Protein AF-A0A395SG48-F1 (afdb_monomer)

Organism: NCBI:txid694270

Sequence (740 aa):
MTFTFSDSVVLVTAGTSGLGLSVATKLVQLGANVVINYASNKDRADNALSHLQDISSKQDPSLKCIAIQADVTKKSEIERLVSETVVAMGRLDAVVSNAGWTKFANFHDLDDNVDEDVWDKCYAANVKSHLFLCHASRKYLEDAKGAFVMTSSVAGVKPSGSSIAYSVTKAAQIHLAKSLAMVMAPSIRVNAVSPGFMETNWIADFPESKVNEARDKTLLKRITQVEDVADQIILLIKSHLPLLPQELYNAISKLLEINDIKNLRVTCSTLARALPLHFDRVFISANSLNIQVFNAIANHEVFRHQVTEIIWDDARLFTGPELKCERHENEQEEERQDDVEDGSDAEDLAGNGCPFWFRTGRYDYEDTGTYEYPGPHLGIKESWAYYKPLLDDQNRVLASNADTEAFKYGLTRFTSLKRVTITPSTHGRLWHPLYRTPMIRAFPPGLDYPTPQAWPFYDDKKTSMCSHGFPAYRAKWRGFRLVTRALVEHESHGITELIIGGDEVQSGLNCRIFDEWSPEYGDLVSILKRPGFRYLDLHLFTGFIEDDHWPSYRSGLSRDAISQSKDLESLSIRATMDVSEGVIQGLAPDMKGYAISLRNIFSPESWPRLQHFSISRVLVDFDEFVDLLANMPPSLRFVEMVHVAFESPEQGYDDLVRAMRDVLDWRLRPIEERPKVKMVVSTWDNHESGYGRYIEIDQAVDSYIYGTGMNPFEDDKYWVRSGRGAVQRDLFDLDFNVAL

Mean predicted aligned error: 15.77 Å

pLDDT: mean 84.03, std 16.77, range [28.98, 98.81]

Foldseek 3Di:
DLAAQALAEEEFEVLLFFLNLLLLQVNLLRPYAYEYEDEPDVVSQVVSQVVSCVSNVVRPNVHHYYYDYFDLLDLVRLLVSLVVSCVVSVAHAEYEAEWFDAAAFDAPDVVRAPDPVRLSRRLSTLPVSLVSNCVSCLVRNLVNLFEYEYEAACLLVDPDDRHPSNSVSSVNNQVVQVVSCVVSPDSYHGYYDHAYQEPTPVCPPPDPVVVQVSLVPDPVSDHDYSNNSSVVRVCSRVDDVLPDPLVVLAVVLVVDDLVVLVVQLVVDVSSVVSHDNQDQEAEFELFPQSLVVLVVQLPDPPRLQRHAEYEYADQAADPFDDDDDDDDPDDDDDDDPDDDDDDDQPDCPPDQNARPRWVCLWPPNDDPDDDDDDDDADDSNRLRVVVVVRNVSSVVCVVVVSRLVSVLSSQVRRQNYAEYEYENCQCLDPVQGPHCRSVNVPDDPNRITRGGDLFDADDPVDDPPPDDDDPVNVCSSVRLQSVLVSPLVDPPGNYQEYHFDYVSPLGFAALCCQLDDDVSLVSLLSNLLDPNNEYYAGEYEDDVCLVVLCSSLPNLSLVVSNLSNQNYAEDAYEYSFCFALLDTPPDDPQLPSNARQVVSNDDQVSHQNHAYYEYYRGEHALVSVLVRQQSHHLNHAEYEYARYHYNDPVAAPLNNLVSLQPPHCLLVDDPNSRHQYWYKAHAPPPPPDDPFKIKTQRVQSCCSNHHDHDRQQPPHRGHGDAPSFIWIDGPSDRVDIDRD

Structure (mmCIF, N/CA/C/O backbone):
data_AF-A0A395SG48-F1
#
_entry.id   AF-A0A395SG48-F1
#
loop_
_atom_site.group_PDB
_atom_site.id
_atom_site.type_symbol
_atom_site.label_atom_id
_atom_site.label_alt_id
_atom_site.label_comp_id
_atom_site.label_asym_id
_atom_site.label_entity_id
_atom_site.label_seq_id
_atom_site.pdbx_PDB_ins_code
_atom_site.Cartn_x
_atom_site.Cartn_y
_atom_site.Cartn_z
_atom_site.occupancy
_atom_site.B_iso_or_equiv
_atom_site.auth_seq_id
_atom_site.auth_comp_id
_atom_site.auth_asym_id
_atom_site.auth_atom_id
_atom_site.pdbx_PDB_model_num
ATOM 1 N N . MET A 1 1 ? -21.831 12.902 20.099 1.00 38.78 1 MET A N 1
ATOM 2 C CA . MET A 1 1 ? -23.024 12.037 20.226 1.00 38.78 1 MET A CA 1
ATOM 3 C C . MET A 1 1 ? -23.307 11.866 21.707 1.00 38.78 1 MET A C 1
ATOM 5 O O . MET A 1 1 ? -22.395 11.486 22.427 1.00 38.78 1 MET A O 1
ATOM 9 N N . THR A 1 2 ? -24.502 12.203 22.180 1.00 47.47 2 THR A N 1
ATOM 10 C CA . THR A 1 2 ? -24.923 11.931 23.561 1.00 47.47 2 THR A CA 1
ATOM 11 C C . THR A 1 2 ? -25.358 10.469 23.651 1.00 47.47 2 THR A C 1
ATOM 13 O O . THR A 1 2 ? -26.373 10.078 23.081 1.00 47.47 2 THR A O 1
ATOM 16 N N . PHE A 1 3 ? -24.539 9.636 24.293 1.00 65.38 3 PHE A N 1
ATOM 17 C CA . PHE A 1 3 ? -24.849 8.226 24.526 1.00 65.38 3 PHE A CA 1
ATOM 18 C C . PHE A 1 3 ? -25.844 8.100 25.688 1.00 65.38 3 PHE A C 1
ATOM 20 O O . PHE A 1 3 ? -25.657 8.751 26.710 1.00 65.38 3 PHE A O 1
ATOM 27 N N . THR A 1 4 ? -26.868 7.252 25.567 1.00 76.88 4 THR A N 1
ATOM 28 C CA . THR A 1 4 ? -27.773 6.922 26.683 1.00 76.88 4 THR A CA 1
ATOM 29 C C . THR A 1 4 ? -27.744 5.421 26.988 1.00 76.88 4 THR A C 1
ATOM 31 O O . THR A 1 4 ? -27.507 4.581 26.111 1.00 76.88 4 THR A O 1
ATOM 34 N N . PHE A 1 5 ? -27.935 5.073 28.258 1.00 82.38 5 PHE A N 1
ATOM 35 C CA . PHE A 1 5 ? -27.943 3.714 28.810 1.00 82.38 5 PHE A CA 1
ATOM 36 C C . PHE A 1 5 ? -29.329 3.295 29.311 1.00 82.38 5 PHE A C 1
ATOM 38 O O . PHE A 1 5 ? -29.417 2.484 30.225 1.00 82.38 5 PHE A O 1
ATOM 45 N N . SER A 1 6 ? -30.395 3.807 28.690 1.00 81.19 6 SER A N 1
ATOM 46 C CA . SER A 1 6 ? -31.780 3.512 29.072 1.00 81.19 6 SER A CA 1
ATOM 47 C C . SER A 1 6 ? -31.985 2.020 29.356 1.00 81.19 6 SER A C 1
ATOM 49 O O . SER A 1 6 ? -31.626 1.169 28.538 1.00 81.19 6 SER A O 1
ATOM 51 N N . ASP A 1 7 ? -32.484 1.728 30.558 1.00 85.31 7 ASP A N 1
ATOM 52 C CA . ASP A 1 7 ? -32.755 0.391 31.106 1.00 85.31 7 ASP A CA 1
ATOM 53 C C . ASP A 1 7 ? -31.558 -0.570 31.213 1.00 85.31 7 ASP A C 1
ATOM 55 O O . ASP A 1 7 ? -31.734 -1.726 31.597 1.00 85.31 7 ASP A O 1
ATOM 59 N N . SER A 1 8 ? -30.335 -0.128 30.912 1.00 94.31 8 SER A N 1
ATOM 60 C CA . SER A 1 8 ? -29.140 -0.971 30.993 1.00 94.31 8 SER A CA 1
ATOM 61 C C . SER A 1 8 ? -28.684 -1.118 32.443 1.00 94.31 8 SER A C 1
ATOM 63 O O . SER A 1 8 ? -28.616 -0.132 33.178 1.00 94.31 8 SER A O 1
ATOM 65 N N . VAL A 1 9 ? -28.319 -2.332 32.847 1.00 98.19 9 VAL A N 1
ATOM 66 C CA . VAL A 1 9 ? -27.744 -2.631 34.163 1.00 98.19 9 VAL A CA 1
ATOM 67 C C . VAL A 1 9 ? -26.254 -2.896 34.021 1.00 98.19 9 VAL A C 1
ATOM 69 O O . VAL A 1 9 ? -25.842 -3.784 33.270 1.00 98.19 9 VAL A O 1
ATOM 72 N N . VAL A 1 10 ? -25.442 -2.152 34.771 1.00 98.50 10 VAL A N 1
ATOM 73 C CA . VAL A 1 10 ? -23.983 -2.277 34.737 1.00 98.50 10 VAL A CA 1
ATOM 74 C C . VAL A 1 10 ? -23.423 -2.576 36.123 1.00 98.50 10 VAL A C 1
ATOM 76 O O . VAL A 1 10 ? -23.639 -1.824 37.073 1.00 98.50 10 VAL A O 1
ATOM 79 N N . LEU A 1 11 ? -22.669 -3.671 36.226 1.00 98.75 11 LEU A N 1
ATOM 80 C CA . LEU A 1 11 ? -21.931 -4.044 37.433 1.00 98.75 11 LEU A CA 1
ATOM 81 C C . LEU A 1 11 ? -20.503 -3.491 37.376 1.00 98.75 11 LEU A C 1
ATOM 83 O O . LEU A 1 11 ? -19.757 -3.808 36.453 1.00 98.75 11 LEU A O 1
ATOM 87 N N . VAL A 1 12 ? -20.095 -2.728 38.389 1.00 98.69 12 VAL A N 1
ATOM 88 C CA . VAL A 1 12 ? -18.746 -2.158 38.520 1.00 98.69 12 VAL A CA 1
ATOM 89 C C . VAL A 1 12 ? -18.065 -2.702 39.779 1.00 98.69 12 VAL A C 1
ATOM 91 O O . VAL A 1 12 ? -18.423 -2.355 40.907 1.00 98.69 12 VAL A O 1
ATOM 94 N N . THR A 1 13 ? -17.053 -3.557 39.610 1.00 98.38 13 THR A N 1
ATOM 95 C CA . THR A 1 13 ? -16.264 -4.072 40.748 1.00 98.38 13 THR A CA 1
ATOM 96 C C . THR A 1 13 ? -15.265 -3.045 41.256 1.00 98.38 13 THR A C 1
ATOM 98 O O . THR A 1 13 ? -14.721 -2.283 40.458 1.00 98.38 13 THR A O 1
ATOM 101 N N . ALA A 1 14 ? -14.971 -3.055 42.561 1.00 95.75 14 ALA A N 1
ATOM 102 C CA . ALA A 1 14 ? -14.173 -2.003 43.200 1.00 95.75 14 ALA A CA 1
ATOM 103 C C . ALA A 1 14 ? -14.724 -0.590 42.888 1.00 95.75 14 ALA A C 1
ATOM 105 O O . ALA A 1 14 ? -13.976 0.340 42.588 1.00 95.75 14 ALA A O 1
ATOM 106 N N . GLY A 1 15 ? -16.054 -0.450 42.931 1.00 95.81 15 GLY A N 1
ATOM 107 C CA . GLY A 1 15 ? -16.802 0.721 42.457 1.00 95.81 15 GLY A CA 1
ATOM 108 C C . GLY A 1 15 ? -16.918 1.878 43.455 1.00 95.81 15 GLY A C 1
ATOM 109 O O . GLY A 1 15 ? -17.643 2.829 43.203 1.00 95.81 15 GLY A O 1
ATOM 110 N N . THR A 1 16 ? -16.243 1.809 44.605 1.00 95.31 16 THR A N 1
ATOM 111 C CA . THR A 1 16 ? -16.440 2.766 45.714 1.00 95.31 16 THR A CA 1
ATOM 112 C C . THR A 1 16 ? -15.460 3.938 45.738 1.00 95.31 16 THR A C 1
ATOM 114 O O . THR A 1 16 ? -15.564 4.800 46.602 1.00 95.31 16 THR A O 1
ATOM 117 N N . SER A 1 17 ? -14.437 3.946 44.879 1.00 92.56 17 SER A N 1
ATOM 118 C CA . SER A 1 17 ? -13.427 5.017 44.828 1.00 92.56 17 SER A CA 1
ATOM 119 C C . SER A 1 17 ? -12.660 5.021 43.506 1.00 92.56 17 SER A C 1
ATOM 121 O O . SER A 1 17 ? -12.668 4.022 42.786 1.00 92.56 17 SER A O 1
ATOM 123 N N . GLY A 1 18 ? -11.940 6.114 43.227 1.00 92.31 18 GLY A N 1
ATOM 124 C CA . GLY A 1 18 ? -11.056 6.233 42.064 1.00 92.31 18 GLY A CA 1
ATOM 125 C C . GLY A 1 18 ? -11.787 5.937 40.754 1.00 92.31 18 GLY A C 1
ATOM 126 O O . GLY A 1 18 ? -12.922 6.371 40.560 1.00 92.31 18 GLY A O 1
ATOM 127 N N . LEU A 1 19 ? -11.156 5.143 39.883 1.00 94.56 19 LEU A N 1
ATOM 128 C CA . LEU A 1 19 ? -11.712 4.784 38.576 1.00 94.56 19 LEU A CA 1
ATOM 129 C C . LEU A 1 19 ? -13.066 4.083 38.646 1.00 94.56 19 LEU A C 1
ATOM 131 O O . LEU A 1 19 ? -13.953 4.422 37.870 1.00 94.56 19 LEU A O 1
ATOM 135 N N . GLY A 1 20 ? -13.257 3.163 39.591 1.00 96.31 20 GLY A N 1
ATOM 136 C CA . GLY A 1 20 ? -14.527 2.451 39.718 1.00 96.31 20 GLY A CA 1
ATOM 137 C C . GLY A 1 20 ? -15.692 3.394 40.028 1.00 96.31 20 GLY A C 1
ATOM 138 O O . GLY A 1 20 ? -16.743 3.289 39.401 1.00 96.31 20 GLY A O 1
ATOM 139 N N . LEU A 1 21 ? -15.488 4.354 40.937 1.00 96.75 21 LEU A N 1
ATOM 140 C CA . LEU A 1 21 ? -16.514 5.350 41.255 1.00 96.75 21 LEU A CA 1
ATOM 141 C C . LEU A 1 21 ? -16.739 6.324 40.093 1.00 96.75 21 LEU A C 1
ATOM 143 O O . LEU A 1 21 ? -17.885 6.590 39.764 1.00 96.75 21 LEU A O 1
ATOM 147 N N . SER A 1 22 ? -15.680 6.801 39.430 1.00 96.56 22 SER A N 1
ATOM 148 C CA . SER A 1 22 ? -15.814 7.706 38.275 1.00 96.56 22 SER A CA 1
ATOM 149 C C . SER A 1 22 ? -16.593 7.055 37.121 1.00 96.56 22 SER A C 1
ATOM 151 O O . SER A 1 22 ? -17.502 7.664 36.556 1.00 96.56 22 SER A O 1
ATOM 153 N N . VAL A 1 23 ? -16.329 5.773 36.834 1.00 97.62 23 VAL A N 1
ATOM 154 C CA . VAL A 1 23 ? -17.108 4.985 35.863 1.00 97.62 23 VAL A CA 1
ATOM 155 C C . VAL A 1 23 ? -18.568 4.853 36.301 1.00 97.62 23 VAL A C 1
ATOM 157 O O . VAL A 1 23 ? -19.462 5.095 35.492 1.00 97.62 23 VAL A O 1
ATOM 160 N N . ALA A 1 24 ? -18.827 4.505 37.566 1.00 98.00 24 ALA A N 1
ATOM 161 C CA . ALA A 1 24 ? -20.184 4.387 38.100 1.00 98.00 24 ALA A CA 1
ATOM 162 C C . ALA A 1 24 ? -20.958 5.714 38.002 1.00 98.00 24 ALA A C 1
ATOM 164 O O . ALA A 1 24 ? -22.083 5.733 37.509 1.00 98.00 24 ALA A O 1
ATOM 165 N N . THR A 1 25 ? -20.332 6.828 38.385 1.00 97.19 25 THR A N 1
ATOM 166 C CA . THR A 1 25 ? -20.886 8.182 38.281 1.00 97.19 25 THR A CA 1
ATOM 167 C C . THR A 1 25 ? -21.279 8.511 36.842 1.00 97.19 25 THR A C 1
ATOM 169 O O . THR A 1 25 ? -22.416 8.920 36.602 1.00 97.19 25 THR A O 1
ATOM 172 N N . LYS A 1 26 ? -20.389 8.272 35.867 1.00 95.38 26 LYS A N 1
ATOM 173 C CA . LYS A 1 26 ? -20.690 8.517 34.447 1.00 95.38 26 LYS A CA 1
ATOM 174 C C . LYS A 1 26 ? -21.807 7.617 33.925 1.00 95.38 26 LYS A C 1
ATOM 176 O O . LYS A 1 26 ? -22.677 8.090 33.204 1.00 95.38 26 LYS A O 1
ATOM 181 N N . LEU A 1 27 ? -21.830 6.340 34.304 1.00 95.88 27 LEU A N 1
ATOM 182 C CA . LEU A 1 27 ? -22.904 5.420 33.919 1.00 95.88 27 LEU A CA 1
ATOM 183 C C . LEU A 1 27 ? -24.276 5.912 34.397 1.00 95.88 27 LEU A C 1
ATOM 185 O O . LEU A 1 27 ? -25.213 5.936 33.601 1.00 95.88 27 LEU A O 1
ATOM 189 N N . VAL A 1 28 ? -24.383 6.364 35.652 1.00 96.06 28 VAL A N 1
ATOM 190 C CA . VAL A 1 28 ? -25.631 6.932 36.191 1.00 96.06 28 VAL A CA 1
ATOM 191 C C . VAL A 1 28 ? -26.021 8.211 35.447 1.00 96.06 28 VAL A C 1
ATOM 193 O O . VAL A 1 28 ? -27.171 8.347 35.039 1.00 96.06 28 VAL A O 1
ATOM 196 N N . GLN A 1 29 ? -25.073 9.122 35.199 1.00 93.81 29 GLN A N 1
ATOM 197 C CA . GLN A 1 29 ? -25.319 10.351 34.425 1.00 93.81 29 GLN A CA 1
ATOM 198 C C . GLN A 1 29 ? -25.817 10.064 33.001 1.00 93.81 29 GLN A C 1
ATOM 200 O O . GLN A 1 29 ? -26.601 10.830 32.448 1.00 93.81 29 GLN A O 1
ATOM 205 N N . LEU A 1 30 ? -25.388 8.947 32.410 1.00 93.06 30 LEU A N 1
ATOM 206 C CA . LEU A 1 30 ? -25.828 8.501 31.088 1.00 93.06 30 LEU A CA 1
ATOM 207 C C . LEU A 1 30 ? -27.107 7.643 31.135 1.00 93.06 30 LEU A C 1
ATOM 209 O O . LEU A 1 30 ? -27.536 7.137 30.097 1.00 93.06 30 LEU A O 1
ATOM 213 N N . GLY A 1 31 ? -27.731 7.487 32.305 1.00 93.75 31 GLY A N 1
ATOM 214 C CA . GLY A 1 31 ? -29.020 6.815 32.478 1.00 93.75 31 GLY A CA 1
ATOM 215 C C . GLY A 1 31 ? -28.950 5.300 32.679 1.00 93.75 31 GLY A C 1
ATOM 216 O O . GLY A 1 31 ? -29.901 4.612 32.326 1.00 93.75 31 GLY A O 1
ATOM 217 N N . ALA A 1 32 ? -27.837 4.763 33.188 1.00 95.75 32 ALA A N 1
ATOM 218 C CA . ALA A 1 32 ? -27.721 3.345 33.535 1.00 95.75 32 ALA A CA 1
ATOM 219 C C . ALA A 1 32 ? -28.185 3.064 34.973 1.00 95.75 32 ALA A C 1
ATOM 221 O O . ALA A 1 32 ? -27.943 3.855 35.885 1.00 95.75 32 ALA A O 1
ATOM 222 N N . ASN A 1 33 ? -28.736 1.871 35.194 1.00 97.88 33 ASN A N 1
ATOM 223 C CA . ASN A 1 33 ? -28.831 1.272 36.523 1.00 97.88 33 ASN A CA 1
ATOM 224 C C . ASN A 1 33 ? -27.457 0.711 36.905 1.00 97.88 33 ASN A C 1
ATOM 226 O O . ASN A 1 33 ? -26.849 -0.030 36.126 1.00 97.88 33 ASN A O 1
ATOM 230 N N . VAL A 1 34 ? -26.953 1.042 38.092 1.00 98.25 34 VAL A N 1
ATOM 231 C CA . VAL A 1 34 ? -25.572 0.719 38.474 1.00 98.25 34 VAL A CA 1
ATOM 232 C C . VAL A 1 34 ? -25.521 -0.104 39.754 1.00 98.25 34 VAL A C 1
ATOM 234 O O . VAL A 1 34 ? -26.103 0.242 40.780 1.00 98.25 34 VAL A O 1
ATOM 237 N N . VAL A 1 35 ? -24.759 -1.193 39.703 1.00 98.81 35 VAL A N 1
ATOM 238 C CA . VAL A 1 35 ? -24.371 -1.968 40.882 1.00 98.81 35 VAL A CA 1
ATOM 239 C C . VAL A 1 35 ? -22.891 -1.743 41.136 1.00 98.81 35 VAL A C 1
ATOM 241 O O . VAL A 1 35 ? -22.066 -2.055 40.279 1.00 98.81 35 VAL A O 1
ATOM 244 N N . ILE A 1 36 ? -22.535 -1.229 42.311 1.00 98.69 36 ILE A N 1
ATOM 245 C CA . ILE A 1 36 ? -21.134 -1.130 42.733 1.00 98.69 36 ILE A CA 1
ATOM 246 C C . ILE A 1 36 ? -20.786 -2.255 43.703 1.00 98.69 36 ILE A C 1
ATOM 248 O O . ILE A 1 36 ? -21.564 -2.602 44.590 1.00 98.69 36 ILE A O 1
ATOM 252 N N . ASN A 1 37 ? -19.589 -2.818 43.564 1.00 98.44 37 ASN A N 1
ATOM 253 C CA . ASN A 1 37 ? -19.059 -3.788 44.517 1.00 98.44 37 ASN A CA 1
ATOM 254 C C . ASN A 1 37 ? -17.950 -3.195 45.397 1.00 98.44 37 ASN A C 1
ATOM 256 O O . ASN A 1 37 ? -17.130 -2.391 44.939 1.00 98.44 37 ASN A O 1
ATOM 260 N N . TYR A 1 38 ? -17.912 -3.654 46.650 1.00 97.81 38 TYR A N 1
ATOM 261 C CA . TYR A 1 38 ? -16.865 -3.370 47.628 1.00 97.81 38 TYR A CA 1
ATOM 262 C C . TYR A 1 38 ? -16.458 -4.633 48.397 1.00 97.81 38 TYR A C 1
ATOM 264 O O . TYR A 1 38 ? -17.263 -5.543 48.572 1.00 97.81 38 TYR A O 1
ATOM 272 N N . ALA A 1 39 ? -15.214 -4.687 48.883 1.00 94.38 39 ALA A N 1
ATOM 273 C CA . ALA A 1 39 ? -14.709 -5.848 49.622 1.00 94.38 39 ALA A CA 1
ATOM 274 C C . ALA A 1 39 ? -14.983 -5.754 51.136 1.00 94.38 39 ALA A C 1
ATOM 276 O O . ALA A 1 39 ? -15.621 -6.633 51.713 1.00 94.38 39 ALA A O 1
ATOM 277 N N . SER A 1 40 ? -14.507 -4.685 51.791 1.00 92.94 40 SER A N 1
ATOM 278 C CA . SER A 1 40 ? -14.485 -4.608 53.264 1.00 92.94 40 SER A CA 1
ATOM 279 C C . SER A 1 40 ? -14.869 -3.256 53.878 1.00 92.94 40 SER A C 1
ATOM 281 O O . SER A 1 40 ? -15.333 -3.232 55.013 1.00 92.94 40 SER A O 1
ATOM 283 N N . ASN A 1 41 ? -14.712 -2.130 53.171 1.00 94.75 41 ASN A N 1
ATOM 284 C CA . ASN A 1 41 ? -14.987 -0.801 53.732 1.00 94.75 41 ASN A CA 1
ATOM 285 C C . ASN A 1 41 ? -16.436 -0.364 53.454 1.00 94.75 41 ASN A C 1
ATOM 287 O O . ASN A 1 41 ? -16.721 0.215 52.404 1.00 94.75 41 ASN A O 1
ATOM 291 N N . LYS A 1 42 ? -17.333 -0.666 54.400 1.00 96.00 42 LYS A N 1
ATOM 292 C CA . LYS A 1 42 ? -18.764 -0.359 54.296 1.00 96.00 42 LYS A CA 1
ATOM 293 C C . LYS A 1 42 ? -19.042 1.146 54.272 1.00 96.00 42 LYS A C 1
ATOM 295 O O . LYS A 1 42 ? -19.756 1.588 53.385 1.00 96.00 42 LYS A O 1
ATOM 300 N N . ASP A 1 43 ? -18.412 1.937 55.138 1.00 97.19 43 ASP A N 1
ATOM 301 C CA . ASP A 1 43 ? -18.649 3.389 55.195 1.00 97.19 43 ASP A CA 1
ATOM 302 C C . ASP A 1 43 ? -18.315 4.080 53.865 1.00 97.19 43 ASP A C 1
ATOM 304 O O . ASP A 1 43 ? -19.043 4.951 53.390 1.00 97.19 43 ASP A O 1
ATOM 308 N N . ARG A 1 44 ? -17.223 3.669 53.204 1.00 96.19 44 ARG A N 1
ATOM 309 C CA . ARG A 1 44 ? -16.882 4.164 51.862 1.00 96.19 44 ARG A CA 1
ATOM 310 C C . ARG A 1 44 ? -17.927 3.752 50.827 1.00 96.19 44 ARG A C 1
ATOM 312 O O . ARG A 1 44 ? -18.245 4.548 49.947 1.00 96.19 44 ARG A O 1
ATOM 319 N N . ALA A 1 45 ? -18.434 2.525 50.913 1.00 97.06 45 ALA A N 1
ATOM 320 C CA . ALA A 1 45 ? -19.473 2.037 50.016 1.00 97.06 45 ALA A CA 1
ATOM 321 C C . ALA A 1 45 ? -20.793 2.793 50.205 1.00 97.06 45 ALA A C 1
ATOM 323 O O . ALA A 1 45 ? -21.390 3.199 49.214 1.00 97.06 45 ALA A O 1
ATOM 324 N N . ASP A 1 46 ? -21.196 3.047 51.449 1.00 97.88 46 ASP A N 1
ATOM 325 C CA . ASP A 1 46 ? -22.423 3.771 51.787 1.00 97.88 46 ASP A CA 1
ATOM 326 C C . ASP A 1 46 ? -22.339 5.244 51.325 1.00 97.88 46 ASP A C 1
ATOM 328 O O . ASP A 1 46 ? -23.293 5.775 50.751 1.00 97.88 46 ASP A O 1
ATOM 332 N N . ASN A 1 47 ? -21.169 5.884 51.461 1.00 97.81 47 ASN A N 1
ATOM 333 C CA . ASN A 1 47 ? -20.917 7.227 50.921 1.00 97.81 47 ASN A CA 1
ATOM 334 C C . ASN A 1 47 ? -20.959 7.264 49.383 1.00 97.81 47 ASN A C 1
ATOM 336 O O . ASN A 1 47 ? -21.613 8.130 48.799 1.00 97.81 47 ASN A O 1
ATOM 340 N N . ALA A 1 48 ? -20.286 6.318 48.718 1.00 97.81 48 ALA A N 1
ATOM 341 C CA . ALA A 1 48 ? -20.312 6.192 47.260 1.00 97.81 48 ALA A CA 1
ATOM 342 C C . ALA A 1 48 ? -21.737 5.950 46.743 1.00 97.81 48 ALA A C 1
ATOM 344 O O . ALA A 1 48 ? -22.167 6.586 45.784 1.00 97.81 48 ALA A O 1
ATOM 345 N N . LEU A 1 49 ? -22.491 5.073 47.407 1.00 98.38 49 LEU A N 1
ATOM 346 C CA . LEU A 1 49 ? -23.876 4.782 47.067 1.00 98.38 49 LEU A CA 1
ATOM 347 C C . LEU A 1 49 ? -24.768 6.016 47.223 1.00 98.38 49 LEU A C 1
ATOM 349 O O . LEU A 1 49 ? -25.525 6.323 46.307 1.00 98.38 49 LEU A O 1
ATOM 353 N N . SER A 1 50 ? -24.637 6.749 48.332 1.00 98.06 50 SER A N 1
ATOM 354 C CA . SER A 1 50 ? -25.394 7.985 48.571 1.00 98.06 50 SER A CA 1
ATOM 355 C C . SER A 1 50 ? -25.124 9.029 47.483 1.00 98.06 50 SER A C 1
ATOM 357 O O . SER A 1 50 ? -26.051 9.660 46.982 1.00 98.06 50 SER A O 1
ATOM 359 N N . HIS A 1 51 ? -23.863 9.165 47.056 1.00 97.75 51 HIS A N 1
ATOM 360 C CA . HIS A 1 51 ? -23.484 10.038 45.944 1.00 97.75 51 HIS A CA 1
ATOM 361 C C . HIS A 1 51 ? -24.137 9.617 44.618 1.00 97.75 51 HIS A C 1
ATOM 363 O O . HIS A 1 51 ? -24.726 10.447 43.927 1.00 97.75 51 HIS A O 1
ATOM 369 N N . LEU A 1 52 ? -24.080 8.327 44.268 1.00 98.06 52 LEU A N 1
ATOM 370 C CA . LEU A 1 52 ? -24.710 7.814 43.047 1.00 98.06 52 LEU A CA 1
ATOM 371 C C . LEU A 1 52 ? -26.238 7.948 43.087 1.00 98.06 52 LEU A C 1
ATOM 373 O O . LEU A 1 52 ? -26.853 8.224 42.058 1.00 98.06 52 LEU A O 1
ATOM 377 N N . GLN A 1 53 ? -26.852 7.783 44.261 1.00 97.38 53 GLN A N 1
ATOM 378 C CA . GLN A 1 53 ? -28.290 7.956 44.457 1.00 97.38 53 GLN A CA 1
ATOM 379 C C . GLN A 1 53 ? -28.718 9.418 44.286 1.00 97.38 53 GLN A C 1
ATOM 381 O O . GLN A 1 53 ? -29.695 9.673 43.580 1.00 97.38 53 GLN A O 1
ATOM 386 N N . ASP A 1 54 ? -27.958 10.378 44.824 1.00 97.25 54 ASP A N 1
ATOM 387 C CA . ASP A 1 54 ? -28.198 11.812 44.605 1.00 97.25 54 ASP A CA 1
ATOM 388 C C . ASP A 1 54 ? -28.181 12.163 43.107 1.00 97.25 54 ASP A C 1
ATOM 390 O O . ASP A 1 54 ? -29.113 12.796 42.609 1.00 97.25 54 ASP A O 1
ATOM 394 N N . ILE A 1 55 ? -27.191 11.669 42.355 1.00 95.75 55 ILE A N 1
ATOM 395 C CA . ILE A 1 55 ? -27.122 11.869 40.898 1.00 95.75 55 ILE A CA 1
ATOM 396 C C . ILE A 1 55 ? -28.307 11.205 40.198 1.00 95.75 55 ILE A C 1
ATOM 398 O O . ILE A 1 55 ? -28.968 11.846 39.382 1.00 95.75 55 ILE A O 1
ATOM 402 N N . SER A 1 56 ? -28.595 9.942 40.524 1.00 94.38 56 SER A N 1
ATOM 403 C CA . SER A 1 56 ? -29.688 9.196 39.894 1.00 94.38 56 SER A CA 1
ATOM 404 C C . SER A 1 56 ? -31.032 9.898 40.092 1.00 94.38 56 SER A C 1
ATOM 406 O O . SER A 1 56 ? -31.764 10.077 39.129 1.00 94.38 56 SER A O 1
ATOM 408 N N . SER A 1 57 ? -31.299 10.432 41.292 1.00 92.88 57 SER A N 1
ATOM 409 C CA . SER A 1 57 ? -32.545 11.137 41.610 1.00 92.88 57 SER A CA 1
ATOM 410 C C . SER A 1 57 ? -32.748 12.418 40.794 1.00 92.88 57 SER A C 1
ATOM 412 O O . SER A 1 57 ? -33.882 12.779 40.485 1.00 92.88 57 SER A O 1
ATOM 414 N N . LYS A 1 58 ? -31.650 13.088 40.422 1.00 92.25 58 LYS A N 1
ATOM 415 C CA . LYS A 1 58 ? -31.652 14.293 39.582 1.00 92.25 58 LYS A CA 1
ATOM 416 C C . LYS A 1 58 ? -31.753 13.961 38.096 1.00 92.25 58 LYS A C 1
ATOM 418 O O . LYS A 1 58 ? -32.305 14.758 37.343 1.00 92.25 58 LYS A O 1
ATOM 423 N N . GLN A 1 59 ? -31.199 12.823 37.685 1.00 88.25 59 GLN A N 1
ATOM 424 C CA . GLN A 1 59 ? -31.162 12.389 36.293 1.00 88.25 59 GLN A CA 1
ATOM 425 C C . GLN A 1 59 ? -32.483 11.733 35.869 1.00 88.25 59 GLN A C 1
ATOM 427 O O . GLN A 1 59 ? -33.087 12.150 34.886 1.00 88.25 59 GLN A O 1
ATOM 432 N N . ASP A 1 60 ? -32.918 10.711 36.606 1.00 88.81 60 ASP A N 1
ATOM 433 C CA . ASP A 1 60 ? -34.171 9.982 36.415 1.00 88.81 60 ASP A CA 1
ATOM 434 C C . ASP A 1 60 ? -34.478 9.176 37.699 1.00 88.81 60 ASP A C 1
ATOM 436 O O . ASP A 1 60 ? -33.750 8.229 38.017 1.00 88.81 60 ASP A O 1
ATOM 440 N N . PRO A 1 61 ? -35.557 9.506 38.440 1.00 89.44 61 PRO A N 1
ATOM 441 C CA . PRO A 1 61 ? -35.926 8.825 39.685 1.00 89.44 61 PRO A CA 1
ATOM 442 C C . PRO A 1 61 ? -36.171 7.313 39.568 1.00 89.44 61 PRO A C 1
ATOM 444 O O . PRO A 1 61 ? -36.266 6.639 40.593 1.00 89.44 61 PRO A O 1
ATOM 447 N N . SER A 1 62 ? -36.325 6.776 38.354 1.00 91.50 62 SER A N 1
ATOM 448 C CA . SER A 1 62 ? -36.484 5.338 38.117 1.00 91.50 62 SER A CA 1
ATOM 449 C C . SER A 1 62 ? -35.161 4.562 38.131 1.00 91.50 62 SER A C 1
ATOM 451 O O . SER A 1 62 ? -35.179 3.337 38.294 1.00 91.50 62 SER A O 1
ATOM 453 N N . LEU A 1 63 ? -34.022 5.256 38.010 1.00 94.75 63 LEU A N 1
ATOM 454 C CA . LEU A 1 63 ? -32.698 4.644 38.037 1.00 94.75 63 LEU A CA 1
ATOM 455 C C . LEU A 1 63 ? -32.386 4.067 39.415 1.00 94.75 63 LEU A C 1
ATOM 457 O O . LEU A 1 63 ? -32.577 4.699 40.455 1.00 94.75 63 LEU A O 1
ATOM 461 N N . LYS A 1 64 ? -31.844 2.853 39.416 1.00 96.00 64 LYS A N 1
ATOM 462 C CA . LYS A 1 64 ? -31.454 2.132 40.622 1.00 96.00 64 LYS A CA 1
ATOM 463 C C . LYS A 1 64 ? -29.941 2.086 40.752 1.00 96.00 64 LYS A C 1
ATOM 465 O O . LYS A 1 64 ? -29.235 1.608 39.863 1.00 96.00 64 LYS A O 1
ATOM 470 N N . CYS A 1 65 ? -29.471 2.494 41.924 1.00 98.00 65 CYS A N 1
ATOM 471 C CA . CYS A 1 65 ? -28.094 2.335 42.370 1.00 98.00 65 CYS A CA 1
ATOM 472 C C . CYS A 1 65 ? -28.087 1.478 43.638 1.00 98.00 65 CYS A C 1
ATOM 474 O O . CYS A 1 65 ? -28.800 1.806 44.590 1.00 98.00 65 CYS A O 1
ATOM 476 N N . ILE A 1 66 ? -27.293 0.402 43.667 1.00 98.25 66 ILE A N 1
ATOM 477 C CA . ILE A 1 66 ? -27.098 -0.438 44.865 1.00 98.25 66 ILE A CA 1
ATOM 478 C C . ILE A 1 66 ? -25.615 -0.764 45.069 1.00 98.25 66 ILE A C 1
ATOM 480 O O . ILE A 1 66 ? -24.829 -0.760 44.118 1.00 98.25 66 ILE A O 1
ATOM 484 N N . ALA A 1 67 ? -25.244 -1.093 46.306 1.00 98.50 67 ALA A N 1
ATOM 485 C CA . ALA A 1 67 ? -23.911 -1.567 46.657 1.00 98.50 67 ALA A CA 1
ATOM 486 C C . ALA A 1 67 ? -23.969 -3.000 47.201 1.00 98.50 67 ALA A C 1
ATOM 488 O O . ALA A 1 67 ? -24.791 -3.295 48.068 1.00 98.50 67 ALA A O 1
ATOM 489 N N . ILE A 1 68 ? -23.084 -3.877 46.720 1.00 98.56 68 ILE A N 1
ATOM 490 C CA . ILE A 1 68 ? -23.003 -5.279 47.152 1.00 98.56 68 ILE A CA 1
ATOM 491 C C . ILE A 1 68 ? -21.599 -5.588 47.675 1.00 98.56 68 ILE A C 1
ATOM 493 O O . ILE A 1 68 ? -20.593 -5.400 46.980 1.00 98.56 68 ILE A O 1
ATOM 497 N N . GLN A 1 69 ? -21.528 -6.106 48.901 1.00 98.44 69 GLN A N 1
ATOM 498 C CA . GLN A 1 69 ? -20.272 -6.575 49.476 1.00 98.44 69 GLN A CA 1
ATOM 499 C C . GLN A 1 69 ? -19.882 -7.922 48.872 1.00 98.44 69 GLN A C 1
ATOM 501 O O . GLN A 1 69 ? -20.672 -8.860 48.943 1.00 98.44 69 GLN A O 1
ATOM 506 N N . ALA A 1 70 ? -18.668 -8.041 48.338 1.00 98.00 70 ALA A N 1
ATOM 507 C CA . ALA A 1 70 ? -18.062 -9.314 47.950 1.00 98.00 70 ALA A CA 1
ATOM 508 C C . ALA A 1 70 ? -16.542 -9.164 47.789 1.00 98.00 70 ALA A C 1
ATOM 510 O O . ALA A 1 70 ? -16.074 -8.225 47.135 1.00 98.00 70 ALA A O 1
ATOM 511 N N . ASP A 1 71 ? -15.771 -10.107 48.333 1.00 97.56 71 ASP A N 1
ATOM 512 C CA . ASP A 1 71 ? -14.351 -10.251 48.027 1.00 97.56 71 ASP A CA 1
ATOM 513 C C . ASP A 1 71 ? -14.176 -10.975 46.687 1.00 97.56 71 ASP A C 1
ATOM 515 O O . ASP A 1 71 ? -14.292 -12.195 46.577 1.00 97.56 71 ASP A O 1
ATOM 519 N N . VAL A 1 72 ? -13.853 -10.209 45.648 1.00 96.31 72 VAL A N 1
ATOM 520 C CA . VAL A 1 72 ? -13.668 -10.717 44.281 1.00 96.31 72 VAL A CA 1
ATOM 521 C C . VAL A 1 72 ? -12.418 -11.587 44.100 1.00 96.31 72 VAL A C 1
ATOM 523 O O . VAL A 1 72 ? -12.162 -12.058 42.997 1.00 96.31 72 VAL A O 1
ATOM 526 N N . THR A 1 73 ? -11.630 -11.830 45.150 1.00 95.81 73 THR A N 1
ATOM 527 C CA . THR A 1 73 ? -10.592 -12.874 45.128 1.00 95.81 73 THR A CA 1
ATOM 528 C C . THR A 1 73 ? -11.156 -14.267 45.436 1.00 95.81 73 THR A C 1
ATOM 530 O O . THR A 1 73 ? -10.493 -15.273 45.176 1.00 95.81 73 THR A O 1
ATOM 533 N N . LYS A 1 74 ? -12.403 -14.353 45.926 1.00 97.25 74 LYS A N 1
ATOM 534 C CA . LYS A 1 74 ? -13.096 -15.600 46.272 1.00 97.25 74 LYS A CA 1
ATOM 535 C C . LYS A 1 74 ? -14.191 -15.907 45.256 1.00 97.25 74 LYS A C 1
ATOM 537 O O . LYS A 1 74 ? -15.167 -15.174 45.125 1.00 97.25 74 LYS A O 1
ATOM 542 N N . LYS A 1 75 ? -14.072 -17.048 44.574 1.00 97.06 75 LYS A N 1
ATOM 543 C CA . LYS A 1 75 ? -15.013 -17.465 43.520 1.00 97.06 75 LYS A CA 1
ATOM 544 C C . LYS A 1 75 ? -16.477 -17.514 43.989 1.00 97.06 75 LYS A C 1
ATOM 546 O O . LYS A 1 75 ? -17.345 -17.013 43.284 1.00 97.06 75 LYS A O 1
ATOM 551 N N . SER A 1 76 ? -16.746 -18.052 45.178 1.00 97.94 76 SER A N 1
ATOM 552 C CA . SER A 1 76 ? -18.109 -18.138 45.727 1.00 97.94 76 SER A CA 1
ATOM 553 C C . SER A 1 76 ? -18.741 -16.765 45.981 1.00 97.94 76 SER A C 1
ATOM 555 O O . SER A 1 76 ? -19.941 -16.584 45.790 1.00 97.94 76 SER A O 1
ATOM 557 N N . GLU A 1 77 ? -17.944 -15.770 46.373 1.00 98.44 77 GLU A N 1
ATOM 558 C CA . GLU A 1 77 ? -18.435 -14.405 46.573 1.00 98.44 77 GLU A CA 1
ATOM 559 C C . GLU A 1 77 ? -18.688 -13.679 45.248 1.00 98.44 77 GLU A C 1
ATOM 561 O O . GLU A 1 77 ? -19.622 -12.888 45.163 1.00 98.44 77 GLU A O 1
ATOM 566 N N . ILE A 1 78 ? -17.919 -13.983 44.196 1.00 98.69 78 ILE A N 1
ATOM 567 C CA . ILE A 1 78 ? -18.186 -13.500 42.831 1.00 98.69 78 ILE A CA 1
ATOM 568 C C . ILE A 1 78 ? -19.523 -14.042 42.313 1.00 98.69 78 ILE A C 1
ATOM 570 O O . ILE A 1 78 ? -20.325 -13.291 41.759 1.00 98.69 78 ILE A O 1
ATOM 574 N N . GLU A 1 79 ? -19.772 -15.340 42.494 1.00 98.44 79 GLU A N 1
ATOM 575 C CA . GLU A 1 79 ? -21.032 -15.977 42.094 1.00 98.44 79 GLU A CA 1
ATOM 576 C C . GLU A 1 79 ? -22.220 -15.340 42.829 1.00 98.44 79 GLU A C 1
ATOM 578 O O . GLU A 1 79 ? -23.220 -14.982 42.201 1.00 98.44 79 GLU A O 1
ATOM 583 N N . ARG A 1 80 ? -22.070 -15.101 44.140 1.00 98.56 80 ARG A N 1
ATOM 584 C CA . ARG A 1 80 ? -23.061 -14.382 44.948 1.00 98.56 80 ARG A CA 1
ATOM 585 C C . ARG A 1 80 ? -23.271 -12.944 44.464 1.00 98.56 80 ARG A C 1
ATOM 587 O O . ARG A 1 80 ? -24.416 -12.539 44.294 1.00 98.56 80 ARG A O 1
ATOM 594 N N . LEU A 1 81 ? -22.198 -12.200 44.181 1.00 98.75 81 LEU A N 1
ATOM 595 C CA . LEU A 1 81 ? -22.260 -10.824 43.674 1.00 98.75 81 LEU A CA 1
ATOM 596 C C . LEU A 1 81 ? -23.097 -10.722 42.392 1.00 98.75 81 LEU A C 1
ATOM 598 O O . LEU A 1 81 ? -23.966 -9.855 42.285 1.00 98.75 81 LEU A O 1
ATOM 602 N N . VAL A 1 82 ? -22.849 -11.603 41.419 1.00 98.75 82 VAL A N 1
ATOM 603 C CA . VAL A 1 82 ? -23.606 -11.608 40.159 1.00 98.75 82 VAL A CA 1
ATOM 604 C C . VAL A 1 82 ? -25.056 -12.029 40.397 1.00 98.75 82 VAL A C 1
ATOM 606 O O . VAL A 1 82 ? -25.967 -11.394 39.868 1.00 98.75 82 VAL A O 1
ATOM 609 N N . SER A 1 83 ? -25.292 -13.051 41.225 1.00 98.31 83 SER A N 1
ATOM 610 C CA . SER A 1 83 ? -26.648 -13.498 41.557 1.00 98.31 83 SER A CA 1
ATOM 611 C C . SER A 1 83 ? -27.472 -12.390 42.219 1.00 98.31 83 SER A C 1
ATOM 613 O O . SER A 1 83 ? -28.592 -12.124 41.794 1.00 98.31 83 SER A O 1
ATOM 615 N N . GLU A 1 84 ? -26.929 -11.717 43.233 1.00 98.62 84 GLU A N 1
ATOM 616 C CA . GLU A 1 84 ? -27.602 -10.612 43.927 1.00 98.62 84 GLU A CA 1
ATOM 617 C C . GLU A 1 84 ? -27.827 -9.407 42.999 1.00 98.62 84 GLU A C 1
ATOM 619 O O . GLU A 1 84 ? -28.889 -8.787 43.051 1.00 98.62 84 GLU A O 1
ATOM 624 N N . THR A 1 85 ? -26.882 -9.126 42.091 1.00 98.62 85 THR A N 1
ATOM 625 C CA . THR A 1 85 ? -27.040 -8.097 41.046 1.00 98.62 85 THR A CA 1
ATOM 626 C C . THR A 1 85 ? -28.275 -8.372 40.191 1.00 98.62 85 THR A C 1
ATOM 628 O O . THR A 1 85 ? -29.129 -7.500 40.034 1.00 98.62 85 THR A O 1
ATOM 631 N N . VAL A 1 86 ? -28.402 -9.592 39.667 1.00 97.88 86 VAL A N 1
ATOM 632 C CA . VAL A 1 86 ? -29.520 -9.960 38.790 1.00 97.88 86 VAL A CA 1
ATOM 633 C C . VAL A 1 86 ? -30.836 -10.030 39.559 1.00 97.88 86 VAL A C 1
ATOM 635 O O . VAL A 1 86 ? -31.853 -9.586 39.041 1.00 97.88 86 VAL A O 1
ATOM 638 N N . VAL A 1 87 ? -30.839 -10.521 40.801 1.00 98.19 87 VAL A N 1
ATOM 639 C CA . VAL A 1 87 ? -32.049 -10.531 41.642 1.00 98.19 87 VAL A CA 1
ATOM 640 C C . VAL A 1 87 ? -32.561 -9.112 41.898 1.00 98.19 87 VAL A C 1
ATOM 642 O O . VAL A 1 87 ? -33.763 -8.872 41.821 1.00 98.19 87 VAL A O 1
ATOM 645 N N . ALA A 1 88 ? -31.667 -8.160 42.171 1.00 97.19 88 ALA A N 1
ATOM 646 C CA . ALA A 1 88 ? -32.054 -6.785 42.472 1.00 97.19 88 ALA A CA 1
ATOM 647 C C . ALA A 1 88 ? -32.457 -5.973 41.225 1.00 97.19 88 ALA A C 1
ATOM 649 O O . ALA A 1 88 ? -33.327 -5.101 41.309 1.00 97.19 88 ALA A O 1
ATOM 650 N N . MET A 1 89 ? -31.824 -6.245 40.079 1.00 96.88 89 MET A N 1
ATOM 651 C CA . MET A 1 89 ? -31.943 -5.419 38.871 1.00 96.88 89 MET A CA 1
ATOM 652 C C . MET A 1 89 ? -32.714 -6.079 37.717 1.00 96.88 89 MET A C 1
ATOM 654 O O . MET A 1 89 ? -33.111 -5.397 36.777 1.00 96.88 89 MET A O 1
ATOM 658 N N . GLY A 1 90 ? -32.930 -7.394 37.763 1.00 95.25 90 GLY A N 1
ATOM 659 C CA . GLY A 1 90 ? -33.651 -8.184 36.757 1.00 95.25 90 GLY A CA 1
ATOM 660 C C . GLY A 1 90 ? -32.859 -8.537 35.490 1.00 95.25 90 GLY A C 1
ATOM 661 O O . GLY A 1 90 ? -33.292 -9.400 34.732 1.00 95.25 90 GLY A O 1
ATOM 662 N N . ARG A 1 91 ? -31.706 -7.901 35.248 1.00 95.75 91 ARG A N 1
ATOM 663 C CA . ARG A 1 91 ? -30.845 -8.106 34.067 1.00 95.75 91 ARG A CA 1
ATOM 664 C C . ARG A 1 91 ? -29.395 -7.702 34.356 1.00 95.75 91 ARG A C 1
ATOM 666 O O . ARG A 1 91 ? -29.116 -7.133 35.410 1.00 95.75 91 ARG A O 1
ATOM 673 N N . LEU A 1 92 ? -28.485 -7.982 33.422 1.00 98.19 92 LEU A N 1
ATOM 674 C CA . LEU A 1 92 ? -27.092 -7.523 33.454 1.00 98.19 92 LEU A CA 1
ATOM 675 C C . LEU A 1 92 ? -26.570 -7.326 32.024 1.00 98.19 92 LEU A C 1
ATOM 677 O O . LEU A 1 92 ? -26.377 -8.295 31.299 1.00 98.19 92 LEU A O 1
ATOM 681 N N . ASP A 1 93 ? -26.330 -6.076 31.634 1.00 97.25 93 ASP A N 1
ATOM 682 C CA . ASP A 1 93 ? -25.966 -5.692 30.263 1.00 97.25 93 ASP A CA 1
ATOM 683 C C . ASP A 1 93 ? -24.468 -5.477 30.080 1.00 97.25 93 ASP A C 1
ATOM 685 O O . ASP A 1 93 ? -23.918 -5.704 29.000 1.00 97.25 93 ASP A O 1
ATOM 689 N N . ALA A 1 94 ? -23.787 -5.023 31.130 1.00 97.88 94 ALA A N 1
ATOM 690 C CA . ALA A 1 94 ? -22.346 -4.883 31.095 1.00 97.88 94 ALA A CA 1
ATOM 691 C C . ALA A 1 94 ? -21.695 -5.126 32.453 1.00 97.88 94 ALA A C 1
ATOM 693 O O . ALA A 1 94 ? -22.279 -4.891 33.511 1.00 97.88 94 ALA A O 1
ATOM 694 N N . VAL A 1 95 ? -20.438 -5.556 32.411 1.00 98.75 95 VAL A N 1
ATOM 695 C CA . VAL A 1 95 ? -19.583 -5.678 33.589 1.00 98.75 95 VAL A CA 1
ATOM 696 C C . VAL A 1 95 ? -18.306 -4.883 33.361 1.00 98.75 95 VAL A C 1
ATOM 698 O O . VAL A 1 95 ? -17.589 -5.107 32.387 1.00 98.75 95 VAL A O 1
ATOM 701 N N . VAL A 1 96 ? -18.002 -3.986 34.295 1.00 98.62 96 VAL A N 1
ATOM 702 C CA . VAL A 1 96 ? -16.714 -3.305 34.411 1.00 98.62 96 VAL A CA 1
ATOM 703 C C . VAL A 1 96 ? -15.910 -4.006 35.500 1.00 98.62 96 VAL A C 1
ATOM 705 O O . VAL A 1 96 ? -16.076 -3.778 36.703 1.00 98.62 96 VAL A O 1
ATOM 708 N N . SER A 1 97 ? -15.033 -4.900 35.060 1.00 98.25 97 SER A N 1
ATOM 709 C CA . SER A 1 97 ? -14.163 -5.701 35.908 1.00 98.25 97 SER A CA 1
ATOM 710 C C . SER A 1 97 ? -12.884 -4.921 36.232 1.00 98.25 97 SER A C 1
ATOM 712 O O . SER A 1 97 ? -11.848 -5.051 35.578 1.00 98.25 97 SER A O 1
ATOM 714 N N . ASN A 1 98 ? -13.003 -4.049 37.231 1.00 97.06 98 ASN A N 1
ATOM 715 C CA . ASN A 1 98 ? -12.008 -3.048 37.619 1.00 97.06 98 ASN A CA 1
ATOM 716 C C . ASN A 1 98 ? -11.187 -3.403 38.877 1.00 97.06 98 ASN A C 1
ATOM 718 O O . ASN A 1 98 ? -10.243 -2.693 39.217 1.00 97.06 98 ASN A O 1
ATOM 722 N N . ALA A 1 99 ? -11.516 -4.485 39.583 1.00 93.00 99 ALA A N 1
ATOM 723 C CA . ALA A 1 99 ? -10.750 -4.879 40.761 1.00 93.00 99 ALA A CA 1
ATOM 724 C C . ALA A 1 99 ? -9.277 -5.179 40.429 1.00 93.00 99 ALA A C 1
ATOM 726 O O . ALA A 1 99 ? -8.957 -5.686 39.358 1.00 93.00 99 ALA A O 1
ATOM 727 N N . GLY A 1 100 ? -8.383 -4.861 41.363 1.00 92.56 100 GLY A N 1
ATOM 728 C CA . GLY A 1 100 ? -6.964 -5.164 41.246 1.00 92.56 100 GLY A CA 1
ATOM 729 C C . GLY A 1 100 ? -6.211 -4.876 42.540 1.00 92.56 100 GLY A C 1
ATOM 730 O O . GLY A 1 100 ? -6.701 -4.155 43.412 1.00 92.56 100 GLY A O 1
ATOM 731 N N . TRP A 1 101 ? -5.024 -5.457 42.672 1.00 94.75 101 TRP A N 1
ATOM 732 C CA . TRP A 1 101 ? -4.166 -5.316 43.844 1.00 94.75 101 TRP A CA 1
ATOM 733 C C . TRP A 1 101 ? -2.688 -5.243 43.444 1.00 94.75 101 TRP A C 1
ATOM 735 O O . TRP A 1 101 ? -2.285 -5.788 42.415 1.00 94.75 101 TRP A O 1
ATOM 745 N N . THR A 1 102 ? -1.887 -4.559 44.263 1.00 93.25 102 THR A N 1
ATOM 746 C CA . THR A 1 102 ? -0.424 -4.558 44.159 1.00 93.25 102 THR A CA 1
ATOM 747 C C . THR A 1 102 ? 0.237 -4.367 45.524 1.00 93.25 102 THR A C 1
ATOM 749 O O . THR A 1 102 ? -0.402 -3.902 46.471 1.00 93.25 102 THR A O 1
ATOM 752 N N . LYS A 1 103 ? 1.542 -4.638 45.571 1.00 92.25 103 LYS A N 1
ATOM 753 C CA . LYS A 1 103 ? 2.493 -4.187 46.593 1.00 92.25 103 LYS A CA 1
ATOM 754 C C . LYS A 1 103 ? 3.673 -3.534 45.872 1.00 92.25 103 LYS A C 1
ATOM 756 O O . LYS A 1 103 ? 4.114 -4.048 44.843 1.00 92.25 103 LYS A O 1
ATOM 761 N N . PHE A 1 104 ? 4.139 -2.398 46.386 1.00 90.94 104 PHE A N 1
ATOM 762 C CA . PHE A 1 104 ? 5.324 -1.731 45.852 1.00 90.94 104 PHE A CA 1
ATOM 763 C C . PHE A 1 104 ? 6.586 -2.515 46.218 1.00 90.94 104 PHE A C 1
ATOM 765 O O . PHE A 1 104 ? 6.756 -2.895 47.374 1.00 90.94 104 PHE A O 1
ATOM 772 N N . ALA A 1 105 ? 7.443 -2.716 45.226 1.00 91.12 105 ALA A N 1
ATOM 773 C CA . ALA A 1 105 ? 8.766 -3.316 45.316 1.00 91.12 105 ALA A CA 1
ATOM 774 C C . ALA A 1 105 ? 9.721 -2.520 44.414 1.00 91.12 105 ALA A C 1
ATOM 776 O O . ALA A 1 105 ? 9.272 -1.844 43.478 1.00 91.12 105 ALA A O 1
ATOM 777 N N . ASN A 1 106 ? 11.031 -2.578 44.658 1.00 91.75 106 ASN A N 1
ATOM 778 C CA . ASN A 1 106 ? 11.979 -2.014 43.707 1.00 91.75 106 ASN A CA 1
ATOM 779 C C . ASN A 1 106 ? 11.970 -2.850 42.420 1.00 91.75 106 ASN A C 1
ATOM 781 O O . ASN A 1 106 ? 12.479 -3.961 42.386 1.00 91.75 106 ASN A O 1
ATOM 785 N N . PHE A 1 107 ? 11.388 -2.323 41.340 1.00 91.12 107 PHE A N 1
ATOM 786 C CA . PHE A 1 107 ? 11.235 -3.052 40.074 1.00 91.12 107 PHE A CA 1
ATOM 787 C C . PHE A 1 107 ? 12.569 -3.539 39.472 1.00 91.12 107 PHE A C 1
ATOM 789 O O . PHE A 1 107 ? 12.577 -4.502 38.710 1.00 91.12 107 PHE A O 1
ATOM 796 N N . HIS A 1 108 ? 13.685 -2.876 39.796 1.00 92.88 108 HIS A N 1
ATOM 797 C CA . HIS A 1 108 ? 15.019 -3.202 39.281 1.00 92.88 108 HIS A CA 1
ATOM 798 C C . HIS A 1 108 ? 15.848 -4.099 40.210 1.00 92.88 108 HIS A C 1
ATOM 800 O O . HIS A 1 108 ? 16.995 -4.395 39.886 1.00 92.88 108 HIS A O 1
ATOM 806 N N . ASP A 1 109 ? 15.284 -4.529 41.336 1.00 95.31 109 ASP A N 1
ATOM 807 C CA . ASP A 1 109 ? 15.930 -5.430 42.285 1.00 95.31 109 ASP A CA 1
ATOM 808 C C . ASP A 1 109 ? 15.163 -6.754 42.330 1.00 95.31 109 ASP A C 1
ATOM 810 O O . ASP A 1 109 ? 13.966 -6.787 42.620 1.00 95.31 109 ASP A O 1
ATOM 814 N N . LEU A 1 110 ? 15.832 -7.853 41.983 1.00 95.44 110 LEU A N 1
ATOM 815 C CA . LEU A 1 110 ? 15.185 -9.160 41.932 1.00 95.44 110 LEU A CA 1
ATOM 816 C C . LEU A 1 110 ? 14.784 -9.644 43.331 1.00 95.44 110 LEU A C 1
ATOM 818 O O . LEU A 1 110 ? 13.707 -10.226 43.466 1.00 95.44 110 LEU A O 1
ATOM 822 N N . ASP A 1 111 ? 15.588 -9.363 44.357 1.00 97.00 111 ASP A N 1
ATOM 823 C CA . ASP A 1 111 ? 15.355 -9.855 45.720 1.00 97.00 111 ASP A CA 1
ATOM 824 C C . ASP A 1 111 ? 14.075 -9.247 46.324 1.00 97.00 111 ASP A C 1
ATOM 826 O O . ASP A 1 111 ? 13.324 -9.916 47.035 1.00 97.00 111 ASP A O 1
ATOM 830 N N . ASP A 1 112 ? 13.743 -8.017 45.930 1.00 94.62 112 ASP A N 1
ATOM 831 C CA . ASP A 1 112 ? 12.501 -7.325 46.293 1.00 94.62 112 ASP A CA 1
ATOM 832 C C . ASP A 1 112 ? 11.241 -7.908 45.612 1.00 94.62 112 ASP A C 1
ATOM 834 O O . ASP A 1 112 ? 10.114 -7.556 45.976 1.00 94.62 112 ASP A O 1
ATOM 838 N N . ASN A 1 113 ? 11.390 -8.776 44.602 1.00 96.75 113 ASN A N 1
ATOM 839 C CA . ASN A 1 113 ? 10.292 -9.238 43.739 1.00 96.75 113 ASN A CA 1
ATOM 840 C C . ASN A 1 113 ? 10.000 -10.748 43.810 1.00 96.75 113 ASN A C 1
ATOM 842 O O . ASN A 1 113 ? 9.150 -11.234 43.057 1.00 96.75 113 ASN A O 1
ATOM 846 N N . VAL A 1 114 ? 10.649 -11.485 44.712 1.00 96.50 114 VAL A N 1
ATOM 847 C CA . VAL A 1 114 ? 10.512 -12.951 44.857 1.00 96.50 114 VAL A CA 1
ATOM 848 C C . VAL A 1 114 ? 9.639 -13.383 46.054 1.00 96.50 114 VAL A C 1
ATOM 850 O O . VAL A 1 114 ? 9.805 -14.471 46.594 1.00 96.50 114 VAL A O 1
ATOM 853 N N . ASP A 1 115 ? 8.681 -12.544 46.464 1.00 96.44 115 ASP A N 1
ATOM 854 C CA . ASP A 1 115 ? 7.716 -12.809 47.552 1.00 96.44 115 ASP A CA 1
ATOM 855 C C . ASP A 1 115 ? 6.485 -13.597 47.038 1.00 96.44 115 ASP A C 1
ATOM 857 O O . ASP A 1 115 ? 5.648 -13.054 46.309 1.00 96.44 115 ASP A O 1
ATOM 861 N N . GLU A 1 116 ? 6.374 -14.879 47.407 1.00 97.62 116 GLU A N 1
ATOM 862 C CA . GLU A 1 116 ? 5.323 -15.806 46.942 1.00 97.62 116 GLU A CA 1
ATOM 863 C C . GLU A 1 116 ? 3.899 -15.310 47.250 1.00 97.62 116 GLU A C 1
ATOM 865 O O . GLU A 1 116 ? 3.044 -15.293 46.361 1.00 97.62 116 GLU A O 1
ATOM 870 N N . ASP A 1 117 ? 3.652 -14.800 48.460 1.00 97.44 117 ASP A N 1
ATOM 871 C CA . ASP A 1 117 ? 2.330 -14.312 48.872 1.00 97.44 117 ASP A CA 1
ATOM 872 C C . ASP A 1 117 ? 1.878 -13.114 48.020 1.00 97.44 117 ASP A C 1
ATOM 874 O O . ASP A 1 117 ? 0.690 -12.941 47.711 1.00 97.44 117 ASP A O 1
ATOM 878 N N . VAL A 1 118 ? 2.827 -12.264 47.618 1.00 96.56 118 VAL A N 1
ATOM 879 C CA . VAL A 1 118 ? 2.568 -11.123 46.729 1.00 96.56 118 VAL A CA 1
ATOM 880 C C . VAL A 1 118 ? 2.193 -11.598 45.334 1.00 96.56 118 VAL A C 1
ATOM 882 O O . VAL A 1 118 ? 1.246 -11.061 44.749 1.00 96.56 118 VAL A O 1
ATOM 885 N N . TRP A 1 119 ? 2.900 -12.598 44.806 1.00 98.00 119 TRP A N 1
ATOM 886 C CA . TRP A 1 119 ? 2.589 -13.205 43.513 1.00 98.00 119 TRP A CA 1
ATOM 887 C C . TRP A 1 119 ? 1.204 -13.847 43.513 1.00 98.00 119 TRP A C 1
ATOM 889 O O . TRP A 1 119 ? 0.380 -13.521 42.652 1.00 98.00 119 TRP A O 1
ATOM 899 N N . ASP A 1 120 ? 0.905 -14.669 44.515 1.00 98.00 120 ASP A N 1
ATOM 900 C CA . ASP A 1 120 ? -0.372 -15.368 44.639 1.00 98.00 120 ASP A CA 1
ATOM 901 C C . ASP A 1 120 ? -1.549 -14.407 44.771 1.00 98.00 120 ASP A C 1
ATOM 903 O O . ASP A 1 120 ? -2.583 -14.563 44.103 1.00 98.00 120 ASP A O 1
ATOM 907 N N . LYS A 1 121 ? -1.386 -13.359 45.581 1.00 97.38 121 LYS A N 1
ATOM 908 C CA . LYS A 1 121 ? -2.415 -12.337 45.764 1.00 97.38 121 LYS A CA 1
ATOM 909 C C . LYS A 1 121 ? -2.607 -11.480 44.516 1.00 97.38 121 LYS A C 1
ATOM 911 O O . LYS A 1 121 ? -3.754 -11.228 44.138 1.00 97.38 121 LYS A O 1
ATOM 916 N N . CYS A 1 122 ? -1.527 -11.073 43.842 1.00 97.38 122 CYS A N 1
ATOM 917 C CA . CYS A 1 122 ? -1.604 -10.389 42.549 1.00 97.38 122 CYS A CA 1
ATOM 918 C C . CYS A 1 122 ? -2.323 -11.260 41.515 1.00 97.38 122 CYS A C 1
ATOM 920 O O . CYS A 1 122 ? -3.226 -10.779 40.835 1.00 97.38 122 CYS A O 1
ATOM 922 N N . TYR A 1 123 ? -1.992 -12.548 41.417 1.00 98.25 123 TYR A N 1
ATOM 923 C CA . TYR A 1 123 ? -2.607 -13.446 40.442 1.00 98.25 123 TYR A CA 1
ATOM 924 C C . TYR A 1 123 ? -4.090 -13.699 40.751 1.00 98.25 123 TYR A C 1
ATOM 926 O O . TYR A 1 123 ? -4.939 -13.701 39.854 1.00 98.25 123 TYR A O 1
ATOM 934 N N . ALA A 1 124 ? -4.436 -13.856 42.033 1.00 97.94 124 ALA A N 1
ATOM 935 C CA . ALA A 1 124 ? -5.822 -13.967 42.474 1.00 97.94 124 ALA A CA 1
ATOM 936 C C . ALA A 1 124 ? -6.645 -12.718 42.137 1.00 97.94 124 ALA A C 1
ATOM 938 O O . ALA A 1 124 ? -7.732 -12.845 41.570 1.00 97.94 124 ALA A O 1
ATOM 939 N N . ALA A 1 125 ? -6.119 -11.530 42.437 1.00 96.88 125 ALA A N 1
ATOM 940 C CA . ALA A 1 125 ? -6.840 -10.271 42.290 1.00 96.88 125 ALA A CA 1
ATOM 941 C C . ALA A 1 125 ? -6.850 -9.709 40.861 1.00 96.88 125 ALA A C 1
ATOM 943 O O . ALA A 1 125 ? -7.861 -9.133 40.475 1.00 96.88 125 ALA A O 1
ATOM 944 N N . ASN A 1 126 ? -5.766 -9.861 40.093 1.00 97.88 126 ASN A N 1
ATOM 945 C CA . ASN A 1 126 ? -5.583 -9.225 38.779 1.00 97.88 126 ASN A CA 1
ATOM 946 C C . ASN A 1 126 ? -5.852 -10.168 37.595 1.00 97.88 126 ASN A C 1
ATOM 948 O O . ASN A 1 126 ? -5.925 -9.700 36.460 1.00 97.88 126 ASN A O 1
ATOM 952 N N . VAL A 1 127 ? -5.985 -11.484 37.826 1.00 98.19 127 VAL A N 1
ATOM 953 C CA . VAL A 1 127 ? -6.217 -12.479 36.758 1.00 98.19 127 VAL A CA 1
ATOM 954 C C . VAL A 1 127 ? -7.426 -13.363 37.064 1.00 98.19 127 VAL A C 1
ATOM 956 O O . VAL A 1 127 ? -8.428 -13.303 36.348 1.00 98.19 127 VAL A O 1
ATOM 959 N N . LYS A 1 128 ? -7.368 -14.171 38.136 1.00 98.50 128 LYS A N 1
ATOM 960 C CA . LYS A 1 128 ? -8.412 -15.172 38.444 1.00 98.50 128 LYS A CA 1
ATOM 961 C C . LYS A 1 128 ? -9.780 -14.531 38.695 1.00 98.50 128 LYS A C 1
ATOM 963 O O . LYS A 1 128 ? -10.785 -15.036 38.198 1.00 98.50 128 LYS A O 1
ATOM 968 N N . SER A 1 129 ? -9.815 -13.412 39.418 1.00 98.31 129 SER A N 1
ATOM 969 C CA . SER A 1 129 ? -11.033 -12.637 39.693 1.00 98.31 129 SER A CA 1
ATOM 970 C C . SER A 1 129 ? -11.811 -12.288 38.411 1.00 98.31 129 SER A C 1
ATOM 972 O O . SER A 1 129 ? -13.017 -12.514 38.340 1.00 98.31 129 SER A O 1
ATOM 974 N N . HIS A 1 130 ? -11.124 -11.808 37.369 1.00 98.56 130 HIS A N 1
ATOM 975 C CA . HIS A 1 130 ? -11.727 -11.385 36.103 1.00 98.56 130 HIS A CA 1
ATOM 976 C C . HIS A 1 130 ? -12.281 -12.573 35.316 1.00 98.56 130 HIS A C 1
ATOM 978 O O . HIS A 1 130 ? -13.394 -12.498 34.795 1.00 98.56 130 HIS A O 1
ATOM 984 N N . LEU A 1 131 ? -11.539 -13.686 35.278 1.00 98.62 131 LEU A N 1
ATOM 985 C CA . LEU A 1 131 ? -11.995 -14.934 34.667 1.00 98.62 131 LEU A CA 1
ATOM 986 C C . LEU A 1 131 ? -13.278 -15.436 35.339 1.00 98.62 131 LEU A C 1
ATOM 988 O O . LEU A 1 131 ? -14.268 -15.715 34.663 1.00 98.62 131 LEU A O 1
ATOM 992 N N . PHE A 1 132 ? -13.275 -15.538 36.670 1.00 98.69 132 PHE A N 1
ATOM 993 C CA . PHE A 1 132 ? -14.422 -16.049 37.417 1.00 98.69 132 PHE A CA 1
ATOM 994 C C . PHE A 1 132 ? -15.627 -15.113 37.344 1.00 98.69 132 PHE A C 1
ATOM 996 O O . PHE A 1 132 ? -16.753 -15.592 37.239 1.00 98.69 132 PHE A O 1
ATOM 1003 N N . LEU A 1 133 ? -15.408 -13.796 37.323 1.00 98.81 133 LEU A N 1
ATOM 1004 C CA . LEU A 1 133 ? -16.480 -12.821 37.137 1.00 98.81 133 LEU A CA 1
ATOM 1005 C C . LEU A 1 133 ? -17.094 -12.909 35.738 1.00 98.81 133 LEU A C 1
ATOM 1007 O O . LEU A 1 133 ? -18.318 -12.890 35.607 1.00 98.81 133 LEU A O 1
ATOM 1011 N N . CYS A 1 134 ? -16.270 -13.047 34.696 1.00 98.56 134 CYS A N 1
ATOM 1012 C CA . CYS A 1 134 ? -16.752 -13.243 33.330 1.00 98.56 134 CYS A CA 1
ATOM 1013 C C . CYS A 1 134 ? -17.569 -14.538 33.222 1.00 98.56 134 CYS A C 1
ATOM 1015 O O . CYS A 1 134 ? -18.681 -14.534 32.703 1.00 98.56 134 CYS A O 1
ATOM 1017 N N . HIS A 1 135 ? -17.072 -15.628 33.812 1.00 98.56 135 HIS A N 1
ATOM 1018 C CA . HIS A 1 135 ? -17.789 -16.899 33.860 1.00 98.56 135 HIS A CA 1
ATOM 1019 C C . HIS A 1 135 ? -19.139 -16.789 34.590 1.00 98.56 135 HIS A C 1
ATOM 1021 O O . HIS A 1 135 ? -20.155 -17.232 34.062 1.00 98.56 135 HIS A O 1
ATOM 1027 N N . ALA A 1 136 ? -19.176 -16.170 35.775 1.00 98.75 136 ALA A N 1
ATOM 1028 C CA . ALA A 1 136 ? -20.403 -16.020 36.561 1.00 98.75 136 ALA A CA 1
ATOM 1029 C C . ALA A 1 136 ? -21.453 -15.124 35.876 1.00 98.75 136 ALA A C 1
ATOM 1031 O O . ALA A 1 136 ? -22.651 -15.353 36.026 1.00 98.75 136 ALA A O 1
ATOM 1032 N N . SER A 1 137 ? -21.014 -14.121 35.107 1.00 98.56 137 SER A N 1
ATOM 1033 C CA . SER A 1 137 ? -21.893 -13.183 34.389 1.00 98.56 137 SER A CA 1
ATOM 1034 C C . SER A 1 137 ? -22.305 -13.643 32.988 1.00 98.56 137 SER A C 1
ATOM 1036 O O . SER A 1 137 ? -23.242 -13.075 32.428 1.00 98.56 137 SER A O 1
ATOM 1038 N N . ARG A 1 138 ? -21.659 -14.686 32.442 1.00 98.19 138 ARG A N 1
ATOM 1039 C CA . ARG A 1 138 ? -21.793 -15.143 31.050 1.00 98.19 138 ARG A CA 1
ATOM 1040 C C . ARG A 1 138 ? -23.239 -15.233 30.572 1.00 98.19 138 ARG A C 1
ATOM 1042 O O . ARG A 1 138 ? -23.584 -14.565 29.608 1.00 98.19 138 ARG A O 1
ATOM 1049 N N . LYS A 1 139 ? -24.076 -16.021 31.253 1.00 97.81 139 LYS A N 1
ATOM 1050 C CA . LYS A 1 139 ? -25.466 -16.263 30.834 1.00 97.81 139 LYS A CA 1
ATOM 1051 C C . LYS A 1 139 ? -26.238 -14.953 30.636 1.00 97.81 139 LYS A C 1
ATOM 1053 O O . LYS A 1 139 ? -26.895 -14.762 29.625 1.00 97.81 139 LYS A O 1
ATOM 1058 N N . TYR A 1 140 ? -26.119 -14.035 31.590 1.00 98.06 140 TYR A N 1
ATOM 1059 C CA . TYR A 1 140 ? -26.863 -12.777 31.570 1.00 98.06 140 TYR A CA 1
ATOM 1060 C C . TYR A 1 140 ? -26.333 -11.809 30.508 1.00 98.06 140 TYR A C 1
ATOM 1062 O O . TYR A 1 140 ? -27.111 -11.130 29.843 1.00 98.06 140 TYR A O 1
ATOM 1070 N N . LEU A 1 141 ? -25.011 -11.787 30.307 1.00 97.62 141 LEU A N 1
ATOM 1071 C CA . LEU A 1 141 ? -24.396 -11.008 29.235 1.00 97.62 141 LEU A CA 1
ATOM 1072 C C . LEU A 1 141 ? -24.734 -11.578 27.849 1.00 97.62 141 LEU A C 1
ATOM 1074 O O . LEU A 1 141 ? -24.897 -10.800 26.914 1.00 97.62 141 LEU A O 1
ATOM 1078 N N . GLU A 1 142 ? -24.862 -12.899 27.696 1.00 96.25 142 GLU A N 1
ATOM 1079 C CA . GLU A 1 142 ? -25.344 -13.528 26.458 1.00 96.25 142 GLU A CA 1
ATOM 1080 C C . GLU A 1 142 ? -26.788 -13.102 26.159 1.00 96.25 142 GLU A C 1
ATOM 1082 O O . GLU A 1 142 ? -27.058 -12.638 25.048 1.00 96.25 142 GLU A O 1
ATOM 1087 N N . ASP A 1 143 ? -27.678 -13.168 27.157 1.00 94.94 143 ASP A N 1
ATOM 1088 C CA . ASP A 1 143 ? -29.083 -12.747 27.037 1.00 94.94 143 ASP A CA 1
ATOM 1089 C C . ASP A 1 143 ? -29.203 -11.267 26.620 1.00 94.94 143 ASP A C 1
ATOM 1091 O O . ASP A 1 143 ? -30.039 -10.906 25.787 1.00 94.94 143 ASP A O 1
ATOM 1095 N N . ALA A 1 144 ? -28.329 -10.406 27.151 1.00 92.94 144 ALA A N 1
ATOM 1096 C CA . ALA A 1 144 ? -28.303 -8.974 26.859 1.00 92.94 144 ALA A CA 1
ATOM 1097 C C . ALA A 1 144 ? -27.519 -8.587 25.590 1.00 92.94 144 ALA A C 1
ATOM 1099 O O . ALA A 1 144 ? -27.549 -7.423 25.186 1.00 92.94 144 ALA A O 1
ATOM 1100 N N . LYS A 1 145 ? -26.785 -9.522 24.967 1.00 92.44 145 LYS A N 1
ATOM 1101 C CA . LYS A 1 145 ? -25.749 -9.224 23.951 1.00 92.44 145 LYS A CA 1
ATOM 1102 C C . LYS A 1 145 ? -24.747 -8.162 24.438 1.00 92.44 145 LYS A C 1
ATOM 1104 O O . LYS A 1 145 ? -24.438 -7.173 23.762 1.00 92.44 145 LYS A O 1
ATOM 1109 N N . GLY A 1 146 ? -24.317 -8.351 25.681 1.00 93.56 146 GLY A N 1
ATOM 1110 C CA . GLY A 1 146 ? -23.672 -7.360 26.525 1.00 93.56 146 GLY A CA 1
ATOM 1111 C C . GLY A 1 146 ? -22.181 -7.138 26.273 1.00 93.56 146 GLY A C 1
ATOM 1112 O O . GLY A 1 146 ? -21.609 -7.521 25.246 1.00 93.56 146 GLY A O 1
ATOM 1113 N N . ALA A 1 147 ? -21.535 -6.484 27.240 1.00 95.62 147 ALA A N 1
ATOM 1114 C CA . ALA A 1 147 ? -20.102 -6.194 27.212 1.00 95.62 147 ALA A CA 1
ATOM 1115 C C . ALA A 1 147 ? -19.399 -6.515 28.538 1.00 95.62 147 ALA A C 1
ATOM 1117 O O . ALA A 1 147 ? -19.904 -6.226 29.619 1.00 95.62 147 ALA A O 1
ATOM 1118 N N . PHE A 1 148 ? -18.181 -7.039 28.451 1.00 98.00 148 PHE A N 1
ATOM 1119 C CA . PHE A 1 148 ? -17.283 -7.253 29.580 1.00 98.00 148 PHE A CA 1
ATOM 1120 C C . PHE A 1 148 ? -16.009 -6.431 29.367 1.00 98.00 148 PHE A C 1
ATOM 1122 O O . PHE A 1 148 ? -15.233 -6.696 28.448 1.00 98.00 148 PHE A O 1
ATOM 1129 N N . VAL A 1 149 ? -15.791 -5.409 30.192 1.00 97.81 149 VAL A N 1
ATOM 1130 C CA . VAL A 1 149 ? -14.642 -4.501 30.072 1.00 97.81 149 VAL A CA 1
ATOM 1131 C C . VAL A 1 149 ? -13.745 -4.650 31.291 1.00 97.81 149 VAL A C 1
ATOM 1133 O O . VAL A 1 149 ? -14.195 -4.501 32.424 1.00 97.81 149 VAL A O 1
ATOM 1136 N N . MET A 1 150 ? -12.469 -4.948 31.063 1.00 97.56 150 MET A N 1
ATOM 1137 C CA . MET A 1 150 ? -11.469 -5.106 32.118 1.00 97.56 150 MET A CA 1
ATOM 1138 C C . MET A 1 150 ? -10.565 -3.885 32.244 1.00 97.56 150 MET A C 1
ATOM 1140 O O . MET A 1 150 ? -10.157 -3.298 31.241 1.00 97.56 150 MET A O 1
ATOM 1144 N N . THR A 1 151 ? -10.172 -3.564 33.475 1.00 96.44 151 THR A N 1
ATOM 1145 C CA . THR A 1 151 ? -9.134 -2.561 33.742 1.00 96.44 151 THR A CA 1
ATOM 1146 C C . THR A 1 151 ? -7.779 -3.245 33.939 1.00 96.44 151 THR A C 1
ATOM 1148 O O . THR A 1 151 ? -7.494 -3.798 35.006 1.00 96.44 151 THR A O 1
ATOM 1151 N N . SER A 1 152 ? -6.923 -3.188 32.918 1.00 95.06 152 SER A N 1
ATOM 1152 C CA . SER A 1 152 ? -5.517 -3.597 32.988 1.00 95.06 152 SER A CA 1
ATOM 1153 C C . SER A 1 152 ? -4.605 -2.416 33.368 1.00 95.06 152 SER A C 1
ATOM 1155 O O . SER A 1 152 ? -4.930 -1.668 34.289 1.00 95.06 152 SER A O 1
ATOM 1157 N N . SER A 1 153 ? -3.430 -2.285 32.750 1.00 94.00 153 SER A N 1
ATOM 1158 C CA . SER A 1 153 ? -2.432 -1.245 33.000 1.00 94.00 153 SER A CA 1
ATOM 1159 C C . SER A 1 153 ? -1.411 -1.202 31.862 1.00 94.00 153 SER A C 1
ATOM 1161 O O . SER A 1 153 ? -1.111 -2.235 31.261 1.00 94.00 153 SER A O 1
ATOM 1163 N N . VAL A 1 154 ? -0.800 -0.039 31.615 1.00 92.06 154 VAL A N 1
ATOM 1164 C CA . VAL A 1 154 ? 0.404 0.061 30.764 1.00 92.06 154 VAL A CA 1
ATOM 1165 C C . VAL A 1 154 ? 1.555 -0.829 31.251 1.00 92.06 154 VAL A C 1
ATOM 1167 O O . VAL A 1 154 ? 2.376 -1.240 30.435 1.00 92.06 154 VAL A O 1
ATOM 1170 N N . ALA A 1 155 ? 1.580 -1.192 32.540 1.00 92.38 155 ALA A N 1
ATOM 1171 C CA . ALA A 1 155 ? 2.516 -2.170 33.098 1.00 92.38 155 ALA A CA 1
ATOM 1172 C C . ALA A 1 155 ? 2.372 -3.565 32.463 1.00 92.38 155 ALA A C 1
ATOM 1174 O O . ALA A 1 155 ? 3.337 -4.310 32.390 1.00 92.38 155 ALA A O 1
ATOM 1175 N N . GLY A 1 156 ? 1.186 -3.910 31.949 1.00 92.38 156 GLY A N 1
ATOM 1176 C CA . GLY A 1 156 ? 0.980 -5.150 31.199 1.00 92.38 156 GLY A CA 1
ATOM 1177 C C . GLY A 1 156 ? 1.421 -5.079 29.733 1.00 92.38 156 GLY A C 1
ATOM 1178 O O . GLY A 1 156 ? 1.447 -6.103 29.059 1.00 92.38 156 GLY A O 1
ATOM 1179 N N . VAL A 1 157 ? 1.728 -3.881 29.225 1.00 91.88 157 VAL A N 1
ATOM 1180 C CA . VAL A 1 157 ? 2.160 -3.648 27.835 1.00 91.88 157 VAL A CA 1
ATOM 1181 C C . VAL A 1 157 ? 3.679 -3.540 27.748 1.00 91.88 157 VAL A C 1
ATOM 1183 O O . VAL A 1 157 ? 4.276 -4.008 26.783 1.00 91.88 157 VAL A O 1
ATOM 1186 N N . LYS A 1 158 ? 4.311 -2.927 28.753 1.00 87.25 158 LYS A N 1
ATOM 1187 C CA . LYS A 1 158 ? 5.765 -2.787 28.840 1.00 87.25 158 LYS A CA 1
ATOM 1188 C C . LYS A 1 158 ? 6.255 -3.025 30.272 1.00 87.25 158 LYS A C 1
ATOM 1190 O O . LYS A 1 158 ? 5.563 -2.590 31.198 1.00 87.25 158 LYS A O 1
ATOM 1195 N N . PRO A 1 159 ? 7.456 -3.610 30.466 1.00 89.31 159 PRO A N 1
ATOM 1196 C CA . PRO A 1 159 ? 8.023 -3.839 31.794 1.00 89.31 159 PRO A CA 1
ATOM 1197 C C . PRO A 1 159 ? 8.102 -2.537 32.595 1.00 89.31 159 PRO A C 1
ATOM 1199 O O . PRO A 1 159 ? 8.877 -1.638 32.276 1.00 89.31 159 PRO A O 1
ATOM 1202 N N . SER A 1 160 ? 7.218 -2.396 33.579 1.00 88.75 160 SER A N 1
ATOM 1203 C CA . SER A 1 160 ? 7.110 -1.229 34.456 1.00 88.75 160 SER A CA 1
ATOM 1204 C C . SER A 1 160 ? 6.081 -1.501 35.558 1.00 88.75 160 SER A C 1
ATOM 1206 O O . SER A 1 160 ? 5.428 -2.541 35.569 1.00 88.75 160 SER A O 1
ATOM 1208 N N . GLY A 1 161 ? 5.880 -0.546 36.465 1.00 87.50 161 GLY A N 1
ATOM 1209 C CA . GLY A 1 161 ? 4.802 -0.591 37.452 1.00 87.50 161 GLY A CA 1
ATOM 1210 C C . GLY A 1 161 ? 5.315 -0.700 38.881 1.00 87.50 161 GLY A C 1
ATOM 1211 O O . GLY A 1 161 ? 6.439 -0.314 39.180 1.00 87.50 161 GLY A O 1
ATOM 1212 N N . SER A 1 162 ? 4.449 -1.172 39.776 1.00 90.12 162 SER A N 1
ATOM 1213 C CA . SER A 1 162 ? 4.715 -1.225 41.220 1.00 90.12 162 SER A CA 1
ATOM 1214 C C . SER A 1 162 ? 5.559 -2.426 41.651 1.00 90.12 162 SER A C 1
ATOM 1216 O O . SER A 1 162 ? 6.215 -2.337 42.679 1.00 90.12 162 SER A O 1
ATOM 1218 N N . SER A 1 163 ? 5.547 -3.524 40.893 1.00 94.75 163 SER A N 1
ATOM 1219 C CA . SER A 1 163 ? 6.360 -4.731 41.109 1.00 94.75 163 SER A CA 1
ATOM 1220 C C . SER A 1 163 ? 6.339 -5.616 39.856 1.00 94.75 163 SER A C 1
ATOM 1222 O O . SER A 1 163 ? 5.474 -5.447 38.986 1.00 94.75 163 SER A O 1
ATOM 1224 N N . ILE A 1 164 ? 7.255 -6.584 39.764 1.00 97.19 164 ILE A N 1
ATOM 1225 C CA . ILE A 1 164 ? 7.280 -7.576 38.677 1.00 97.19 164 ILE A CA 1
ATOM 1226 C C . ILE A 1 164 ? 5.984 -8.402 38.682 1.00 97.19 164 ILE A C 1
ATOM 1228 O O . ILE A 1 164 ? 5.358 -8.554 37.632 1.00 97.19 164 ILE A O 1
ATOM 1232 N N . ALA A 1 165 ? 5.514 -8.844 39.856 1.00 97.50 165 ALA A N 1
ATOM 1233 C CA . ALA A 1 165 ? 4.255 -9.581 40.000 1.00 97.50 165 ALA A CA 1
ATOM 1234 C C . ALA A 1 165 ? 3.051 -8.799 39.438 1.00 97.50 165 ALA A C 1
ATOM 1236 O O . ALA A 1 165 ? 2.213 -9.346 38.714 1.00 97.50 165 ALA A O 1
ATOM 1237 N N . TYR A 1 166 ? 2.968 -7.494 39.715 1.00 96.88 166 TYR A N 1
ATOM 1238 C CA . TYR A 1 166 ? 1.917 -6.638 39.162 1.00 96.88 166 TYR A CA 1
ATOM 1239 C C . TYR A 1 166 ? 2.011 -6.518 37.636 1.00 96.88 166 TYR A C 1
ATOM 1241 O O . TYR A 1 166 ? 1.016 -6.713 36.940 1.00 96.88 166 TYR A O 1
ATOM 1249 N N . SER A 1 167 ? 3.209 -6.240 37.117 1.00 96.81 167 SER A N 1
ATOM 1250 C CA . SER A 1 167 ? 3.481 -6.127 35.678 1.00 96.81 167 SER A CA 1
ATOM 1251 C C . SER A 1 167 ? 3.055 -7.391 34.921 1.00 96.81 167 SER A C 1
ATOM 1253 O O . SER A 1 167 ? 2.225 -7.337 34.008 1.00 96.81 167 SER A O 1
ATOM 1255 N N . VAL A 1 168 ? 3.530 -8.557 35.373 1.00 97.94 168 VAL A N 1
ATOM 1256 C CA . VAL A 1 168 ? 3.232 -9.859 34.757 1.00 97.94 168 VAL A CA 1
ATOM 1257 C C . VAL A 1 168 ? 1.745 -10.188 34.840 1.00 97.94 168 VAL A C 1
ATOM 1259 O O . VAL A 1 168 ? 1.147 -10.602 33.846 1.00 97.94 168 VAL A O 1
ATOM 1262 N N . THR A 1 169 ? 1.101 -9.958 35.986 1.00 98.12 169 THR A N 1
ATOM 1263 C CA . THR A 1 169 ? -0.336 -10.239 36.120 1.00 98.12 169 THR A CA 1
ATOM 1264 C C . THR A 1 169 ? -1.203 -9.315 35.263 1.00 98.12 169 THR A C 1
ATOM 1266 O O . THR A 1 169 ? -2.218 -9.763 34.732 1.00 98.12 169 THR A O 1
ATOM 1269 N N . LYS A 1 170 ? -0.791 -8.064 35.024 1.00 97.44 170 LYS A N 1
ATOM 1270 C CA . LYS A 1 170 ? -1.471 -7.162 34.079 1.00 97.44 170 LYS A CA 1
ATOM 1271 C C . LYS A 1 170 ? -1.268 -7.560 32.615 1.00 97.44 170 LYS A C 1
ATOM 1273 O O . LYS A 1 170 ? -2.211 -7.433 31.829 1.00 97.44 170 LYS A O 1
ATOM 1278 N N . ALA A 1 171 ? -0.110 -8.112 32.253 1.00 97.81 171 ALA A N 1
ATOM 1279 C CA . ALA A 1 171 ? 0.099 -8.718 30.936 1.00 97.81 171 ALA A CA 1
ATOM 1280 C C . ALA A 1 171 ? -0.784 -9.967 30.747 1.00 97.81 171 ALA A C 1
ATOM 1282 O O . ALA A 1 171 ? -1.489 -10.092 29.742 1.00 97.81 171 ALA A O 1
ATOM 1283 N N . ALA A 1 172 ? -0.834 -10.845 31.756 1.00 98.31 172 ALA A N 1
ATOM 1284 C CA . ALA A 1 172 ? -1.712 -12.015 31.768 1.00 98.31 172 ALA A CA 1
ATOM 1285 C C . ALA A 1 172 ? -3.192 -11.620 31.636 1.00 98.31 172 ALA A C 1
ATOM 1287 O O . ALA A 1 172 ? -3.934 -12.254 30.890 1.00 98.31 172 ALA A O 1
ATOM 1288 N N . GLN A 1 173 ? -3.614 -10.531 32.283 1.00 97.38 173 GLN A N 1
ATOM 1289 C CA . GLN A 1 173 ? -4.969 -9.989 32.161 1.00 97.38 173 GLN A CA 1
ATOM 1290 C C . GLN A 1 173 ? -5.295 -9.514 30.730 1.00 97.38 173 GLN A C 1
ATOM 1292 O O . GLN A 1 173 ? -6.400 -9.750 30.241 1.00 97.38 173 GLN A O 1
ATOM 1297 N N . ILE A 1 174 ? -4.347 -8.876 30.028 1.00 96.62 174 ILE A N 1
ATOM 1298 C CA . ILE A 1 174 ? -4.527 -8.465 28.620 1.00 96.62 174 ILE A CA 1
ATOM 1299 C C . ILE A 1 174 ? -4.692 -9.694 27.726 1.00 96.62 174 ILE A C 1
ATOM 1301 O O . ILE A 1 174 ? -5.560 -9.714 26.853 1.00 96.62 174 ILE A O 1
ATOM 1305 N N . HIS A 1 175 ? -3.885 -10.732 27.944 1.00 96.38 175 HIS A N 1
ATOM 1306 C CA . HIS A 1 175 ? -4.009 -11.968 27.179 1.00 96.38 175 HIS A CA 1
ATOM 1307 C C . HIS A 1 175 ? -5.320 -12.705 27.496 1.00 96.38 175 HIS A C 1
ATOM 1309 O O . HIS A 1 175 ? -6.013 -13.145 26.580 1.00 96.38 175 HIS A O 1
ATOM 1315 N N . LEU A 1 176 ? -5.730 -12.737 28.768 1.00 97.94 176 LEU A N 1
ATOM 1316 C CA . LEU A 1 176 ? -7.029 -13.260 29.196 1.00 97.94 176 LEU A CA 1
ATOM 1317 C C . LEU A 1 176 ? -8.190 -12.558 28.473 1.00 97.94 176 LEU A C 1
ATOM 1319 O O . LEU A 1 176 ? -9.146 -13.223 28.087 1.00 97.94 176 LEU A O 1
ATOM 1323 N N . ALA A 1 177 ? -8.097 -11.246 28.224 1.00 94.56 177 ALA A N 1
ATOM 1324 C CA . ALA A 1 177 ? -9.099 -10.506 27.450 1.00 94.56 177 ALA A CA 1
ATOM 1325 C C . ALA A 1 177 ? -9.282 -11.063 26.042 1.00 94.56 177 ALA A C 1
ATOM 1327 O O . ALA A 1 177 ? -10.414 -11.257 25.607 1.00 94.56 177 ALA A O 1
ATOM 1328 N N . LYS A 1 178 ? -8.173 -11.360 25.359 1.00 89.38 178 LYS A N 1
ATOM 1329 C CA . LYS A 1 178 ? -8.184 -11.944 24.013 1.00 89.38 178 LYS A CA 1
ATOM 1330 C C . LYS A 1 178 ? -8.818 -13.335 24.033 1.00 89.38 178 LYS A C 1
ATOM 1332 O O . LYS A 1 178 ? -9.699 -13.613 23.225 1.00 89.38 178 LYS A O 1
ATOM 1337 N N . SER A 1 179 ? -8.438 -14.173 24.998 1.00 92.38 179 SER A N 1
ATOM 1338 C CA . SER A 1 179 ? -9.003 -15.519 25.153 1.00 92.38 179 SER A CA 1
ATOM 1339 C C . SER A 1 179 ? -10.506 -15.489 25.431 1.00 92.38 179 SER A C 1
ATOM 1341 O O . SER A 1 179 ? -11.269 -16.215 24.797 1.00 92.38 179 SER A O 1
ATOM 1343 N N . LEU A 1 180 ? -10.956 -14.614 26.335 1.00 94.81 180 LEU A N 1
ATOM 1344 C CA . LEU A 1 180 ? -12.377 -14.450 26.638 1.00 94.81 180 LEU A CA 1
ATOM 1345 C C . LEU A 1 180 ? -13.153 -13.868 25.449 1.00 94.81 180 LEU A C 1
ATOM 1347 O O . LEU A 1 180 ? -14.262 -14.321 25.191 1.00 94.81 180 LEU A O 1
ATOM 1351 N N . ALA A 1 181 ? -12.581 -12.928 24.691 1.00 91.00 181 ALA A N 1
ATOM 1352 C CA . ALA A 1 181 ? -13.219 -12.386 23.490 1.00 91.00 181 ALA A CA 1
ATOM 1353 C C . ALA A 1 181 ? -13.499 -13.474 22.444 1.00 91.00 181 ALA A C 1
ATOM 1355 O O . ALA A 1 181 ? -14.582 -13.492 21.865 1.00 91.00 181 ALA A O 1
ATOM 1356 N N . MET A 1 182 ? -12.562 -14.408 22.241 1.00 86.25 182 MET A N 1
ATOM 1357 C CA . MET A 1 182 ? -12.763 -15.539 21.329 1.00 86.25 182 MET A CA 1
ATOM 1358 C C . MET A 1 182 ? -13.854 -16.497 21.821 1.00 86.25 182 MET A C 1
ATOM 1360 O O . MET A 1 182 ? -14.696 -16.919 21.035 1.00 86.25 182 MET A O 1
ATOM 1364 N N . VAL A 1 183 ? -13.857 -16.833 23.116 1.00 92.12 183 VAL A N 1
ATOM 1365 C CA . VAL A 1 183 ? -14.782 -17.831 23.690 1.00 92.12 183 VAL A CA 1
ATOM 1366 C C . VAL A 1 183 ? -16.204 -17.292 23.868 1.00 92.12 183 VAL A C 1
ATOM 1368 O O . VAL A 1 183 ? -17.160 -18.062 23.807 1.00 92.12 183 VAL A O 1
ATOM 1371 N N . MET A 1 184 ? -16.354 -15.988 24.106 1.00 90.50 184 MET A N 1
ATOM 1372 C CA . MET A 1 184 ? -17.655 -15.363 24.371 1.00 90.50 184 MET A CA 1
ATOM 1373 C C . MET A 1 184 ? -18.326 -14.785 23.110 1.00 90.50 184 MET A C 1
ATOM 1375 O O . MET A 1 184 ? -19.464 -14.305 23.167 1.00 90.50 184 MET A O 1
ATOM 1379 N N . ALA A 1 185 ? -17.644 -14.837 21.963 1.00 84.94 185 ALA A N 1
ATOM 1380 C CA . ALA A 1 185 ? -18.218 -14.483 20.674 1.00 84.94 185 ALA A CA 1
ATOM 1381 C C . ALA A 1 185 ? -19.303 -15.493 20.235 1.00 84.94 185 ALA A C 1
ATOM 1383 O O . ALA A 1 185 ? -19.232 -16.673 20.580 1.00 84.94 185 ALA A O 1
ATOM 1384 N N . PRO A 1 186 ? -20.303 -15.061 19.443 1.00 87.56 186 PRO A N 1
ATOM 1385 C CA . PRO A 1 186 ? -20.527 -13.695 18.954 1.00 87.56 186 PRO A CA 1
ATOM 1386 C C . PRO A 1 186 ? -21.347 -12.815 19.916 1.00 87.56 186 PRO A C 1
ATOM 1388 O O . PRO A 1 186 ? -21.581 -11.645 19.620 1.00 87.56 186 PRO A O 1
ATOM 1391 N N . SER A 1 187 ? -21.827 -13.370 21.031 1.00 89.44 187 SER A N 1
ATOM 1392 C CA . SER A 1 187 ? -22.863 -12.737 21.853 1.00 89.44 187 SER A CA 1
ATOM 1393 C C . SER A 1 187 ? -22.333 -11.644 22.778 1.00 89.44 187 SER A C 1
ATOM 1395 O O . SER A 1 187 ? -23.017 -10.643 22.973 1.00 89.44 187 SER A O 1
ATOM 1397 N N . ILE A 1 188 ? -21.130 -11.804 23.339 1.00 93.56 188 ILE A N 1
ATOM 1398 C CA . ILE A 1 188 ? -20.561 -10.856 24.305 1.00 93.56 188 ILE A CA 1
ATOM 1399 C C . ILE A 1 188 ? -19.289 -10.232 23.739 1.00 93.56 188 ILE A C 1
ATOM 1401 O O . ILE A 1 188 ? -18.392 -10.921 23.255 1.00 93.56 188 ILE A O 1
ATOM 1405 N N . ARG A 1 189 ? -19.173 -8.910 23.874 1.00 93.00 189 ARG A N 1
ATOM 1406 C CA . ARG A 1 189 ? -17.944 -8.174 23.553 1.00 93.00 189 ARG A CA 1
ATOM 1407 C C . ARG A 1 189 ? -17.030 -8.138 24.770 1.00 93.00 189 ARG A C 1
ATOM 1409 O O . ARG A 1 189 ? -17.460 -7.695 25.832 1.00 93.00 189 ARG A O 1
ATOM 1416 N N . VAL A 1 190 ? -15.770 -8.536 24.615 1.00 94.94 190 VAL A N 1
ATOM 1417 C CA . VAL A 1 190 ? -14.775 -8.481 25.696 1.00 94.94 190 VAL A CA 1
ATOM 1418 C C . VAL A 1 190 ? -13.628 -7.563 25.296 1.00 94.94 190 VAL A C 1
ATOM 1420 O O . VAL A 1 190 ? -13.030 -7.749 24.243 1.00 94.94 190 VAL A O 1
ATOM 1423 N N . ASN A 1 191 ? -13.323 -6.571 26.133 1.00 94.19 191 ASN A N 1
ATOM 1424 C CA . ASN A 1 191 ? -12.242 -5.613 25.898 1.00 94.19 191 ASN A CA 1
ATOM 1425 C C . ASN A 1 191 ? -11.462 -5.332 27.187 1.00 94.19 191 ASN A C 1
ATOM 1427 O O . ASN A 1 191 ? -11.954 -5.567 28.292 1.00 94.19 191 ASN A O 1
ATOM 1431 N N . ALA A 1 192 ? -10.259 -4.779 27.050 1.00 93.56 192 ALA A N 1
ATOM 1432 C CA . ALA A 1 192 ? -9.470 -4.284 28.171 1.00 93.56 192 ALA A CA 1
ATOM 1433 C C . ALA A 1 192 ? -8.986 -2.855 27.903 1.00 93.56 192 ALA A C 1
ATOM 1435 O O . ALA A 1 192 ? -8.624 -2.518 26.777 1.00 93.56 192 ALA A O 1
ATOM 1436 N N . VAL A 1 193 ? -8.957 -2.031 28.949 1.00 93.38 193 VAL A N 1
ATOM 1437 C CA . VAL A 1 193 ? -8.317 -0.709 28.947 1.00 93.38 193 VAL A CA 1
ATOM 1438 C C . VAL A 1 193 ? -7.032 -0.805 29.755 1.00 93.38 193 VAL A C 1
ATOM 1440 O O . VAL A 1 193 ? -7.037 -1.408 30.825 1.00 93.38 193 VAL A O 1
ATOM 1443 N N . SER A 1 194 ? -5.945 -0.202 29.271 1.00 93.75 194 SER A N 1
ATOM 1444 C CA . SER A 1 194 ? -4.638 -0.191 29.944 1.00 93.75 194 SER A CA 1
ATOM 1445 C C . SER A 1 194 ? -4.250 1.235 30.339 1.00 93.75 194 SER A C 1
ATOM 1447 O O . SER A 1 194 ? -3.552 1.903 29.577 1.00 93.75 194 SER A O 1
ATOM 1449 N N . PRO A 1 195 ? -4.699 1.734 31.505 1.00 90.12 195 PRO A N 1
ATOM 1450 C CA . PRO A 1 195 ? -4.399 3.093 31.930 1.00 90.12 195 PRO A CA 1
ATOM 1451 C C . PRO A 1 195 ? -2.915 3.305 32.222 1.00 90.12 195 PRO A C 1
ATOM 1453 O O . PRO A 1 195 ? -2.216 2.384 32.663 1.00 90.12 195 PRO A O 1
ATOM 1456 N N . GLY A 1 196 ? -2.466 4.543 32.003 1.00 85.00 196 GLY A N 1
ATOM 1457 C CA . GLY A 1 196 ? -1.168 5.041 32.443 1.00 85.00 196 GLY A CA 1
ATOM 1458 C C . GLY A 1 196 ? -1.131 5.348 33.942 1.00 85.00 196 GLY A C 1
ATOM 1459 O O . GLY A 1 196 ? -1.947 4.862 34.724 1.00 85.00 196 GLY A O 1
ATOM 1460 N N . PHE A 1 197 ? -0.177 6.181 34.354 1.00 81.06 197 PHE A N 1
ATOM 1461 C CA . PHE A 1 197 ? -0.117 6.698 35.721 1.00 81.06 197 PHE A CA 1
ATOM 1462 C C . PHE A 1 197 ? -1.326 7.618 35.973 1.00 81.06 197 PHE A C 1
ATOM 1464 O O . PHE A 1 197 ? -1.436 8.669 35.333 1.00 81.06 197 PHE A O 1
ATOM 1471 N N . MET A 1 198 ? -2.248 7.182 36.841 1.00 80.94 198 MET A N 1
ATOM 1472 C CA . MET A 1 198 ? -3.554 7.818 37.065 1.00 80.94 198 MET A CA 1
ATOM 1473 C C . MET A 1 198 ? -3.641 8.543 38.399 1.00 80.94 198 MET A C 1
ATOM 1475 O O . MET A 1 198 ? -3.458 7.911 39.437 1.00 80.94 198 MET A O 1
ATOM 1479 N N . GLU A 1 199 ? -4.065 9.801 38.384 1.00 69.62 199 GLU A N 1
ATOM 1480 C CA . GLU A 1 199 ? -4.327 10.583 39.596 1.00 69.62 199 GLU A CA 1
ATOM 1481 C C . GLU A 1 199 ? -5.458 9.961 40.430 1.00 69.62 199 GLU A C 1
ATOM 1483 O O . GLU A 1 199 ? -6.642 10.109 40.153 1.00 69.62 199 GLU A O 1
ATOM 1488 N N . THR A 1 200 ? -5.098 9.184 41.446 1.00 66.69 200 THR A N 1
ATOM 1489 C CA . THR A 1 200 ? -6.041 8.497 42.335 1.00 66.69 200 THR A CA 1
ATOM 1490 C C . THR A 1 200 ? -5.584 8.679 43.776 1.00 66.69 200 THR A C 1
ATOM 1492 O O . THR A 1 200 ? -4.429 9.023 44.020 1.00 66.69 200 THR A O 1
ATOM 1495 N N . ASN A 1 201 ? -6.439 8.361 44.753 1.00 61.19 201 ASN A N 1
ATOM 1496 C CA . ASN A 1 201 ? -6.058 8.365 46.176 1.00 61.19 201 ASN A CA 1
ATOM 1497 C C . ASN A 1 201 ? -4.833 7.475 46.484 1.00 61.19 201 ASN A C 1
ATOM 1499 O O . ASN A 1 201 ? -4.238 7.610 47.541 1.00 61.19 201 ASN A O 1
ATOM 1503 N N . TRP A 1 202 ? -4.448 6.577 45.570 1.00 58.38 202 TRP A N 1
ATOM 1504 C CA . TRP A 1 202 ? -3.214 5.787 45.628 1.00 58.38 202 TRP A CA 1
ATOM 1505 C C . TRP A 1 202 ? -1.926 6.603 45.427 1.00 58.38 202 TRP A C 1
ATOM 1507 O O . TRP A 1 202 ? -0.854 6.124 45.780 1.00 58.38 202 TRP A O 1
ATOM 1517 N N . ILE A 1 203 ? -2.019 7.798 44.837 1.00 61.12 203 ILE A N 1
ATOM 1518 C CA . ILE A 1 203 ? -0.888 8.681 44.500 1.00 61.12 203 ILE A CA 1
ATOM 1519 C C . ILE A 1 203 ? -0.826 9.895 45.435 1.00 61.12 203 ILE A C 1
ATOM 1521 O O . ILE A 1 203 ? 0.188 10.580 45.471 1.00 61.12 203 ILE A O 1
ATOM 1525 N N . ALA A 1 204 ? -1.864 10.137 46.243 1.00 59.50 204 ALA A N 1
ATOM 1526 C CA . ALA A 1 204 ? -1.909 11.262 47.180 1.00 59.50 204 ALA A CA 1
ATOM 1527 C C . ALA A 1 204 ? -0.725 11.277 48.172 1.00 59.50 204 ALA A C 1
ATOM 1529 O O . ALA A 1 204 ? -0.317 12.346 48.614 1.00 59.50 204 ALA A O 1
ATOM 1530 N N . ASP A 1 205 ? -0.136 10.109 48.451 1.00 63.78 205 ASP A N 1
ATOM 1531 C CA . ASP A 1 205 ? 1.010 9.950 49.354 1.00 63.78 205 ASP A CA 1
ATOM 1532 C C . ASP A 1 205 ? 2.380 9.978 48.634 1.00 63.78 205 ASP A C 1
ATOM 1534 O O . ASP A 1 205 ? 3.421 9.764 49.257 1.00 63.78 205 ASP A O 1
ATOM 1538 N N . PHE A 1 206 ? 2.420 10.203 47.313 1.00 70.25 206 PHE A N 1
ATOM 1539 C CA . PHE A 1 206 ? 3.672 10.236 46.550 1.00 70.25 206 PHE A CA 1
ATOM 1540 C C . PHE A 1 206 ? 4.359 11.605 46.654 1.00 70.25 206 PHE A C 1
ATOM 1542 O O . PHE A 1 206 ? 3.689 12.636 46.603 1.00 70.25 206 PHE A O 1
ATOM 1549 N N . PRO A 1 207 ? 5.707 11.653 46.691 1.00 75.19 207 PRO A N 1
ATOM 1550 C CA . PRO A 1 207 ? 6.437 12.906 46.553 1.00 75.19 207 PRO A CA 1
ATOM 1551 C C . PRO A 1 207 ? 6.097 13.601 45.231 1.00 75.19 207 PRO A C 1
ATOM 1553 O O . PRO A 1 207 ? 6.101 12.968 44.172 1.00 75.19 207 PRO A O 1
ATOM 1556 N N . GLU A 1 208 ? 5.888 14.916 45.280 1.00 79.69 208 GLU A N 1
ATOM 1557 C CA . GLU A 1 208 ? 5.549 15.737 44.110 1.00 79.69 208 GLU A CA 1
ATOM 1558 C C . GLU A 1 208 ? 6.577 15.588 42.973 1.00 79.69 208 GLU A C 1
ATOM 1560 O O . GLU A 1 208 ? 6.220 15.554 41.796 1.00 79.69 208 GLU A O 1
ATOM 1565 N N . SER A 1 209 ? 7.852 15.376 43.318 1.00 80.19 209 SER A N 1
ATOM 1566 C CA . SER A 1 209 ? 8.925 15.093 42.360 1.00 80.19 209 SER A CA 1
ATOM 1567 C C . SER A 1 209 ? 8.661 13.850 41.503 1.00 80.19 209 SER A C 1
ATOM 1569 O O . SER A 1 209 ? 8.879 13.899 40.295 1.00 80.19 209 SER A O 1
ATOM 1571 N N . LYS A 1 210 ? 8.131 12.762 42.080 1.00 76.75 210 LYS A N 1
ATOM 1572 C CA . LYS A 1 210 ? 7.788 11.540 41.329 1.00 76.75 210 LYS A CA 1
ATOM 1573 C C . LYS A 1 210 ? 6.580 11.745 40.421 1.00 76.75 210 LYS A C 1
ATOM 1575 O O . LYS A 1 210 ? 6.533 11.187 39.326 1.00 76.75 210 LYS A O 1
ATOM 1580 N N . VAL A 1 211 ? 5.608 12.546 40.860 1.00 79.25 211 VAL A N 1
ATOM 1581 C CA . VAL A 1 211 ? 4.434 12.893 40.045 1.00 79.25 211 VAL A CA 1
ATOM 1582 C C . VAL A 1 211 ? 4.850 13.761 38.852 1.00 79.25 211 VAL A C 1
ATOM 1584 O O . VAL A 1 211 ? 4.415 13.505 37.729 1.00 79.25 211 VAL A O 1
ATOM 1587 N N . ASN A 1 212 ? 5.741 14.733 39.069 1.00 82.75 212 ASN A N 1
ATOM 1588 C CA . ASN A 1 212 ? 6.301 15.576 38.011 1.00 82.75 212 ASN A CA 1
ATOM 1589 C C . ASN A 1 212 ? 7.153 14.762 37.026 1.00 82.75 212 ASN A C 1
ATOM 1591 O O . ASN A 1 212 ? 6.949 14.871 35.822 1.00 82.75 212 ASN A O 1
ATOM 1595 N N . GLU A 1 213 ? 8.008 13.860 37.513 1.00 81.81 213 GLU A N 1
ATOM 1596 C CA . GLU A 1 213 ? 8.793 12.966 36.653 1.00 81.81 213 GLU A CA 1
ATOM 1597 C C . GLU A 1 213 ? 7.892 12.082 35.773 1.00 81.81 213 GLU A C 1
ATOM 1599 O O . GLU A 1 213 ? 8.126 11.931 34.570 1.00 81.81 213 GLU A O 1
ATOM 1604 N N . ALA A 1 214 ? 6.826 11.515 36.350 1.00 79.00 214 ALA A N 1
ATOM 1605 C CA . ALA A 1 214 ? 5.847 10.744 35.593 1.00 79.00 214 ALA A CA 1
ATOM 1606 C C . ALA A 1 214 ? 5.153 11.606 34.526 1.00 79.00 214 ALA A C 1
ATOM 1608 O O . ALA A 1 214 ? 4.984 11.145 33.397 1.00 79.00 214 ALA A O 1
ATOM 1609 N N . ARG A 1 215 ? 4.797 12.857 34.855 1.00 83.00 215 ARG A N 1
ATOM 1610 C CA . ARG A 1 215 ? 4.199 13.824 33.921 1.00 83.00 215 ARG A CA 1
ATOM 1611 C C . ARG A 1 215 ? 5.144 14.150 32.764 1.00 83.00 215 ARG A C 1
ATOM 1613 O O . ARG A 1 215 ? 4.716 14.101 31.611 1.00 83.00 215 ARG A O 1
ATOM 1620 N N . ASP A 1 216 ? 6.414 14.415 33.048 1.00 85.75 216 ASP A N 1
ATOM 1621 C CA . ASP A 1 216 ? 7.407 14.824 32.050 1.00 85.75 216 ASP A CA 1
ATOM 1622 C C . ASP A 1 216 ? 7.751 13.709 31.061 1.00 85.75 216 ASP A C 1
ATOM 1624 O O . ASP A 1 216 ? 8.014 13.987 29.885 1.00 85.75 216 ASP A O 1
ATOM 1628 N N . LYS A 1 217 ? 7.668 12.449 31.506 1.00 81.00 217 LYS A N 1
ATOM 1629 C CA . LYS A 1 217 ? 7.801 11.259 30.652 1.00 81.00 217 LYS A CA 1
ATOM 1630 C C . LYS A 1 217 ? 6.604 11.038 29.721 1.00 81.00 217 LYS A C 1
ATOM 1632 O O . LYS A 1 217 ? 6.727 10.283 28.758 1.00 81.00 217 LYS A O 1
ATOM 1637 N N . THR A 1 218 ? 5.450 11.663 29.973 1.00 78.06 218 THR A N 1
ATOM 1638 C CA . THR A 1 218 ? 4.321 11.617 29.029 1.00 78.06 218 THR A CA 1
ATOM 1639 C C . THR A 1 218 ? 4.518 12.619 27.892 1.00 78.06 218 THR A C 1
ATOM 1641 O O . THR A 1 218 ? 4.938 13.756 28.108 1.00 78.06 218 THR A O 1
ATOM 1644 N N . LEU A 1 219 ? 4.157 12.232 26.666 1.00 80.06 219 LEU A N 1
ATOM 1645 C CA . LEU A 1 219 ? 4.215 13.135 25.508 1.00 80.06 219 LEU A CA 1
ATOM 1646 C C . LEU A 1 219 ? 3.215 14.296 25.621 1.00 80.06 219 LEU A C 1
ATOM 1648 O O . LEU A 1 219 ? 3.515 15.406 25.199 1.00 80.06 219 LEU A O 1
ATOM 1652 N N . LEU A 1 220 ? 2.054 14.057 26.242 1.00 78.50 220 LEU A N 1
ATOM 1653 C CA . LEU A 1 220 ? 1.012 15.069 26.457 1.00 78.50 220 LEU A CA 1
ATOM 1654 C C . LEU A 1 220 ? 1.298 16.007 27.638 1.00 78.50 220 LEU A C 1
ATOM 1656 O O . LEU A 1 220 ? 0.476 16.874 27.926 1.00 78.50 220 LEU A O 1
ATOM 1660 N N . LYS A 1 221 ? 2.421 15.814 28.346 1.00 82.75 221 LYS A N 1
ATOM 1661 C CA . LYS A 1 221 ? 2.826 16.613 29.514 1.00 82.75 221 LYS A CA 1
ATOM 1662 C C . LYS A 1 221 ? 1.732 16.725 30.582 1.00 82.75 221 LYS A C 1
ATOM 1664 O O . LYS A 1 221 ? 1.642 17.711 31.308 1.00 82.75 221 LYS A O 1
ATOM 1669 N N . ARG A 1 222 ? 0.914 15.678 30.707 1.00 82.00 222 ARG A N 1
ATOM 1670 C CA . ARG A 1 222 ? -0.157 15.547 31.699 1.00 82.00 222 ARG A CA 1
ATOM 1671 C C . ARG A 1 222 ? -0.287 14.093 32.132 1.00 82.00 222 ARG A C 1
ATOM 1673 O O . ARG A 1 222 ? -0.082 13.180 31.335 1.00 82.00 222 ARG A O 1
ATOM 1680 N N . ILE A 1 223 ? -0.649 13.882 33.392 1.00 82.88 223 ILE A N 1
ATOM 1681 C CA . ILE A 1 223 ? -0.949 12.542 33.906 1.00 82.88 223 ILE A CA 1
ATOM 1682 C C . ILE A 1 223 ? -2.332 12.085 33.438 1.00 82.88 223 ILE A C 1
ATOM 1684 O O . ILE A 1 223 ? -3.164 12.896 33.020 1.00 82.88 223 ILE A O 1
ATOM 1688 N N . THR A 1 224 ? -2.557 10.772 33.469 1.00 83.75 224 THR A N 1
ATOM 1689 C CA . THR A 1 224 ? -3.840 10.195 33.059 1.00 83.75 224 THR A CA 1
ATOM 1690 C C . THR A 1 224 ? -4.904 10.595 34.077 1.00 83.75 224 THR A C 1
ATOM 1692 O O . THR A 1 224 ? -4.734 10.344 35.270 1.00 83.75 224 THR A O 1
ATOM 1695 N N . GLN A 1 225 ? -5.987 11.215 33.616 1.00 84.12 225 GLN A N 1
ATOM 1696 C CA . GLN A 1 225 ? -7.116 11.559 34.475 1.00 84.12 225 GLN A CA 1
ATOM 1697 C C . GLN A 1 225 ? -8.079 10.379 34.558 1.00 84.12 225 GLN A C 1
ATOM 1699 O O . GLN A 1 225 ? -8.230 9.608 33.605 1.00 84.12 225 GLN A O 1
ATOM 1704 N N . VAL A 1 226 ? -8.720 10.213 35.710 1.00 88.75 226 VAL A N 1
ATOM 1705 C CA . VAL A 1 226 ? -9.634 9.090 35.945 1.00 88.75 226 VAL A CA 1
ATOM 1706 C C . VAL A 1 226 ? -10.834 9.173 34.999 1.00 88.75 226 VAL A C 1
ATOM 1708 O O . VAL A 1 226 ? -11.301 8.161 34.477 1.00 88.75 226 VAL A O 1
ATOM 1711 N N . GLU A 1 227 ? -11.280 10.391 34.723 1.00 87.00 227 GLU A N 1
ATOM 1712 C CA . GLU A 1 227 ? -12.400 10.719 33.854 1.00 87.00 227 GLU A CA 1
ATOM 1713 C C . GLU A 1 227 ? -12.127 10.318 32.401 1.00 87.00 227 GLU A C 1
ATOM 1715 O O . GLU A 1 227 ? -13.045 9.807 31.756 1.00 87.00 227 GLU A O 1
ATOM 1720 N N . ASP A 1 228 ? -10.887 10.487 31.918 1.00 85.12 228 ASP A N 1
ATOM 1721 C CA . ASP A 1 228 ? -10.466 10.092 30.563 1.00 85.12 228 ASP A CA 1
ATOM 1722 C C . ASP A 1 228 ? -10.601 8.574 30.381 1.00 85.12 228 ASP A C 1
ATOM 1724 O O . ASP A 1 228 ? -11.105 8.072 29.375 1.00 85.12 228 ASP A O 1
ATOM 1728 N N . VAL A 1 229 ? -10.158 7.819 31.388 1.00 89.75 229 VAL A N 1
ATOM 1729 C CA . VAL A 1 229 ? -10.227 6.355 31.375 1.00 89.75 229 VAL A CA 1
ATOM 1730 C C . VAL A 1 229 ? -11.672 5.891 31.508 1.00 89.75 229 VAL A C 1
ATOM 1732 O O . VAL A 1 229 ? -12.077 4.941 30.835 1.00 89.75 229 VAL A O 1
ATOM 1735 N N . ALA A 1 230 ? -12.463 6.569 32.342 1.00 92.50 230 ALA A N 1
ATOM 1736 C CA . ALA A 1 230 ? -13.880 6.286 32.474 1.00 92.50 230 ALA A CA 1
ATOM 1737 C C . ALA A 1 230 ? -14.605 6.473 31.133 1.00 92.50 230 ALA A C 1
ATOM 1739 O O . ALA A 1 230 ? -15.327 5.566 30.726 1.00 92.50 230 ALA A O 1
ATOM 1740 N N . ASP A 1 231 ? -14.346 7.560 30.396 1.00 87.31 231 ASP A N 1
ATOM 1741 C CA . ASP A 1 231 ? -14.921 7.775 29.057 1.00 87.31 231 ASP A CA 1
ATOM 1742 C C . ASP A 1 231 ? -14.562 6.652 28.084 1.00 87.31 231 ASP A C 1
ATOM 1744 O O . ASP A 1 231 ? -15.424 6.165 27.348 1.00 87.31 231 ASP A O 1
ATOM 1748 N N . GLN A 1 232 ? -13.317 6.175 28.123 1.00 87.81 232 GLN A N 1
ATOM 1749 C CA . GLN A 1 232 ? -12.898 5.057 27.284 1.00 87.81 232 GLN A CA 1
ATOM 1750 C C . GLN A 1 232 ? -13.624 3.753 27.647 1.00 87.81 232 GLN A C 1
ATOM 1752 O O . GLN A 1 232 ? -14.008 2.988 26.758 1.00 87.81 232 GLN A O 1
ATOM 1757 N N . ILE A 1 233 ? -13.849 3.490 28.938 1.00 93.50 233 ILE A N 1
ATOM 1758 C CA . ILE A 1 233 ? -14.631 2.333 29.394 1.00 93.50 233 ILE A CA 1
ATOM 1759 C C . ILE A 1 233 ? -16.080 2.446 28.904 1.00 93.50 233 ILE A C 1
ATOM 1761 O O . ILE A 1 233 ? -16.601 1.481 28.342 1.00 93.50 233 ILE A O 1
ATOM 1765 N N . ILE A 1 234 ? -16.715 3.617 29.044 1.00 91.56 234 ILE A N 1
ATOM 1766 C CA . ILE A 1 234 ? -18.070 3.873 28.528 1.00 91.56 234 ILE A CA 1
ATOM 1767 C C . ILE A 1 234 ? -18.141 3.606 27.022 1.00 91.56 234 ILE A C 1
ATOM 1769 O O . ILE A 1 234 ? -19.045 2.902 26.557 1.00 91.56 234 ILE A O 1
ATOM 1773 N N . LEU A 1 235 ? -17.171 4.128 26.267 1.00 86.38 235 LEU A N 1
ATOM 1774 C CA . LEU A 1 235 ? -17.082 3.921 24.827 1.00 86.38 235 LEU A CA 1
ATOM 1775 C C . LEU A 1 235 ? -17.005 2.429 24.497 1.00 86.38 235 LEU A C 1
ATOM 1777 O O . LEU A 1 235 ? -17.755 1.967 23.644 1.00 86.38 235 LEU A O 1
ATOM 1781 N N . LEU A 1 236 ? -16.165 1.654 25.188 1.00 88.12 236 LEU A N 1
ATOM 1782 C CA . LEU A 1 236 ? -16.037 0.217 24.937 1.00 88.12 236 LEU A CA 1
ATOM 1783 C C . LEU A 1 236 ? -17.322 -0.554 25.249 1.00 88.12 236 LEU A C 1
ATOM 1785 O O . LEU A 1 236 ? -17.704 -1.420 24.458 1.00 88.12 236 LEU A O 1
ATOM 1789 N N . ILE A 1 237 ? -18.035 -0.203 26.325 1.00 90.38 237 ILE A N 1
ATOM 1790 C CA . ILE A 1 237 ? -19.339 -0.807 26.641 1.00 90.38 237 ILE A CA 1
ATOM 1791 C C . ILE A 1 237 ? -20.334 -0.572 25.493 1.00 90.38 237 ILE A C 1
ATOM 1793 O O . ILE A 1 237 ? -21.080 -1.481 25.124 1.00 90.38 237 ILE A O 1
ATOM 1797 N N . LYS A 1 238 ? -20.321 0.607 24.860 1.00 79.44 238 LYS A N 1
ATOM 1798 C CA . LYS A 1 238 ? -21.233 0.959 23.753 1.00 79.44 238 LYS A CA 1
ATOM 1799 C C . LYS A 1 238 ? -20.703 0.626 22.358 1.00 79.44 238 LYS A C 1
ATOM 1801 O O . LYS A 1 238 ? -21.481 0.620 21.409 1.00 79.44 238 LYS A O 1
ATOM 1806 N N . SER A 1 239 ? -19.411 0.335 22.220 1.00 67.56 239 SER A N 1
ATOM 1807 C CA . SER A 1 239 ? -18.760 0.181 20.920 1.00 67.56 239 SER A CA 1
ATOM 1808 C C . SER A 1 239 ? -19.318 -1.010 20.137 1.00 67.56 239 SER A C 1
ATOM 1810 O O . SER A 1 239 ? -19.014 -2.177 20.385 1.00 67.56 239 SER A O 1
ATOM 1812 N N . HIS A 1 240 ? -20.144 -0.707 19.146 1.00 63.50 240 HIS A N 1
ATOM 1813 C CA . HIS A 1 240 ? -20.220 -1.500 17.934 1.00 63.50 240 HIS A CA 1
ATOM 1814 C C . HIS A 1 240 ? -19.182 -0.873 17.004 1.00 63.50 240 HIS A C 1
ATOM 1816 O O . HIS A 1 240 ? -19.291 0.325 16.762 1.00 63.50 240 HIS A O 1
ATOM 1822 N N . LEU A 1 241 ? -18.195 -1.631 16.494 1.00 53.62 241 LEU A N 1
ATOM 1823 C CA . LEU A 1 241 ? -17.236 -1.138 15.484 1.00 53.62 241 LEU A CA 1
ATOM 1824 C C . LEU A 1 241 ? -17.869 -0.150 14.475 1.00 53.62 241 LEU A C 1
ATOM 1826 O O . LEU A 1 241 ? -17.288 0.915 14.308 1.00 53.62 241 LEU A O 1
ATOM 1830 N N . PRO A 1 242 ? -19.089 -0.403 13.934 1.00 54.53 242 PRO A N 1
ATOM 1831 C CA . PRO A 1 242 ? -19.910 0.543 13.164 1.00 54.53 242 PRO A CA 1
ATOM 1832 C C . PRO A 1 242 ? -19.975 2.018 13.586 1.00 54.53 242 PRO A C 1
ATOM 1834 O O . PRO A 1 242 ? -20.319 2.842 12.748 1.00 54.53 242 PRO A O 1
ATOM 1837 N N . LEU A 1 243 ? -19.710 2.353 14.848 1.00 55.97 243 LEU A N 1
ATOM 1838 C CA . LEU A 1 243 ? -19.930 3.678 15.433 1.00 55.97 243 LEU A CA 1
ATOM 1839 C C . LEU A 1 243 ? -18.668 4.553 15.491 1.00 55.97 243 LEU A C 1
ATOM 1841 O O . LEU A 1 243 ? -18.742 5.666 16.013 1.00 55.97 243 LEU A O 1
ATOM 1845 N N . LEU A 1 244 ? -17.517 4.079 14.993 1.00 64.50 244 LEU A N 1
ATOM 1846 C CA . LEU A 1 244 ? -16.347 4.949 14.856 1.00 64.50 244 LEU A CA 1
ATOM 1847 C C . LEU A 1 244 ? -16.671 6.119 13.903 1.00 64.50 244 LEU A C 1
ATOM 1849 O O . LEU A 1 244 ? -17.309 5.904 12.870 1.00 64.50 244 LEU A O 1
ATOM 1853 N N . PRO A 1 245 ? -16.239 7.354 14.218 1.00 66.12 245 PRO A N 1
ATOM 1854 C CA . PRO A 1 245 ? -16.291 8.463 13.273 1.00 66.12 245 PRO A CA 1
ATOM 1855 C C . PRO A 1 245 ? -15.568 8.124 11.964 1.00 66.12 245 PRO A C 1
ATOM 1857 O O . PRO A 1 245 ? -14.577 7.385 11.962 1.00 66.12 245 PRO A O 1
ATOM 1860 N N . GLN A 1 246 ? -16.045 8.683 10.849 1.00 67.69 246 GLN A N 1
ATOM 1861 C CA . GLN A 1 246 ? -15.487 8.428 9.517 1.00 67.69 246 GLN A CA 1
ATOM 1862 C C . GLN A 1 246 ? -13.998 8.800 9.441 1.00 67.69 246 GLN A C 1
ATOM 1864 O O . GLN A 1 246 ? -13.226 8.151 8.744 1.00 67.69 246 GLN A O 1
ATOM 1869 N N . GLU A 1 247 ? -13.566 9.797 10.209 1.00 72.88 247 GLU A N 1
ATOM 1870 C CA . GLU A 1 247 ? -12.177 10.230 10.324 1.00 72.88 247 GLU A CA 1
ATOM 1871 C C . GLU A 1 247 ? -11.276 9.127 10.890 1.00 72.88 247 GLU A C 1
ATOM 1873 O O . GLU A 1 247 ? -10.161 8.941 10.403 1.00 72.88 247 GLU A O 1
ATOM 1878 N N . LEU A 1 248 ? -11.764 8.359 11.872 1.00 69.81 248 LEU A N 1
ATOM 1879 C CA . LEU A 1 248 ? -11.020 7.229 12.429 1.00 69.81 248 LEU A CA 1
ATOM 1880 C C . LEU A 1 248 ? -10.988 6.056 11.455 1.00 69.81 248 LEU A C 1
ATOM 1882 O O . LEU A 1 248 ? -9.938 5.440 11.305 1.00 69.81 248 LEU A O 1
ATOM 1886 N N . TYR A 1 249 ? -12.081 5.785 10.737 1.00 73.12 249 TYR A N 1
ATOM 1887 C CA . TYR A 1 249 ? -12.058 4.795 9.657 1.00 73.12 249 TYR A CA 1
ATOM 1888 C C . TYR A 1 249 ? -11.062 5.161 8.561 1.00 73.12 249 TYR A C 1
ATOM 1890 O O . TYR A 1 249 ? -10.305 4.299 8.128 1.00 73.12 249 TYR A O 1
ATOM 1898 N N . ASN A 1 250 ? -11.008 6.434 8.172 1.00 72.12 250 ASN A N 1
ATOM 1899 C CA . ASN A 1 250 ? -10.061 6.935 7.181 1.00 72.12 250 ASN A CA 1
ATOM 1900 C C . ASN A 1 250 ? -8.610 6.877 7.689 1.00 72.12 250 ASN A C 1
ATOM 1902 O O . ASN A 1 250 ? -7.691 6.639 6.910 1.00 72.12 250 ASN A O 1
ATOM 1906 N N . ALA A 1 251 ? -8.378 7.113 8.984 1.00 74.50 251 ALA A N 1
ATOM 1907 C CA . ALA A 1 251 ? -7.053 6.987 9.587 1.00 74.50 251 ALA A CA 1
ATOM 1908 C C . ALA A 1 251 ? -6.609 5.518 9.659 1.00 74.50 251 ALA A C 1
ATOM 1910 O O . ALA A 1 251 ? -5.486 5.204 9.279 1.00 74.50 251 ALA A O 1
ATOM 1911 N N . ILE A 1 252 ? -7.505 4.617 10.074 1.00 74.25 252 ILE A N 1
ATOM 1912 C CA . ILE A 1 252 ? -7.255 3.171 10.115 1.00 74.25 252 ILE A CA 1
ATOM 1913 C C . ILE A 1 252 ? -7.003 2.641 8.702 1.00 74.25 252 ILE A C 1
ATOM 1915 O O . ILE A 1 252 ? -6.025 1.937 8.487 1.00 74.25 252 ILE A O 1
ATOM 1919 N N . SER A 1 253 ? -7.823 3.019 7.715 1.00 74.19 253 SER A N 1
ATOM 1920 C CA . SER A 1 253 ? -7.660 2.549 6.336 1.00 74.19 253 SER A CA 1
ATOM 1921 C C . SER A 1 253 ? -6.336 2.980 5.707 1.00 74.19 253 SER A C 1
ATOM 1923 O O . SER A 1 253 ? -5.866 2.310 4.803 1.00 74.19 253 SER A O 1
ATOM 1925 N N . LYS A 1 254 ? -5.721 4.078 6.161 1.00 75.94 254 LYS A N 1
ATOM 1926 C CA . LYS A 1 254 ? -4.389 4.499 5.687 1.00 75.94 254 LYS A CA 1
ATOM 1927 C C . LYS A 1 254 ? -3.250 3.630 6.218 1.00 75.94 254 LYS A C 1
ATOM 1929 O O . LYS A 1 254 ? -2.175 3.648 5.636 1.00 75.94 254 LYS A O 1
ATOM 1934 N N . LEU A 1 255 ? -3.471 2.934 7.330 1.00 77.38 255 LEU A N 1
ATOM 1935 C CA . LEU A 1 255 ? -2.476 2.074 7.975 1.00 77.38 255 LEU A CA 1
ATOM 1936 C C . LEU A 1 255 ? -2.616 0.605 7.570 1.00 77.38 255 LEU A C 1
ATOM 1938 O O . LEU A 1 255 ? -1.766 -0.203 7.923 1.00 77.38 255 LEU A O 1
ATOM 1942 N N . LEU A 1 256 ? -3.705 0.254 6.887 1.00 74.88 256 LEU A N 1
ATOM 1943 C CA . LEU A 1 256 ? -3.995 -1.107 6.467 1.00 74.88 256 LEU A CA 1
ATOM 1944 C C . LEU A 1 256 ? -3.605 -1.309 5.011 1.00 74.88 256 LEU A C 1
ATOM 1946 O O . LEU A 1 256 ? -3.846 -0.445 4.164 1.00 74.88 256 LEU A O 1
ATOM 1950 N N . GLU A 1 257 ? -3.085 -2.491 4.702 1.00 71.25 257 GLU A N 1
ATOM 1951 C CA . GLU A 1 257 ? -2.886 -2.881 3.317 1.00 71.25 257 GLU A CA 1
ATOM 1952 C C . GLU A 1 257 ? -4.225 -3.012 2.586 1.00 71.25 257 GLU A C 1
ATOM 1954 O O . GLU A 1 257 ? -5.276 -3.312 3.163 1.00 71.25 257 GLU A O 1
ATOM 1959 N N . ILE A 1 258 ? -4.198 -2.856 1.262 1.00 68.31 258 ILE A N 1
ATOM 1960 C CA . ILE A 1 258 ? -5.410 -2.951 0.443 1.00 68.31 258 ILE A CA 1
ATOM 1961 C C . ILE A 1 258 ? -6.102 -4.319 0.563 1.00 68.31 258 ILE A C 1
ATOM 1963 O O . ILE A 1 258 ? -7.320 -4.414 0.390 1.00 68.31 258 ILE A O 1
ATOM 1967 N N . ASN A 1 259 ? -5.344 -5.377 0.865 1.00 66.62 259 ASN A N 1
ATOM 1968 C CA . ASN A 1 259 ? -5.876 -6.717 1.103 1.00 66.62 259 ASN A CA 1
ATOM 1969 C C . ASN A 1 259 ? -6.650 -6.780 2.424 1.00 66.62 259 ASN A C 1
ATOM 1971 O O . ASN A 1 259 ? -7.769 -7.293 2.441 1.00 66.62 259 ASN A O 1
ATOM 1975 N N . ASP A 1 260 ? -6.132 -6.169 3.488 1.00 77.44 260 ASP A N 1
ATOM 1976 C CA . ASP A 1 260 ? -6.821 -6.080 4.776 1.00 77.44 260 ASP A CA 1
ATOM 1977 C C . ASP A 1 260 ? -8.088 -5.239 4.677 1.00 77.44 260 ASP A C 1
ATOM 1979 O O . ASP A 1 260 ? -9.138 -5.633 5.185 1.00 77.44 260 ASP A O 1
ATOM 1983 N N . ILE A 1 261 ? -8.039 -4.122 3.944 1.00 78.38 261 ILE A N 1
ATOM 1984 C CA . ILE A 1 261 ? -9.224 -3.300 3.675 1.00 78.38 261 ILE A CA 1
ATOM 1985 C C . ILE A 1 261 ? -10.292 -4.134 2.962 1.00 78.38 261 ILE A C 1
ATOM 1987 O O . ILE A 1 261 ? -11.458 -4.115 3.360 1.00 78.38 261 ILE A O 1
ATOM 1991 N N . LYS A 1 262 ? -9.918 -4.895 1.925 1.00 74.94 262 LYS A N 1
ATOM 1992 C CA . LYS A 1 262 ? -10.850 -5.788 1.218 1.00 74.94 262 LYS A CA 1
ATOM 1993 C C . LYS A 1 262 ? -11.433 -6.842 2.157 1.00 74.94 262 LYS A C 1
ATOM 1995 O O . LYS A 1 262 ? -12.653 -6.990 2.190 1.00 74.94 262 LYS A O 1
ATOM 2000 N N . ASN A 1 263 ? -10.598 -7.509 2.951 1.00 73.06 263 ASN A N 1
ATOM 2001 C CA . ASN A 1 263 ? -11.033 -8.522 3.911 1.00 73.06 263 ASN A CA 1
ATOM 2002 C C . ASN A 1 263 ? -12.019 -7.935 4.930 1.00 73.06 263 ASN A C 1
ATOM 2004 O O . ASN A 1 263 ? -13.122 -8.457 5.092 1.00 73.06 263 ASN A O 1
ATOM 2008 N N . LEU A 1 264 ? -11.692 -6.792 5.539 1.00 72.75 264 LEU A N 1
ATOM 2009 C CA . LEU A 1 264 ? -12.561 -6.098 6.494 1.00 72.75 264 LEU A CA 1
ATOM 2010 C C . LEU A 1 264 ? -13.897 -5.689 5.872 1.00 72.75 264 LEU A C 1
ATOM 2012 O O . LEU A 1 264 ? -14.944 -5.878 6.492 1.00 72.75 264 LEU A O 1
ATOM 2016 N N . ARG A 1 265 ? -13.892 -5.182 4.635 1.00 79.81 265 ARG A N 1
ATOM 2017 C CA . ARG A 1 265 ? -15.126 -4.850 3.909 1.00 79.81 265 ARG A CA 1
ATOM 2018 C C . ARG A 1 265 ? -16.026 -6.079 3.716 1.00 79.81 265 ARG A C 1
ATOM 2020 O O . ARG A 1 265 ? -17.243 -5.934 3.782 1.00 79.81 265 ARG A O 1
ATOM 2027 N N . VAL A 1 266 ? -15.467 -7.277 3.525 1.00 73.00 266 VAL A N 1
ATOM 2028 C CA . VAL A 1 266 ? -16.243 -8.525 3.362 1.00 73.00 266 VAL A CA 1
ATOM 2029 C C . VAL A 1 266 ? -16.822 -9.030 4.689 1.00 73.00 266 VAL A C 1
ATOM 2031 O O . VAL A 1 266 ? -17.873 -9.667 4.690 1.00 73.00 266 VAL A O 1
ATOM 2034 N N . THR A 1 267 ? -16.213 -8.701 5.833 1.00 64.12 267 THR A N 1
ATOM 2035 C CA . THR A 1 267 ? -16.720 -9.160 7.143 1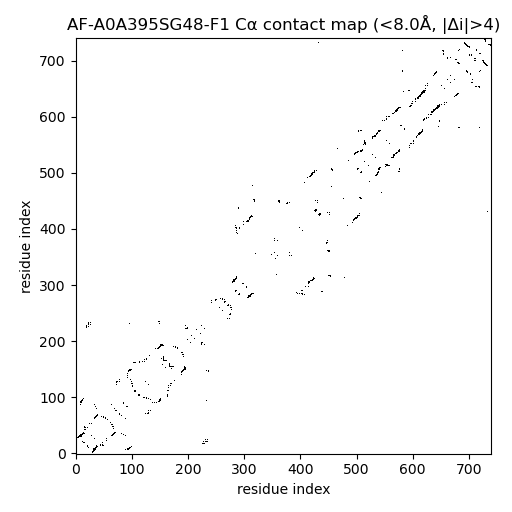.00 64.12 267 THR A CA 1
ATOM 2036 C C . THR A 1 267 ? -18.085 -8.575 7.527 1.00 64.12 267 THR A C 1
ATOM 2038 O O . THR A 1 267 ? -18.825 -9.197 8.288 1.00 64.12 267 THR A O 1
ATOM 2041 N N . CYS A 1 268 ? -18.431 -7.368 7.056 1.00 61.47 268 CYS A N 1
ATOM 2042 C CA . CYS A 1 268 ? -19.632 -6.658 7.499 1.00 61.47 268 CYS A CA 1
ATOM 2043 C C . CYS A 1 268 ? -20.023 -5.509 6.552 1.00 61.47 268 CYS A C 1
ATOM 2045 O O . CYS A 1 268 ? -19.203 -4.654 6.219 1.00 61.47 268 CYS A O 1
ATOM 2047 N N . SER A 1 269 ? -21.317 -5.408 6.209 1.00 63.00 269 SER A N 1
ATOM 2048 C CA . SER A 1 269 ? -21.857 -4.357 5.322 1.00 63.00 269 SER A CA 1
ATOM 2049 C C . SER A 1 269 ? -21.621 -2.922 5.811 1.00 63.00 269 SER A C 1
ATOM 2051 O O . SER A 1 269 ? -21.567 -1.995 5.004 1.00 63.00 269 SER A O 1
ATOM 2053 N N . THR A 1 270 ? -21.462 -2.713 7.120 1.00 61.75 270 THR A N 1
ATOM 2054 C CA . THR A 1 270 ? -21.127 -1.394 7.665 1.00 61.75 270 THR A CA 1
ATOM 2055 C C . THR A 1 270 ? -19.664 -1.037 7.434 1.00 61.75 270 THR A C 1
ATOM 2057 O O . THR A 1 270 ? -19.394 0.078 7.003 1.00 61.75 270 THR A O 1
ATOM 2060 N N . LEU A 1 271 ? -18.732 -1.977 7.619 1.00 70.12 271 LEU A N 1
ATOM 2061 C CA . LEU A 1 271 ? -17.321 -1.763 7.274 1.00 70.12 271 LEU A CA 1
ATOM 2062 C C . LEU A 1 271 ? -17.138 -1.611 5.761 1.00 70.12 271 LEU A C 1
ATOM 2064 O O . LEU A 1 271 ? -16.358 -0.773 5.322 1.00 70.12 271 LEU A O 1
ATOM 2068 N N . ALA A 1 272 ? -17.929 -2.331 4.959 1.00 69.94 272 ALA A N 1
ATOM 2069 C CA . ALA A 1 272 ? -17.991 -2.146 3.510 1.00 69.94 272 ALA A CA 1
ATOM 2070 C C . ALA A 1 272 ? -18.374 -0.714 3.096 1.00 69.94 272 ALA A C 1
ATOM 2072 O O . ALA A 1 272 ? -17.907 -0.221 2.070 1.00 69.94 272 ALA A O 1
ATOM 2073 N N . ARG A 1 273 ? -19.233 -0.044 3.874 1.00 72.62 273 ARG A N 1
ATOM 2074 C CA . ARG A 1 273 ? -19.616 1.357 3.641 1.00 72.62 273 ARG A CA 1
ATOM 2075 C C . ARG A 1 273 ? -18.603 2.344 4.220 1.00 72.62 273 ARG A C 1
ATOM 2077 O O . ARG A 1 273 ? -18.366 3.373 3.603 1.00 72.62 273 ARG A O 1
ATOM 2084 N N . ALA A 1 274 ? -18.024 2.031 5.378 1.00 70.25 274 ALA A N 1
ATOM 2085 C CA . ALA A 1 274 ? -17.158 2.941 6.123 1.00 70.25 274 ALA A CA 1
ATOM 2086 C C . ALA A 1 274 ? -15.700 2.959 5.637 1.00 70.25 274 ALA A C 1
ATOM 2088 O O . ALA A 1 274 ? -15.054 3.997 5.707 1.00 70.25 274 ALA A O 1
ATOM 2089 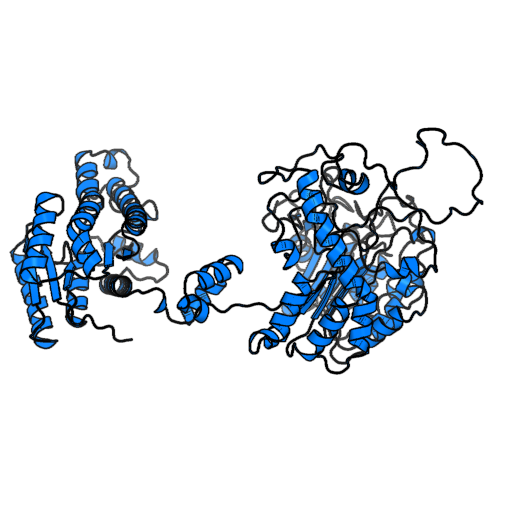N N . LEU A 1 275 ? -15.162 1.840 5.147 1.00 77.25 275 LEU A N 1
ATOM 2090 C CA . LEU A 1 275 ? -13.782 1.769 4.660 1.00 77.25 275 LEU A CA 1
ATOM 2091 C C . LEU A 1 275 ? -13.758 2.030 3.153 1.00 77.25 275 LEU A C 1
ATOM 2093 O O . LEU A 1 275 ? -14.236 1.169 2.415 1.00 77.25 275 LEU A O 1
ATOM 2097 N N . PRO A 1 276 ? -13.226 3.157 2.655 1.00 70.94 276 PRO A N 1
ATOM 2098 C CA . PRO A 1 276 ? -13.185 3.417 1.221 1.00 70.94 276 PRO A CA 1
ATOM 2099 C C . PRO A 1 276 ? -12.341 2.358 0.499 1.00 70.94 276 PRO A C 1
ATOM 2101 O O . PRO A 1 276 ? -11.254 1.994 0.943 1.00 70.94 276 PRO A O 1
ATOM 2104 N N . LEU A 1 277 ? -12.848 1.848 -0.627 1.00 72.69 277 LEU A N 1
ATOM 2105 C CA . LEU A 1 277 ? -12.048 1.032 -1.537 1.00 72.69 277 LEU A CA 1
ATOM 2106 C C . LEU A 1 277 ? -11.328 1.984 -2.490 1.00 72.69 277 LEU A C 1
ATOM 2108 O O . LEU A 1 277 ? -11.931 2.455 -3.451 1.00 72.69 277 LEU A O 1
ATOM 2112 N N . HIS A 1 278 ? -10.065 2.281 -2.206 1.00 68.44 278 HIS A N 1
ATOM 2113 C CA . HIS A 1 278 ? -9.224 3.014 -3.141 1.00 68.44 278 HIS A CA 1
ATOM 2114 C C . HIS A 1 278 ? -8.669 2.043 -4.171 1.00 68.44 278 HIS A C 1
ATOM 2116 O O . HIS A 1 278 ? -7.969 1.093 -3.829 1.00 68.44 278 HIS A O 1
ATOM 2122 N N . PHE A 1 279 ? -9.019 2.265 -5.430 1.00 75.00 279 PHE A N 1
ATOM 2123 C CA . PHE A 1 279 ? -8.424 1.562 -6.550 1.00 75.00 279 PHE A CA 1
ATOM 2124 C C . PHE A 1 279 ? -8.284 2.581 -7.695 1.00 75.00 279 PHE A C 1
ATOM 2126 O O . PHE A 1 279 ? -9.251 3.207 -8.122 1.00 75.00 279 PHE A O 1
ATOM 2133 N N . ASP A 1 280 ? -7.049 2.823 -8.109 1.00 87.31 280 ASP A N 1
ATOM 2134 C CA . ASP A 1 280 ? -6.649 3.843 -9.087 1.00 87.31 280 ASP A CA 1
ATOM 2135 C C . ASP A 1 280 ? -6.161 3.218 -10.403 1.00 87.31 280 ASP A C 1
ATOM 2137 O O . ASP A 1 280 ? -6.158 3.861 -11.453 1.00 87.31 280 ASP A O 1
ATOM 2141 N N . ARG A 1 281 ? -5.810 1.931 -10.345 1.00 92.38 281 ARG A N 1
ATOM 2142 C CA . ARG A 1 281 ? -5.285 1.125 -11.442 1.00 92.38 281 ARG A CA 1
ATOM 2143 C C . ARG A 1 281 ? -6.227 0.000 -11.837 1.00 92.38 281 ARG A C 1
ATOM 2145 O O . ARG A 1 281 ? -6.792 -0.695 -10.986 1.00 92.38 281 ARG A O 1
ATOM 2152 N N . VAL A 1 282 ? -6.331 -0.224 -13.141 1.00 95.44 282 VAL A N 1
ATOM 2153 C CA . VAL A 1 282 ? -7.001 -1.387 -13.733 1.00 95.44 282 VAL A CA 1
ATOM 2154 C C . VAL A 1 282 ? -6.056 -2.123 -14.672 1.00 95.44 282 VAL A C 1
ATOM 2156 O O . VAL A 1 282 ? -5.168 -1.520 -15.265 1.00 95.44 282 VAL A O 1
ATOM 2159 N N . PHE A 1 283 ? -6.266 -3.429 -14.807 1.00 95.75 283 PHE A N 1
ATOM 2160 C CA . PHE A 1 283 ? -5.426 -4.310 -15.612 1.00 95.75 283 PHE A CA 1
ATOM 2161 C C . PHE A 1 283 ? -6.222 -4.857 -16.783 1.00 95.75 283 PHE A C 1
ATOM 2163 O O . PHE A 1 283 ? -7.380 -5.246 -16.609 1.00 95.75 283 PHE A O 1
ATOM 2170 N N . ILE A 1 284 ? -5.587 -4.930 -17.944 1.00 97.00 284 ILE A N 1
ATOM 2171 C CA . ILE A 1 284 ? -6.130 -5.588 -19.124 1.00 97.00 284 ILE A CA 1
ATOM 2172 C C . ILE A 1 284 ? -5.038 -6.421 -19.785 1.00 97.00 284 ILE A C 1
ATOM 2174 O O . ILE A 1 284 ? -3.897 -5.983 -19.867 1.00 97.00 284 ILE A O 1
ATOM 2178 N N . SER A 1 285 ? -5.386 -7.629 -20.215 1.00 95.25 285 SER A N 1
ATOM 2179 C CA . SER A 1 285 ? -4.492 -8.532 -20.940 1.00 95.25 285 SER A CA 1
ATOM 2180 C C . SER A 1 285 ? -5.311 -9.444 -21.846 1.00 95.25 285 SER A C 1
ATOM 2182 O O . SER A 1 285 ? -6.549 -9.401 -21.824 1.00 95.25 285 SER A O 1
ATOM 2184 N N . ALA A 1 286 ? -4.634 -10.305 -22.603 1.00 95.25 286 ALA A N 1
ATOM 2185 C CA . ALA A 1 286 ? -5.257 -11.344 -23.412 1.00 95.25 286 ALA A CA 1
ATOM 2186 C C . ALA A 1 286 ? -5.835 -12.492 -22.549 1.00 95.25 286 ALA A C 1
ATOM 2188 O O . ALA A 1 286 ? -5.454 -13.649 -22.687 1.00 95.25 286 ALA A O 1
ATOM 2189 N N . ASN A 1 287 ? -6.745 -12.173 -21.627 1.00 96.75 287 ASN A N 1
ATOM 2190 C CA . ASN A 1 287 ? -7.411 -13.117 -20.736 1.00 96.75 287 ASN A CA 1
ATOM 2191 C C . ASN A 1 287 ? -8.841 -12.648 -20.421 1.00 96.75 287 ASN A C 1
ATOM 2193 O O . ASN A 1 287 ? -9.069 -11.496 -20.036 1.00 96.75 287 ASN A O 1
ATOM 2197 N N . SER A 1 288 ? -9.814 -13.551 -20.534 1.00 97.62 288 SER A N 1
ATOM 2198 C CA . SER A 1 288 ? -11.237 -13.234 -20.386 1.00 97.62 288 SER A CA 1
ATOM 2199 C C . SER A 1 288 ? -11.603 -12.746 -18.983 1.00 97.62 288 SER A C 1
ATOM 2201 O O . SER A 1 288 ? -12.464 -11.875 -18.855 1.00 97.62 288 SER A O 1
ATOM 2203 N N . LEU A 1 289 ? -10.955 -13.252 -17.925 1.00 97.31 289 LEU A N 1
ATOM 2204 C CA . LEU A 1 289 ? -11.216 -12.803 -16.551 1.00 97.31 289 LEU A CA 1
ATOM 2205 C C . LEU A 1 289 ? -10.726 -11.366 -16.339 1.00 97.31 289 LEU A C 1
ATOM 2207 O O . LEU A 1 289 ? -11.445 -10.553 -15.754 1.00 97.31 289 LEU A O 1
ATOM 2211 N N . ASN A 1 290 ? -9.542 -11.026 -16.857 1.00 97.19 290 ASN A N 1
ATOM 2212 C CA . ASN A 1 290 ? -9.034 -9.653 -16.812 1.00 97.19 290 ASN A CA 1
ATOM 2213 C C . ASN A 1 290 ? -9.978 -8.694 -17.553 1.00 97.19 290 ASN A C 1
ATOM 2215 O O . ASN A 1 290 ? -10.369 -7.672 -16.989 1.00 97.19 290 ASN A O 1
ATOM 2219 N N . ILE A 1 291 ? -10.435 -9.062 -18.756 1.00 98.38 291 ILE A N 1
ATOM 2220 C CA . ILE A 1 291 ? -11.407 -8.276 -19.538 1.00 98.38 291 ILE A CA 1
ATOM 2221 C C . ILE A 1 291 ? -12.742 -8.123 -18.797 1.00 98.38 291 ILE A C 1
ATOM 2223 O O . ILE A 1 291 ? -13.311 -7.030 -18.751 1.00 98.38 291 ILE A O 1
ATOM 2227 N N . GLN A 1 292 ? -13.259 -9.199 -18.199 1.00 98.12 292 GLN A N 1
ATOM 2228 C CA . GLN A 1 292 ? -14.519 -9.170 -17.457 1.00 98.12 292 GLN A CA 1
ATOM 2229 C C . GLN A 1 292 ? -14.445 -8.196 -16.277 1.00 98.12 292 GLN A C 1
ATOM 2231 O O . GLN A 1 292 ? -15.347 -7.374 -16.100 1.00 98.12 292 GLN A O 1
ATOM 2236 N N . VAL A 1 293 ? -13.370 -8.266 -15.485 1.00 96.31 293 VAL A N 1
ATOM 2237 C CA . VAL A 1 293 ? -13.161 -7.372 -14.340 1.00 96.31 293 VAL A CA 1
ATOM 2238 C C . VAL A 1 293 ? -12.969 -5.931 -14.807 1.00 96.31 293 VAL A C 1
ATOM 2240 O O . VAL A 1 293 ? -13.600 -5.030 -14.255 1.00 96.31 293 VAL A O 1
ATOM 2243 N N . PHE A 1 294 ? -12.170 -5.706 -15.851 1.00 97.81 294 PHE A N 1
ATOM 2244 C CA . PHE A 1 294 ? -11.970 -4.386 -16.448 1.00 97.81 294 PHE A CA 1
ATOM 2245 C C . PHE A 1 294 ? -13.304 -3.747 -16.870 1.00 97.81 294 PHE A C 1
ATOM 2247 O O . PHE A 1 294 ? -13.622 -2.627 -16.464 1.00 97.81 294 PHE A O 1
ATOM 2254 N N . ASN A 1 295 ? -14.136 -4.485 -17.610 1.00 98.25 295 ASN A N 1
ATOM 2255 C CA . ASN A 1 295 ? -15.444 -4.008 -18.059 1.00 98.25 295 ASN A CA 1
ATOM 2256 C C . ASN A 1 295 ? -16.428 -3.803 -16.903 1.00 98.25 295 ASN A C 1
ATOM 2258 O O . ASN A 1 295 ? -17.192 -2.837 -16.912 1.00 98.25 295 ASN A O 1
ATOM 2262 N N . ALA A 1 296 ? -16.410 -4.670 -15.887 1.00 96.88 296 ALA A N 1
ATOM 2263 C CA . ALA A 1 296 ? -17.233 -4.493 -14.694 1.00 96.88 296 ALA A CA 1
ATOM 2264 C C . ALA A 1 296 ? -16.914 -3.165 -13.991 1.00 96.88 296 ALA A C 1
ATOM 2266 O O . ALA A 1 296 ? -17.828 -2.440 -13.601 1.00 96.88 296 ALA A O 1
ATOM 2267 N N . ILE A 1 297 ? -15.630 -2.806 -13.900 1.00 95.38 297 ILE A N 1
ATOM 2268 C CA . ILE A 1 297 ? -15.188 -1.526 -13.339 1.00 95.38 297 ILE A CA 1
ATOM 2269 C C . ILE A 1 297 ? -15.602 -0.356 -14.244 1.00 95.38 297 ILE A C 1
ATOM 2271 O O . ILE A 1 297 ? -16.161 0.621 -13.748 1.00 95.38 297 ILE A O 1
ATOM 2275 N N . ALA A 1 298 ? -15.399 -0.456 -15.562 1.00 96.31 298 ALA A N 1
ATOM 2276 C CA . ALA A 1 298 ? -15.793 0.578 -16.532 1.00 96.31 298 ALA A CA 1
ATOM 2277 C C . ALA A 1 298 ? -17.313 0.851 -16.559 1.00 96.31 298 ALA A C 1
ATOM 2279 O O . ALA A 1 298 ? -17.767 1.962 -16.866 1.00 96.31 298 ALA A O 1
ATOM 2280 N N . ASN A 1 299 ? -18.114 -0.159 -16.215 1.00 97.06 299 ASN A N 1
ATOM 2281 C CA . ASN A 1 299 ? -19.568 -0.065 -16.118 1.00 97.06 299 ASN A CA 1
ATOM 2282 C C . ASN A 1 299 ? -20.063 0.398 -14.745 1.00 97.06 299 ASN A C 1
ATOM 2284 O O . ASN A 1 299 ? -21.219 0.798 -14.624 1.00 97.06 299 ASN A O 1
ATOM 2288 N N . HIS A 1 300 ? -19.211 0.384 -13.724 1.00 94.44 300 HIS A N 1
ATOM 2289 C CA . HIS A 1 300 ? -19.606 0.738 -12.371 1.00 94.44 300 HIS A CA 1
ATOM 2290 C C . HIS A 1 300 ? -19.737 2.259 -12.201 1.00 94.44 300 HIS A C 1
ATOM 2292 O O . HIS A 1 300 ? -18.802 3.008 -12.477 1.00 94.44 300 HIS A O 1
ATOM 2298 N N . GLU A 1 301 ? -20.869 2.722 -11.660 1.00 91.25 301 GLU A N 1
ATOM 2299 C CA . GLU A 1 301 ? -21.217 4.152 -11.593 1.00 91.25 301 GLU A CA 1
ATOM 2300 C C . GLU A 1 301 ? -20.220 4.997 -10.791 1.00 91.25 301 GLU A C 1
ATOM 2302 O O . GLU A 1 301 ? -19.873 6.092 -11.213 1.00 91.25 301 GLU A O 1
ATOM 2307 N N . VAL A 1 302 ? -19.737 4.482 -9.657 1.00 88.06 302 VAL A N 1
ATOM 2308 C CA . VAL A 1 302 ? -18.791 5.194 -8.776 1.00 88.06 302 VAL A CA 1
ATOM 2309 C C . VAL A 1 302 ? -17.332 4.974 -9.183 1.00 88.06 302 VAL A C 1
ATOM 2311 O O . VAL A 1 302 ? -16.556 5.914 -9.329 1.00 88.06 302 VAL A O 1
ATOM 2314 N N . PHE A 1 303 ? -16.946 3.712 -9.343 1.00 88.50 303 PHE A N 1
ATOM 2315 C CA . PHE A 1 303 ? -15.561 3.283 -9.459 1.00 88.50 303 PHE A CA 1
ATOM 2316 C C . PHE A 1 303 ? -14.877 3.744 -10.751 1.00 88.50 303 PHE A C 1
ATOM 2318 O O . PHE A 1 303 ? -13.733 4.188 -10.694 1.00 88.50 303 PHE A O 1
ATOM 2325 N N . ARG A 1 304 ? -15.577 3.789 -11.890 1.00 93.06 304 ARG A N 1
ATOM 2326 C CA . ARG A 1 304 ? -14.999 4.282 -13.156 1.00 93.06 304 ARG A CA 1
ATOM 2327 C C . ARG A 1 304 ? -14.392 5.695 -13.069 1.00 93.06 304 ARG A C 1
ATOM 2329 O O . ARG A 1 304 ? -13.510 6.030 -13.849 1.00 93.06 304 ARG A O 1
ATOM 2336 N N . HIS A 1 305 ? -14.847 6.520 -12.124 1.00 92.50 305 HIS A N 1
ATOM 2337 C CA . HIS A 1 305 ? -14.362 7.889 -11.934 1.00 92.50 305 HIS A CA 1
ATOM 2338 C C . HIS A 1 305 ? -13.087 7.976 -11.080 1.00 92.50 305 HIS A C 1
ATOM 2340 O O . HIS A 1 305 ? -12.514 9.055 -10.958 1.00 92.50 305 HIS A O 1
ATOM 2346 N N . GLN A 1 306 ? -12.643 6.870 -10.477 1.00 91.94 306 GLN A N 1
ATOM 2347 C CA . GLN A 1 306 ? -11.443 6.815 -9.633 1.00 91.94 306 GLN A CA 1
ATOM 2348 C C . GLN A 1 306 ? -10.212 6.290 -10.378 1.00 91.94 306 GLN A C 1
ATOM 2350 O O . GLN A 1 306 ? -9.095 6.525 -9.934 1.00 91.94 306 GLN A O 1
ATOM 2355 N N . VAL A 1 307 ? -10.411 5.611 -11.511 1.00 95.38 307 VAL A N 1
ATOM 2356 C CA . VAL A 1 307 ? -9.326 5.034 -12.311 1.00 95.38 307 VAL A CA 1
ATOM 2357 C C . VAL A 1 307 ? -8.500 6.145 -12.951 1.00 95.38 307 VAL A C 1
ATOM 2359 O O . VAL A 1 307 ? -9.019 6.927 -13.750 1.00 95.38 307 VAL A O 1
ATOM 2362 N N . THR A 1 308 ? -7.214 6.193 -12.612 1.00 96.38 308 THR A N 1
ATOM 2363 C CA . THR A 1 308 ? -6.226 7.127 -13.165 1.00 96.38 308 THR A CA 1
ATOM 2364 C C . THR A 1 308 ? -5.227 6.451 -14.093 1.00 96.38 308 THR A C 1
ATOM 2366 O O . THR A 1 308 ? -4.573 7.149 -14.868 1.00 96.38 308 THR A O 1
ATOM 2369 N N . GLU A 1 309 ? -5.120 5.122 -14.049 1.00 97.62 309 GLU A N 1
ATOM 2370 C CA . GLU A 1 309 ? -4.160 4.363 -14.847 1.00 97.62 309 GLU A CA 1
ATOM 2371 C C . GLU A 1 309 ? -4.740 3.043 -15.378 1.00 97.62 309 GLU A C 1
ATOM 2373 O O . GLU A 1 309 ? -5.378 2.277 -14.648 1.00 97.62 309 GLU A O 1
ATOM 2378 N N . ILE A 1 310 ? -4.470 2.766 -16.656 1.00 98.00 310 ILE A N 1
ATOM 2379 C CA . ILE A 1 310 ? -4.641 1.440 -17.258 1.00 98.00 310 ILE A CA 1
ATOM 2380 C C . ILE A 1 310 ? -3.263 0.805 -17.428 1.00 98.00 310 ILE A C 1
ATOM 2382 O O . ILE A 1 310 ? -2.388 1.388 -18.065 1.00 98.00 310 ILE A O 1
ATOM 2386 N N . ILE A 1 311 ? -3.108 -0.414 -16.918 1.00 97.50 311 ILE A N 1
ATOM 2387 C CA . ILE A 1 311 ? -1.949 -1.266 -17.174 1.00 97.50 311 ILE A CA 1
ATOM 2388 C C . ILE A 1 311 ? -2.355 -2.305 -18.219 1.00 97.50 311 ILE A C 1
ATOM 2390 O O . ILE A 1 311 ? -3.167 -3.195 -17.948 1.00 97.50 311 ILE A O 1
ATOM 2394 N N . TRP A 1 312 ? -1.801 -2.156 -19.418 1.00 97.50 312 TRP A N 1
ATOM 2395 C CA . TRP A 1 312 ? -1.818 -3.163 -20.462 1.00 97.50 312 TRP A CA 1
ATOM 2396 C C . TRP A 1 312 ? -0.704 -4.170 -20.192 1.00 97.50 312 TRP A C 1
ATOM 2398 O O . TRP A 1 312 ? 0.482 -3.896 -20.386 1.00 97.50 312 TRP A O 1
ATOM 2408 N N . ASP A 1 313 ? -1.120 -5.339 -19.737 1.00 94.88 313 ASP A N 1
ATOM 2409 C CA . ASP A 1 313 ? -0.279 -6.506 -19.556 1.00 94.88 313 ASP A CA 1
ATOM 2410 C C . ASP A 1 313 ? -0.145 -7.218 -20.906 1.00 94.88 313 ASP A C 1
ATOM 2412 O O . ASP A 1 313 ? -1.067 -7.890 -21.377 1.00 94.88 313 ASP A O 1
ATOM 2416 N N . ASP A 1 314 ? 1.005 -7.010 -21.545 1.00 93.00 314 ASP A N 1
ATOM 2417 C CA . ASP A 1 314 ? 1.350 -7.654 -22.809 1.00 93.00 314 ASP A CA 1
ATOM 2418 C C . ASP A 1 314 ? 2.036 -9.007 -22.593 1.00 93.00 314 ASP A C 1
ATOM 2420 O O . ASP A 1 314 ? 2.402 -9.655 -23.571 1.00 93.00 314 ASP A O 1
ATOM 2424 N N . ALA A 1 315 ? 2.204 -9.453 -21.340 1.00 86.75 315 ALA A N 1
ATOM 2425 C CA . ALA A 1 315 ? 2.758 -10.758 -21.026 1.00 86.75 315 ALA A CA 1
ATOM 2426 C C . ALA A 1 315 ? 1.801 -11.837 -21.556 1.00 86.75 315 ALA A C 1
ATOM 2428 O O . ALA A 1 315 ? 0.648 -11.960 -21.142 1.00 86.75 315 ALA A O 1
ATOM 2429 N N . ARG A 1 316 ? 2.269 -12.614 -22.531 1.00 88.19 316 ARG A N 1
ATOM 2430 C CA . ARG A 1 316 ? 1.501 -13.683 -23.170 1.00 88.19 316 ARG A CA 1
ATOM 2431 C C . ARG A 1 316 ? 2.018 -15.009 -22.662 1.00 88.19 316 ARG A C 1
ATOM 2433 O O . ARG A 1 316 ? 3.223 -15.260 -22.694 1.00 88.19 316 ARG A O 1
ATOM 2440 N N . LEU A 1 317 ? 1.098 -15.856 -22.213 1.00 89.62 317 LEU A N 1
ATOM 2441 C CA . LEU A 1 317 ? 1.404 -17.226 -21.843 1.00 89.62 317 LEU A CA 1
ATOM 2442 C C . LEU A 1 317 ? 2.123 -17.919 -23.005 1.00 89.62 317 LEU A C 1
ATOM 2444 O O . LEU A 1 317 ? 1.697 -17.802 -24.159 1.00 89.62 317 LEU A O 1
ATOM 2448 N N . PHE A 1 318 ? 3.211 -18.611 -22.680 1.00 84.88 318 PHE A N 1
ATOM 2449 C CA . PHE A 1 318 ? 4.072 -19.290 -23.633 1.00 84.88 318 PHE A CA 1
ATOM 2450 C C . PHE A 1 318 ? 3.321 -20.432 -24.329 1.00 84.88 318 PHE A C 1
ATOM 2452 O O . PHE A 1 318 ? 2.737 -21.305 -23.689 1.00 84.88 318 PHE A O 1
ATOM 2459 N N . THR A 1 319 ? 3.339 -20.425 -25.660 1.00 79.88 319 THR A N 1
ATOM 2460 C CA . THR A 1 319 ? 2.634 -21.404 -26.502 1.00 79.88 319 THR A CA 1
ATOM 2461 C C . THR A 1 319 ? 3.548 -22.510 -27.035 1.00 79.88 319 THR A C 1
ATOM 2463 O O . THR A 1 319 ? 3.128 -23.282 -27.893 1.00 79.88 319 THR A O 1
ATOM 2466 N N . GLY A 1 320 ? 4.786 -22.590 -26.539 1.00 71.94 320 GLY A N 1
ATOM 2467 C CA . GLY A 1 320 ? 5.843 -23.436 -27.089 1.00 71.94 320 GLY A CA 1
ATOM 2468 C C . GLY A 1 320 ? 6.781 -22.675 -28.037 1.00 71.94 320 GLY A C 1
ATOM 2469 O O . GLY A 1 320 ? 6.500 -21.529 -28.396 1.00 71.94 320 GLY A O 1
ATOM 2470 N N . PRO A 1 321 ? 7.917 -23.286 -28.417 1.00 66.69 321 PRO A N 1
ATOM 2471 C CA . PRO A 1 321 ? 8.885 -22.677 -29.324 1.00 66.69 321 PRO A CA 1
ATOM 2472 C C . PRO A 1 321 ? 8.267 -22.380 -30.699 1.00 66.69 321 PRO A C 1
ATOM 2474 O O . PRO A 1 321 ? 7.520 -23.192 -31.245 1.00 66.69 321 PRO A O 1
ATOM 2477 N N . GLU A 1 322 ? 8.605 -21.221 -31.272 1.00 55.56 322 GLU A N 1
ATOM 2478 C CA . GLU A 1 322 ? 8.306 -20.906 -32.673 1.00 55.56 322 GLU A CA 1
ATOM 2479 C C . GLU A 1 322 ? 9.032 -21.944 -33.556 1.00 55.56 322 GLU A C 1
ATOM 2481 O O . GLU A 1 322 ? 10.249 -22.111 -33.443 1.00 55.56 322 GLU A O 1
ATOM 2486 N N . LEU A 1 323 ? 8.304 -22.684 -34.406 1.00 41.34 323 LEU A N 1
ATOM 2487 C CA . LEU A 1 323 ? 8.914 -23.574 -35.404 1.00 41.34 323 LEU A CA 1
ATOM 2488 C C . LEU A 1 323 ? 9.916 -22.748 -36.226 1.00 41.34 323 LEU A C 1
ATOM 2490 O O . LEU A 1 323 ? 9.536 -21.717 -36.782 1.00 41.34 323 LEU A O 1
ATOM 2494 N N . LYS A 1 324 ? 11.189 -23.167 -36.268 1.00 37.22 324 LYS A N 1
ATOM 2495 C CA . LYS A 1 324 ? 12.254 -22.458 -36.995 1.00 37.22 324 LYS A CA 1
ATOM 2496 C C . LYS A 1 324 ? 11.809 -22.229 -38.445 1.00 37.22 324 LYS A C 1
ATOM 2498 O O . LYS A 1 324 ? 11.708 -23.187 -39.206 1.00 37.22 324 LYS A O 1
ATOM 2503 N N . CYS A 1 325 ? 11.567 -20.974 -38.829 1.00 28.98 325 CYS A N 1
ATOM 2504 C CA . CYS A 1 325 ? 11.580 -20.608 -40.242 1.00 28.98 325 CYS A CA 1
ATOM 2505 C C . CYS A 1 325 ? 12.988 -20.873 -40.781 1.00 28.98 325 CYS A C 1
ATOM 2507 O O . CYS A 1 325 ? 13.978 -20.575 -40.112 1.00 28.98 325 CYS A O 1
ATOM 2509 N N . GLU A 1 326 ? 13.026 -21.483 -41.960 1.00 31.42 326 GLU A N 1
ATOM 2510 C CA . GLU A 1 326 ? 14.190 -21.963 -42.700 1.00 31.42 326 GLU A CA 1
ATOM 2511 C C . GLU A 1 326 ? 15.430 -21.075 -42.504 1.00 31.42 326 GLU A C 1
ATOM 2513 O O . GLU A 1 326 ? 15.446 -19.897 -42.865 1.00 31.42 326 GLU A O 1
ATOM 2518 N N . ARG A 1 327 ? 16.490 -21.656 -41.921 1.00 31.05 327 ARG A N 1
ATOM 2519 C CA . ARG A 1 327 ? 17.841 -21.091 -42.008 1.00 31.05 327 ARG A CA 1
ATOM 2520 C C . ARG A 1 327 ? 18.166 -20.926 -43.492 1.00 31.05 327 ARG A C 1
ATOM 2522 O O . ARG A 1 327 ? 18.102 -21.898 -44.238 1.00 31.05 327 ARG A O 1
ATOM 2529 N N . HIS A 1 328 ? 18.527 -19.713 -43.900 1.00 31.31 328 HIS A N 1
ATOM 2530 C CA . HIS A 1 328 ? 19.105 -19.470 -45.215 1.00 31.31 328 HIS A CA 1
ATOM 2531 C C . HIS A 1 328 ? 20.352 -20.350 -45.406 1.00 31.31 328 HIS A C 1
ATOM 2533 O O . HIS A 1 328 ? 21.243 -20.357 -44.561 1.00 31.31 328 HIS A O 1
ATOM 2539 N N . GLU A 1 329 ? 20.400 -21.068 -46.529 1.00 31.66 329 GLU A N 1
ATOM 2540 C CA . GLU A 1 329 ? 21.435 -22.028 -46.954 1.00 31.66 329 GLU A CA 1
ATOM 2541 C C . GLU A 1 329 ? 22.833 -21.425 -47.223 1.00 31.66 329 GLU A C 1
ATOM 2543 O O . GLU A 1 329 ? 23.605 -21.990 -47.986 1.00 31.66 329 GLU A O 1
ATOM 2548 N N . ASN A 1 330 ? 23.203 -20.287 -46.634 1.00 30.92 330 ASN A N 1
ATOM 2549 C CA . ASN A 1 330 ? 24.479 -19.630 -46.929 1.00 30.92 330 ASN A CA 1
ATOM 2550 C C . ASN A 1 330 ? 25.205 -19.190 -45.660 1.00 30.92 330 ASN A C 1
ATOM 2552 O O . ASN A 1 330 ? 25.388 -18.000 -45.450 1.00 30.92 330 ASN A O 1
ATOM 2556 N N . GLU A 1 331 ? 25.664 -20.138 -44.852 1.00 33.59 331 GLU A N 1
ATOM 2557 C CA . GLU A 1 331 ? 26.850 -19.949 -44.016 1.00 33.59 331 GLU A CA 1
ATOM 2558 C C . GLU A 1 331 ? 27.608 -21.275 -43.991 1.00 33.59 331 GLU A C 1
ATOM 2560 O O . GLU A 1 331 ? 27.027 -22.345 -43.818 1.00 33.59 331 GLU A O 1
ATOM 2565 N N . GLN A 1 332 ? 28.890 -21.176 -44.322 1.00 32.03 332 GLN A N 1
ATOM 2566 C CA . GLN A 1 332 ? 29.769 -22.276 -44.684 1.00 32.03 332 GLN A CA 1
ATOM 2567 C C . GLN A 1 332 ? 29.831 -23.342 -43.588 1.00 32.03 332 GLN A C 1
ATOM 2569 O O . GLN A 1 332 ? 29.941 -23.044 -42.400 1.00 32.03 332 GLN A O 1
ATOM 2574 N N . GLU A 1 333 ? 29.768 -24.593 -44.039 1.00 36.09 333 GLU A N 1
ATOM 2575 C CA . GLU A 1 333 ? 30.167 -25.779 -43.296 1.00 36.09 333 GLU A CA 1
ATOM 2576 C C . GLU A 1 333 ? 31.566 -25.567 -42.707 1.00 36.09 333 GLU A C 1
ATOM 2578 O O . GLU A 1 333 ? 32.536 -25.569 -43.454 1.00 36.09 333 GLU A O 1
ATOM 2583 N N . GLU A 1 334 ? 31.681 -25.412 -41.388 1.00 32.34 334 GLU A N 1
ATOM 2584 C CA . GLU A 1 334 ? 32.856 -25.866 -40.642 1.00 32.34 334 GLU A CA 1
ATOM 2585 C C . GLU A 1 334 ? 32.518 -26.034 -39.146 1.00 32.34 334 GLU A C 1
ATOM 2587 O O . GLU A 1 334 ? 32.268 -25.090 -38.401 1.00 32.34 334 GLU A O 1
ATOM 2592 N N . GLU A 1 335 ? 32.461 -27.312 -38.763 1.00 34.69 335 GLU A N 1
ATOM 2593 C CA . GLU A 1 335 ? 32.756 -27.883 -37.444 1.00 34.69 335 GLU A CA 1
ATOM 2594 C C . GLU A 1 335 ? 32.007 -27.353 -36.207 1.00 34.69 335 GLU A C 1
ATOM 2596 O O . GLU A 1 335 ? 32.481 -26.514 -35.445 1.00 34.69 335 GLU A O 1
ATOM 2601 N N . ARG A 1 336 ? 30.883 -28.017 -35.908 1.00 29.03 336 ARG A N 1
ATOM 2602 C CA . ARG A 1 336 ? 30.583 -28.548 -34.565 1.00 29.03 336 ARG A CA 1
ATOM 2603 C C . ARG A 1 336 ? 29.646 -29.756 -34.702 1.00 29.03 336 ARG A C 1
ATOM 2605 O O . ARG A 1 336 ? 28.427 -29.642 -34.625 1.00 29.03 336 ARG A O 1
ATOM 2612 N N . GLN A 1 337 ? 30.242 -30.916 -34.986 1.00 32.03 337 GLN A N 1
ATOM 2613 C CA . GLN A 1 337 ? 29.672 -32.203 -34.591 1.00 32.03 337 GLN A CA 1
ATOM 2614 C C . GLN A 1 337 ? 29.803 -32.271 -33.073 1.00 32.03 337 GLN A C 1
ATOM 2616 O O . GLN A 1 337 ? 30.923 -32.305 -32.585 1.00 32.03 337 GLN A O 1
ATOM 2621 N N . ASP A 1 338 ? 28.688 -32.133 -32.366 1.00 30.64 338 ASP A N 1
ATOM 2622 C CA . ASP A 1 338 ? 28.302 -32.966 -31.224 1.00 30.64 338 ASP A CA 1
ATOM 2623 C C . ASP A 1 338 ? 26.914 -32.486 -30.747 1.00 30.64 338 ASP A C 1
ATOM 2625 O O . ASP A 1 338 ? 26.664 -31.291 -30.586 1.00 30.64 338 ASP A O 1
ATOM 2629 N N . ASP A 1 339 ? 26.003 -33.452 -30.612 1.00 30.89 339 ASP A N 1
ATOM 2630 C CA . ASP A 1 339 ? 24.659 -33.374 -30.018 1.00 30.89 339 ASP A CA 1
ATOM 2631 C C . ASP A 1 339 ? 23.546 -32.629 -30.785 1.00 30.89 339 ASP A C 1
ATOM 2633 O O . ASP A 1 339 ? 22.828 -31.787 -30.244 1.00 30.89 339 ASP A O 1
ATOM 2637 N N . VAL A 1 340 ? 23.306 -33.021 -32.043 1.00 31.28 340 VAL A N 1
ATOM 2638 C CA . VAL A 1 340 ? 21.981 -32.848 -32.669 1.00 31.28 340 VAL A CA 1
ATOM 2639 C C . VAL A 1 340 ? 21.251 -34.190 -32.638 1.00 31.28 340 VAL A C 1
ATOM 2641 O O . VAL A 1 340 ? 21.384 -34.999 -33.556 1.00 31.28 340 VAL A O 1
ATOM 2644 N N . GLU A 1 341 ? 20.469 -34.426 -31.580 1.00 31.92 341 GLU A N 1
ATOM 2645 C CA . GLU A 1 341 ? 19.356 -35.372 -31.665 1.00 31.92 341 GLU A CA 1
ATOM 2646 C C . GLU A 1 341 ? 18.247 -34.752 -32.527 1.00 31.92 341 GLU A C 1
ATOM 2648 O O . GLU A 1 341 ? 17.600 -33.763 -32.189 1.00 31.92 341 GLU A O 1
ATOM 2653 N N . ASP A 1 342 ? 18.181 -35.330 -33.719 1.00 30.97 342 ASP A N 1
ATOM 2654 C CA . ASP A 1 342 ? 17.097 -35.487 -34.679 1.00 30.97 342 ASP A CA 1
ATOM 2655 C C . ASP A 1 342 ? 15.704 -34.941 -34.300 1.00 30.97 342 ASP A C 1
ATOM 2657 O O . ASP A 1 342 ? 15.146 -35.184 -33.230 1.00 30.97 342 ASP A O 1
ATOM 2661 N N . GLY A 1 343 ? 15.101 -34.221 -35.247 1.00 36.78 343 GLY A N 1
ATOM 2662 C CA . GLY A 1 343 ? 13.844 -33.511 -35.058 1.00 36.78 343 GLY A CA 1
ATOM 2663 C C . GLY A 1 343 ? 12.640 -34.414 -34.784 1.00 36.78 343 GLY A C 1
ATOM 2664 O O . GLY A 1 343 ? 12.272 -35.229 -35.623 1.00 36.78 343 GLY A O 1
ATOM 2665 N N . SER A 1 344 ? 11.946 -34.176 -33.663 1.00 35.47 344 SER A N 1
ATOM 2666 C CA . SER A 1 344 ? 10.512 -34.494 -33.496 1.00 35.47 344 SER A CA 1
ATOM 2667 C C . SER A 1 344 ? 9.836 -33.847 -32.264 1.00 35.47 344 SER A C 1
ATOM 2669 O O . SER A 1 344 ? 8.916 -34.417 -31.691 1.00 35.47 344 SER A O 1
ATOM 2671 N N . ASP A 1 345 ? 10.180 -32.622 -31.855 1.00 41.81 345 ASP A N 1
ATOM 2672 C CA . ASP A 1 345 ? 9.637 -32.054 -30.595 1.00 41.81 345 ASP A CA 1
ATOM 2673 C C . ASP A 1 345 ? 8.171 -31.570 -30.645 1.00 41.81 345 ASP A C 1
ATOM 2675 O O . ASP A 1 345 ? 7.621 -31.117 -29.636 1.00 41.81 345 ASP A O 1
ATOM 2679 N N . ALA A 1 346 ? 7.507 -31.645 -31.803 1.00 43.88 346 ALA A N 1
ATOM 2680 C CA . ALA A 1 346 ? 6.132 -31.166 -31.953 1.00 43.88 346 ALA A CA 1
ATOM 2681 C C . ALA A 1 346 ? 5.071 -32.126 -31.383 1.00 43.88 346 ALA A C 1
ATOM 2683 O O . ALA A 1 346 ? 3.971 -31.675 -31.070 1.00 43.88 346 ALA A O 1
ATOM 2684 N N . GLU A 1 347 ? 5.372 -33.414 -31.188 1.00 46.03 347 GLU A N 1
ATOM 2685 C CA . GLU A 1 347 ? 4.386 -34.382 -30.677 1.00 46.03 347 GLU A CA 1
ATOM 2686 C C . GLU A 1 347 ? 4.974 -35.453 -29.752 1.00 46.03 347 GLU A C 1
ATOM 2688 O O . GLU A 1 347 ? 4.394 -36.531 -29.614 1.00 46.03 347 GLU A O 1
ATOM 2693 N N . ASP A 1 348 ? 6.059 -35.166 -29.027 1.00 45.12 348 ASP A N 1
ATOM 2694 C CA . ASP A 1 348 ? 6.528 -36.104 -28.008 1.00 45.12 348 ASP A CA 1
ATOM 2695 C C . ASP A 1 348 ? 5.698 -35.973 -26.714 1.00 45.12 348 ASP A C 1
ATOM 2697 O O . ASP A 1 348 ? 6.122 -35.492 -25.657 1.00 45.12 348 ASP A O 1
ATOM 2701 N N . LEU A 1 349 ? 4.444 -36.437 -26.797 1.00 50.81 349 LEU A N 1
ATOM 2702 C CA . LEU A 1 349 ? 3.598 -36.827 -25.665 1.00 50.81 349 LEU A CA 1
ATOM 2703 C C . LEU A 1 349 ? 4.173 -38.088 -24.982 1.00 50.81 349 LEU A C 1
ATOM 2705 O O . LEU A 1 349 ? 3.428 -38.979 -24.573 1.00 50.81 349 LEU A O 1
ATOM 2709 N N . ALA A 1 350 ? 5.496 -38.198 -24.837 1.00 44.59 350 ALA A N 1
ATOM 2710 C CA . ALA A 1 350 ? 6.134 -39.329 -24.191 1.00 44.59 350 ALA A CA 1
ATOM 2711 C C . ALA A 1 350 ? 5.807 -39.329 -22.685 1.00 44.59 350 ALA A C 1
ATOM 2713 O O . ALA A 1 350 ? 6.311 -38.543 -21.871 1.00 44.59 350 ALA A O 1
ATOM 2714 N N . GLY A 1 351 ? 4.877 -40.218 -22.331 1.00 49.00 351 GLY A N 1
ATOM 2715 C CA . GLY A 1 351 ? 4.665 -40.790 -21.001 1.00 49.00 351 GLY A CA 1
ATOM 2716 C C . GLY A 1 351 ? 3.685 -40.075 -20.065 1.00 49.00 351 GLY A C 1
ATOM 2717 O O . GLY A 1 351 ? 3.044 -40.746 -19.260 1.00 49.00 351 GLY A O 1
ATOM 2718 N N . ASN A 1 352 ? 3.530 -38.743 -20.140 1.00 52.69 352 ASN A N 1
ATOM 2719 C CA . ASN A 1 352 ? 2.900 -37.982 -19.041 1.00 52.69 352 ASN A CA 1
ATOM 2720 C C . ASN A 1 352 ? 1.780 -36.984 -19.406 1.00 52.69 352 ASN A C 1
ATOM 2722 O O . ASN A 1 352 ? 1.225 -36.377 -18.490 1.00 52.69 352 ASN A O 1
ATOM 2726 N N . GLY A 1 353 ? 1.400 -36.831 -20.682 1.00 69.19 353 GLY A N 1
ATOM 2727 C CA . GLY A 1 353 ? 0.268 -35.976 -21.095 1.00 69.19 353 GLY A CA 1
ATOM 2728 C C . GLY A 1 353 ? 0.516 -34.458 -21.033 1.00 69.19 353 GLY A C 1
ATOM 2729 O O . GLY A 1 353 ? -0.439 -33.684 -21.058 1.00 69.19 353 GLY A O 1
ATOM 2730 N N . CYS A 1 354 ? 1.782 -34.037 -20.947 1.00 75.75 354 CYS A N 1
ATOM 2731 C CA . CYS A 1 354 ? 2.235 -32.646 -20.864 1.00 75.75 354 CYS A CA 1
ATOM 2732 C C . CYS A 1 354 ? 3.336 -32.394 -21.917 1.00 75.75 354 CYS A C 1
ATOM 2734 O O . CYS A 1 354 ? 4.243 -33.228 -21.995 1.00 75.75 354 CYS A O 1
ATOM 2736 N N . PRO A 1 355 ? 3.309 -31.282 -22.682 1.00 82.38 355 PRO A N 1
ATOM 2737 C CA . PRO A 1 355 ? 4.333 -30.974 -23.682 1.00 82.38 355 PRO A CA 1
ATOM 2738 C C . PRO A 1 355 ? 5.733 -30.823 -23.082 1.00 82.38 355 PRO A C 1
ATOM 2740 O O . PRO A 1 355 ? 5.884 -30.314 -21.969 1.00 82.38 355 PRO A O 1
ATOM 2743 N N . PHE A 1 356 ? 6.762 -31.211 -23.841 1.00 78.94 356 PHE A N 1
ATOM 2744 C CA . PHE A 1 356 ? 8.160 -31.093 -23.418 1.00 78.94 356 PHE A CA 1
ATOM 2745 C C . PHE A 1 356 ? 8.549 -29.650 -23.081 1.00 78.94 356 PHE A C 1
ATOM 2747 O O . PHE A 1 356 ? 9.025 -29.406 -21.978 1.00 78.94 356 PHE A O 1
ATOM 2754 N N . TRP A 1 357 ? 8.221 -28.690 -23.949 1.00 81.94 357 TRP A N 1
ATOM 2755 C CA . TRP A 1 357 ? 8.500 -27.268 -23.722 1.00 81.94 357 TRP A CA 1
ATOM 2756 C C . TRP A 1 357 ? 7.874 -26.714 -22.434 1.00 81.94 357 TRP A C 1
ATOM 2758 O O . TRP A 1 357 ? 8.429 -25.813 -21.813 1.00 81.94 357 TRP A O 1
ATOM 2768 N N . PHE A 1 358 ? 6.725 -27.248 -22.006 1.00 85.06 358 PHE A N 1
ATOM 2769 C CA . PHE A 1 358 ? 6.100 -26.838 -20.748 1.00 85.06 358 PHE A CA 1
ATOM 2770 C C . PHE A 1 358 ? 6.853 -27.431 -19.558 1.00 85.06 358 PHE A C 1
ATOM 2772 O O . PHE A 1 358 ? 6.992 -26.788 -18.523 1.00 85.06 358 PHE A O 1
ATOM 2779 N N . ARG A 1 359 ? 7.360 -28.664 -19.696 1.00 79.44 359 ARG A N 1
ATOM 2780 C CA . ARG A 1 359 ? 8.160 -29.310 -18.651 1.00 79.44 359 ARG A CA 1
ATOM 2781 C C . ARG A 1 359 ? 9.475 -28.573 -18.420 1.00 79.44 359 ARG A C 1
ATOM 2783 O O . ARG A 1 359 ? 9.795 -28.374 -17.252 1.00 79.44 359 ARG A O 1
ATOM 2790 N N . THR A 1 360 ? 10.161 -28.190 -19.498 1.00 70.62 360 THR A N 1
ATOM 2791 C CA . THR A 1 360 ? 11.507 -27.593 -19.487 1.00 70.62 360 THR A CA 1
ATOM 2792 C C . THR A 1 360 ? 11.519 -26.079 -19.317 1.00 70.62 360 THR A C 1
ATOM 2794 O O . THR A 1 360 ? 12.483 -25.538 -18.800 1.00 70.62 360 THR A O 1
ATOM 2797 N N . GLY A 1 361 ? 10.445 -25.379 -19.692 1.00 64.62 361 GLY A N 1
ATOM 2798 C CA . GLY A 1 361 ? 10.329 -23.928 -19.515 1.00 64.62 361 GLY A CA 1
ATOM 2799 C C . GLY A 1 361 ? 10.041 -23.472 -18.079 1.00 64.62 361 GLY A C 1
ATOM 2800 O O . GLY A 1 361 ? 9.714 -22.307 -17.881 1.00 64.62 361 GLY A O 1
ATOM 2801 N N . ARG A 1 362 ? 10.091 -24.375 -17.094 1.00 69.62 362 ARG A N 1
ATOM 2802 C CA . ARG A 1 362 ? 9.805 -24.103 -15.676 1.00 69.62 362 ARG A CA 1
ATOM 2803 C C . ARG A 1 362 ? 11.106 -23.954 -14.895 1.00 69.62 362 ARG A C 1
ATOM 2805 O O . ARG A 1 362 ? 12.136 -24.478 -15.302 1.00 69.62 362 ARG A O 1
ATOM 2812 N N . TYR A 1 363 ? 11.031 -23.258 -13.764 1.00 59.44 363 TYR A N 1
ATOM 2813 C CA . TYR A 1 363 ? 12.196 -22.892 -12.949 1.00 59.44 363 TYR A CA 1
ATOM 2814 C C . TYR A 1 363 ? 13.008 -24.116 -12.471 1.00 59.44 363 TYR A C 1
ATOM 2816 O O . TYR A 1 363 ? 14.226 -24.060 -12.375 1.00 59.44 363 TYR A O 1
ATOM 2824 N N . ASP A 1 364 ? 12.340 -25.251 -12.252 1.00 49.81 364 ASP A N 1
ATOM 2825 C CA . ASP A 1 364 ? 12.901 -26.478 -11.663 1.00 49.81 364 ASP A CA 1
ATOM 2826 C C . ASP A 1 364 ? 13.680 -27.377 -12.654 1.00 49.81 364 ASP A C 1
ATOM 2828 O O . ASP A 1 364 ? 13.913 -28.550 -12.370 1.00 49.81 364 ASP A O 1
ATOM 2832 N N . TYR A 1 365 ? 14.021 -26.894 -13.859 1.00 43.28 365 TYR A N 1
ATOM 2833 C CA . TYR A 1 365 ? 14.694 -27.743 -14.854 1.00 43.28 365 TYR A CA 1
ATOM 2834 C C . TYR A 1 365 ? 16.229 -27.765 -14.710 1.00 43.28 365 TYR A C 1
ATOM 2836 O O . TYR A 1 365 ? 16.812 -28.804 -15.008 1.00 43.28 365 TYR A O 1
ATOM 2844 N N . GLU A 1 366 ? 16.889 -26.698 -14.216 1.00 35.38 366 GLU A N 1
ATOM 2845 C CA . GLU A 1 366 ? 18.373 -26.644 -14.140 1.00 35.38 366 GLU A CA 1
ATOM 2846 C C . GLU A 1 366 ? 19.007 -25.849 -12.961 1.00 35.38 366 GLU A C 1
ATOM 2848 O O . GLU A 1 366 ? 20.232 -25.860 -12.849 1.00 35.38 366 GLU A O 1
ATOM 2853 N N . ASP A 1 367 ? 18.262 -25.195 -12.055 1.00 39.31 367 ASP A N 1
ATOM 2854 C CA . ASP A 1 367 ? 18.859 -24.345 -10.997 1.00 39.31 367 ASP A CA 1
ATOM 2855 C C . ASP A 1 367 ? 18.881 -25.016 -9.603 1.00 39.31 367 ASP A C 1
ATOM 2857 O O . ASP A 1 367 ? 17.842 -25.276 -8.996 1.00 39.31 367 ASP A O 1
ATOM 2861 N N . THR A 1 368 ? 20.081 -25.295 -9.077 1.00 39.19 368 THR A N 1
ATOM 2862 C CA . THR A 1 368 ? 20.313 -25.898 -7.746 1.00 39.19 368 THR A CA 1
ATOM 2863 C C . THR A 1 368 ? 20.664 -24.883 -6.639 1.00 39.19 368 THR A C 1
ATOM 2865 O O . THR A 1 368 ? 21.148 -25.291 -5.582 1.00 39.19 368 THR A O 1
ATOM 2868 N N . GLY A 1 369 ? 20.475 -23.572 -6.834 1.00 44.78 369 GLY A N 1
ATOM 2869 C CA . GLY A 1 369 ? 21.039 -22.548 -5.942 1.00 44.78 369 GLY A CA 1
ATOM 2870 C C . GLY A 1 369 ? 20.055 -21.634 -5.194 1.00 44.78 369 GLY A C 1
ATOM 2871 O O . GLY A 1 369 ? 19.513 -20.692 -5.751 1.00 44.78 369 GLY A O 1
ATOM 2872 N N . THR A 1 370 ? 20.002 -21.778 -3.864 1.00 40.97 370 THR A N 1
ATOM 2873 C CA . THR A 1 370 ? 19.836 -20.698 -2.850 1.00 40.97 370 THR A CA 1
ATOM 2874 C C . THR A 1 370 ? 18.471 -20.081 -2.490 1.00 40.97 370 THR A C 1
ATOM 2876 O O . THR A 1 370 ? 18.444 -19.330 -1.515 1.00 40.97 370 THR A O 1
ATOM 2879 N N . TYR A 1 371 ? 17.337 -20.400 -3.128 1.00 45.00 371 TYR A N 1
ATOM 2880 C CA . TYR A 1 371 ? 16.040 -19.806 -2.728 1.00 45.00 371 TYR A CA 1
ATOM 2881 C C . TYR A 1 371 ? 15.129 -20.778 -1.947 1.00 45.00 371 TYR A C 1
ATOM 2883 O O . TYR A 1 371 ? 14.784 -21.851 -2.438 1.00 45.00 371 TYR A O 1
ATOM 2891 N N . GLU A 1 372 ? 14.717 -20.406 -0.726 1.00 45.78 372 GLU A N 1
ATOM 2892 C CA . GLU A 1 372 ? 13.761 -21.180 0.087 1.00 45.78 372 GLU A CA 1
ATOM 2893 C C . GLU A 1 372 ? 12.315 -20.991 -0.409 1.00 45.78 372 GLU A C 1
ATOM 2895 O O . GLU A 1 372 ? 11.805 -19.878 -0.535 1.00 45.78 372 GLU A O 1
ATOM 2900 N N . TYR A 1 373 ? 11.640 -22.110 -0.680 1.00 55.66 373 TYR A N 1
ATOM 2901 C CA . TYR A 1 373 ? 10.293 -22.163 -1.246 1.00 55.66 373 TYR A CA 1
ATOM 2902 C C . TYR A 1 373 ? 9.191 -21.994 -0.178 1.00 55.66 373 TYR A C 1
ATOM 2904 O O . TYR A 1 373 ? 9.166 -22.752 0.798 1.00 55.66 373 TYR A O 1
ATOM 2912 N N . PRO A 1 374 ? 8.206 -21.093 -0.355 1.00 50.97 374 PRO A N 1
ATOM 2913 C CA . PRO A 1 374 ? 7.111 -20.943 0.597 1.00 50.97 374 PRO A CA 1
ATOM 2914 C C . PRO A 1 374 ? 5.881 -21.791 0.200 1.00 50.97 374 PRO A C 1
ATOM 2916 O O . PRO A 1 374 ? 4.900 -21.262 -0.319 1.00 50.97 374 PRO A O 1
ATOM 2919 N N . GLY A 1 375 ? 5.878 -23.106 0.478 1.00 61.25 375 GLY A N 1
ATOM 2920 C CA . GLY A 1 375 ? 4.636 -23.912 0.522 1.00 61.25 375 GLY A CA 1
ATOM 2921 C C . GLY A 1 375 ? 4.598 -25.237 -0.270 1.00 61.25 375 GLY A C 1
ATOM 2922 O O . GLY A 1 375 ? 5.635 -25.766 -0.646 1.00 61.25 375 GLY A O 1
ATOM 2923 N N . PRO A 1 376 ? 3.405 -25.842 -0.466 1.00 64.06 376 PRO A N 1
ATOM 2924 C CA . PRO A 1 376 ? 3.230 -27.087 -1.228 1.00 64.06 376 PRO A CA 1
ATOM 2925 C C . PRO A 1 376 ? 3.164 -26.852 -2.752 1.00 64.06 376 PRO A C 1
ATOM 2927 O O . PRO A 1 376 ? 2.501 -25.921 -3.205 1.00 64.06 376 PRO A O 1
ATOM 2930 N N . HIS A 1 377 ? 3.806 -27.726 -3.537 1.00 72.31 377 HIS A N 1
ATOM 2931 C CA . HIS A 1 377 ? 3.866 -27.659 -5.008 1.00 72.31 377 HIS A CA 1
ATOM 2932 C C . HIS A 1 377 ? 2.661 -28.333 -5.689 1.00 72.31 377 HIS A C 1
ATOM 2934 O O . HIS A 1 377 ? 2.259 -29.424 -5.275 1.00 72.31 377 HIS A O 1
ATOM 2940 N N . LEU A 1 378 ? 2.150 -27.749 -6.786 1.00 80.69 378 LEU A N 1
ATOM 2941 C CA . LEU A 1 378 ? 1.324 -28.497 -7.745 1.00 80.69 378 LEU A CA 1
ATOM 2942 C C . LEU A 1 378 ? 2.216 -29.402 -8.597 1.00 80.69 378 LEU A C 1
ATOM 2944 O O . LEU A 1 378 ? 3.257 -28.979 -9.103 1.00 80.69 378 LEU A O 1
ATOM 2948 N N . GLY A 1 379 ? 1.784 -30.644 -8.812 1.00 81.00 379 GLY A N 1
ATOM 2949 C CA . GLY A 1 379 ? 2.500 -31.552 -9.702 1.00 81.00 379 GLY A CA 1
ATOM 2950 C C . GLY A 1 379 ? 2.453 -31.075 -11.158 1.00 81.00 379 GLY A C 1
ATOM 2951 O O . GLY A 1 379 ? 1.478 -30.470 -11.595 1.00 81.00 379 GLY A O 1
ATOM 2952 N N . ILE A 1 380 ? 3.463 -31.433 -11.960 1.00 81.81 380 ILE A N 1
ATOM 2953 C CA . ILE A 1 380 ? 3.589 -31.057 -13.389 1.00 81.81 380 ILE A CA 1
ATOM 2954 C C . ILE A 1 380 ? 2.279 -31.263 -14.173 1.00 81.81 380 ILE A C 1
ATOM 2956 O O . ILE A 1 380 ? 1.868 -30.415 -14.964 1.00 81.81 380 ILE A O 1
ATOM 2960 N N . LYS A 1 381 ? 1.606 -32.400 -13.946 1.00 82.75 381 LYS A N 1
ATOM 2961 C CA . LYS A 1 381 ? 0.344 -32.748 -14.619 1.00 82.75 381 LYS A CA 1
ATOM 2962 C C . LYS A 1 381 ? -0.808 -31.831 -14.207 1.00 82.75 381 LYS A C 1
ATOM 2964 O O . LYS A 1 381 ? -1.619 -31.469 -15.052 1.00 82.75 381 LYS A O 1
ATOM 2969 N N . GLU A 1 382 ? -0.876 -31.466 -12.931 1.00 87.44 382 GLU A N 1
ATOM 2970 C CA . GLU A 1 382 ? -1.904 -30.578 -12.382 1.00 87.44 382 GLU A CA 1
ATOM 2971 C C . GLU A 1 382 ? -1.684 -29.146 -12.870 1.00 87.44 382 GLU A C 1
ATOM 2973 O O . GLU A 1 382 ? -2.626 -28.504 -13.336 1.00 87.44 382 GLU A O 1
ATOM 2978 N N . SER A 1 383 ? -0.429 -28.687 -12.871 1.00 88.50 383 SER A N 1
ATOM 2979 C CA . SER A 1 383 ? -0.043 -27.394 -13.434 1.00 88.50 383 SER A CA 1
ATOM 2980 C C . SER A 1 383 ? -0.391 -27.294 -14.919 1.00 88.50 383 SER A C 1
ATOM 2982 O O . SER A 1 383 ? -1.020 -26.322 -15.331 1.00 88.50 383 SER A O 1
ATOM 2984 N N . TRP A 1 384 ? -0.077 -28.316 -15.724 1.00 90.06 384 TRP A N 1
ATOM 2985 C CA . TRP A 1 384 ? -0.456 -28.345 -17.142 1.00 90.06 384 TRP A CA 1
ATOM 2986 C C . TRP A 1 384 ? -1.977 -28.375 -17.346 1.00 90.06 384 TRP A C 1
ATOM 2988 O O . TRP A 1 384 ? -2.505 -27.652 -18.194 1.00 90.06 384 TRP A O 1
ATOM 2998 N N . ALA A 1 385 ? -2.699 -29.171 -16.550 1.00 91.12 385 ALA A N 1
ATOM 2999 C CA . ALA A 1 385 ? -4.157 -29.244 -16.613 1.00 91.12 385 ALA A CA 1
ATOM 3000 C C . ALA A 1 385 ? -4.828 -27.896 -16.296 1.00 91.12 385 ALA A C 1
ATOM 3002 O O . ALA A 1 385 ? -5.870 -27.591 -16.875 1.00 91.12 385 ALA A O 1
ATOM 3003 N N . TYR A 1 386 ? -4.223 -27.083 -15.424 1.00 92.81 386 TYR A N 1
ATOM 3004 C CA . TYR A 1 386 ? -4.667 -25.719 -15.136 1.00 92.81 386 TYR A CA 1
ATOM 3005 C C . TYR A 1 386 ? -4.235 -24.711 -16.216 1.00 92.81 386 TYR A C 1
ATOM 3007 O O . TYR A 1 386 ? -5.008 -23.832 -16.595 1.00 92.81 386 TYR A O 1
ATOM 3015 N N . TYR A 1 387 ? -3.017 -24.847 -16.743 1.00 92.38 387 TYR A N 1
ATOM 3016 C CA . TYR A 1 387 ? -2.431 -23.925 -17.719 1.00 92.38 387 TYR A CA 1
ATOM 3017 C C . TYR A 1 387 ? -3.079 -24.014 -19.104 1.00 92.38 387 TYR A C 1
ATOM 3019 O O . TYR A 1 387 ? -3.327 -22.991 -19.741 1.00 92.38 387 TYR A O 1
ATOM 3027 N N . LYS A 1 388 ? -3.399 -25.225 -19.574 1.00 92.44 388 LYS A N 1
ATOM 3028 C CA . LYS A 1 388 ? -3.961 -25.444 -20.915 1.00 92.44 388 LYS A CA 1
ATOM 3029 C C . LYS A 1 388 ? -5.259 -24.647 -21.168 1.00 92.44 388 LYS A C 1
ATOM 3031 O O . LYS A 1 388 ? -5.310 -23.941 -22.174 1.00 92.44 388 LYS A O 1
ATOM 3036 N N . PRO A 1 389 ? -6.271 -24.655 -20.275 1.00 95.31 389 PRO A N 1
ATOM 3037 C CA . PRO A 1 389 ? -7.451 -23.800 -20.426 1.00 95.31 389 PRO A CA 1
ATOM 3038 C C . PRO A 1 389 ? -7.145 -22.297 -20.480 1.00 95.31 389 PRO A C 1
ATOM 3040 O O . PRO A 1 389 ? -7.860 -21.561 -21.157 1.00 95.31 389 PRO A O 1
ATOM 3043 N N . LEU A 1 390 ? -6.101 -21.827 -19.785 1.00 95.19 390 LEU A N 1
ATOM 3044 C CA . LEU A 1 390 ? -5.685 -20.422 -19.847 1.00 95.19 390 LEU A CA 1
ATOM 3045 C C . LEU A 1 390 ? -5.087 -20.073 -21.216 1.00 95.19 390 LEU A C 1
ATOM 3047 O O . LEU A 1 390 ? -5.354 -18.990 -21.733 1.00 95.19 390 LEU A O 1
ATOM 3051 N N . LEU A 1 391 ? -4.332 -20.995 -21.823 1.00 92.69 391 LEU A N 1
ATOM 3052 C CA . LEU A 1 391 ? -3.841 -20.870 -23.200 1.00 92.69 391 LEU A CA 1
ATOM 3053 C C . LEU A 1 391 ? -4.986 -20.800 -24.207 1.00 92.69 391 LEU A C 1
ATOM 3055 O O . LEU A 1 391 ? -5.006 -19.916 -25.062 1.00 92.69 391 LEU A O 1
ATOM 3059 N N . ASP A 1 392 ? -5.952 -21.710 -24.088 1.00 94.62 392 ASP A N 1
ATOM 3060 C CA . ASP A 1 392 ? -7.125 -21.736 -24.962 1.00 94.62 392 ASP A CA 1
ATOM 3061 C C . ASP A 1 392 ? -7.936 -20.434 -24.833 1.00 94.62 392 ASP A C 1
ATOM 3063 O O . ASP A 1 392 ? -8.428 -19.888 -25.823 1.00 94.62 392 ASP A O 1
ATOM 3067 N N . ASP A 1 393 ? -8.052 -19.895 -23.617 1.00 97.19 393 ASP A N 1
ATOM 3068 C CA . ASP A 1 393 ? -8.686 -18.603 -23.369 1.00 97.19 393 ASP A CA 1
ATOM 3069 C C . ASP A 1 393 ? -7.928 -17.440 -24.019 1.00 97.19 393 ASP A C 1
ATOM 3071 O O . ASP A 1 393 ? -8.532 -16.658 -24.757 1.00 97.19 393 ASP A O 1
ATOM 3075 N N . GLN A 1 394 ? -6.609 -17.375 -23.822 1.00 95.56 394 GLN A N 1
ATOM 3076 C CA . GLN A 1 394 ? -5.747 -16.370 -24.441 1.00 95.56 394 GLN A CA 1
ATOM 3077 C C . GLN A 1 394 ? -5.875 -16.387 -25.964 1.00 95.56 394 GLN A C 1
ATOM 3079 O O . GLN A 1 394 ? -6.099 -15.347 -26.583 1.00 95.56 394 GLN A O 1
ATOM 3084 N N . ASN A 1 395 ? -5.801 -17.568 -26.577 1.00 94.62 395 ASN A N 1
ATOM 3085 C CA . ASN A 1 395 ? -5.897 -17.720 -28.026 1.00 94.62 395 ASN A CA 1
ATOM 3086 C C . ASN A 1 395 ? -7.242 -17.218 -28.570 1.00 94.62 395 ASN A C 1
ATOM 3088 O O . ASN A 1 395 ? -7.273 -16.543 -29.600 1.00 94.62 395 ASN A O 1
ATOM 3092 N N . ARG A 1 396 ? -8.353 -17.479 -27.866 1.00 97.00 396 ARG A N 1
ATOM 3093 C CA . ARG A 1 396 ? -9.672 -16.946 -28.248 1.00 97.00 396 ARG A CA 1
ATOM 3094 C C . ARG A 1 396 ? -9.724 -15.425 -28.158 1.00 97.00 396 ARG A C 1
ATOM 3096 O O . ARG A 1 396 ? -10.212 -14.791 -29.091 1.00 97.00 396 ARG A O 1
ATOM 3103 N N . VAL A 1 397 ? -9.215 -14.847 -27.069 1.00 97.06 397 VAL A N 1
ATOM 3104 C CA . VAL A 1 397 ? -9.188 -13.389 -26.865 1.00 97.06 397 VAL A CA 1
ATOM 3105 C C . VAL A 1 397 ? -8.352 -12.697 -27.941 1.00 97.06 397 VAL A C 1
ATOM 3107 O O . VAL A 1 397 ? -8.795 -11.691 -28.498 1.00 97.06 397 VAL A O 1
ATOM 3110 N N . LEU A 1 398 ? -7.180 -13.251 -28.265 1.00 93.62 398 LEU A N 1
ATOM 3111 C CA . LEU A 1 398 ? -6.304 -12.744 -29.322 1.00 93.62 398 LEU A CA 1
ATOM 3112 C C . LEU A 1 398 ? -6.972 -12.833 -30.699 1.00 93.62 398 LEU A C 1
ATOM 3114 O O . LEU A 1 398 ? -6.926 -11.868 -31.457 1.00 93.62 398 LEU A O 1
ATOM 3118 N N . ALA A 1 399 ? -7.635 -13.952 -31.008 1.00 94.81 399 ALA A N 1
ATOM 3119 C CA . ALA A 1 399 ? -8.333 -14.137 -32.280 1.00 94.81 399 ALA A CA 1
ATOM 3120 C C . ALA A 1 399 ? -9.495 -13.146 -32.472 1.00 94.81 399 ALA A C 1
ATOM 3122 O O . ALA A 1 399 ? -9.764 -12.722 -33.595 1.00 94.81 399 ALA A O 1
ATOM 3123 N N . SER A 1 400 ? -10.176 -12.758 -31.390 1.00 96.12 400 SER A N 1
ATOM 3124 C CA . SER A 1 400 ? -11.287 -11.803 -31.442 1.00 96.12 400 SER A CA 1
ATOM 3125 C C . SER A 1 400 ? -10.885 -10.348 -31.178 1.00 96.12 400 SER A C 1
ATOM 3127 O O . SER A 1 400 ? -11.739 -9.473 -31.289 1.00 96.12 400 SER A O 1
ATOM 3129 N N . ASN A 1 401 ? -9.636 -10.079 -30.776 1.00 95.44 401 ASN A N 1
ATOM 3130 C CA . ASN A 1 401 ? -9.170 -8.783 -30.255 1.00 95.44 401 ASN A CA 1
ATOM 3131 C C . ASN A 1 401 ? -10.054 -8.210 -29.128 1.00 95.44 401 ASN A C 1
ATOM 3133 O O . ASN A 1 401 ? -10.255 -6.998 -29.027 1.00 95.44 401 ASN A O 1
ATOM 3137 N N . ALA A 1 402 ? -10.607 -9.079 -28.273 1.00 97.50 402 ALA A N 1
ATOM 3138 C CA . ALA A 1 402 ? -11.550 -8.647 -27.234 1.00 97.50 402 ALA A CA 1
ATOM 3139 C C . ALA A 1 402 ? -10.897 -7.739 -26.176 1.00 97.50 402 ALA A C 1
ATOM 3141 O O . ALA A 1 402 ? -11.554 -6.859 -25.622 1.00 97.50 402 ALA A O 1
ATOM 3142 N N . ASP A 1 403 ? -9.602 -7.928 -25.924 1.00 97.31 403 ASP A N 1
ATOM 3143 C CA . ASP A 1 403 ? -8.781 -7.071 -25.066 1.00 97.31 403 ASP A CA 1
ATOM 3144 C C . ASP A 1 403 ? -8.692 -5.633 -25.599 1.00 97.31 403 ASP A C 1
ATOM 3146 O O . ASP A 1 403 ? -8.849 -4.664 -24.862 1.00 97.31 403 ASP A O 1
ATOM 3150 N N . THR A 1 404 ? -8.520 -5.491 -26.907 1.00 96.50 404 THR A N 1
ATOM 3151 C CA . THR A 1 404 ? -8.359 -4.208 -27.591 1.00 96.50 404 THR A CA 1
ATOM 3152 C C . THR A 1 404 ? -9.663 -3.420 -27.588 1.00 96.50 404 THR A C 1
ATOM 3154 O O . THR A 1 404 ? -9.672 -2.224 -27.298 1.00 96.50 404 THR A O 1
ATOM 3157 N N . GLU A 1 405 ? -10.783 -4.088 -27.859 1.00 97.31 405 GLU A N 1
ATOM 3158 C CA . GLU A 1 405 ? -12.104 -3.457 -27.815 1.00 97.31 405 GLU A CA 1
ATOM 3159 C C . GLU A 1 405 ? -12.490 -3.055 -26.386 1.00 97.31 405 GLU A C 1
ATOM 3161 O O . GLU A 1 405 ? -13.024 -1.965 -26.169 1.00 97.31 405 GLU A O 1
ATOM 3166 N N . ALA A 1 406 ? -12.144 -3.873 -25.388 1.00 98.12 406 ALA A N 1
ATOM 3167 C CA . ALA A 1 406 ? -12.320 -3.504 -23.988 1.00 98.12 406 ALA A CA 1
ATOM 3168 C C . ALA A 1 406 ? -11.435 -2.309 -23.592 1.00 98.12 406 ALA A C 1
ATOM 3170 O O . ALA A 1 406 ? -11.921 -1.398 -22.924 1.00 98.12 406 ALA A O 1
ATOM 3171 N N . PHE A 1 407 ? -10.183 -2.239 -24.054 1.00 98.12 407 PHE A N 1
ATOM 3172 C CA . PHE A 1 407 ? -9.316 -1.080 -23.823 1.00 98.12 407 PHE A CA 1
ATOM 3173 C C . PHE A 1 407 ? -9.904 0.210 -24.402 1.00 98.12 407 PHE A C 1
ATOM 3175 O O . PHE A 1 407 ? -10.058 1.189 -23.668 1.00 98.12 407 PHE A O 1
ATOM 3182 N N . LYS A 1 408 ? -10.312 0.197 -25.681 1.00 97.19 408 LYS A N 1
ATOM 3183 C CA . LYS A 1 408 ? -10.990 1.333 -26.332 1.00 97.19 408 LYS A CA 1
ATOM 3184 C C . LYS A 1 408 ? -12.240 1.750 -25.565 1.00 97.19 408 LYS A C 1
ATOM 3186 O O . LYS A 1 408 ? -12.446 2.935 -25.311 1.00 97.19 408 LYS A O 1
ATOM 3191 N N . TYR A 1 409 ? -13.044 0.782 -25.122 1.00 96.94 409 TYR A N 1
ATOM 3192 C CA . TYR A 1 409 ? -14.193 1.063 -24.271 1.00 96.94 409 TYR A CA 1
ATOM 3193 C C . TYR A 1 409 ? -13.765 1.777 -22.982 1.00 96.94 409 TYR A C 1
ATOM 3195 O O . TYR A 1 409 ? -14.305 2.836 -22.667 1.00 96.94 409 TYR A O 1
ATOM 3203 N N . GLY A 1 410 ? -12.739 1.280 -22.287 1.00 96.50 410 GLY A N 1
ATOM 3204 C CA . GLY A 1 410 ? -12.168 1.905 -21.092 1.00 96.50 410 GLY A CA 1
ATOM 3205 C C . GLY A 1 410 ? -11.757 3.366 -21.289 1.00 96.50 410 GLY A C 1
ATOM 3206 O O . GLY A 1 410 ? -12.105 4.200 -20.449 1.00 96.50 410 GLY A O 1
ATOM 3207 N N . LEU A 1 411 ? -11.119 3.703 -22.420 1.00 96.75 411 LEU A N 1
ATOM 3208 C CA . LEU A 1 411 ? -10.738 5.085 -22.760 1.00 96.75 411 LEU A CA 1
ATOM 3209 C C . LEU A 1 411 ? -11.933 6.051 -22.749 1.00 96.75 411 LEU A C 1
ATOM 3211 O O . LEU A 1 411 ? -11.785 7.212 -22.381 1.00 96.75 411 LEU A O 1
ATOM 3215 N N . THR A 1 412 ? -13.129 5.575 -23.110 1.00 94.81 412 THR A N 1
ATOM 3216 C CA . THR A 1 412 ? -14.357 6.394 -23.116 1.00 94.81 412 THR A CA 1
ATOM 3217 C C . THR A 1 412 ? -15.064 6.461 -21.760 1.00 94.81 412 THR A C 1
ATOM 3219 O O . THR A 1 412 ? -15.943 7.300 -21.551 1.00 94.81 412 THR A O 1
ATOM 3222 N N . ARG A 1 413 ? -14.734 5.555 -20.832 1.00 95.62 413 ARG A N 1
ATOM 3223 C CA . ARG A 1 413 ? -15.474 5.358 -19.574 1.00 95.62 413 ARG A CA 1
ATOM 3224 C C . ARG A 1 413 ? -14.744 5.889 -18.353 1.00 95.62 413 ARG A C 1
ATOM 3226 O O . ARG A 1 413 ? -15.403 6.338 -17.412 1.00 95.62 413 ARG A O 1
ATOM 3233 N N . PHE A 1 414 ? -13.416 5.835 -18.351 1.00 95.56 414 PHE A N 1
ATOM 3234 C CA . PHE A 1 414 ? -12.599 6.291 -17.233 1.00 95.56 414 PHE A CA 1
ATOM 3235 C C . PHE A 1 414 ? -12.314 7.786 -17.342 1.00 95.56 414 PHE A C 1
ATOM 3237 O O . PHE A 1 414 ? -11.401 8.229 -18.030 1.00 95.56 414 PHE A O 1
ATOM 3244 N N . THR A 1 415 ? -13.108 8.586 -16.633 1.00 93.56 415 THR A N 1
ATOM 3245 C CA . THR A 1 415 ? -13.076 10.055 -16.747 1.00 93.56 415 THR A CA 1
ATOM 3246 C C . THR A 1 415 ? -11.861 10.709 -16.092 1.00 93.56 415 THR A C 1
ATOM 3248 O O . THR A 1 415 ? -11.586 11.873 -16.359 1.00 93.56 415 THR A O 1
ATOM 3251 N N . SER A 1 416 ? -11.172 9.990 -15.207 1.00 94.94 416 SER A N 1
ATOM 3252 C CA . SER A 1 416 ? -10.000 10.482 -14.469 1.00 94.94 416 SER A CA 1
ATOM 3253 C C . SER A 1 416 ? -8.690 9.885 -14.986 1.00 94.94 416 SER A C 1
ATOM 3255 O O . SER A 1 416 ? -7.647 10.083 -14.364 1.00 94.94 416 SER A O 1
ATOM 3257 N N . LEU A 1 417 ? -8.745 9.152 -16.104 1.00 96.50 417 LEU A N 1
ATOM 3258 C CA . LEU A 1 417 ? -7.611 8.455 -16.693 1.00 96.50 417 LEU A CA 1
ATOM 3259 C C . LEU A 1 417 ? -6.546 9.449 -17.167 1.00 96.50 417 LEU A C 1
ATOM 3261 O O . LEU A 1 417 ? -6.832 10.335 -17.970 1.00 96.50 417 LEU A O 1
ATOM 3265 N N . LYS A 1 418 ? -5.318 9.269 -16.676 1.00 96.69 418 LYS A N 1
ATOM 3266 C CA . LYS A 1 418 ? -4.153 10.114 -16.985 1.00 96.69 418 LYS A CA 1
ATOM 3267 C C . LYS A 1 418 ? -2.973 9.324 -17.529 1.00 96.69 418 LYS A C 1
ATOM 3269 O O . LYS A 1 418 ? -2.184 9.887 -18.282 1.00 96.69 418 LYS A O 1
ATOM 3274 N N . ARG A 1 419 ? -2.849 8.052 -17.146 1.00 98.19 419 ARG A N 1
ATOM 3275 C CA . ARG A 1 419 ? -1.691 7.215 -17.453 1.00 98.19 419 ARG A CA 1
ATOM 3276 C C . ARG A 1 419 ? -2.082 5.934 -18.167 1.00 98.19 419 ARG A C 1
ATOM 3278 O O . ARG A 1 419 ? -3.078 5.297 -17.821 1.00 98.19 419 ARG A O 1
ATOM 3285 N N . VAL A 1 420 ? -1.255 5.543 -19.125 1.00 98.31 420 VAL A N 1
ATOM 3286 C CA . VAL A 1 420 ? -1.265 4.194 -19.685 1.00 98.31 420 VAL A CA 1
ATOM 3287 C C . VAL A 1 420 ? 0.124 3.595 -19.552 1.00 98.31 420 VAL A C 1
ATOM 3289 O O . VAL A 1 420 ? 1.113 4.232 -19.906 1.00 98.31 420 VAL A O 1
ATOM 3292 N N . THR A 1 421 ? 0.173 2.369 -19.049 1.00 98.12 421 THR A N 1
ATOM 3293 C CA . THR A 1 421 ? 1.396 1.585 -18.894 1.00 98.12 421 THR A CA 1
ATOM 3294 C C . THR A 1 421 ? 1.281 0.341 -19.759 1.00 98.12 421 THR A C 1
ATOM 3296 O O . THR A 1 421 ? 0.297 -0.385 -19.652 1.00 98.12 421 THR A O 1
ATOM 3299 N N . ILE A 1 422 ? 2.265 0.092 -20.615 1.00 97.38 422 ILE A N 1
ATOM 3300 C CA . ILE A 1 422 ? 2.365 -1.100 -21.461 1.00 97.38 422 ILE A CA 1
ATOM 3301 C C . ILE A 1 422 ? 3.569 -1.884 -20.969 1.00 97.38 422 ILE A C 1
ATOM 3303 O O . ILE A 1 422 ? 4.672 -1.344 -20.947 1.00 97.38 422 ILE A O 1
ATOM 3307 N N . THR A 1 423 ? 3.379 -3.129 -20.544 1.00 93.88 423 THR A N 1
ATOM 3308 C CA . THR A 1 423 ? 4.462 -3.890 -19.910 1.00 93.88 423 THR A CA 1
ATOM 3309 C C . THR A 1 423 ? 4.350 -5.392 -20.176 1.00 93.88 423 THR A C 1
ATOM 3311 O O . THR A 1 423 ? 3.247 -5.939 -20.099 1.00 93.88 423 THR A O 1
ATOM 3314 N N . PRO A 1 424 ? 5.469 -6.080 -20.472 1.00 91.00 424 PRO A N 1
ATOM 3315 C CA . PRO A 1 424 ? 5.539 -7.538 -20.476 1.00 91.00 424 PRO A CA 1
ATOM 3316 C C . PRO A 1 424 ? 5.850 -8.112 -19.078 1.00 91.00 424 PRO A C 1
ATOM 3318 O O . PRO A 1 424 ? 5.836 -9.326 -18.895 1.00 91.00 424 PRO A O 1
ATOM 3321 N N . SER A 1 425 ? 6.144 -7.264 -18.086 1.00 88.69 425 SER A N 1
ATOM 3322 C CA . SER A 1 425 ? 6.732 -7.654 -16.797 1.00 88.69 425 SER A CA 1
ATOM 3323 C C . SER A 1 425 ? 5.705 -8.066 -15.740 1.00 88.69 425 SER A C 1
ATOM 3325 O O . SER A 1 425 ? 6.043 -8.239 -14.574 1.00 88.69 425 SER A O 1
ATOM 3327 N N . THR A 1 426 ? 4.431 -8.204 -16.094 1.00 89.69 426 THR A N 1
ATOM 3328 C CA . THR A 1 426 ? 3.306 -8.369 -15.158 1.00 89.69 426 THR A CA 1
ATOM 3329 C C . THR A 1 426 ? 3.449 -9.583 -14.251 1.00 89.69 426 THR A C 1
ATOM 3331 O O . THR A 1 426 ? 3.166 -9.520 -13.051 1.00 89.69 426 THR A O 1
ATOM 3334 N N . HIS A 1 427 ? 3.943 -10.676 -14.830 1.00 87.00 427 HIS A N 1
ATOM 3335 C CA . HIS A 1 427 ? 4.249 -11.912 -14.125 1.00 87.00 427 HIS A CA 1
ATOM 3336 C C . HIS A 1 427 ? 5.553 -11.840 -13.327 1.00 87.00 427 HIS A C 1
ATOM 3338 O O . HIS A 1 427 ? 5.757 -12.702 -12.482 1.00 87.00 427 HIS A O 1
ATOM 3344 N N . GLY A 1 428 ? 6.381 -10.810 -13.543 1.00 81.44 428 GLY A N 1
ATOM 3345 C CA . GLY A 1 428 ? 7.646 -10.577 -12.854 1.00 81.44 428 GLY A CA 1
ATOM 3346 C C . GLY A 1 428 ? 8.494 -11.839 -12.822 1.00 81.44 428 GLY A C 1
ATOM 3347 O O . GLY A 1 428 ? 8.857 -12.387 -13.862 1.00 81.44 428 GLY A O 1
ATOM 3348 N N . ARG A 1 429 ? 8.738 -12.326 -11.606 1.00 74.06 429 ARG A N 1
ATOM 3349 C CA . ARG A 1 429 ? 9.318 -13.647 -11.376 1.00 74.06 429 ARG A CA 1
ATOM 3350 C C . ARG A 1 429 ? 8.251 -14.639 -10.986 1.00 74.06 429 ARG A C 1
ATOM 3352 O O . ARG A 1 429 ? 7.217 -14.289 -10.415 1.00 74.06 429 ARG A O 1
ATOM 3359 N N . LEU A 1 430 ? 8.551 -15.910 -11.221 1.00 71.81 430 LEU A N 1
ATOM 3360 C CA . LEU A 1 430 ? 7.691 -16.987 -10.773 1.00 71.81 430 LEU A CA 1
ATOM 3361 C C . LEU A 1 430 ? 7.405 -16.835 -9.263 1.00 71.81 430 LEU A C 1
ATOM 3363 O O . LEU A 1 430 ? 8.296 -16.558 -8.458 1.00 71.81 430 LEU A O 1
ATOM 3367 N N . TRP A 1 431 ? 6.118 -16.911 -8.914 1.00 71.81 431 TRP A N 1
ATOM 3368 C CA . TRP A 1 431 ? 5.552 -16.681 -7.570 1.00 71.81 431 TRP A CA 1
ATOM 3369 C C . TRP A 1 431 ? 5.652 -15.252 -7.000 1.00 71.81 431 TRP A C 1
ATOM 3371 O O . TRP A 1 431 ? 4.944 -14.941 -6.040 1.00 71.81 431 TRP A O 1
ATOM 3381 N N . HIS A 1 432 ? 6.400 -14.355 -7.643 1.00 75.19 432 HIS A N 1
ATOM 3382 C CA . HIS A 1 432 ? 6.565 -12.949 -7.263 1.00 75.19 432 HIS A CA 1
ATOM 3383 C C . HIS A 1 432 ? 6.139 -12.027 -8.420 1.00 75.19 432 HIS A C 1
ATOM 3385 O O . HIS A 1 432 ? 6.977 -11.385 -9.063 1.00 75.19 432 HIS A O 1
ATOM 3391 N N . PRO A 1 433 ? 4.827 -11.964 -8.726 1.00 82.75 433 PRO A N 1
ATOM 3392 C CA . PRO A 1 433 ? 4.333 -11.143 -9.821 1.00 82.75 433 PRO A CA 1
ATOM 3393 C C . PRO A 1 433 ? 4.487 -9.655 -9.510 1.00 82.75 433 PRO A C 1
ATOM 3395 O O . PRO A 1 433 ? 4.069 -9.203 -8.440 1.00 82.75 433 PRO A O 1
ATOM 3398 N N . LEU A 1 434 ? 4.982 -8.889 -10.487 1.00 82.88 434 LEU A N 1
ATOM 3399 C CA . LEU A 1 434 ? 5.054 -7.427 -10.403 1.00 82.88 434 LEU A CA 1
ATOM 3400 C C . LEU A 1 434 ? 3.656 -6.823 -10.226 1.00 82.88 434 LEU A C 1
ATOM 3402 O O . LEU A 1 434 ? 3.434 -5.948 -9.389 1.00 82.88 434 LEU A O 1
ATOM 3406 N N . TYR A 1 435 ? 2.680 -7.347 -10.974 1.00 86.62 435 TYR A N 1
ATOM 3407 C CA . TYR A 1 435 ? 1.282 -6.982 -10.815 1.00 86.62 435 TYR A CA 1
ATOM 3408 C C . TYR A 1 435 ? 0.414 -8.212 -10.583 1.00 86.62 435 TYR A C 1
ATOM 3410 O O . TYR A 1 435 ? 0.293 -9.104 -11.416 1.00 86.62 435 TYR A O 1
ATOM 3418 N N . ARG A 1 436 ? -0.310 -8.223 -9.462 1.00 85.81 436 ARG A N 1
ATOM 3419 C CA . ARG A 1 436 ? -1.335 -9.237 -9.185 1.00 85.81 436 ARG A CA 1
ATOM 3420 C C . ARG A 1 436 ? -2.617 -8.923 -9.964 1.00 85.81 436 ARG A C 1
ATOM 3422 O O . ARG A 1 436 ? -3.577 -8.412 -9.376 1.00 85.81 436 ARG A O 1
ATOM 3429 N N . THR A 1 437 ? -2.630 -9.195 -11.270 1.00 90.62 437 THR A N 1
ATOM 3430 C CA . THR A 1 437 ? -3.827 -9.072 -12.128 1.00 90.62 437 THR A CA 1
ATOM 3431 C C . THR A 1 437 ? -4.948 -10.009 -11.650 1.00 90.62 437 THR A C 1
ATOM 3433 O O . THR A 1 437 ? -4.676 -10.955 -10.904 1.00 90.62 437 THR A O 1
ATOM 3436 N N . PRO A 1 438 ? -6.225 -9.777 -12.019 1.00 92.12 438 PRO A N 1
ATOM 3437 C CA . PRO A 1 438 ? -7.313 -10.698 -11.679 1.00 92.12 438 PRO A CA 1
ATOM 3438 C C . PRO A 1 438 ? -7.030 -12.164 -12.044 1.00 92.12 438 PRO A C 1
ATOM 3440 O O . PRO A 1 438 ? -7.280 -13.043 -11.225 1.00 92.12 438 PRO A O 1
ATOM 3443 N N . MET A 1 439 ? -6.445 -12.408 -13.218 1.00 93.19 439 MET A N 1
ATOM 3444 C CA . MET A 1 439 ? -5.970 -13.718 -13.662 1.00 93.19 439 MET A CA 1
ATOM 3445 C C . MET A 1 439 ? -4.909 -14.295 -12.718 1.00 93.19 439 MET A C 1
ATOM 3447 O O . MET A 1 439 ? -5.094 -15.395 -12.205 1.00 93.19 439 MET A O 1
ATOM 3451 N N . ILE A 1 440 ? -3.835 -13.548 -12.434 1.00 90.81 440 ILE A N 1
ATOM 3452 C CA . ILE A 1 440 ? -2.738 -14.011 -11.566 1.00 90.81 440 ILE A CA 1
ATOM 3453 C C . ILE A 1 440 ? -3.238 -14.291 -10.140 1.00 90.81 440 ILE A C 1
ATOM 3455 O O . ILE A 1 440 ? -2.828 -15.261 -9.511 1.00 90.81 440 ILE A O 1
ATOM 3459 N N . ARG A 1 441 ? -4.174 -13.483 -9.623 1.00 88.81 441 ARG A N 1
ATOM 3460 C CA . ARG A 1 441 ? -4.802 -13.708 -8.306 1.00 88.81 441 ARG A CA 1
ATOM 3461 C C . ARG A 1 441 ? -5.632 -14.987 -8.236 1.00 88.81 441 ARG A C 1
ATOM 3463 O O . ARG A 1 441 ? -5.861 -15.474 -7.135 1.00 88.81 441 ARG A O 1
ATOM 3470 N N . ALA A 1 442 ? -6.121 -15.483 -9.371 1.00 91.25 442 ALA A N 1
ATOM 3471 C CA . ALA A 1 442 ? -6.915 -16.702 -9.435 1.00 91.25 442 ALA A CA 1
ATOM 3472 C C . ALA A 1 442 ? -6.052 -17.974 -9.485 1.00 91.25 442 ALA A C 1
ATOM 3474 O O . ALA A 1 442 ? -6.602 -19.069 -9.397 1.00 91.25 442 ALA A O 1
ATOM 3475 N N . PHE A 1 443 ? -4.727 -17.854 -9.634 1.00 91.06 443 PHE A N 1
ATOM 3476 C CA . PHE A 1 443 ? -3.840 -19.015 -9.685 1.00 91.06 443 PHE A CA 1
ATOM 3477 C C . PHE A 1 443 ? -3.870 -19.806 -8.369 1.00 91.06 443 PHE A C 1
ATOM 3479 O O . PHE A 1 443 ? -3.868 -19.204 -7.290 1.00 91.06 443 PHE A O 1
ATOM 3486 N N . PRO A 1 444 ? -3.883 -21.152 -8.434 1.00 89.00 444 PRO A N 1
ATOM 3487 C CA . PRO A 1 444 ? -3.783 -21.971 -7.239 1.00 89.00 444 PRO A CA 1
ATOM 3488 C C . PRO A 1 444 ? -2.400 -21.800 -6.580 1.00 89.00 444 PRO A C 1
ATOM 3490 O O . PRO A 1 444 ? -1.406 -21.589 -7.285 1.00 89.00 444 PRO A O 1
ATOM 3493 N N . PRO A 1 445 ? -2.307 -21.898 -5.239 1.00 82.50 445 PRO A N 1
ATOM 3494 C CA . PRO A 1 445 ? -1.024 -21.875 -4.537 1.00 82.50 445 PRO A CA 1
ATOM 3495 C C . PRO A 1 445 ? -0.093 -22.964 -5.070 1.00 82.50 445 PRO A C 1
ATOM 3497 O O . PRO A 1 445 ? -0.529 -24.100 -5.197 1.00 82.50 445 PRO A O 1
ATOM 3500 N N . GLY A 1 446 ? 1.162 -22.627 -5.367 1.00 78.81 446 GLY A N 1
ATOM 3501 C CA . GLY A 1 446 ? 2.146 -23.593 -5.867 1.00 78.81 446 GLY A CA 1
ATOM 3502 C C . GLY A 1 446 ? 2.050 -23.913 -7.363 1.00 78.81 446 GLY A C 1
ATOM 3503 O O . GLY A 1 446 ? 2.705 -24.853 -7.809 1.00 78.81 446 GLY A O 1
ATOM 3504 N N . LEU A 1 447 ? 1.260 -23.158 -8.147 1.00 86.44 447 LEU A N 1
ATOM 3505 C CA . LEU A 1 447 ? 1.257 -23.276 -9.609 1.00 86.44 447 LEU A CA 1
ATOM 3506 C C . LEU A 1 447 ? 2.658 -22.985 -10.165 1.00 86.44 447 LEU A C 1
ATOM 3508 O O . LEU A 1 447 ? 3.202 -21.898 -9.966 1.00 86.44 447 LEU A O 1
ATOM 3512 N N . ASP A 1 448 ? 3.199 -23.948 -10.901 1.00 82.44 448 ASP A N 1
ATOM 3513 C CA . ASP A 1 448 ? 4.481 -23.855 -11.596 1.00 82.44 448 ASP A CA 1
ATOM 3514 C C . ASP A 1 448 ? 4.245 -23.903 -13.111 1.00 82.44 448 ASP A C 1
ATOM 3516 O O . ASP A 1 448 ? 3.598 -24.820 -13.624 1.00 82.44 448 ASP A O 1
ATOM 3520 N N . TYR A 1 449 ? 4.706 -22.882 -13.826 1.00 86.25 449 TYR A N 1
ATOM 3521 C CA . TYR A 1 449 ? 4.407 -22.672 -15.239 1.00 86.25 449 TYR A CA 1
ATOM 3522 C C . TYR A 1 449 ? 5.524 -21.872 -15.914 1.00 86.25 449 TYR A C 1
ATOM 3524 O O . TYR A 1 449 ? 6.190 -21.085 -15.240 1.00 86.25 449 TYR A O 1
ATOM 3532 N N . PRO A 1 450 ? 5.717 -22.023 -17.238 1.00 84.38 450 PRO A N 1
ATOM 3533 C CA . PRO A 1 450 ? 6.668 -21.200 -17.965 1.00 84.38 450 PRO A CA 1
ATOM 3534 C C . PRO A 1 450 ? 6.320 -19.722 -17.846 1.00 84.38 450 PRO A C 1
ATOM 3536 O O . PRO A 1 450 ? 5.203 -19.315 -18.197 1.00 84.38 450 PRO A O 1
ATOM 3539 N N . THR A 1 451 ? 7.273 -18.932 -17.349 1.00 79.00 451 THR A N 1
ATOM 3540 C CA . THR A 1 451 ? 7.114 -17.484 -17.216 1.00 79.00 451 THR A CA 1
ATOM 3541 C C . THR A 1 451 ? 6.767 -16.895 -18.587 1.00 79.00 451 THR A C 1
ATOM 3543 O O . THR A 1 451 ? 7.465 -17.178 -19.562 1.00 79.00 451 THR A O 1
ATOM 3546 N N . PRO A 1 452 ? 5.680 -16.116 -18.703 1.00 83.06 452 PRO A N 1
ATOM 3547 C CA . PRO A 1 452 ? 5.280 -15.484 -19.954 1.00 83.06 452 PRO A CA 1
ATOM 3548 C C . PRO A 1 452 ? 6.405 -14.661 -20.585 1.00 83.06 452 PRO A C 1
ATOM 3550 O O . PRO A 1 452 ? 6.992 -13.805 -19.931 1.00 83.06 452 PRO A O 1
ATOM 3553 N N . GLN A 1 453 ? 6.669 -14.902 -21.869 1.00 70.81 453 GLN A N 1
ATOM 3554 C CA . GLN A 1 453 ? 7.712 -14.230 -22.650 1.00 70.81 453 GLN A CA 1
ATOM 3555 C C . GLN A 1 453 ? 7.090 -13.676 -23.932 1.00 70.81 453 GLN A C 1
ATOM 3557 O O . GLN A 1 453 ? 7.067 -14.329 -24.974 1.00 70.81 453 GLN A O 1
ATOM 3562 N N . ALA A 1 454 ? 6.506 -12.480 -23.849 1.00 71.12 454 ALA A N 1
ATOM 3563 C CA . ALA A 1 454 ? 5.888 -11.849 -25.015 1.00 71.12 454 ALA A CA 1
ATOM 3564 C C . ALA A 1 454 ? 6.868 -11.032 -25.851 1.00 71.12 454 ALA A C 1
ATOM 3566 O O . ALA A 1 454 ? 6.707 -10.969 -27.073 1.00 71.12 454 ALA A O 1
ATOM 3567 N N . TRP A 1 455 ? 7.818 -10.377 -25.187 1.00 84.50 455 TRP A N 1
ATOM 3568 C CA . TRP A 1 455 ? 8.839 -9.540 -25.803 1.00 84.50 455 TRP A CA 1
ATOM 3569 C C . TRP A 1 455 ? 10.194 -10.255 -25.718 1.00 84.50 455 TRP A C 1
ATOM 3571 O O . TRP A 1 455 ? 10.406 -11.035 -24.786 1.00 84.50 455 TRP A O 1
ATOM 3581 N N . PRO A 1 456 ? 11.105 -10.032 -26.680 1.00 76.38 456 PRO A N 1
ATOM 3582 C CA . PRO A 1 456 ? 12.466 -10.555 -26.606 1.00 76.38 456 PRO A CA 1
ATOM 3583 C C . PRO A 1 456 ? 13.206 -10.071 -25.355 1.00 76.38 456 PRO A C 1
ATOM 3585 O O . PRO A 1 456 ? 13.015 -8.938 -24.917 1.00 76.38 456 PRO A O 1
ATOM 3588 N N . PHE A 1 457 ? 14.062 -10.929 -24.818 1.00 67.62 457 PHE A N 1
ATOM 3589 C CA . PHE A 1 457 ? 14.972 -10.667 -23.704 1.00 67.62 457 PHE A CA 1
ATOM 3590 C C . PHE A 1 457 ? 16.335 -11.295 -24.044 1.00 67.62 457 PHE A C 1
ATOM 3592 O O . PHE A 1 457 ? 16.462 -11.975 -25.066 1.00 67.62 457 PHE A O 1
ATOM 3599 N N . TYR A 1 458 ? 17.351 -11.037 -23.227 1.00 58.75 458 TYR A N 1
ATOM 3600 C CA . TYR A 1 458 ? 18.707 -11.544 -23.440 1.00 58.75 458 TYR A CA 1
ATOM 3601 C C . TYR A 1 458 ? 18.819 -13.026 -23.003 1.00 58.75 458 TYR A C 1
ATOM 3603 O O . TYR A 1 458 ? 18.536 -13.341 -21.850 1.00 58.75 458 TYR A O 1
ATOM 3611 N N . ASP A 1 459 ? 19.197 -13.938 -23.912 1.00 55.78 459 ASP A N 1
ATOM 3612 C CA . ASP A 1 459 ? 19.494 -15.360 -23.629 1.00 55.78 459 ASP A CA 1
ATOM 3613 C C . ASP A 1 459 ? 20.834 -15.741 -24.285 1.00 55.78 459 ASP A C 1
ATOM 3615 O O . ASP A 1 459 ? 20.935 -15.796 -25.514 1.00 55.78 459 ASP A O 1
ATOM 3619 N N . ASP A 1 460 ? 21.842 -16.050 -23.459 1.00 39.84 460 ASP A N 1
ATOM 3620 C CA . ASP A 1 460 ? 23.213 -16.417 -23.859 1.00 39.84 460 ASP A CA 1
ATOM 3621 C C . ASP A 1 460 ? 23.290 -17.620 -24.814 1.00 39.84 460 ASP A C 1
ATOM 3623 O O . ASP A 1 460 ? 24.300 -17.825 -25.491 1.00 39.84 460 ASP A O 1
ATOM 3627 N N . LYS A 1 461 ? 22.238 -18.446 -24.892 1.00 41.69 461 LYS A N 1
ATOM 3628 C CA . LYS A 1 461 ? 22.223 -19.663 -25.720 1.00 41.69 461 LYS A CA 1
ATOM 3629 C C . LYS A 1 461 ? 21.319 -19.559 -26.947 1.00 41.69 461 LYS A C 1
ATOM 3631 O O . LYS A 1 461 ? 21.340 -20.469 -27.783 1.00 41.69 461 LYS A O 1
ATOM 3636 N N . LYS A 1 462 ? 20.523 -18.492 -27.095 1.00 45.88 462 LYS A N 1
ATOM 3637 C CA . LYS A 1 462 ? 19.531 -18.381 -28.175 1.00 45.88 462 LYS A CA 1
ATOM 3638 C C . LYS A 1 462 ? 19.554 -17.017 -28.865 1.00 45.88 462 LYS A C 1
ATOM 3640 O O . LYS A 1 462 ? 18.882 -16.065 -28.486 1.00 45.88 462 LYS A O 1
ATOM 3645 N N . THR A 1 463 ? 20.130 -17.075 -30.065 1.00 46.72 463 THR A N 1
ATOM 3646 C CA . THR A 1 463 ? 19.789 -16.313 -31.279 1.00 46.72 463 THR A CA 1
ATOM 3647 C C . THR A 1 463 ? 20.393 -14.919 -31.492 1.00 46.72 463 THR A C 1
ATOM 3649 O O . THR A 1 463 ? 19.844 -13.894 -31.103 1.00 46.72 463 THR A O 1
ATOM 3652 N N . SER A 1 464 ? 21.396 -14.911 -32.377 1.00 43.47 464 SER A N 1
ATOM 3653 C CA . SER A 1 464 ? 21.489 -13.992 -33.520 1.00 43.47 464 SER A CA 1
ATOM 3654 C C . SER A 1 464 ? 20.140 -13.920 -34.261 1.00 43.47 464 SER A C 1
ATOM 3656 O O . SER A 1 464 ? 19.823 -14.769 -35.091 1.00 43.47 464 SER A O 1
ATOM 3658 N N . MET A 1 465 ? 19.278 -12.963 -33.901 1.00 48.62 465 MET A N 1
ATOM 3659 C CA . MET A 1 465 ? 18.035 -12.649 -34.636 1.00 48.62 465 MET A CA 1
ATOM 3660 C C . MET A 1 465 ? 17.737 -11.149 -34.660 1.00 48.62 465 MET A C 1
ATOM 3662 O O . MET A 1 465 ? 16.593 -10.699 -34.595 1.00 48.62 465 MET A O 1
ATOM 3666 N N . CYS A 1 466 ? 18.792 -10.359 -34.800 1.00 45.00 466 CYS A N 1
ATOM 3667 C CA . CYS A 1 466 ? 18.698 -8.948 -35.119 1.00 45.00 466 CYS A CA 1
ATOM 3668 C C . CYS A 1 466 ? 18.754 -8.740 -36.643 1.00 45.00 466 CYS A C 1
ATOM 3670 O O . CYS A 1 466 ? 19.609 -8.022 -37.138 1.00 45.00 466 CYS A O 1
ATOM 3672 N N . SER A 1 467 ? 17.861 -9.368 -37.416 1.00 42.00 467 SER A N 1
ATOM 3673 C CA . SER A 1 467 ? 17.724 -9.054 -38.846 1.00 42.00 467 SER A CA 1
ATOM 3674 C C . SER A 1 467 ? 16.345 -8.471 -39.153 1.00 42.00 467 SER A C 1
ATOM 3676 O O . SER A 1 467 ? 15.305 -8.892 -38.644 1.00 42.00 467 SER A O 1
ATOM 3678 N N . HIS A 1 468 ? 16.374 -7.390 -39.925 1.00 41.94 468 HIS A N 1
ATOM 3679 C CA . HIS A 1 468 ? 15.281 -6.462 -40.174 1.00 41.94 468 HIS A CA 1
ATOM 3680 C C . HIS A 1 468 ? 14.048 -7.104 -40.847 1.00 41.94 468 HIS A C 1
ATOM 3682 O O . HIS A 1 468 ? 14.124 -8.121 -41.528 1.00 41.94 468 HIS A O 1
ATOM 3688 N N . GLY A 1 469 ? 12.902 -6.419 -40.747 1.00 46.09 469 GLY A N 1
ATOM 3689 C CA . GLY A 1 469 ? 11.906 -6.407 -41.830 1.00 46.09 469 GLY A CA 1
ATOM 3690 C C . GLY A 1 469 ? 10.801 -7.465 -41.828 1.00 46.09 469 GLY A C 1
ATOM 3691 O O . GLY A 1 469 ? 9.859 -7.323 -42.605 1.00 46.09 469 GLY A O 1
ATOM 3692 N N . PHE A 1 470 ? 10.819 -8.475 -40.958 1.00 50.41 470 PHE A N 1
ATOM 3693 C CA . PHE A 1 470 ? 9.738 -9.466 -40.946 1.00 50.41 470 PHE A CA 1
ATOM 3694 C C . PHE A 1 470 ? 8.513 -8.966 -40.154 1.00 50.41 470 PHE A C 1
ATOM 3696 O O . PHE A 1 470 ? 8.627 -8.694 -38.954 1.00 50.41 470 PHE A O 1
ATOM 3703 N N . PRO A 1 471 ? 7.305 -8.896 -40.757 1.00 58.31 471 PRO A N 1
ATOM 3704 C CA . PRO A 1 471 ? 6.067 -8.561 -40.044 1.00 58.31 471 PRO A CA 1
ATOM 3705 C C . PRO A 1 471 ? 5.822 -9.425 -38.795 1.00 58.31 471 PRO A C 1
ATOM 3707 O O . PRO A 1 471 ? 5.262 -8.944 -37.811 1.00 58.31 471 PRO A O 1
ATOM 3710 N N . ALA A 1 472 ? 6.299 -10.676 -38.815 1.00 60.19 472 ALA A N 1
ATOM 3711 C CA . ALA A 1 472 ? 6.254 -11.605 -37.688 1.00 60.19 472 ALA A CA 1
ATOM 3712 C C . ALA A 1 472 ? 7.056 -11.113 -36.468 1.00 60.19 472 ALA A C 1
ATOM 3714 O O . ALA A 1 472 ? 6.619 -11.283 -35.334 1.00 60.19 472 ALA A O 1
ATOM 3715 N N . TYR A 1 473 ? 8.185 -10.435 -36.684 1.00 65.81 473 TYR A N 1
ATOM 3716 C CA . TYR A 1 473 ? 9.006 -9.891 -35.603 1.00 65.81 473 TYR A CA 1
ATOM 3717 C C . TYR A 1 473 ? 8.358 -8.653 -34.968 1.00 65.81 473 TYR A C 1
ATOM 3719 O O . TYR A 1 473 ? 8.239 -8.566 -33.747 1.00 65.81 473 TYR A O 1
ATOM 3727 N N . ARG A 1 474 ? 7.815 -7.737 -35.785 1.00 72.69 474 ARG A N 1
ATOM 3728 C CA . ARG A 1 474 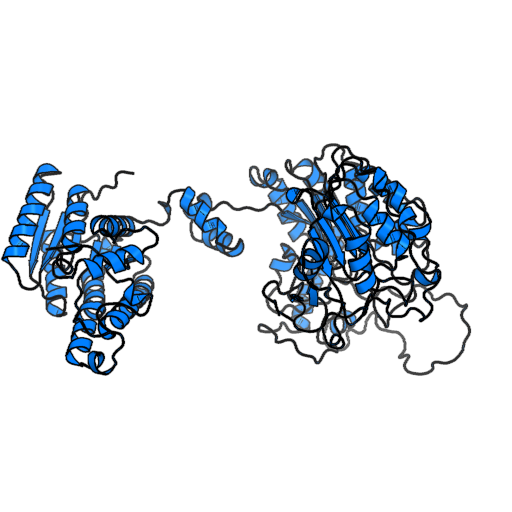? 7.052 -6.569 -35.292 1.00 72.69 474 ARG A CA 1
ATOM 3729 C C . ARG A 1 474 ? 5.805 -6.976 -34.494 1.00 72.69 474 ARG A C 1
ATOM 3731 O O . ARG A 1 474 ? 5.370 -6.242 -33.611 1.00 72.69 474 ARG A O 1
ATOM 3738 N N . ALA A 1 475 ? 5.237 -8.152 -34.769 1.00 77.69 475 ALA A N 1
ATOM 3739 C CA . ALA A 1 475 ? 4.098 -8.690 -34.028 1.00 77.69 475 ALA A CA 1
ATOM 3740 C C . ALA A 1 475 ? 4.421 -9.079 -32.570 1.00 77.69 475 ALA A C 1
ATOM 3742 O O . ALA A 1 475 ? 3.484 -9.283 -31.794 1.00 77.69 475 ALA A O 1
ATOM 3743 N N . LYS A 1 476 ? 5.704 -9.149 -32.172 1.00 82.06 476 LYS A N 1
ATOM 3744 C CA . LYS A 1 476 ? 6.100 -9.440 -30.783 1.00 82.06 476 LYS A CA 1
ATOM 3745 C C . LYS A 1 476 ? 5.690 -8.323 -29.810 1.00 82.06 476 LYS A C 1
ATOM 3747 O O . LYS A 1 476 ? 5.205 -8.633 -28.728 1.00 82.06 476 LYS A O 1
ATOM 3752 N N . TRP A 1 477 ? 5.722 -7.057 -30.239 1.00 88.94 477 TRP A N 1
ATOM 3753 C CA . TRP A 1 477 ? 5.259 -5.887 -29.467 1.00 88.94 477 TRP A CA 1
ATOM 3754 C C . TRP A 1 477 ? 3.792 -5.535 -29.759 1.00 88.94 477 TRP A C 1
ATOM 3756 O O . TRP A 1 477 ? 3.456 -4.400 -30.107 1.00 88.94 477 TRP A O 1
ATOM 3766 N N . ARG A 1 478 ? 2.894 -6.526 -29.675 1.00 91.19 478 ARG A N 1
ATOM 3767 C CA . ARG A 1 478 ? 1.466 -6.360 -30.001 1.00 91.19 478 ARG A CA 1
ATOM 3768 C C . ARG A 1 478 ? 0.812 -5.255 -29.169 1.00 91.19 478 ARG A C 1
ATOM 3770 O O . ARG A 1 478 ? 0.129 -4.409 -29.745 1.00 91.19 478 ARG A O 1
ATOM 3777 N N . GLY A 1 479 ? 1.009 -5.260 -27.852 1.00 93.25 479 GLY A N 1
ATOM 3778 C CA . GLY A 1 479 ? 0.391 -4.303 -26.938 1.00 93.25 479 GLY A CA 1
ATOM 3779 C C . GLY A 1 479 ? 0.778 -2.872 -27.264 1.00 93.25 479 GLY A C 1
ATOM 3780 O O . GLY A 1 479 ? -0.102 -2.029 -27.395 1.00 93.25 479 GLY A O 1
ATOM 3781 N N . PHE A 1 480 ? 2.066 -2.621 -27.517 1.00 94.75 480 PHE A N 1
ATOM 3782 C CA . PHE A 1 480 ? 2.545 -1.311 -27.958 1.00 94.75 480 PHE A CA 1
ATOM 3783 C C . PHE A 1 480 ? 1.783 -0.823 -29.194 1.00 94.75 480 PHE A C 1
ATOM 3785 O O . PHE A 1 480 ? 1.176 0.241 -29.144 1.00 94.75 480 PHE A O 1
ATOM 3792 N N . ARG A 1 481 ? 1.724 -1.637 -30.255 1.00 94.50 481 ARG A N 1
ATOM 3793 C CA . ARG A 1 481 ? 1.059 -1.285 -31.522 1.00 94.50 481 ARG A CA 1
ATOM 3794 C C . ARG A 1 481 ? -0.427 -0.982 -31.350 1.00 94.50 481 ARG A C 1
ATOM 3796 O O . ARG A 1 481 ? -0.938 -0.027 -31.922 1.00 94.50 481 ARG A O 1
ATOM 3803 N N . LEU A 1 482 ? -1.140 -1.818 -30.599 1.00 95.25 482 LEU A N 1
ATOM 3804 C CA . LEU A 1 482 ? -2.592 -1.695 -30.459 1.00 95.25 482 LEU A CA 1
ATOM 3805 C C . LEU A 1 482 ? -2.982 -0.554 -29.526 1.00 95.25 482 LEU A C 1
ATOM 3807 O O . LEU A 1 482 ? -3.929 0.178 -29.816 1.00 95.25 482 LEU A O 1
ATOM 3811 N N . VAL A 1 483 ? -2.247 -0.385 -28.427 1.00 97.00 483 VAL A N 1
ATOM 3812 C CA . VAL A 1 483 ? -2.498 0.679 -27.459 1.00 97.00 483 VAL A CA 1
ATOM 3813 C C . VAL A 1 483 ? -2.189 2.034 -28.073 1.00 97.00 483 VAL A C 1
ATOM 3815 O O . VAL A 1 483 ? -3.061 2.898 -28.043 1.00 97.00 483 VAL A O 1
ATOM 3818 N N . THR A 1 484 ? -1.006 2.237 -28.665 1.00 96.81 484 THR A N 1
ATOM 3819 C CA . THR A 1 484 ? -0.664 3.544 -29.248 1.00 96.81 484 THR A CA 1
ATOM 3820 C C . THR A 1 484 ? -1.629 3.915 -30.366 1.00 96.81 484 THR A C 1
ATOM 3822 O O . THR A 1 484 ? -2.149 5.031 -30.373 1.00 96.81 484 THR A O 1
ATOM 3825 N N . ARG A 1 485 ? -1.990 2.955 -31.224 1.00 96.56 485 ARG A N 1
ATOM 3826 C CA . ARG A 1 485 ? -2.996 3.164 -32.263 1.00 96.56 485 ARG A CA 1
ATOM 3827 C C . ARG A 1 485 ? -4.357 3.563 -31.694 1.00 96.56 485 ARG A C 1
ATOM 3829 O O . ARG A 1 485 ? -4.956 4.530 -32.160 1.00 96.56 485 ARG A O 1
ATOM 3836 N N . ALA A 1 486 ? -4.843 2.857 -30.673 1.00 96.94 486 ALA A N 1
ATOM 3837 C CA . ALA A 1 486 ? -6.116 3.172 -30.028 1.00 96.94 486 ALA A CA 1
ATOM 3838 C C . ALA A 1 486 ? -6.101 4.560 -29.366 1.00 96.94 486 ALA A C 1
ATOM 3840 O O . ALA A 1 486 ? -7.089 5.290 -29.464 1.00 96.94 486 ALA A O 1
ATOM 3841 N N . LEU A 1 487 ? -4.980 4.943 -28.745 1.00 96.62 487 LEU A N 1
ATOM 3842 C CA . LEU A 1 487 ? -4.790 6.279 -28.184 1.00 96.62 487 LEU A CA 1
ATOM 3843 C C . LEU A 1 487 ? -4.841 7.351 -29.269 1.00 96.62 487 LEU A C 1
ATOM 3845 O O . LEU A 1 487 ? -5.483 8.375 -29.060 1.00 96.62 487 LEU A O 1
ATOM 3849 N N . VAL A 1 488 ? -4.218 7.132 -30.428 1.00 96.19 488 VAL A N 1
ATOM 3850 C CA . VAL A 1 488 ? -4.264 8.073 -31.559 1.00 96.19 488 VAL A CA 1
ATOM 3851 C C . VAL A 1 488 ? -5.678 8.202 -32.126 1.00 96.19 488 VAL A C 1
ATOM 3853 O O . VAL A 1 488 ? -6.139 9.319 -32.344 1.00 96.19 488 VAL A O 1
ATOM 3856 N N . GLU A 1 489 ? -6.390 7.088 -32.308 1.00 94.69 489 GLU A N 1
ATOM 3857 C CA . GLU A 1 489 ? -7.749 7.071 -32.869 1.00 94.69 489 GLU A CA 1
ATOM 3858 C C . GLU A 1 489 ? -8.806 7.714 -31.953 1.00 94.69 489 GLU A C 1
ATOM 3860 O O . GLU A 1 489 ? -9.842 8.165 -32.437 1.00 94.69 489 GLU A O 1
ATOM 3865 N N . HIS A 1 490 ? -8.569 7.758 -30.637 1.00 90.44 490 HIS A N 1
ATOM 3866 C CA . HIS A 1 490 ? -9.510 8.306 -29.656 1.00 90.44 490 HIS A CA 1
ATOM 3867 C C . HIS A 1 490 ? -9.016 9.657 -29.127 1.00 90.44 490 HIS A C 1
ATOM 3869 O O . HIS A 1 490 ? -8.244 9.724 -28.178 1.00 90.44 490 HIS A O 1
ATOM 3875 N N . GLU A 1 491 ? -9.497 10.761 -29.698 1.00 78.56 491 GLU A N 1
ATOM 3876 C CA . GLU A 1 491 ? -9.053 12.110 -29.303 1.00 78.56 491 GLU A CA 1
ATOM 3877 C C . GLU A 1 491 ? -9.612 12.585 -27.946 1.00 78.56 491 GLU A C 1
ATOM 3879 O O . GLU A 1 491 ? -9.065 13.496 -27.330 1.00 78.56 491 GLU A O 1
ATOM 3884 N N . SER A 1 492 ? -10.694 11.978 -27.448 1.00 81.00 492 SER A N 1
ATOM 3885 C CA . SER A 1 492 ? -11.461 12.476 -26.296 1.00 81.00 492 SER A CA 1
ATOM 3886 C C . SER A 1 492 ? -10.977 11.982 -24.923 1.00 81.00 492 SER A C 1
ATOM 3888 O O . SER A 1 492 ? -11.790 11.858 -24.006 1.00 81.00 492 SER A O 1
ATOM 3890 N N . HIS A 1 493 ? -9.692 11.657 -24.763 1.00 89.19 493 HIS A N 1
ATOM 3891 C CA . HIS A 1 493 ? -9.146 11.134 -23.505 1.00 89.19 493 HIS A CA 1
ATOM 3892 C C . HIS A 1 493 ? -8.198 12.128 -22.806 1.00 89.19 493 HIS A C 1
ATOM 3894 O O . HIS A 1 493 ? -7.531 12.932 -23.452 1.00 89.19 493 HIS A O 1
ATOM 3900 N N . GLY A 1 494 ? -8.070 12.027 -21.479 1.00 90.06 494 GLY A N 1
ATOM 3901 C CA . GLY A 1 494 ? -7.220 12.902 -20.653 1.00 90.06 494 GLY A CA 1
ATOM 3902 C C . GLY A 1 494 ? -5.794 12.398 -20.397 1.00 90.06 494 GLY A C 1
ATOM 3903 O O . GLY A 1 494 ? -5.170 12.836 -19.435 1.00 90.06 494 GLY A O 1
ATOM 3904 N N . ILE A 1 495 ? -5.296 11.447 -21.194 1.00 96.12 495 ILE A N 1
ATOM 3905 C CA . ILE A 1 495 ? -3.993 10.810 -20.963 1.00 96.12 495 ILE A CA 1
ATOM 3906 C C . ILE A 1 495 ? -2.855 11.794 -21.233 1.00 96.12 495 ILE A C 1
ATOM 3908 O O . ILE A 1 495 ? -2.734 12.341 -22.326 1.00 96.12 495 ILE A O 1
ATOM 3912 N N . THR A 1 496 ? -2.006 11.962 -20.227 1.00 97.12 496 THR A N 1
ATOM 3913 C CA . THR A 1 496 ? -0.836 12.849 -20.226 1.00 97.12 496 THR A CA 1
ATOM 3914 C C . THR A 1 496 ? 0.458 12.102 -19.902 1.00 97.12 496 THR A C 1
ATOM 3916 O O . THR A 1 496 ? 1.518 12.719 -19.834 1.00 97.12 496 THR A O 1
ATOM 3919 N N . GLU A 1 497 ? 0.372 10.799 -19.629 1.00 98.38 497 GLU A N 1
ATOM 3920 C CA . GLU A 1 497 ? 1.473 9.983 -19.118 1.00 98.38 497 GLU A CA 1
ATOM 3921 C C . GLU A 1 497 ? 1.506 8.629 -19.839 1.00 98.38 497 GLU A C 1
ATOM 3923 O O . GLU A 1 497 ? 0.479 7.946 -19.924 1.00 98.38 497 GLU A O 1
ATOM 3928 N N . LEU A 1 498 ? 2.678 8.239 -20.342 1.00 98.38 498 LEU A N 1
ATOM 3929 C CA . LEU A 1 498 ? 2.897 6.958 -21.014 1.00 98.38 498 LEU A CA 1
ATOM 3930 C C . LEU A 1 498 ? 4.129 6.262 -20.436 1.00 98.38 498 LEU A C 1
ATOM 3932 O O . LEU A 1 498 ? 5.204 6.856 -20.369 1.00 98.38 498 LEU A O 1
ATOM 3936 N N . ILE A 1 499 ? 3.953 4.998 -20.059 1.00 98.12 499 ILE A N 1
ATOM 3937 C CA . ILE A 1 499 ? 5.029 4.110 -19.618 1.00 98.12 499 ILE A CA 1
ATOM 3938 C C . ILE A 1 499 ? 5.081 2.918 -20.563 1.00 98.12 499 ILE A C 1
ATOM 3940 O O . ILE A 1 499 ? 4.066 2.262 -20.805 1.00 98.12 499 ILE A O 1
ATOM 3944 N N . ILE A 1 500 ? 6.265 2.629 -21.085 1.00 96.75 500 ILE A N 1
ATOM 3945 C CA . ILE A 1 500 ? 6.550 1.433 -21.871 1.00 96.75 500 ILE A CA 1
ATOM 3946 C C . ILE A 1 500 ? 7.646 0.677 -21.118 1.00 96.75 500 ILE A C 1
ATOM 3948 O O . ILE A 1 500 ? 8.816 1.032 -21.209 1.00 96.75 500 ILE A O 1
ATOM 3952 N N . GLY A 1 501 ? 7.222 -0.298 -20.311 1.00 92.25 501 GLY A N 1
ATOM 3953 C CA . GLY A 1 501 ? 8.046 -1.018 -19.335 1.00 92.25 501 GLY A CA 1
ATOM 3954 C C . GLY A 1 501 ? 8.767 -2.246 -19.906 1.00 92.25 501 GLY A C 1
ATOM 3955 O O . GLY A 1 501 ? 8.671 -2.517 -21.099 1.00 92.25 501 GLY A O 1
ATOM 3956 N N . GLY A 1 502 ? 9.467 -3.020 -19.064 1.00 86.69 502 GLY A N 1
ATOM 3957 C CA . GLY A 1 502 ? 10.166 -4.243 -19.501 1.00 86.69 502 GLY A CA 1
ATOM 3958 C C . GLY A 1 502 ? 11.495 -4.537 -18.797 1.00 86.69 502 GLY A C 1
ATOM 3959 O O . GLY A 1 502 ? 11.878 -5.700 -18.697 1.00 86.69 502 GLY A O 1
ATOM 3960 N N . ASP A 1 503 ? 12.189 -3.511 -18.298 1.00 82.75 503 ASP A N 1
ATOM 3961 C CA . ASP A 1 503 ? 13.480 -3.629 -17.600 1.00 82.75 503 ASP A CA 1
ATOM 3962 C C . ASP A 1 503 ? 13.486 -4.659 -16.453 1.00 82.75 503 ASP A C 1
ATOM 3964 O O . ASP A 1 503 ? 14.483 -5.351 -16.250 1.00 82.75 503 ASP A O 1
ATOM 3968 N N . GLU A 1 504 ? 12.356 -4.853 -15.764 1.00 80.44 504 GLU A N 1
ATOM 3969 C CA . GLU A 1 504 ? 12.229 -5.817 -14.659 1.00 80.44 504 GLU A CA 1
ATOM 3970 C C . GLU A 1 504 ? 12.467 -7.272 -15.097 1.00 80.44 504 GLU A C 1
ATOM 3972 O O . GLU A 1 504 ? 12.786 -8.128 -14.270 1.00 80.44 504 GLU A O 1
ATOM 3977 N N . VAL A 1 505 ? 12.309 -7.547 -16.395 1.00 78.38 505 VAL A N 1
ATOM 3978 C CA . VAL A 1 505 ? 12.559 -8.843 -17.041 1.00 78.38 505 VAL A CA 1
ATOM 3979 C C . VAL A 1 505 ? 13.608 -8.727 -18.158 1.00 78.38 505 VAL A C 1
ATOM 3981 O O . VAL A 1 505 ? 13.609 -9.535 -19.082 1.00 78.38 505 VAL A O 1
ATOM 3984 N N . GLN A 1 506 ? 14.483 -7.711 -18.093 1.00 78.19 506 GLN A N 1
ATOM 3985 C CA . GLN A 1 506 ? 15.539 -7.436 -19.084 1.00 78.19 506 GLN A CA 1
ATOM 3986 C C . GLN A 1 506 ? 15.009 -7.352 -20.526 1.00 78.19 506 GLN A C 1
ATOM 3988 O O . GLN A 1 506 ? 15.616 -7.838 -21.481 1.00 78.19 506 GLN A O 1
ATOM 3993 N N . SER A 1 507 ? 13.846 -6.723 -20.681 1.00 85.69 507 SER A N 1
ATOM 3994 C CA . SER A 1 507 ? 13.188 -6.506 -21.965 1.00 85.69 507 SER A CA 1
ATOM 3995 C C . SER A 1 507 ? 12.798 -5.034 -22.132 1.00 85.69 507 SER A C 1
ATOM 3997 O O . SER A 1 507 ? 13.070 -4.180 -21.289 1.00 85.69 507 SER A O 1
ATOM 3999 N N . GLY A 1 508 ? 12.154 -4.715 -23.245 1.00 89.69 508 GLY A N 1
ATOM 4000 C CA . GLY A 1 508 ? 11.689 -3.373 -23.557 1.00 89.69 508 GLY A CA 1
ATOM 4001 C C . GLY A 1 508 ? 11.135 -3.276 -24.970 1.00 89.69 508 GLY A C 1
ATOM 4002 O O . GLY A 1 508 ? 11.104 -4.251 -25.728 1.00 89.69 508 GLY A O 1
ATOM 4003 N N . LEU A 1 509 ? 10.698 -2.077 -25.342 1.00 91.00 509 LEU A N 1
ATOM 4004 C CA . LEU A 1 509 ? 10.356 -1.762 -26.723 1.00 91.00 509 LEU A CA 1
ATOM 4005 C C . LEU A 1 509 ? 11.606 -1.869 -27.587 1.00 91.00 509 LEU A C 1
ATOM 4007 O O . LEU A 1 509 ? 12.652 -1.347 -27.220 1.00 91.00 509 LEU A O 1
ATOM 4011 N N . ASN A 1 510 ? 11.507 -2.500 -28.753 1.00 87.69 510 ASN A N 1
ATOM 4012 C CA . ASN A 1 510 ? 12.648 -2.552 -29.657 1.00 87.69 510 ASN A CA 1
ATOM 4013 C C . ASN A 1 510 ? 13.117 -1.141 -30.034 1.00 87.69 510 ASN A C 1
ATOM 4015 O O . ASN A 1 510 ? 12.357 -0.385 -30.646 1.00 87.69 510 ASN A O 1
ATOM 4019 N N . CYS A 1 511 ? 14.370 -0.809 -29.722 1.00 87.69 511 CYS A N 1
ATOM 4020 C CA . CYS A 1 511 ? 14.955 0.484 -30.072 1.00 87.69 511 CYS A CA 1
ATOM 4021 C C . CYS A 1 511 ? 14.947 0.756 -31.587 1.00 87.69 511 CYS A C 1
ATOM 4023 O O . CYS A 1 511 ? 14.817 1.914 -31.984 1.00 87.69 511 CYS A O 1
ATOM 4025 N N . ARG A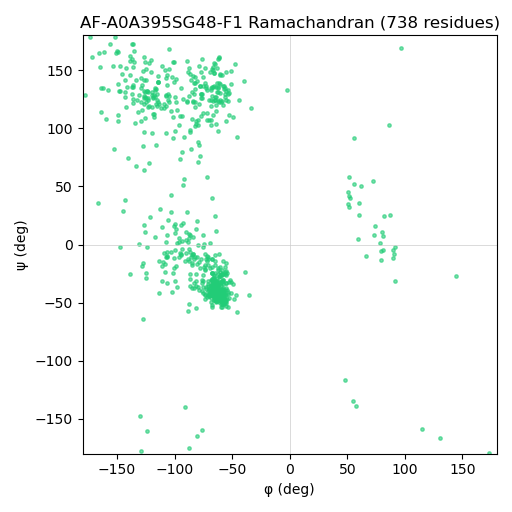 1 512 ? 14.933 -0.290 -32.430 1.00 85.31 512 ARG A N 1
ATOM 4026 C CA . ARG A 1 512 ? 14.852 -0.179 -33.896 1.00 85.31 512 ARG A CA 1
ATOM 4027 C C . ARG A 1 512 ? 13.584 0.494 -34.425 1.00 85.31 512 ARG A C 1
ATOM 4029 O O . ARG A 1 512 ? 13.514 0.822 -35.605 1.00 85.31 512 ARG A O 1
ATOM 4036 N N . ILE A 1 513 ? 12.588 0.776 -33.577 1.00 88.62 513 ILE A N 1
ATOM 4037 C CA . ILE A 1 513 ? 11.492 1.697 -33.934 1.00 88.62 513 ILE A CA 1
ATOM 4038 C C . ILE A 1 513 ? 12.006 3.082 -34.368 1.00 88.62 513 ILE A C 1
ATOM 4040 O O . ILE A 1 513 ? 11.311 3.795 -35.089 1.00 88.62 513 ILE A O 1
ATOM 4044 N N . PHE A 1 514 ? 13.217 3.448 -33.941 1.00 91.06 514 PHE A N 1
ATOM 4045 C CA . PHE A 1 514 ? 13.881 4.696 -34.291 1.00 91.06 514 PHE A CA 1
ATOM 4046 C C . PHE A 1 514 ? 14.860 4.567 -35.463 1.00 91.06 514 PHE A C 1
ATOM 4048 O O . PHE A 1 514 ? 15.532 5.545 -35.754 1.00 91.06 514 PHE A O 1
ATOM 4055 N N . ASP A 1 515 ? 14.969 3.431 -36.154 1.00 87.00 515 ASP A N 1
ATOM 4056 C CA . ASP A 1 515 ? 15.872 3.316 -37.314 1.00 87.00 515 ASP A CA 1
ATOM 4057 C C . ASP A 1 515 ? 15.336 4.104 -38.516 1.00 87.00 515 ASP A C 1
ATOM 4059 O O . ASP A 1 515 ? 16.059 4.855 -39.171 1.00 87.00 515 ASP A O 1
ATOM 4063 N N . GLU A 1 516 ? 14.039 3.954 -38.782 1.00 86.62 516 GLU A N 1
ATOM 4064 C CA . GLU A 1 516 ? 13.334 4.557 -39.908 1.00 86.62 516 GLU A CA 1
ATOM 4065 C C . GLU A 1 516 ? 11.867 4.838 -39.560 1.00 86.62 516 GLU A C 1
ATOM 4067 O O . GLU A 1 516 ? 11.316 4.334 -38.577 1.00 86.62 516 GLU A O 1
ATOM 4072 N N . TRP A 1 517 ? 11.198 5.641 -40.390 1.00 89.12 517 TRP A N 1
ATOM 4073 C CA . TRP A 1 517 ? 9.785 5.935 -40.183 1.00 89.12 517 TRP A CA 1
ATOM 4074 C C . TRP A 1 517 ? 8.924 4.668 -40.307 1.00 89.12 517 TRP A C 1
ATOM 4076 O O . TRP A 1 517 ? 8.993 3.931 -41.291 1.00 89.12 517 TRP A O 1
ATOM 4086 N N . SER A 1 518 ? 8.041 4.463 -39.333 1.00 88.31 518 SER A N 1
ATOM 4087 C CA . SER A 1 518 ? 7.031 3.404 -39.325 1.00 88.31 518 SER A CA 1
ATOM 4088 C C . SER A 1 518 ? 5.682 3.947 -38.834 1.00 88.31 518 SER A C 1
ATOM 4090 O O . SER A 1 518 ? 5.654 4.978 -38.153 1.00 88.31 518 SER A O 1
ATOM 4092 N N . PRO A 1 519 ? 4.550 3.280 -39.135 1.00 91.12 519 PRO A N 1
ATOM 4093 C CA . PRO A 1 519 ? 3.255 3.641 -38.554 1.00 91.12 519 PRO A CA 1
ATOM 4094 C C . PRO A 1 519 ? 3.299 3.693 -37.024 1.00 91.12 519 PRO A C 1
ATOM 4096 O O . PRO A 1 519 ? 2.790 4.629 -36.420 1.00 91.12 519 PRO A O 1
ATOM 4099 N N . GLU A 1 520 ? 3.987 2.732 -36.410 1.00 92.06 520 GLU A N 1
ATOM 4100 C CA . GLU A 1 520 ? 4.194 2.647 -34.969 1.00 92.06 520 GLU A CA 1
ATOM 4101 C C . GLU A 1 520 ? 4.968 3.847 -34.397 1.00 92.06 520 GLU A C 1
ATOM 4103 O O . GLU A 1 520 ? 4.579 4.410 -33.370 1.00 92.06 520 GLU A O 1
ATOM 4108 N N . TYR A 1 521 ? 6.037 4.272 -35.079 1.00 94.69 521 TYR A N 1
ATOM 4109 C CA . TYR A 1 521 ? 6.755 5.506 -34.753 1.00 94.69 521 TYR A CA 1
ATOM 4110 C C . TYR A 1 521 ? 5.835 6.728 -34.886 1.00 94.69 521 TYR A C 1
ATOM 4112 O O . TYR A 1 521 ? 5.787 7.577 -33.997 1.00 94.69 521 TYR A O 1
ATOM 4120 N N . GLY A 1 522 ? 5.054 6.802 -35.969 1.00 96.38 522 GLY A N 1
ATOM 4121 C CA . GLY A 1 522 ? 4.088 7.877 -36.196 1.00 96.38 522 GLY A CA 1
ATOM 4122 C C . GLY A 1 522 ? 3.024 7.975 -35.100 1.00 96.38 522 GLY A C 1
ATOM 4123 O O . GLY A 1 522 ? 2.681 9.085 -34.678 1.00 96.38 522 GLY A O 1
ATOM 4124 N N . ASP A 1 523 ? 2.540 6.838 -34.598 1.00 96.62 523 ASP A N 1
ATOM 4125 C CA . ASP A 1 523 ? 1.576 6.794 -33.500 1.00 96.62 523 ASP A CA 1
ATOM 4126 C C . ASP A 1 523 ? 2.206 7.299 -32.188 1.00 96.62 523 ASP A C 1
ATOM 4128 O O . ASP A 1 523 ? 1.613 8.141 -31.507 1.00 96.62 523 ASP A O 1
ATOM 4132 N N . LEU A 1 524 ? 3.439 6.878 -31.869 1.00 96.62 524 LEU A N 1
ATOM 4133 C CA . LEU A 1 524 ? 4.188 7.387 -30.712 1.00 96.62 524 LEU A CA 1
ATOM 4134 C C . LEU A 1 524 ? 4.373 8.910 -30.790 1.00 96.62 524 LEU A C 1
ATOM 4136 O O . LEU A 1 524 ? 4.012 9.625 -29.856 1.00 96.62 524 LEU A O 1
ATOM 4140 N N . VAL A 1 525 ? 4.864 9.425 -31.921 1.00 97.38 525 VAL A N 1
ATOM 4141 C CA . VAL A 1 525 ? 5.044 10.869 -32.153 1.00 97.38 525 VAL A CA 1
ATOM 4142 C C . VAL A 1 525 ? 3.727 11.630 -31.981 1.00 97.38 525 VAL A C 1
ATOM 4144 O O . VAL A 1 525 ? 3.699 12.704 -31.378 1.00 97.38 525 VAL A O 1
ATOM 4147 N N . SER A 1 526 ? 2.624 11.073 -32.484 1.00 97.00 526 SER A N 1
ATOM 4148 C CA . SER A 1 526 ? 1.297 11.687 -32.383 1.00 97.00 526 SER A CA 1
ATOM 4149 C C . SER A 1 526 ? 0.821 11.805 -30.936 1.00 97.00 526 SER A C 1
ATOM 4151 O O . SER A 1 526 ? 0.204 12.810 -30.589 1.00 97.00 526 SER A O 1
ATOM 4153 N N . ILE A 1 527 ? 1.134 10.823 -30.084 1.00 96.50 527 ILE A N 1
ATOM 4154 C CA . ILE A 1 527 ? 0.838 10.867 -28.646 1.00 96.50 527 ILE A CA 1
ATOM 4155 C C . ILE A 1 527 ? 1.696 11.929 -27.953 1.00 96.50 527 ILE A C 1
ATOM 4157 O O . ILE A 1 527 ? 1.154 12.774 -27.244 1.00 96.50 527 ILE A O 1
ATOM 4161 N N . LEU A 1 528 ? 3.008 11.918 -28.197 1.00 96.50 528 LEU A N 1
ATOM 4162 C CA . LEU A 1 528 ? 3.973 12.842 -27.585 1.00 96.50 528 LEU A CA 1
ATOM 4163 C C . LEU A 1 528 ? 3.682 14.311 -27.923 1.00 96.50 528 LEU A C 1
ATOM 4165 O O . LEU A 1 528 ? 3.854 15.201 -27.097 1.00 96.50 528 LEU A O 1
ATOM 4169 N N . LYS A 1 529 ? 3.179 14.577 -29.130 1.00 95.81 529 LYS A N 1
ATOM 4170 C CA . LYS A 1 529 ? 2.821 15.925 -29.589 1.00 95.81 529 LYS A CA 1
ATOM 4171 C C . LYS A 1 529 ? 1.578 16.509 -28.898 1.00 95.81 529 LYS A C 1
ATOM 4173 O O . LYS A 1 529 ? 1.268 17.687 -29.093 1.00 95.81 529 LYS A O 1
ATOM 4178 N N . ARG A 1 530 ? 0.820 15.715 -28.134 1.00 93.94 530 ARG A N 1
ATOM 4179 C CA . ARG A 1 530 ? -0.440 16.172 -27.535 1.00 93.94 530 ARG A CA 1
ATOM 4180 C C . ARG A 1 530 ? -0.201 17.245 -26.465 1.00 93.94 530 ARG A C 1
ATOM 4182 O O . ARG A 1 530 ? 0.673 17.073 -25.616 1.00 93.94 530 ARG A O 1
ATOM 4189 N N . PRO A 1 531 ? -0.999 18.329 -26.455 1.00 92.88 531 PRO A N 1
ATOM 4190 C CA . PRO A 1 531 ? -0.907 19.348 -25.414 1.00 92.88 531 PRO A CA 1
ATOM 4191 C C . PRO A 1 531 ? -1.087 18.751 -24.015 1.00 92.88 531 PRO A C 1
ATOM 4193 O O . PRO A 1 531 ? -2.004 17.960 -23.791 1.00 92.88 531 PRO A O 1
ATOM 4196 N N . GLY A 1 532 ? -0.236 19.149 -23.069 1.00 93.50 532 GLY A N 1
ATOM 4197 C CA . GLY A 1 532 ? -0.275 18.662 -21.690 1.00 93.50 532 GLY A CA 1
ATOM 4198 C C . GLY A 1 532 ? 0.339 17.278 -21.463 1.00 93.50 532 GLY A C 1
ATOM 4199 O O . GLY A 1 532 ? 0.330 16.813 -20.323 1.00 93.50 532 GLY A O 1
ATOM 4200 N N . PHE A 1 533 ? 0.883 16.616 -22.493 1.00 97.31 533 PHE A N 1
ATOM 4201 C CA . PHE A 1 533 ? 1.661 15.393 -22.301 1.00 97.31 533 PHE A CA 1
ATOM 4202 C C . PHE A 1 533 ? 2.930 15.704 -21.492 1.00 97.31 533 PHE A C 1
ATOM 4204 O O . PHE A 1 533 ? 3.740 16.540 -21.894 1.00 97.31 533 PHE A O 1
ATOM 4211 N N . ARG A 1 534 ? 3.078 15.055 -20.332 1.00 97.56 534 ARG A N 1
ATOM 4212 C CA . ARG A 1 534 ? 4.008 15.486 -19.276 1.00 97.56 534 ARG A CA 1
ATOM 4213 C C . ARG A 1 534 ? 4.955 14.408 -18.761 1.00 97.56 534 ARG A C 1
ATOM 4215 O O . ARG A 1 534 ? 5.952 14.752 -18.135 1.00 97.56 534 ARG A O 1
ATOM 4222 N N . TYR A 1 535 ? 4.664 13.128 -18.984 1.00 98.50 535 TYR A N 1
ATOM 4223 C CA . TYR A 1 535 ? 5.454 12.029 -18.424 1.00 98.50 535 TYR A CA 1
ATOM 4224 C C . TYR A 1 535 ? 5.695 10.946 -19.472 1.00 98.50 535 TYR A C 1
ATOM 4226 O O . TYR A 1 535 ? 4.736 10.359 -19.980 1.00 98.50 535 TYR A O 1
ATOM 4234 N N . LEU A 1 536 ? 6.967 10.662 -19.745 1.00 98.25 536 LEU A N 1
ATOM 4235 C CA . LEU A 1 536 ? 7.399 9.556 -20.591 1.00 98.25 536 LEU A CA 1
ATOM 4236 C C . LEU A 1 536 ? 8.417 8.692 -19.850 1.00 98.25 536 LEU A C 1
ATOM 4238 O O . LEU A 1 536 ? 9.437 9.203 -19.389 1.00 98.25 536 LEU A O 1
ATOM 4242 N N . ASP A 1 537 ? 8.154 7.392 -19.803 1.00 97.88 537 ASP A N 1
ATOM 4243 C CA . ASP A 1 537 ? 9.121 6.378 -19.385 1.00 97.88 537 ASP A CA 1
ATOM 4244 C C . ASP A 1 537 ? 9.216 5.302 -20.471 1.00 97.88 537 ASP A C 1
ATOM 4246 O O . ASP A 1 537 ? 8.200 4.722 -20.873 1.00 97.88 537 ASP A O 1
ATOM 4250 N N . LEU A 1 538 ? 10.419 5.112 -21.013 1.00 96.00 538 LEU A N 1
ATOM 4251 C CA . LEU A 1 538 ? 10.676 4.278 -22.178 1.00 96.00 538 LEU A CA 1
ATOM 4252 C C . LEU A 1 538 ? 11.811 3.296 -21.896 1.00 96.00 538 LEU A C 1
ATOM 4254 O O . LEU A 1 538 ? 12.988 3.664 -21.889 1.00 96.00 538 LEU A O 1
ATOM 4258 N N . HIS A 1 539 ? 11.448 2.030 -21.719 1.00 93.88 539 HIS A N 1
ATOM 4259 C CA . HIS A 1 539 ? 12.391 0.925 -21.628 1.00 93.88 539 HIS A CA 1
ATOM 4260 C C . HIS A 1 539 ? 12.648 0.389 -23.042 1.00 93.88 539 HIS A C 1
ATOM 4262 O O . HIS A 1 539 ? 11.718 0.004 -23.755 1.00 93.88 539 HIS A O 1
ATOM 4268 N N . LEU A 1 540 ? 13.908 0.391 -23.460 1.00 91.06 540 LEU A N 1
ATOM 4269 C CA . LEU A 1 540 ? 14.380 0.071 -24.796 1.00 91.06 540 LEU A CA 1
ATOM 4270 C C . LEU A 1 540 ? 15.178 -1.225 -24.782 1.00 91.06 540 LEU A C 1
ATOM 4272 O O . LEU A 1 540 ? 16.255 -1.307 -24.199 1.00 91.06 540 LEU A O 1
ATOM 4276 N N . PHE A 1 541 ? 14.669 -2.219 -25.497 1.00 87.31 541 PHE A N 1
ATOM 4277 C CA . PHE A 1 541 ? 15.424 -3.415 -25.811 1.00 87.31 541 PHE A CA 1
ATOM 4278 C C . PHE A 1 541 ? 16.438 -3.095 -26.912 1.00 87.31 541 PHE A C 1
ATOM 4280 O O . PHE A 1 541 ? 16.054 -2.785 -28.047 1.00 87.31 541 PHE A O 1
ATOM 4287 N N . THR A 1 542 ? 17.720 -3.151 -26.560 1.00 79.12 542 THR A N 1
ATOM 4288 C CA . THR A 1 542 ? 18.847 -2.926 -27.476 1.00 79.12 542 THR A CA 1
ATOM 4289 C C . THR A 1 542 ? 19.218 -4.194 -28.234 1.00 79.12 542 THR A C 1
ATOM 4291 O O . THR A 1 542 ? 19.502 -4.128 -29.424 1.00 79.12 542 THR A O 1
ATOM 4294 N N . GLY A 1 543 ? 19.145 -5.367 -27.595 1.00 71.50 543 GLY A N 1
ATOM 4295 C CA . GLY A 1 543 ? 19.723 -6.587 -28.167 1.00 71.50 543 GLY A CA 1
ATOM 4296 C C . GLY A 1 543 ? 21.221 -6.399 -28.441 1.00 71.50 543 GLY A C 1
ATOM 4297 O O . GLY A 1 543 ? 21.879 -5.748 -27.638 1.00 71.50 543 GLY A O 1
ATOM 4298 N N . PHE A 1 544 ? 21.696 -6.912 -29.585 1.00 65.75 544 PHE A N 1
ATOM 4299 C CA . PHE A 1 544 ? 23.084 -6.817 -30.073 1.00 65.75 544 PHE A CA 1
ATOM 4300 C C . PHE A 1 544 ? 23.255 -5.758 -31.189 1.00 65.75 544 PHE A C 1
ATOM 4302 O O . PHE A 1 544 ? 23.825 -6.025 -32.245 1.00 65.75 544 PHE A O 1
ATOM 4309 N N . ILE A 1 545 ? 22.640 -4.576 -31.056 1.00 66.19 545 ILE A N 1
ATOM 4310 C CA . ILE A 1 545 ? 22.696 -3.532 -32.109 1.00 66.19 545 ILE A CA 1
ATOM 4311 C C . ILE A 1 545 ? 24.054 -2.815 -32.198 1.00 66.19 545 ILE A C 1
ATOM 4313 O O . ILE A 1 545 ? 24.274 -2.030 -33.124 1.00 66.19 545 ILE A O 1
ATOM 4317 N N . GLU A 1 546 ? 24.950 -3.067 -31.249 1.00 63.59 546 GLU A N 1
ATOM 4318 C CA . GLU A 1 546 ? 26.357 -2.681 -31.291 1.00 63.59 546 GLU A CA 1
ATOM 4319 C C . GLU A 1 546 ? 27.047 -3.185 -32.563 1.00 63.59 546 GLU A C 1
ATOM 4321 O O . GLU A 1 546 ? 27.784 -2.422 -33.189 1.00 63.59 546 GLU A O 1
ATOM 4326 N N . ASP A 1 547 ? 26.719 -4.402 -33.009 1.00 65.94 547 ASP A N 1
ATOM 4327 C CA . ASP A 1 547 ? 27.251 -5.007 -34.236 1.00 65.94 547 ASP A CA 1
ATOM 4328 C C . ASP A 1 547 ? 26.815 -4.221 -35.488 1.00 65.94 547 ASP A C 1
ATOM 4330 O O . ASP A 1 547 ? 27.566 -4.060 -36.455 1.00 65.94 547 ASP A O 1
ATOM 4334 N N . ASP A 1 548 ? 25.621 -3.625 -35.435 1.00 68.94 548 ASP A N 1
ATOM 4335 C CA . ASP A 1 548 ? 25.051 -2.784 -36.492 1.00 68.94 548 ASP A CA 1
ATOM 4336 C C . ASP A 1 548 ? 25.459 -1.303 -36.366 1.00 68.94 548 ASP A C 1
ATOM 4338 O O . ASP A 1 548 ? 24.941 -0.448 -37.087 1.00 68.94 548 ASP A O 1
ATOM 4342 N N . HIS A 1 549 ? 26.393 -0.970 -35.467 1.00 73.88 549 HIS A N 1
ATOM 4343 C CA . HIS A 1 549 ? 26.874 0.394 -35.225 1.00 73.88 549 HIS A CA 1
ATOM 4344 C C . HIS A 1 549 ? 25.776 1.380 -34.769 1.00 73.88 549 HIS A C 1
ATOM 4346 O O . HIS A 1 549 ? 25.834 2.575 -35.088 1.00 73.88 549 HIS A O 1
ATOM 4352 N N . TRP A 1 550 ? 24.808 0.918 -33.971 1.00 76.69 550 TRP A N 1
ATOM 4353 C CA . TRP A 1 550 ? 23.807 1.758 -33.287 1.00 76.69 550 TRP A CA 1
ATOM 4354 C C . TRP A 1 550 ? 22.871 2.578 -34.205 1.00 76.69 550 TRP A C 1
ATOM 4356 O O . TRP A 1 550 ? 22.696 3.782 -33.975 1.00 76.69 550 TRP A O 1
ATOM 4366 N N . PRO A 1 551 ? 22.222 1.986 -35.228 1.00 81.00 551 PRO A N 1
ATOM 4367 C CA . PRO A 1 551 ? 21.407 2.737 -36.191 1.00 81.00 551 PRO A CA 1
ATOM 4368 C C . PRO A 1 551 ? 20.294 3.551 -35.506 1.00 81.00 551 PRO A C 1
ATOM 4370 O O . PRO A 1 551 ? 20.111 4.734 -35.806 1.00 81.00 551 PRO A O 1
ATOM 4373 N N . SER A 1 552 ? 19.648 2.968 -34.492 1.00 84.69 552 SER A N 1
ATOM 4374 C CA . SER A 1 552 ? 18.534 3.570 -33.747 1.00 84.69 552 SER A CA 1
ATOM 4375 C C . SER A 1 552 ? 18.914 4.837 -32.986 1.00 84.69 552 SER A C 1
ATOM 4377 O O . SER A 1 552 ? 18.095 5.738 -32.813 1.00 84.69 552 SER A O 1
ATOM 4379 N N . TYR A 1 553 ? 20.162 4.919 -32.522 1.00 84.25 553 TYR A N 1
ATOM 4380 C CA . TYR A 1 553 ? 20.674 6.064 -31.769 1.00 84.25 553 TYR A CA 1
ATOM 4381 C C . TYR A 1 553 ? 21.383 7.090 -32.664 1.00 84.25 553 TYR A C 1
ATOM 4383 O O . TYR A 1 553 ? 21.702 8.189 -32.214 1.00 84.25 553 TYR A O 1
ATOM 4391 N N . ARG A 1 554 ? 21.616 6.766 -33.943 1.00 85.19 554 ARG A N 1
ATOM 4392 C CA . ARG A 1 554 ? 22.248 7.664 -34.926 1.00 85.19 554 ARG A CA 1
ATOM 4393 C C . ARG A 1 554 ? 21.257 8.344 -35.869 1.00 85.19 554 ARG A C 1
ATOM 4395 O O . ARG A 1 554 ? 21.601 9.372 -36.443 1.00 85.19 554 ARG A O 1
ATOM 4402 N N . SER A 1 555 ? 20.047 7.809 -36.020 1.00 88.19 555 SER A N 1
ATOM 4403 C CA . SER A 1 555 ? 19.038 8.328 -36.956 1.00 88.19 555 SER A CA 1
ATOM 4404 C C . SER A 1 555 ? 18.515 9.733 -36.617 1.00 88.19 555 SER A C 1
ATOM 4406 O O . SER A 1 555 ? 18.043 10.439 -37.505 1.00 88.19 555 SER A O 1
ATOM 4408 N N . GLY A 1 556 ? 18.554 10.128 -35.337 1.00 90.19 556 GLY A N 1
ATOM 4409 C CA . GLY A 1 556 ? 17.929 11.352 -34.820 1.00 90.19 556 GLY A CA 1
ATOM 4410 C C . GLY A 1 556 ? 16.414 11.251 -34.586 1.00 90.19 556 GLY A C 1
ATOM 4411 O O . GLY A 1 556 ? 15.824 12.167 -34.013 1.00 90.19 556 GLY A O 1
ATOM 4412 N N . LEU A 1 557 ? 15.770 10.135 -34.956 1.00 93.31 557 LEU A N 1
ATOM 4413 C CA . LEU A 1 557 ? 14.316 9.974 -34.830 1.00 93.31 557 LEU A CA 1
ATOM 4414 C C . LEU A 1 557 ? 13.840 9.946 -33.370 1.00 93.31 557 LEU A C 1
ATOM 4416 O O . LEU A 1 557 ? 12.751 10.428 -33.064 1.00 93.31 557 LEU A O 1
ATOM 4420 N N . SER A 1 558 ? 14.649 9.424 -32.447 1.00 92.81 558 SER A N 1
ATOM 4421 C CA . SER A 1 558 ? 14.330 9.448 -31.014 1.00 92.81 558 SER A CA 1
ATOM 4422 C C . SER A 1 558 ? 14.274 10.884 -30.478 1.00 92.81 558 SER A C 1
ATOM 4424 O O . SER A 1 558 ? 13.275 11.268 -29.862 1.00 92.81 558 SER A O 1
ATOM 4426 N N . ARG A 1 559 ? 15.269 11.720 -30.803 1.00 94.50 559 ARG A N 1
ATOM 4427 C CA . ARG A 1 559 ? 15.240 13.162 -30.510 1.00 94.50 559 ARG A CA 1
ATOM 4428 C C . ARG A 1 559 ? 14.042 13.856 -31.142 1.00 94.50 559 ARG A C 1
ATOM 4430 O O . ARG A 1 559 ? 13.353 14.621 -30.460 1.00 94.50 559 ARG A O 1
ATOM 4437 N N . ASP A 1 560 ? 13.774 13.607 -32.419 1.00 94.75 560 ASP A N 1
ATOM 4438 C CA . ASP A 1 560 ? 12.665 14.246 -33.131 1.00 94.75 560 ASP A CA 1
ATOM 4439 C C . ASP A 1 560 ? 11.312 13.910 -32.501 1.00 94.75 560 ASP A C 1
ATOM 4441 O O . ASP A 1 560 ? 10.470 14.800 -32.348 1.00 94.75 560 ASP A O 1
ATOM 4445 N N . ALA A 1 561 ? 11.118 12.659 -32.075 1.00 95.75 561 ALA A N 1
ATOM 4446 C CA . ALA A 1 561 ? 9.902 12.216 -31.409 1.00 95.75 561 ALA A CA 1
ATOM 4447 C C . ALA A 1 561 ? 9.730 12.842 -30.019 1.00 95.75 561 ALA A C 1
ATOM 4449 O O . ALA A 1 561 ? 8.700 13.461 -29.740 1.00 95.75 561 ALA A O 1
ATOM 4450 N N . ILE A 1 562 ? 10.735 12.723 -29.146 1.00 95.62 562 ILE A N 1
ATOM 4451 C CA . ILE A 1 562 ? 10.631 13.178 -27.749 1.00 95.62 562 ILE A CA 1
ATOM 4452 C C . ILE A 1 562 ? 10.551 14.712 -27.683 1.00 95.62 562 ILE A C 1
ATOM 4454 O O . ILE A 1 562 ? 9.797 15.267 -26.876 1.00 95.62 562 ILE A O 1
ATOM 4458 N N . SER A 1 563 ? 11.239 15.423 -28.583 1.00 95.69 563 SER A N 1
ATOM 4459 C CA . SER A 1 563 ? 11.192 16.891 -28.662 1.00 95.69 563 SER A CA 1
ATOM 4460 C C . SER A 1 563 ? 9.813 17.457 -29.038 1.00 95.69 563 SER A C 1
ATOM 4462 O O . SER A 1 563 ? 9.576 18.653 -28.830 1.00 95.69 563 SER A O 1
ATOM 4464 N N . GLN A 1 564 ? 8.876 16.635 -29.537 1.00 95.75 564 GLN A N 1
ATOM 4465 C CA . GLN A 1 564 ? 7.490 17.068 -29.755 1.00 95.75 564 GLN A CA 1
ATOM 4466 C C . GLN A 1 564 ? 6.742 17.356 -28.443 1.00 95.75 564 GLN A C 1
ATOM 4468 O O . GLN A 1 564 ? 5.811 18.162 -28.449 1.00 95.75 564 GLN A O 1
ATOM 4473 N N . SER A 1 565 ? 7.158 16.751 -27.325 1.00 95.19 565 SER A N 1
ATOM 4474 C CA . SER A 1 565 ? 6.510 16.906 -26.015 1.00 95.19 565 SER A CA 1
ATOM 4475 C C . SER A 1 565 ? 6.906 18.229 -25.354 1.00 95.19 565 SER A C 1
ATOM 4477 O O . SER A 1 565 ? 7.850 18.287 -24.572 1.00 95.19 565 SER A O 1
ATOM 4479 N N . LYS A 1 566 ? 6.206 19.326 -25.665 1.00 93.50 566 LYS A N 1
ATOM 4480 C CA . LYS A 1 566 ? 6.568 20.671 -25.161 1.00 93.50 566 LYS A CA 1
ATOM 4481 C C . LYS A 1 566 ? 6.253 20.905 -23.679 1.00 93.50 566 LYS A C 1
ATOM 4483 O O . LYS A 1 566 ? 6.853 21.784 -23.065 1.00 93.50 566 LYS A O 1
ATOM 4488 N N . ASP A 1 567 ? 5.339 20.122 -23.111 1.00 95.81 567 ASP A N 1
ATOM 4489 C CA . ASP A 1 567 ? 4.920 20.203 -21.706 1.00 95.81 567 ASP A CA 1
ATOM 4490 C C . ASP A 1 567 ? 5.581 19.124 -20.821 1.00 95.81 567 ASP A C 1
ATOM 4492 O O . ASP A 1 567 ? 5.121 18.883 -19.707 1.00 95.81 567 ASP A O 1
ATOM 4496 N N . LEU A 1 568 ? 6.651 18.475 -21.301 1.00 97.69 568 LEU A N 1
ATOM 4497 C CA . LEU A 1 568 ? 7.306 17.365 -20.608 1.00 97.69 568 LEU A CA 1
ATOM 4498 C C . LEU A 1 568 ? 7.879 17.800 -19.245 1.00 97.69 568 LEU A C 1
ATOM 4500 O O . LEU A 1 568 ? 8.697 18.716 -19.162 1.00 97.69 568 LEU A O 1
ATOM 4504 N N . GLU A 1 569 ? 7.456 17.116 -18.182 1.00 98.25 569 GLU A N 1
ATOM 4505 C CA . GLU A 1 569 ? 7.893 17.312 -16.792 1.00 98.25 569 GLU A CA 1
ATOM 4506 C C . GLU A 1 569 ? 8.785 16.157 -16.304 1.00 98.25 569 GLU A C 1
ATOM 4508 O O . GLU A 1 569 ? 9.590 16.342 -15.389 1.00 98.25 569 GLU A O 1
ATOM 4513 N N . SER A 1 570 ? 8.672 14.972 -16.909 1.00 98.44 570 SER A N 1
ATOM 4514 C CA . SER A 1 570 ? 9.463 13.788 -16.566 1.00 98.44 570 SER A CA 1
ATOM 4515 C C . SER A 1 570 ? 9.821 12.974 -17.804 1.00 98.44 570 SER A C 1
ATOM 4517 O O . SER A 1 570 ? 8.938 12.642 -18.599 1.00 98.44 570 SER A O 1
ATOM 4519 N N . LEU A 1 571 ? 11.098 12.613 -17.922 1.00 97.94 571 LEU A N 1
ATOM 4520 C CA . LEU A 1 571 ? 11.639 11.759 -18.976 1.00 97.94 571 LEU A CA 1
ATOM 4521 C C . LEU A 1 571 ? 12.536 10.680 -18.366 1.00 97.94 571 LEU A C 1
ATOM 4523 O O . LEU A 1 571 ? 13.507 11.009 -17.686 1.00 97.94 571 LEU A O 1
ATOM 4527 N N . SER A 1 572 ? 12.244 9.413 -18.647 1.00 97.06 572 SER A N 1
ATOM 4528 C CA . SER A 1 572 ? 13.136 8.289 -18.358 1.00 97.06 572 SER A CA 1
ATOM 4529 C C . SER A 1 572 ? 13.391 7.480 -19.625 1.00 97.06 572 SER A C 1
ATOM 4531 O O . SER A 1 572 ? 12.452 7.152 -20.352 1.00 97.06 572 SER A O 1
ATOM 4533 N N . ILE A 1 573 ? 14.666 7.198 -19.897 1.00 94.31 573 ILE A N 1
ATOM 4534 C CA . ILE A 1 573 ? 15.108 6.280 -20.947 1.00 94.31 573 ILE A CA 1
ATOM 4535 C C . ILE A 1 573 ? 15.954 5.196 -20.286 1.00 94.31 573 ILE A C 1
ATOM 4537 O O . ILE A 1 573 ? 17.005 5.484 -19.711 1.00 94.31 573 ILE A O 1
ATOM 4541 N N . ARG A 1 574 ? 15.523 3.943 -20.392 1.00 91.50 574 ARG A N 1
ATOM 4542 C CA . ARG A 1 574 ? 16.275 2.787 -19.890 1.00 91.50 574 ARG A CA 1
ATOM 4543 C C . ARG A 1 574 ? 16.587 1.871 -21.049 1.00 91.50 574 ARG A C 1
ATOM 4545 O O . ARG A 1 574 ? 15.687 1.573 -21.818 1.00 91.50 574 ARG A O 1
ATOM 4552 N N . ALA A 1 575 ? 17.827 1.440 -21.195 1.00 89.25 575 ALA A N 1
ATOM 4553 C CA . ALA A 1 575 ? 18.201 0.435 -22.180 1.00 89.25 575 ALA A CA 1
ATOM 4554 C C . ALA A 1 575 ? 18.455 -0.920 -21.501 1.00 89.25 575 ALA A C 1
ATOM 4556 O O . ALA A 1 575 ? 18.507 -1.019 -20.279 1.00 89.25 575 ALA A O 1
ATOM 4557 N N . THR A 1 576 ? 18.578 -1.988 -22.284 1.00 83.19 576 THR A N 1
ATOM 4558 C CA . THR A 1 576 ? 18.840 -3.341 -21.768 1.00 83.19 576 THR A CA 1
ATOM 4559 C C . THR A 1 576 ? 20.311 -3.747 -21.867 1.00 83.19 576 THR A C 1
ATOM 4561 O O . THR A 1 576 ? 20.594 -4.939 -21.826 1.00 83.19 576 THR A O 1
ATOM 4564 N N . MET A 1 577 ? 21.245 -2.800 -22.034 1.00 81.00 577 MET A N 1
ATOM 4565 C CA . MET A 1 577 ? 22.672 -3.130 -22.137 1.00 81.00 577 MET A CA 1
ATOM 4566 C C . MET A 1 577 ? 23.171 -3.719 -20.813 1.00 81.00 577 MET A C 1
ATOM 4568 O O . MET A 1 577 ? 22.841 -3.204 -19.739 1.00 81.00 577 MET A O 1
ATOM 4572 N N . ASP A 1 578 ? 23.967 -4.785 -20.891 1.00 76.12 578 ASP A N 1
ATOM 4573 C CA . ASP A 1 578 ? 24.558 -5.414 -19.712 1.00 76.12 578 ASP A CA 1
ATOM 4574 C C . ASP A 1 578 ? 25.775 -4.610 -19.244 1.00 76.12 578 ASP A C 1
ATOM 4576 O O . ASP A 1 578 ? 26.904 -4.804 -19.694 1.00 76.12 578 ASP A O 1
ATOM 4580 N N . VAL A 1 579 ? 25.512 -3.620 -18.392 1.00 77.38 579 VAL A N 1
ATOM 4581 C CA . VAL A 1 579 ? 26.539 -2.764 -17.801 1.00 77.38 579 VAL A CA 1
ATOM 4582 C C . VAL A 1 579 ? 26.916 -3.327 -16.437 1.00 77.38 579 VAL A C 1
ATOM 4584 O O . VAL A 1 579 ? 26.160 -3.198 -15.469 1.00 77.38 579 VAL A O 1
ATOM 4587 N N . SER A 1 580 ? 28.126 -3.864 -16.335 1.00 72.62 580 SER A N 1
ATOM 4588 C CA . SER A 1 580 ? 28.730 -4.245 -15.060 1.00 72.62 580 SER A CA 1
ATOM 4589 C C . SER A 1 580 ? 30.100 -3.598 -14.932 1.00 72.62 580 SER A C 1
ATOM 4591 O O . SER A 1 580 ? 30.823 -3.476 -15.911 1.00 72.62 580 SER A O 1
ATOM 4593 N N . GLU A 1 581 ? 30.450 -3.148 -13.727 1.00 71.56 581 GLU A N 1
ATOM 4594 C CA . GLU A 1 581 ? 31.748 -2.510 -13.439 1.00 71.56 581 GLU A CA 1
ATOM 4595 C C . GLU A 1 581 ? 32.008 -1.229 -14.259 1.00 71.56 581 GLU A C 1
ATOM 4597 O O . GLU A 1 581 ? 33.147 -0.859 -14.522 1.00 71.56 581 GLU A O 1
ATOM 4602 N N . GLY A 1 582 ? 30.943 -0.546 -14.695 1.00 71.12 582 GLY A N 1
ATOM 4603 C CA . GLY A 1 582 ? 31.046 0.628 -15.569 1.00 71.12 582 GLY A CA 1
ATOM 4604 C C . GLY A 1 582 ? 31.425 0.308 -17.020 1.00 71.12 582 GLY A C 1
ATOM 4605 O O . GLY A 1 582 ? 31.635 1.236 -17.800 1.00 71.12 582 GLY A O 1
ATOM 4606 N N . VAL A 1 583 ? 31.464 -0.975 -17.396 1.00 73.25 583 VAL A N 1
ATOM 4607 C CA . VAL A 1 583 ? 31.760 -1.458 -18.750 1.00 73.25 583 VAL A CA 1
ATOM 4608 C C . VAL A 1 583 ? 30.612 -2.305 -19.298 1.00 73.25 583 VAL A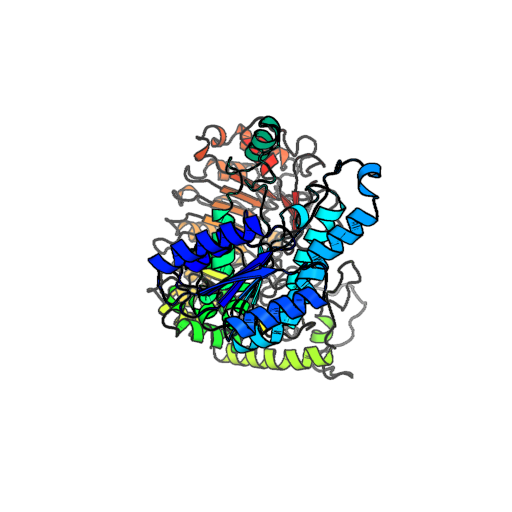 C 1
ATOM 4610 O O . VAL A 1 583 ? 29.819 -2.869 -18.542 1.00 73.25 583 VAL A O 1
ATOM 4613 N N . ILE A 1 584 ? 30.509 -2.395 -20.624 1.00 75.31 584 ILE A N 1
ATOM 4614 C CA . ILE A 1 584 ? 29.530 -3.276 -21.268 1.00 75.31 584 ILE A CA 1
ATOM 4615 C C . ILE A 1 584 ? 30.100 -4.688 -21.360 1.00 75.31 584 ILE A C 1
ATOM 4617 O O . ILE A 1 584 ? 31.162 -4.895 -21.948 1.00 75.31 584 ILE A O 1
ATOM 4621 N N . GLN A 1 585 ? 29.388 -5.660 -20.800 1.00 70.12 585 GLN A N 1
ATOM 4622 C CA . GLN A 1 585 ? 29.754 -7.067 -20.898 1.00 70.12 585 GLN A CA 1
ATOM 4623 C C . GLN A 1 585 ? 29.589 -7.550 -22.347 1.00 70.12 585 GLN A C 1
ATOM 4625 O O . GLN A 1 585 ? 28.591 -7.262 -22.999 1.00 70.12 585 GLN A O 1
ATOM 4630 N N . GLY A 1 586 ? 30.591 -8.261 -22.869 1.00 64.69 586 GLY A N 1
ATOM 4631 C CA . GLY A 1 586 ? 30.581 -8.803 -24.236 1.00 64.69 586 GLY A CA 1
ATOM 4632 C C . GLY A 1 586 ? 31.157 -7.892 -25.332 1.00 64.69 586 GLY A C 1
ATOM 4633 O O . GLY A 1 586 ? 31.439 -8.391 -26.419 1.00 64.69 586 GLY A O 1
ATOM 4634 N N . LEU A 1 587 ? 31.415 -6.606 -25.062 1.00 67.06 587 LEU A N 1
ATOM 4635 C CA . LEU A 1 587 ? 32.103 -5.701 -25.998 1.00 67.06 587 LEU A CA 1
ATOM 4636 C C . LEU A 1 587 ? 33.636 -5.763 -25.848 1.00 67.06 587 LEU A C 1
ATOM 4638 O O . LEU A 1 587 ? 34.168 -6.060 -24.777 1.00 67.06 587 LEU A O 1
ATOM 4642 N N . ALA A 1 588 ? 34.365 -5.489 -26.939 1.00 61.03 588 ALA A N 1
ATOM 4643 C CA . ALA A 1 588 ? 35.830 -5.487 -26.944 1.00 61.03 588 ALA A CA 1
ATOM 4644 C C . ALA A 1 588 ? 36.411 -4.400 -26.005 1.00 61.03 588 ALA A C 1
ATOM 4646 O O . ALA A 1 588 ? 35.786 -3.354 -25.821 1.00 61.03 588 ALA A O 1
ATOM 4647 N N . PRO A 1 589 ? 37.625 -4.593 -25.443 1.00 57.00 589 PRO A N 1
ATOM 4648 C CA . PRO A 1 589 ? 38.220 -3.650 -24.489 1.00 57.00 589 PRO A CA 1
ATOM 4649 C C . PRO A 1 589 ? 38.442 -2.235 -25.049 1.00 57.00 589 PRO A C 1
ATOM 4651 O O . PRO A 1 589 ? 38.529 -1.277 -24.283 1.00 57.00 589 PRO A O 1
ATOM 4654 N N . ASP A 1 590 ? 38.559 -2.086 -26.372 1.00 61.06 590 ASP A N 1
ATOM 4655 C CA . ASP A 1 590 ? 38.641 -0.799 -27.058 1.00 61.06 590 ASP A CA 1
ATOM 4656 C C . ASP A 1 590 ? 37.260 -0.349 -27.557 1.00 61.06 590 ASP A C 1
ATOM 4658 O O . ASP A 1 590 ? 36.972 -0.315 -28.747 1.00 61.06 590 ASP A O 1
ATOM 4662 N N . MET A 1 591 ? 36.408 0.093 -26.631 1.00 64.12 591 MET A N 1
ATOM 4663 C CA . MET A 1 591 ? 35.038 0.566 -26.903 1.00 64.12 591 MET A CA 1
ATOM 4664 C C . MET A 1 591 ? 34.943 1.837 -27.784 1.00 64.12 591 MET A C 1
ATOM 4666 O O . MET A 1 591 ? 33.870 2.417 -27.922 1.00 64.12 591 MET A O 1
ATOM 4670 N N . LYS A 1 592 ? 36.034 2.285 -28.421 1.00 66.69 592 LYS A N 1
ATOM 4671 C CA . LYS A 1 592 ? 36.078 3.517 -29.224 1.00 66.69 592 LYS A CA 1
ATOM 4672 C C . LYS A 1 592 ? 35.169 3.443 -30.452 1.00 66.69 592 LYS A C 1
ATOM 4674 O O . LYS A 1 592 ? 35.332 2.577 -31.306 1.00 66.69 592 LYS A O 1
ATOM 4679 N N . GLY A 1 593 ? 34.299 4.438 -30.598 1.00 69.62 593 GLY A N 1
ATOM 4680 C CA . GLY A 1 593 ? 33.336 4.568 -31.691 1.00 69.62 593 GLY A CA 1
ATOM 4681 C C . GLY A 1 593 ? 31.965 3.948 -31.401 1.00 69.62 593 GLY A C 1
ATOM 4682 O O . GLY A 1 593 ? 31.070 4.071 -32.246 1.00 69.62 593 GLY A O 1
ATOM 4683 N N . TYR A 1 594 ? 31.790 3.323 -30.230 1.00 72.75 594 TYR A N 1
ATOM 4684 C CA . TYR A 1 594 ? 30.552 2.663 -29.811 1.00 72.75 594 TYR A CA 1
ATOM 4685 C C . TYR A 1 594 ? 29.694 3.519 -28.867 1.00 72.75 594 TYR A C 1
ATOM 4687 O O . TYR A 1 594 ? 28.570 3.119 -28.573 1.00 72.75 594 TYR A O 1
ATOM 4695 N N . ALA A 1 595 ? 30.153 4.698 -28.431 1.00 79.75 595 ALA A N 1
ATOM 4696 C CA . ALA A 1 595 ? 29.304 5.635 -27.697 1.00 79.75 595 ALA A CA 1
ATOM 4697 C C . ALA A 1 595 ? 28.048 6.016 -28.496 1.00 79.75 595 ALA A C 1
ATOM 4699 O O . ALA A 1 595 ? 28.123 6.402 -29.672 1.00 79.75 595 ALA A O 1
ATOM 4700 N N . ILE A 1 596 ? 26.886 5.984 -27.838 1.00 84.12 596 ILE A N 1
ATOM 4701 C CA . ILE A 1 596 ? 25.682 6.599 -28.396 1.00 84.12 596 ILE A CA 1
ATOM 4702 C C . ILE A 1 596 ? 25.824 8.118 -28.311 1.00 84.12 596 ILE A C 1
ATOM 4704 O O . ILE A 1 596 ? 26.202 8.654 -27.270 1.00 84.12 596 ILE A O 1
ATOM 4708 N N . SER A 1 597 ? 25.480 8.826 -29.390 1.00 86.12 597 SER A N 1
ATOM 4709 C CA . SER A 1 597 ? 25.442 10.287 -29.332 1.00 86.12 597 SER A CA 1
ATOM 4710 C C . SER A 1 597 ? 24.176 10.742 -28.615 1.00 86.12 597 SER A C 1
ATOM 4712 O O . SER A 1 597 ? 23.065 10.639 -29.142 1.00 86.12 597 SER A O 1
ATOM 4714 N N . LEU A 1 598 ? 24.339 11.291 -27.417 1.00 90.38 598 LEU A N 1
ATOM 4715 C CA . LEU A 1 598 ? 23.244 11.819 -26.607 1.00 90.38 598 LEU A CA 1
ATOM 4716 C C . LEU A 1 598 ? 22.532 12.995 -27.284 1.00 90.38 598 LEU A C 1
ATOM 4718 O O . LEU A 1 598 ? 21.323 13.152 -27.121 1.00 90.38 598 LEU A O 1
ATOM 4722 N N . ARG A 1 599 ? 23.230 13.775 -28.117 1.00 87.69 599 ARG A N 1
ATOM 4723 C CA . ARG A 1 599 ? 22.657 14.849 -28.949 1.00 87.69 599 ARG A CA 1
ATOM 4724 C C . ARG A 1 599 ? 21.694 14.345 -30.024 1.00 87.69 599 ARG A C 1
ATOM 4726 O O . ARG A 1 599 ? 20.918 15.145 -30.547 1.00 87.69 599 ARG A O 1
ATOM 4733 N N . ASN A 1 600 ? 21.726 13.059 -30.367 1.00 88.44 600 ASN A N 1
ATOM 4734 C CA . ASN A 1 600 ? 20.764 12.443 -31.287 1.00 88.44 600 ASN A CA 1
ATOM 4735 C C . ASN A 1 600 ? 19.527 11.884 -30.574 1.00 88.44 600 ASN A C 1
ATOM 4737 O O . ASN A 1 600 ? 18.572 11.492 -31.241 1.00 88.44 600 ASN A O 1
ATOM 4741 N N . ILE A 1 601 ? 19.528 11.876 -29.239 1.00 89.31 601 ILE A N 1
ATOM 4742 C CA . ILE A 1 601 ? 18.444 11.336 -28.409 1.00 89.31 601 ILE A CA 1
ATOM 4743 C C . ILE A 1 601 ? 17.752 12.460 -27.633 1.00 89.31 601 ILE A C 1
ATOM 4745 O O . ILE A 1 601 ? 16.525 12.503 -27.547 1.00 89.31 601 ILE A O 1
ATOM 4749 N N . PHE A 1 602 ? 18.527 13.400 -27.094 1.00 93.19 602 PHE A N 1
ATOM 4750 C CA . PHE A 1 602 ? 18.047 14.425 -26.180 1.00 93.19 602 PHE A CA 1
ATOM 4751 C C . PHE A 1 602 ? 18.154 15.838 -26.763 1.00 93.19 602 PHE A C 1
ATOM 4753 O O . PHE A 1 602 ? 19.084 16.180 -27.491 1.00 93.19 602 PHE A O 1
ATOM 4760 N N . SER A 1 603 ? 17.172 16.671 -26.416 1.00 93.31 603 SER A N 1
ATOM 4761 C CA . SER A 1 603 ? 17.090 18.092 -26.771 1.00 93.31 603 SER A CA 1
ATOM 4762 C C . SER A 1 603 ? 16.555 18.859 -25.555 1.00 93.31 603 SER A C 1
ATOM 4764 O O . SER A 1 603 ? 15.371 19.206 -25.531 1.00 93.31 603 SER A O 1
ATOM 4766 N N . PRO A 1 604 ? 17.377 19.071 -24.504 1.00 93.00 604 PRO A N 1
ATOM 4767 C CA . PRO A 1 604 ? 16.951 19.737 -23.268 1.00 93.00 604 PRO A CA 1
ATOM 4768 C C . PRO A 1 604 ? 16.284 21.099 -23.494 1.00 93.00 604 PRO A C 1
ATOM 4770 O O . PRO A 1 604 ? 15.338 21.458 -22.794 1.00 93.00 604 PRO A O 1
ATOM 4773 N N . GLU A 1 605 ? 16.710 21.826 -24.530 1.00 93.19 605 GLU A N 1
ATOM 4774 C CA . GLU A 1 605 ? 16.135 23.100 -24.961 1.00 93.19 605 GLU A CA 1
ATOM 4775 C C . GLU A 1 605 ? 14.645 23.009 -25.333 1.00 93.19 605 GLU A C 1
ATOM 4777 O O . GLU A 1 605 ? 13.927 24.011 -25.300 1.00 93.19 605 GLU A O 1
ATOM 4782 N N . SER A 1 606 ? 14.157 21.810 -25.659 1.00 94.25 606 SER A N 1
ATOM 4783 C CA . SER A 1 606 ? 12.755 21.553 -25.984 1.00 94.25 606 SER A CA 1
ATOM 4784 C C . SER A 1 606 ? 11.856 21.374 -24.754 1.00 94.25 606 SER A C 1
ATOM 4786 O O . SER A 1 606 ? 10.634 21.375 -24.924 1.00 94.25 606 SER A O 1
ATOM 4788 N N . TRP A 1 607 ? 12.414 21.240 -23.542 1.00 95.38 607 TRP A N 1
ATOM 4789 C CA . TRP A 1 607 ? 11.675 20.844 -22.334 1.00 95.38 607 TRP A CA 1
ATOM 4790 C C . TRP A 1 607 ? 11.864 21.823 -21.163 1.00 95.38 607 TRP A C 1
ATOM 4792 O O . TRP A 1 607 ? 12.360 21.445 -20.103 1.00 95.38 607 TRP A O 1
ATOM 4802 N N . PRO A 1 608 ? 11.420 23.086 -21.275 1.00 95.75 608 PRO A N 1
ATOM 4803 C CA . PRO A 1 608 ? 11.637 24.107 -20.240 1.00 95.75 608 PRO A CA 1
ATOM 4804 C C . PRO A 1 608 ? 10.941 23.822 -18.895 1.00 95.75 608 PRO A C 1
ATOM 4806 O O . PRO A 1 608 ? 11.149 24.562 -17.937 1.00 95.75 608 PRO A O 1
ATOM 4809 N N . ARG A 1 609 ? 10.076 22.798 -18.830 1.00 97.12 609 ARG A N 1
ATOM 4810 C CA . ARG A 1 609 ? 9.359 22.360 -17.623 1.00 97.12 609 ARG A CA 1
ATOM 4811 C C . ARG A 1 609 ? 9.882 21.045 -17.047 1.00 97.12 609 ARG A C 1
ATOM 4813 O O . ARG A 1 609 ? 9.323 20.582 -16.055 1.00 97.12 609 ARG A O 1
ATOM 4820 N N . LEU A 1 610 ? 10.923 20.451 -17.639 1.00 98.00 610 LEU A N 1
ATOM 4821 C CA . LEU A 1 610 ? 11.446 19.163 -17.197 1.00 98.00 610 LEU A CA 1
ATOM 4822 C C . LEU A 1 610 ? 11.926 19.270 -15.748 1.00 98.00 610 LEU A C 1
ATOM 4824 O O . LEU A 1 610 ? 12.754 20.119 -15.418 1.00 98.00 610 LEU A O 1
ATOM 4828 N N . GLN A 1 611 ? 11.389 18.415 -14.888 1.00 97.94 611 GLN A N 1
ATOM 4829 C CA . GLN A 1 611 ? 11.724 18.333 -13.469 1.00 97.94 611 GLN A CA 1
ATOM 4830 C C . GLN A 1 611 ? 12.474 17.041 -13.146 1.00 97.94 611 GLN A C 1
ATOM 4832 O O . GLN A 1 611 ? 13.324 17.053 -12.260 1.00 97.94 611 GLN A O 1
ATOM 4837 N N . HIS A 1 612 ? 12.191 15.954 -13.867 1.00 98.38 612 HIS A N 1
ATOM 4838 C CA . HIS A 1 612 ? 12.786 14.642 -13.627 1.00 98.38 612 HIS A CA 1
ATOM 4839 C C . HIS A 1 612 ? 13.434 14.117 -14.906 1.00 98.38 612 HIS A C 1
ATOM 4841 O O . HIS A 1 612 ? 12.787 14.055 -15.954 1.00 98.38 612 HIS A O 1
ATOM 4847 N N . PHE A 1 613 ? 14.701 13.733 -14.807 1.00 97.81 613 PHE A N 1
ATOM 4848 C CA . PHE A 1 613 ? 15.448 13.096 -15.884 1.00 97.81 613 PHE A CA 1
ATOM 4849 C C . PHE A 1 613 ? 16.057 11.790 -15.378 1.00 97.81 613 PHE A C 1
ATOM 4851 O O . PHE A 1 613 ? 16.649 11.764 -14.303 1.00 97.81 613 PHE A O 1
ATOM 4858 N N . SER A 1 614 ? 15.904 10.708 -16.132 1.00 96.44 614 SER A N 1
ATOM 4859 C CA . SER A 1 614 ? 16.464 9.403 -15.792 1.00 96.44 614 SER A CA 1
ATOM 4860 C C . SER A 1 614 ? 17.076 8.752 -17.025 1.00 96.44 614 SER A C 1
ATOM 4862 O O . SER A 1 614 ? 16.477 8.760 -18.104 1.00 96.44 614 SER A O 1
ATOM 4864 N N . ILE A 1 615 ? 18.272 8.193 -16.854 1.00 93.81 615 ILE A N 1
ATOM 4865 C CA . ILE A 1 615 ? 18.969 7.431 -17.883 1.00 93.81 615 ILE A CA 1
ATOM 4866 C C . ILE A 1 615 ? 19.564 6.161 -17.276 1.00 93.81 615 ILE A C 1
ATOM 4868 O O . ILE A 1 615 ? 20.140 6.187 -16.183 1.00 93.81 615 ILE A O 1
ATOM 4872 N N . SER A 1 616 ? 19.410 5.033 -17.965 1.00 90.88 616 SER A N 1
ATOM 4873 C CA . SER A 1 616 ? 19.879 3.751 -17.447 1.00 90.88 616 SER A CA 1
ATOM 4874 C C . SER A 1 616 ? 20.444 2.831 -18.517 1.00 90.88 616 SER A C 1
ATOM 4876 O O . SER A 1 616 ? 19.868 2.742 -19.600 1.00 90.88 616 SER A O 1
ATOM 4878 N N . ARG A 1 617 ? 21.522 2.112 -18.163 1.00 86.50 617 ARG A N 1
ATOM 4879 C CA . ARG A 1 617 ? 22.103 1.002 -18.935 1.00 86.50 617 ARG A CA 1
ATOM 4880 C C . ARG A 1 617 ? 22.463 1.381 -20.367 1.00 86.50 617 ARG A C 1
ATOM 4882 O O . ARG A 1 617 ? 22.045 0.738 -21.323 1.00 86.50 617 ARG A O 1
ATOM 4889 N N . VAL A 1 618 ? 23.219 2.465 -20.503 1.00 86.94 618 VAL A N 1
ATOM 4890 C CA . VAL A 1 618 ? 23.661 3.024 -21.788 1.00 86.94 618 VAL A CA 1
ATOM 4891 C C . VAL A 1 618 ? 25.173 3.222 -21.802 1.00 86.94 618 VAL A C 1
ATOM 4893 O O . VAL A 1 618 ? 25.755 3.532 -20.762 1.00 86.94 618 VAL A O 1
ATOM 4896 N N . LEU A 1 619 ? 25.785 3.098 -22.982 1.00 87.19 619 LEU A N 1
ATOM 4897 C CA . LEU A 1 619 ? 27.181 3.460 -23.243 1.00 87.19 619 LEU A CA 1
ATOM 4898 C C . LEU A 1 619 ? 27.257 4.857 -23.870 1.00 87.19 619 LEU A C 1
ATOM 4900 O O . LEU A 1 619 ? 26.774 5.052 -24.985 1.00 87.19 619 LEU A O 1
ATOM 4904 N N . VAL A 1 620 ? 27.863 5.819 -23.173 1.00 89.81 620 VAL A N 1
ATOM 4905 C CA . VAL A 1 620 ? 27.893 7.234 -23.583 1.00 89.81 620 VAL A CA 1
ATOM 4906 C C . VAL A 1 620 ? 29.315 7.787 -23.664 1.00 89.81 620 VAL A C 1
ATOM 4908 O O . VAL A 1 620 ? 30.236 7.290 -23.011 1.00 89.81 620 VAL A O 1
ATOM 4911 N N . ASP A 1 621 ? 29.487 8.853 -24.443 1.00 91.00 621 ASP A N 1
ATOM 4912 C CA . ASP A 1 621 ? 30.674 9.701 -24.351 1.00 91.00 621 ASP A CA 1
ATOM 4913 C C . ASP A 1 621 ? 30.617 10.534 -23.060 1.00 91.00 621 ASP A C 1
ATOM 4915 O O . ASP A 1 621 ? 29.563 11.063 -22.688 1.00 91.00 621 ASP A O 1
ATOM 4919 N N . PHE A 1 622 ? 31.744 10.628 -22.353 1.00 91.62 622 PHE A N 1
ATOM 4920 C CA . PHE A 1 622 ? 31.803 11.285 -21.047 1.00 91.62 622 PHE A CA 1
ATOM 4921 C C . PHE A 1 622 ? 31.531 12.790 -21.149 1.00 91.62 622 PHE A C 1
ATOM 4923 O O . PHE A 1 622 ? 30.712 13.324 -20.395 1.00 91.62 622 PHE A O 1
ATOM 4930 N N . ASP A 1 623 ? 32.195 13.468 -22.086 1.00 92.31 623 ASP A N 1
ATOM 4931 C CA . ASP A 1 623 ? 32.087 14.918 -22.236 1.00 92.31 623 ASP A CA 1
ATOM 4932 C C . ASP A 1 623 ? 30.681 15.296 -22.719 1.00 92.31 623 ASP A C 1
ATOM 4934 O O . ASP A 1 623 ? 30.068 16.219 -22.182 1.00 92.31 623 ASP A O 1
ATOM 4938 N N . GLU A 1 624 ? 30.111 14.531 -23.657 1.00 93.31 624 GLU A N 1
ATOM 4939 C CA . GLU A 1 624 ? 28.733 14.727 -24.114 1.00 93.31 624 GLU A CA 1
ATOM 4940 C C . GLU A 1 624 ? 27.708 14.520 -22.987 1.00 93.31 624 GLU A C 1
ATOM 4942 O O . GLU A 1 624 ? 26.695 15.225 -22.934 1.00 93.31 624 GLU A O 1
ATOM 4947 N N . PHE A 1 625 ? 27.958 13.586 -22.064 1.00 94.31 625 PHE A N 1
ATOM 4948 C CA . PHE A 1 625 ? 27.077 13.353 -20.923 1.00 94.31 625 PHE A CA 1
ATOM 4949 C C . PHE A 1 625 ? 27.129 14.495 -19.903 1.00 94.31 625 PHE A C 1
ATOM 4951 O O . PHE A 1 625 ? 26.081 14.974 -19.459 1.00 94.31 625 PHE A O 1
ATOM 4958 N N . VAL A 1 626 ? 28.325 14.988 -19.570 1.00 95.00 626 VAL A N 1
ATOM 4959 C CA . VAL A 1 626 ? 28.483 16.167 -18.704 1.00 95.00 626 VAL A CA 1
ATOM 4960 C C . VAL A 1 626 ? 27.856 17.402 -19.359 1.00 95.00 626 VAL A C 1
ATOM 4962 O O . VAL A 1 626 ? 27.113 18.130 -18.695 1.00 95.00 626 VAL A O 1
ATOM 4965 N N . ASP A 1 627 ? 28.069 17.600 -20.663 1.00 95.19 627 ASP A N 1
ATOM 4966 C CA . ASP A 1 627 ? 27.435 18.661 -21.450 1.00 95.19 627 ASP A CA 1
ATOM 4967 C C . ASP A 1 627 ? 25.904 18.561 -21.404 1.00 95.19 627 ASP A C 1
ATOM 4969 O O . ASP A 1 627 ? 25.218 19.569 -21.214 1.00 95.19 627 ASP A O 1
ATOM 4973 N N . LEU A 1 628 ? 25.340 17.360 -21.562 1.00 95.56 628 LEU A N 1
ATOM 4974 C CA . LEU A 1 628 ? 23.898 17.137 -21.484 1.00 95.56 628 LEU A CA 1
ATOM 4975 C C . LEU A 1 628 ? 23.346 17.598 -20.128 1.00 95.56 628 LEU A C 1
ATOM 4977 O O . LEU A 1 628 ? 22.362 18.339 -20.092 1.00 95.56 628 LEU A O 1
ATOM 4981 N N . LEU A 1 629 ? 23.989 17.201 -19.025 1.00 95.56 629 LEU A N 1
ATOM 4982 C CA . LEU A 1 629 ? 23.592 17.594 -17.669 1.00 95.56 629 LEU A CA 1
ATOM 4983 C C . LEU A 1 629 ? 23.732 19.105 -17.436 1.00 95.56 629 LEU A C 1
ATOM 4985 O O . LEU A 1 629 ? 22.866 19.709 -16.797 1.00 95.56 629 LEU A O 1
ATOM 4989 N N . ALA A 1 630 ? 24.781 19.726 -17.981 1.00 95.06 630 ALA A N 1
ATOM 4990 C CA . ALA A 1 630 ? 25.009 21.168 -17.895 1.00 95.06 630 ALA A CA 1
ATOM 4991 C C . ALA A 1 630 ? 23.934 21.979 -18.634 1.00 95.06 630 ALA A C 1
ATOM 4993 O O . ALA A 1 630 ? 23.577 23.072 -18.196 1.00 95.06 630 ALA A O 1
ATOM 4994 N N . ASN A 1 631 ? 23.387 21.435 -19.724 1.00 94.38 631 ASN A N 1
ATOM 4995 C CA . ASN A 1 631 ? 22.359 22.083 -20.540 1.00 94.38 631 ASN A CA 1
ATOM 4996 C C . ASN A 1 631 ? 20.917 21.767 -20.096 1.00 94.38 631 ASN A C 1
ATOM 4998 O O . ASN A 1 631 ? 19.964 22.207 -20.744 1.00 94.38 631 ASN A O 1
ATOM 5002 N N . MET A 1 632 ? 20.723 21.032 -18.995 1.00 95.00 632 MET A N 1
ATOM 5003 C CA . MET A 1 632 ? 19.388 20.772 -18.450 1.00 95.00 632 MET A CA 1
ATOM 5004 C C . MET A 1 632 ? 18.707 22.054 -17.939 1.00 95.00 632 MET A C 1
ATOM 5006 O O . MET A 1 632 ? 19.367 22.949 -17.401 1.00 95.00 632 MET A O 1
ATOM 5010 N N . PRO A 1 633 ? 17.367 22.153 -18.038 1.00 95.31 633 PRO A N 1
ATOM 5011 C CA . PRO A 1 633 ? 16.649 23.374 -17.696 1.00 95.31 633 PRO A CA 1
ATOM 5012 C C . PRO A 1 633 ? 16.739 23.715 -16.195 1.00 95.31 633 PRO A C 1
ATOM 5014 O O . PRO A 1 633 ? 16.867 22.824 -15.346 1.00 95.31 633 PRO A O 1
ATOM 5017 N N . PRO A 1 634 ? 16.564 24.997 -15.817 1.00 94.12 634 PRO A N 1
ATOM 5018 C CA . PRO A 1 634 ? 16.528 25.416 -14.412 1.00 94.12 634 PRO A CA 1
ATOM 5019 C C . PRO A 1 634 ? 15.407 24.767 -13.590 1.00 94.12 634 PRO A C 1
ATOM 5021 O O . PRO A 1 634 ? 15.476 24.746 -12.363 1.00 94.12 634 PRO A O 1
ATOM 5024 N N . SER A 1 635 ? 14.370 24.232 -14.244 1.00 95.88 635 SER A N 1
ATOM 5025 C CA . SER A 1 635 ? 13.272 23.494 -13.612 1.00 95.88 635 SER A CA 1
ATOM 5026 C C . SER A 1 635 ? 13.663 22.102 -13.115 1.00 95.88 635 SER A C 1
ATOM 5028 O O . SER A 1 635 ? 12.889 21.515 -12.365 1.00 95.88 635 SER A O 1
ATOM 5030 N N . LEU A 1 636 ? 14.831 21.571 -13.497 1.00 97.31 636 LEU A N 1
ATOM 5031 C CA . LEU A 1 636 ? 15.270 20.233 -13.104 1.00 97.31 636 LEU A CA 1
ATOM 5032 C C . LEU A 1 636 ? 15.379 20.119 -11.576 1.00 97.31 636 LEU A C 1
ATOM 5034 O O . LEU A 1 636 ? 15.985 20.969 -10.921 1.00 97.31 636 LEU A O 1
ATOM 5038 N N . ARG A 1 637 ? 14.784 19.072 -11.003 1.00 96.81 637 ARG A N 1
ATOM 5039 C CA . ARG A 1 637 ? 14.761 18.789 -9.557 1.00 96.81 637 ARG A CA 1
ATOM 5040 C C . ARG A 1 637 ? 15.238 17.386 -9.205 1.00 96.81 637 ARG A C 1
ATOM 5042 O O . ARG A 1 637 ? 15.551 17.143 -8.043 1.00 96.81 637 ARG A O 1
ATOM 5049 N N . PHE A 1 638 ? 15.317 16.480 -10.171 1.00 97.56 638 PHE A N 1
ATOM 5050 C CA . PHE A 1 638 ? 15.731 15.106 -9.935 1.00 97.56 638 PHE A CA 1
ATOM 5051 C C . PHE A 1 638 ? 16.454 14.538 -11.154 1.00 97.56 638 PHE A C 1
ATOM 5053 O O . PHE A 1 638 ? 15.963 14.663 -12.280 1.00 97.56 638 PHE A O 1
ATOM 5060 N N . VAL A 1 639 ? 17.600 13.907 -10.912 1.00 96.69 639 VAL A N 1
ATOM 5061 C CA . VAL A 1 639 ? 18.379 13.177 -11.912 1.00 96.69 639 VAL A CA 1
ATOM 5062 C C . VAL A 1 639 ? 18.641 11.775 -11.391 1.00 96.69 639 VAL A C 1
ATOM 5064 O O . VAL A 1 639 ? 19.169 11.621 -10.295 1.00 96.69 639 VAL A O 1
ATOM 5067 N N . GLU A 1 640 ? 18.291 10.766 -12.177 1.00 95.88 640 GLU A N 1
ATOM 5068 C CA . GLU A 1 640 ? 18.590 9.365 -11.894 1.00 95.88 640 GLU A CA 1
ATOM 5069 C C . GLU A 1 640 ? 19.535 8.798 -12.958 1.00 95.88 640 GLU A C 1
ATOM 5071 O O . GLU A 1 640 ? 19.297 8.928 -14.158 1.00 95.88 640 GLU A O 1
ATOM 5076 N N . MET A 1 641 ? 20.610 8.160 -12.506 1.00 93.19 641 MET A N 1
ATOM 5077 C CA . MET A 1 641 ? 21.608 7.508 -13.350 1.00 93.19 641 MET A CA 1
ATOM 5078 C C . MET A 1 641 ? 21.808 6.085 -12.848 1.00 93.19 641 MET A C 1
ATOM 5080 O O . MET A 1 641 ? 22.253 5.879 -11.720 1.00 93.19 641 MET A O 1
ATOM 5084 N N . VAL A 1 642 ? 21.460 5.095 -13.665 1.00 88.69 642 VAL A N 1
ATOM 5085 C CA . VAL A 1 642 ? 21.472 3.686 -13.246 1.00 88.69 642 VAL A CA 1
ATOM 5086 C C . VAL A 1 642 ? 22.320 2.873 -14.210 1.00 88.69 642 VAL A C 1
ATOM 5088 O O . VAL A 1 642 ? 21.899 2.650 -15.343 1.00 88.69 642 VAL A O 1
ATOM 5091 N N . HIS A 1 643 ? 23.493 2.418 -13.765 1.00 85.88 643 HIS A N 1
ATOM 5092 C CA . HIS A 1 643 ? 24.439 1.649 -14.582 1.00 85.88 643 HIS A CA 1
ATOM 5093 C C . HIS A 1 643 ? 24.758 2.332 -15.927 1.00 85.88 643 HIS A C 1
ATOM 5095 O O . HIS A 1 643 ? 24.497 1.792 -16.996 1.00 85.88 643 HIS A O 1
ATOM 5101 N N . VAL A 1 644 ? 25.274 3.561 -15.885 1.00 88.50 644 VAL A N 1
ATOM 5102 C CA . VAL A 1 644 ? 25.780 4.260 -17.083 1.00 88.50 644 VAL A CA 1
ATOM 5103 C C . VAL A 1 644 ? 27.229 3.831 -17.325 1.00 88.50 644 VAL A C 1
ATOM 5105 O O . VAL A 1 644 ? 28.013 3.839 -16.377 1.00 88.50 644 VAL A O 1
ATOM 5108 N N . ALA A 1 645 ? 27.578 3.456 -18.554 1.00 87.19 645 ALA A N 1
ATOM 5109 C CA . ALA A 1 645 ? 28.941 3.121 -18.971 1.00 87.19 645 ALA A CA 1
ATOM 5110 C C . ALA A 1 645 ? 29.547 4.249 -19.815 1.00 87.19 645 ALA A C 1
ATOM 5112 O O . ALA A 1 645 ? 28.826 4.950 -20.532 1.00 87.19 645 ALA A O 1
ATOM 5113 N N . PHE A 1 646 ? 30.871 4.393 -19.762 1.00 87.50 646 PHE A N 1
ATOM 5114 C CA . PHE A 1 646 ? 31.607 5.412 -20.511 1.00 87.50 646 PHE A CA 1
ATOM 5115 C C . PHE A 1 646 ? 32.528 4.777 -21.551 1.00 87.50 646 PHE A C 1
ATOM 5117 O O . PHE A 1 646 ? 33.168 3.761 -21.294 1.00 87.50 646 PHE A O 1
ATOM 5124 N N . GLU A 1 647 ? 32.597 5.385 -22.736 1.00 84.88 647 GLU A N 1
ATOM 5125 C CA . GLU A 1 647 ? 33.417 4.889 -23.852 1.00 84.88 647 GLU A CA 1
ATOM 5126 C C . GLU A 1 647 ? 34.919 4.866 -23.533 1.00 84.88 647 GLU A C 1
ATOM 5128 O O . GLU A 1 647 ? 35.654 3.970 -23.953 1.00 84.88 647 GLU A O 1
ATOM 5133 N N . SER A 1 648 ? 35.384 5.872 -22.793 1.00 81.12 648 SER A N 1
ATOM 5134 C CA . SER A 1 648 ? 36.782 6.009 -22.411 1.00 81.12 648 SER A CA 1
ATOM 5135 C C . SER A 1 648 ? 37.079 5.174 -21.163 1.00 81.12 648 SER A C 1
ATOM 5137 O O . SER A 1 648 ? 36.514 5.462 -20.109 1.00 81.12 648 SER A O 1
ATOM 5139 N N . PRO A 1 649 ? 38.035 4.227 -21.208 1.00 71.94 649 PRO A N 1
ATOM 5140 C CA . PRO A 1 649 ? 38.423 3.458 -20.022 1.00 71.94 649 PRO A CA 1
ATOM 5141 C C . PRO A 1 649 ? 39.127 4.322 -18.963 1.00 71.94 649 PRO A C 1
ATOM 5143 O O . PRO A 1 649 ? 39.328 3.888 -17.826 1.00 71.94 649 PRO A O 1
ATOM 5146 N N . GLU A 1 650 ? 39.526 5.545 -19.329 1.00 79.31 650 GLU A N 1
ATOM 5147 C CA . GLU A 1 650 ? 40.211 6.475 -18.438 1.00 79.31 650 GLU A CA 1
ATOM 5148 C C . GLU A 1 650 ? 39.262 7.297 -17.565 1.00 79.31 650 GLU A C 1
ATOM 5150 O O . GLU A 1 650 ? 39.727 7.843 -16.564 1.00 79.31 650 GLU A O 1
ATOM 5155 N N . GLN A 1 651 ? 37.974 7.372 -17.911 1.00 86.12 651 GLN A N 1
ATOM 5156 C CA . GLN A 1 651 ? 36.973 8.188 -17.223 1.00 86.12 651 GLN A CA 1
ATOM 5157 C C . GLN A 1 651 ? 35.906 7.289 -16.594 1.00 86.12 651 GLN A C 1
ATOM 5159 O O . GLN A 1 651 ? 35.231 6.538 -17.292 1.00 86.12 651 GLN A O 1
ATOM 5164 N N . GLY A 1 652 ? 35.749 7.375 -15.274 1.00 87.94 652 GLY A N 1
ATOM 5165 C CA . GLY A 1 652 ? 34.790 6.569 -14.516 1.00 87.94 652 GLY A CA 1
ATOM 5166 C C . GLY A 1 652 ? 33.809 7.396 -13.688 1.00 87.94 652 GLY A C 1
ATOM 5167 O O . GLY A 1 652 ? 33.606 8.594 -13.897 1.00 87.94 652 GLY A O 1
ATOM 5168 N N . TYR A 1 653 ? 33.199 6.749 -12.697 1.00 90.31 653 TYR A N 1
ATOM 5169 C CA . TYR A 1 653 ? 32.271 7.398 -11.777 1.00 90.31 653 TYR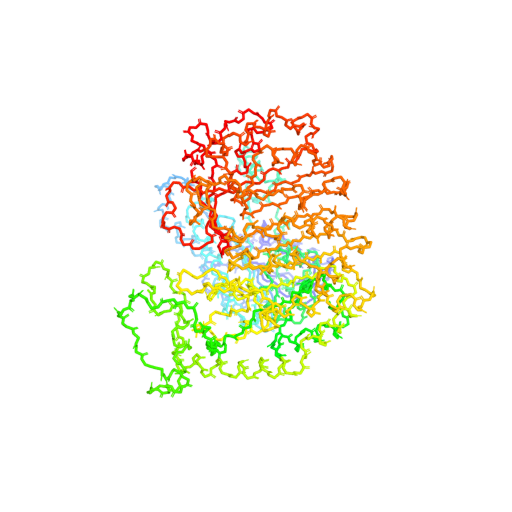 A CA 1
ATOM 5170 C C . TYR A 1 653 ? 32.956 8.423 -10.857 1.00 90.31 653 TYR A C 1
ATOM 5172 O O . TYR A 1 653 ? 32.326 9.432 -10.538 1.00 90.31 653 TYR A O 1
ATOM 5180 N N . ASP A 1 654 ? 34.236 8.234 -10.489 1.00 91.38 654 ASP A N 1
ATOM 5181 C CA . ASP A 1 654 ? 35.031 9.257 -9.772 1.00 91.38 654 ASP A CA 1
ATOM 5182 C C . ASP A 1 654 ? 35.099 10.566 -10.568 1.00 91.38 654 ASP A C 1
ATOM 5184 O O . ASP A 1 654 ? 34.797 11.642 -10.039 1.00 91.38 654 ASP A O 1
ATOM 5188 N N . ASP A 1 655 ? 35.438 10.462 -11.854 1.00 93.12 655 ASP A N 1
ATOM 5189 C CA . ASP A 1 655 ? 35.527 11.598 -12.766 1.00 93.12 655 ASP A CA 1
ATOM 5190 C C . ASP A 1 655 ? 34.159 12.252 -12.963 1.00 93.12 655 ASP A C 1
ATOM 5192 O O . ASP A 1 655 ? 34.053 13.479 -12.910 1.00 93.12 655 ASP A O 1
ATOM 5196 N N . LEU A 1 656 ? 33.096 11.451 -13.109 1.00 93.56 656 LEU A N 1
ATOM 5197 C CA . LEU A 1 656 ? 31.731 11.953 -13.267 1.00 93.56 656 LEU A CA 1
ATOM 5198 C C . LEU A 1 656 ? 31.316 12.806 -12.070 1.00 93.56 656 LEU A C 1
ATOM 5200 O O . LEU A 1 656 ? 30.907 13.952 -12.250 1.00 93.56 656 LEU A O 1
ATOM 5204 N N . VAL A 1 657 ? 31.425 12.291 -10.842 1.00 94.12 657 VAL A N 1
ATOM 5205 C CA . VAL A 1 657 ? 30.964 13.046 -9.667 1.00 94.12 657 VAL A CA 1
ATOM 5206 C C . VAL A 1 657 ? 31.821 14.290 -9.421 1.00 94.12 657 VAL A C 1
ATOM 5208 O O . VAL A 1 657 ? 31.304 15.294 -8.931 1.00 94.12 657 VAL A O 1
ATOM 5211 N N . ARG A 1 658 ? 33.112 14.273 -9.793 1.00 94.56 658 ARG A N 1
ATOM 5212 C CA . ARG A 1 658 ? 33.972 15.472 -9.802 1.00 94.56 658 ARG A CA 1
ATOM 5213 C C . ARG A 1 658 ? 33.506 16.485 -10.842 1.00 94.56 658 ARG A C 1
ATOM 5215 O O . ARG A 1 658 ? 33.343 17.652 -10.499 1.00 94.56 658 ARG A O 1
ATOM 5222 N N . ALA A 1 659 ? 33.228 16.058 -12.071 1.00 95.06 659 ALA A N 1
ATOM 5223 C CA . ALA A 1 659 ? 32.712 16.931 -13.121 1.00 95.06 659 ALA A CA 1
ATOM 5224 C C . ALA A 1 659 ? 31.352 17.528 -12.732 1.00 95.06 659 ALA A C 1
ATOM 5226 O O . ALA A 1 659 ? 31.155 18.737 -12.826 1.00 95.06 659 ALA A O 1
ATOM 5227 N N . MET A 1 660 ? 30.444 16.722 -12.176 1.00 95.38 660 MET A N 1
ATOM 5228 C CA . MET A 1 660 ? 29.159 17.199 -11.659 1.00 95.38 660 MET A CA 1
ATOM 5229 C C . MET A 1 660 ? 29.325 18.271 -10.578 1.00 95.38 660 MET A C 1
ATOM 5231 O O . MET A 1 660 ? 28.554 19.225 -10.504 1.00 95.38 660 MET A O 1
ATOM 5235 N N . ARG A 1 661 ? 30.344 18.116 -9.734 1.00 95.00 661 ARG A N 1
ATOM 5236 C CA . ARG A 1 661 ? 30.663 19.036 -8.645 1.00 95.00 661 ARG A CA 1
ATOM 5237 C C . ARG A 1 661 ? 31.289 20.345 -9.130 1.00 95.00 661 ARG A C 1
ATOM 5239 O O . ARG A 1 661 ? 30.974 21.403 -8.584 1.00 95.00 661 ARG A O 1
ATOM 5246 N N . ASP A 1 662 ? 32.210 20.246 -10.082 1.00 93.50 662 ASP A N 1
ATOM 5247 C CA . ASP A 1 662 ? 33.137 21.323 -10.439 1.00 93.50 662 ASP A CA 1
ATOM 5248 C C . ASP A 1 662 ? 32.715 22.075 -11.714 1.00 93.50 662 ASP A C 1
ATOM 5250 O O . ASP A 1 662 ? 33.065 23.244 -11.870 1.00 93.50 662 ASP A O 1
ATOM 5254 N N . VAL A 1 663 ? 31.948 21.432 -12.602 1.00 94.12 663 VAL A N 1
ATOM 5255 C CA . VAL A 1 663 ? 31.507 21.988 -13.894 1.00 94.12 663 VAL A CA 1
ATOM 5256 C C . VAL A 1 663 ? 30.052 22.453 -13.851 1.00 94.12 663 VAL A C 1
ATOM 5258 O O . VAL A 1 663 ? 29.734 23.510 -14.397 1.00 94.12 663 VAL A O 1
ATOM 5261 N N . LEU A 1 664 ? 29.155 21.693 -13.211 1.00 94.75 664 LEU A N 1
ATOM 5262 C CA . LEU A 1 664 ? 27.727 22.021 -13.213 1.00 94.75 664 LEU A CA 1
ATOM 5263 C C . LEU A 1 664 ? 27.415 23.189 -12.275 1.00 94.75 664 LEU A C 1
ATOM 5265 O O . LEU A 1 664 ? 27.939 23.307 -11.166 1.00 94.75 664 LEU A O 1
ATOM 5269 N N . ASP A 1 665 ? 26.459 24.022 -12.680 1.00 92.25 665 ASP A N 1
ATOM 5270 C CA . ASP A 1 665 ? 26.011 25.1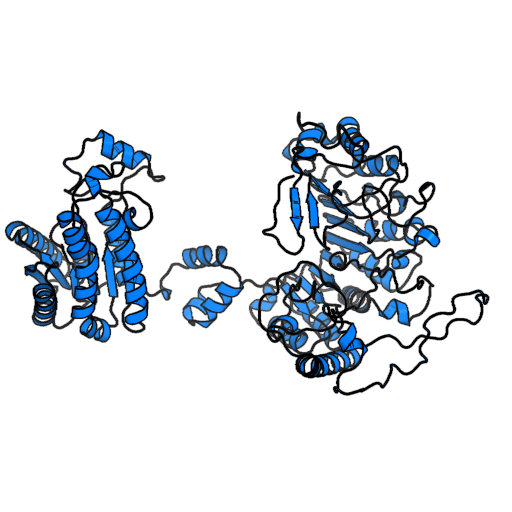74 -11.892 1.00 92.25 665 ASP A CA 1
ATOM 5271 C C . ASP A 1 665 ? 25.136 24.793 -10.684 1.00 92.25 665 ASP A C 1
ATOM 5273 O O . ASP A 1 665 ? 24.699 25.660 -9.926 1.00 92.25 665 ASP A O 1
ATOM 5277 N N . TRP A 1 666 ? 24.878 23.500 -10.469 1.00 94.50 666 TRP A N 1
ATOM 5278 C CA . TRP A 1 666 ? 23.887 23.012 -9.511 1.00 94.50 666 TRP A CA 1
ATOM 5279 C C . TRP A 1 666 ? 24.174 23.472 -8.080 1.00 94.50 666 TRP A C 1
ATOM 5281 O O . TRP A 1 666 ? 23.253 23.862 -7.367 1.00 94.50 666 TRP A O 1
ATOM 5291 N N . ARG A 1 667 ? 25.445 23.521 -7.659 1.00 91.44 667 ARG A N 1
ATOM 5292 C CA . ARG A 1 667 ? 25.845 24.044 -6.335 1.00 91.44 667 ARG A CA 1
ATOM 5293 C C . ARG A 1 667 ? 25.465 25.505 -6.119 1.00 91.44 667 ARG A C 1
ATOM 5295 O O . ARG A 1 667 ? 25.206 25.910 -4.984 1.00 91.44 667 ARG A O 1
ATOM 5302 N N . LEU A 1 668 ? 25.469 26.287 -7.195 1.00 91.75 668 LEU A N 1
ATOM 5303 C CA . LEU A 1 668 ? 25.179 27.718 -7.173 1.00 91.75 668 LEU A CA 1
ATOM 5304 C C . LEU A 1 668 ? 23.671 27.991 -7.097 1.00 91.75 668 LEU A C 1
ATOM 5306 O O . LEU A 1 668 ? 23.277 29.103 -6.748 1.00 91.75 668 LEU A O 1
ATOM 5310 N N . ARG A 1 669 ? 22.830 26.984 -7.372 1.00 93.25 669 ARG A N 1
ATOM 5311 C CA . ARG A 1 669 ? 21.373 27.087 -7.248 1.00 93.25 669 ARG A CA 1
ATOM 5312 C C . ARG A 1 669 ? 20.945 27.189 -5.773 1.00 93.25 669 ARG A C 1
ATOM 5314 O O . ARG A 1 669 ? 21.602 26.591 -4.902 1.00 93.25 669 ARG A O 1
ATOM 5321 N N . PRO A 1 670 ? 19.834 27.896 -5.476 1.00 94.44 670 PRO A N 1
ATOM 5322 C CA . PRO A 1 670 ? 19.183 27.856 -4.165 1.00 94.44 670 PRO A CA 1
ATOM 5323 C C . PRO A 1 670 ? 18.918 26.418 -3.711 1.00 94.44 670 PRO A C 1
ATOM 5325 O O . PRO A 1 670 ? 18.701 25.537 -4.541 1.00 94.44 670 PRO A O 1
ATOM 5328 N N . ILE A 1 671 ? 18.938 26.161 -2.400 1.00 92.06 671 ILE A N 1
ATOM 5329 C CA . ILE A 1 671 ? 18.878 24.795 -1.843 1.00 92.06 671 ILE A CA 1
ATOM 5330 C C . ILE A 1 671 ? 17.631 24.042 -2.328 1.00 92.06 671 ILE A C 1
ATOM 5332 O O . ILE A 1 671 ? 17.705 22.863 -2.658 1.00 92.06 671 ILE A O 1
ATOM 5336 N N . GLU A 1 672 ? 16.506 24.739 -2.413 1.00 91.69 672 GLU A N 1
ATOM 5337 C CA . GLU A 1 672 ? 15.210 24.256 -2.880 1.00 91.69 672 GLU A CA 1
ATOM 5338 C C . GLU A 1 672 ? 15.130 24.008 -4.399 1.00 91.69 672 GLU A C 1
ATOM 5340 O O . GLU A 1 672 ? 14.197 23.355 -4.870 1.00 91.69 672 GLU A O 1
ATOM 5345 N N . GLU A 1 673 ? 16.100 24.505 -5.169 1.00 93.69 673 GLU A N 1
ATOM 5346 C CA . GLU A 1 673 ? 16.179 24.355 -6.627 1.00 93.69 673 GLU A CA 1
ATOM 5347 C C . GLU A 1 673 ? 17.257 23.364 -7.084 1.00 93.69 673 GLU A C 1
ATOM 5349 O O . GLU A 1 673 ? 17.348 23.055 -8.274 1.00 93.69 673 GLU A O 1
ATOM 5354 N N . ARG A 1 674 ? 18.073 22.857 -6.154 1.00 95.00 674 ARG A N 1
ATOM 5355 C CA . ARG A 1 674 ? 19.125 21.877 -6.439 1.00 95.00 674 ARG A CA 1
ATOM 5356 C C . ARG A 1 674 ? 18.516 20.537 -6.864 1.00 95.00 674 ARG A C 1
ATOM 5358 O O . ARG A 1 674 ? 17.676 20.007 -6.132 1.00 95.00 674 ARG A O 1
ATOM 5365 N N . PRO A 1 675 ? 18.938 19.961 -8.005 1.00 95.94 675 PRO A N 1
ATOM 5366 C CA . PRO A 1 675 ? 18.527 18.617 -8.379 1.00 95.94 675 PRO A CA 1
ATOM 5367 C C . PRO A 1 675 ? 19.005 17.581 -7.359 1.00 95.94 675 PRO A C 1
ATOM 5369 O O . PRO A 1 675 ? 20.183 17.549 -7.020 1.00 95.94 675 PRO A O 1
ATOM 5372 N N . LYS A 1 676 ? 18.126 16.699 -6.895 1.00 95.38 676 LYS A N 1
ATOM 5373 C CA . LYS A 1 676 ? 18.556 15.497 -6.169 1.00 95.38 676 LYS A CA 1
ATOM 5374 C C . LYS A 1 676 ? 19.157 14.495 -7.144 1.00 95.38 676 LYS A C 1
ATOM 5376 O O . LYS A 1 676 ? 18.593 14.307 -8.225 1.00 95.38 676 LYS A O 1
ATOM 5381 N N . VAL A 1 677 ? 20.251 13.850 -6.753 1.00 94.19 677 VAL A N 1
ATOM 5382 C CA . VAL A 1 677 ? 20.950 12.881 -7.597 1.00 94.19 677 VAL A CA 1
ATOM 5383 C C . VAL A 1 677 ? 20.757 11.476 -7.047 1.00 94.19 677 VAL A C 1
ATOM 5385 O O . VAL A 1 677 ? 21.203 11.156 -5.948 1.00 94.19 677 VAL A O 1
ATOM 5388 N N . LYS A 1 678 ? 20.111 10.625 -7.844 1.00 93.75 678 LYS A N 1
ATOM 5389 C CA . LYS A 1 678 ? 20.052 9.184 -7.626 1.00 93.75 678 LYS A CA 1
ATOM 5390 C C . LYS A 1 678 ? 21.067 8.492 -8.523 1.00 93.75 678 LYS A C 1
ATOM 5392 O O . LYS A 1 678 ? 21.067 8.711 -9.734 1.00 93.75 678 LYS A O 1
ATOM 5397 N N . MET A 1 679 ? 21.925 7.668 -7.938 1.00 91.19 679 MET A N 1
ATOM 5398 C CA . MET A 1 679 ? 22.978 6.976 -8.668 1.00 91.19 679 MET A CA 1
ATOM 5399 C C . MET A 1 679 ? 23.061 5.518 -8.227 1.00 91.19 679 MET A C 1
ATOM 5401 O O . MET A 1 679 ? 23.213 5.224 -7.040 1.00 91.19 679 MET A O 1
ATOM 5405 N N . VAL A 1 680 ? 22.960 4.618 -9.207 1.00 86.69 680 VAL A N 1
ATOM 5406 C CA . VAL A 1 680 ? 23.063 3.170 -9.016 1.00 86.69 680 VAL A CA 1
ATOM 5407 C C . VAL A 1 680 ? 24.259 2.624 -9.784 1.00 86.69 680 VAL A C 1
ATOM 5409 O O . VAL A 1 680 ? 24.400 2.889 -10.981 1.00 86.69 680 VAL A O 1
ATOM 5412 N N . VAL A 1 681 ? 25.105 1.866 -9.085 1.00 80.56 681 VAL A N 1
ATOM 5413 C CA . VAL A 1 681 ? 26.383 1.329 -9.585 1.00 80.56 681 VAL A CA 1
ATOM 5414 C C . VAL A 1 681 ? 26.575 -0.141 -9.193 1.00 80.56 681 VAL A C 1
ATOM 5416 O O . VAL A 1 681 ? 25.790 -0.694 -8.424 1.00 80.56 681 VAL A O 1
ATOM 5419 N N . SER A 1 682 ? 27.619 -0.781 -9.723 1.00 67.25 682 SER A N 1
ATOM 5420 C CA . SER A 1 682 ? 28.021 -2.156 -9.375 1.00 67.25 682 SER A CA 1
ATOM 5421 C C . SER A 1 682 ? 29.013 -2.177 -8.187 1.00 67.25 682 SER A C 1
ATOM 5423 O O . SER A 1 682 ? 29.686 -1.177 -7.940 1.00 67.25 682 SER A O 1
ATOM 5425 N N . THR A 1 683 ? 29.144 -3.300 -7.455 1.00 56.47 683 THR A N 1
ATOM 5426 C CA . THR A 1 683 ? 30.207 -3.525 -6.430 1.00 56.47 683 THR A CA 1
ATOM 5427 C C . THR A 1 683 ? 31.106 -4.725 -6.694 1.00 56.47 683 THR A C 1
ATOM 5429 O O . THR A 1 683 ? 30.698 -5.661 -7.370 1.00 56.47 683 THR A O 1
ATOM 5432 N N . TRP A 1 684 ? 32.292 -4.706 -6.075 1.00 50.81 684 TRP A N 1
ATOM 5433 C CA . TRP A 1 684 ? 33.377 -5.685 -6.216 1.00 50.81 684 TRP A CA 1
ATOM 5434 C C . TRP A 1 684 ? 32.934 -7.159 -6.073 1.00 50.81 684 TRP A C 1
ATOM 5436 O O . TRP A 1 684 ? 33.463 -8.024 -6.760 1.00 50.81 684 TRP A O 1
ATOM 5446 N N . ASP A 1 685 ? 31.942 -7.457 -5.227 1.00 51.06 685 ASP A N 1
ATOM 5447 C CA . ASP A 1 685 ? 31.528 -8.835 -4.899 1.00 51.06 685 ASP A CA 1
ATOM 5448 C C . ASP A 1 685 ? 30.422 -9.421 -5.813 1.00 51.06 685 ASP A C 1
ATOM 5450 O O . ASP A 1 685 ? 29.854 -10.472 -5.519 1.00 51.06 685 ASP A O 1
ATOM 5454 N N . ASN A 1 686 ? 30.070 -8.772 -6.931 1.00 49.53 686 ASN A N 1
ATOM 5455 C CA . ASN A 1 686 ? 28.848 -9.099 -7.687 1.00 49.53 686 ASN A CA 1
ATOM 5456 C C . ASN A 1 686 ? 28.903 -10.310 -8.638 1.00 49.53 686 ASN A C 1
ATOM 5458 O O . ASN A 1 686 ? 28.020 -10.439 -9.484 1.00 49.53 686 ASN A O 1
ATOM 5462 N N . HIS A 1 687 ? 29.840 -11.246 -8.482 1.00 42.78 687 HIS A N 1
ATOM 5463 C CA . HIS A 1 687 ? 29.756 -12.514 -9.221 1.00 42.78 687 HIS A CA 1
ATOM 5464 C C . HIS A 1 687 ? 28.635 -13.451 -8.719 1.00 42.78 687 HIS A C 1
ATOM 5466 O O . HIS A 1 687 ? 28.322 -14.420 -9.404 1.00 42.78 687 HIS A O 1
ATOM 5472 N N . GLU A 1 688 ? 27.988 -13.160 -7.578 1.00 41.22 688 GLU A N 1
ATOM 5473 C CA . GLU A 1 688 ? 26.949 -14.030 -6.984 1.00 41.22 688 GLU A CA 1
ATOM 5474 C C . GLU A 1 688 ? 25.595 -13.344 -6.699 1.00 41.22 688 GLU A C 1
ATOM 5476 O O . GLU A 1 688 ? 24.713 -13.919 -6.054 1.00 41.22 688 GLU A O 1
ATOM 5481 N N . SER A 1 689 ? 25.369 -12.120 -7.179 1.00 40.81 689 SER A N 1
ATOM 5482 C CA . SER A 1 689 ? 24.079 -11.454 -6.973 1.00 40.81 689 SER A CA 1
ATOM 5483 C C . SER A 1 689 ? 23.059 -11.936 -7.995 1.00 40.81 689 SER A C 1
ATOM 5485 O O . SER A 1 689 ? 23.067 -11.505 -9.144 1.00 40.81 689 SER A O 1
ATOM 5487 N N . GLY A 1 690 ? 22.146 -12.805 -7.558 1.00 49.66 690 GLY A N 1
ATOM 5488 C CA . GLY A 1 690 ? 20.948 -13.146 -8.321 1.00 49.66 690 GLY A CA 1
ATOM 5489 C C . GLY A 1 690 ? 20.223 -11.899 -8.845 1.00 49.66 690 GLY A C 1
ATOM 5490 O O . GLY A 1 690 ? 20.355 -10.801 -8.297 1.00 49.66 690 GLY A O 1
ATOM 5491 N N . TYR A 1 691 ? 19.456 -12.081 -9.924 1.00 54.19 691 TYR A N 1
ATOM 5492 C CA . TYR A 1 691 ? 18.725 -11.019 -10.613 1.00 54.19 691 TYR A CA 1
ATOM 5493 C C . TYR A 1 691 ? 18.100 -10.009 -9.618 1.00 54.19 691 TYR A C 1
ATOM 5495 O O . TYR A 1 691 ? 17.493 -10.401 -8.618 1.00 54.19 691 TYR A O 1
ATOM 5503 N N . GLY A 1 692 ? 18.116 -8.707 -9.925 1.00 57.53 692 GLY A N 1
ATOM 5504 C CA . GLY A 1 692 ? 17.307 -7.677 -9.242 1.00 57.53 692 GLY A CA 1
ATOM 5505 C C . GLY A 1 692 ? 17.919 -6.983 -8.019 1.00 57.53 692 GLY A C 1
ATOM 5506 O O . GLY A 1 692 ? 17.307 -6.032 -7.532 1.00 57.53 692 GLY A O 1
ATOM 5507 N N . ARG A 1 693 ? 19.106 -7.382 -7.546 1.00 68.50 693 ARG A N 1
ATOM 5508 C CA . ARG A 1 693 ? 19.845 -6.624 -6.520 1.00 68.50 693 ARG A CA 1
ATOM 5509 C C . ARG A 1 693 ? 20.657 -5.491 -7.137 1.00 68.50 693 ARG A C 1
ATOM 5511 O O . ARG A 1 693 ? 21.286 -5.678 -8.173 1.00 68.50 693 ARG A O 1
ATOM 5518 N N . TYR A 1 694 ? 20.669 -4.332 -6.488 1.00 73.69 694 TYR A N 1
ATOM 5519 C CA . TYR A 1 694 ? 21.370 -3.142 -6.976 1.00 73.69 694 TYR A CA 1
ATOM 5520 C C . TYR A 1 694 ? 21.836 -2.249 -5.823 1.00 73.69 694 TYR A C 1
ATOM 5522 O O . TYR A 1 694 ? 21.409 -2.431 -4.683 1.00 73.69 694 TYR A O 1
ATOM 5530 N N . ILE A 1 695 ? 22.743 -1.307 -6.101 1.00 79.50 695 ILE A N 1
ATOM 5531 C CA . ILE A 1 695 ? 23.407 -0.511 -5.061 1.00 79.50 695 ILE A CA 1
ATOM 5532 C C . ILE A 1 695 ? 23.180 0.969 -5.294 1.00 79.50 695 ILE A C 1
ATOM 5534 O O . ILE A 1 695 ? 23.595 1.513 -6.310 1.00 79.50 695 ILE A O 1
ATOM 5538 N N . GLU A 1 696 ? 22.530 1.608 -4.328 1.00 87.38 696 GLU A N 1
ATOM 5539 C CA . GLU A 1 696 ? 22.233 3.036 -4.308 1.00 87.38 696 GLU A CA 1
ATOM 5540 C C . GLU A 1 696 ? 23.313 3.787 -3.523 1.00 87.38 696 GLU A C 1
ATOM 5542 O O . GLU A 1 696 ? 23.686 3.384 -2.417 1.00 87.38 696 GLU A O 1
ATOM 5547 N N . ILE A 1 697 ? 23.791 4.907 -4.070 1.00 87.94 697 ILE A N 1
ATOM 5548 C CA . ILE A 1 697 ? 24.798 5.777 -3.428 1.00 87.94 697 ILE A CA 1
ATOM 5549 C C . ILE A 1 697 ? 24.351 7.242 -3.335 1.00 87.94 697 ILE A C 1
ATOM 5551 O O . ILE A 1 697 ? 25.155 8.140 -3.084 1.00 87.94 697 ILE A O 1
ATOM 5555 N N . ASP A 1 698 ? 23.051 7.478 -3.500 1.00 89.62 698 ASP A N 1
ATOM 5556 C CA . ASP A 1 698 ? 22.396 8.785 -3.609 1.00 89.62 698 ASP A CA 1
ATOM 5557 C C . ASP A 1 698 ? 22.829 9.754 -2.502 1.00 89.62 698 ASP A C 1
ATOM 5559 O O . ASP A 1 698 ? 23.209 10.891 -2.765 1.00 89.62 698 ASP A O 1
ATOM 5563 N N . GLN A 1 699 ? 22.840 9.294 -1.245 1.00 87.12 699 GLN A N 1
ATOM 5564 C CA . GLN A 1 699 ? 23.187 10.139 -0.098 1.00 87.12 699 GLN A CA 1
ATOM 5565 C C . GLN A 1 699 ? 24.658 10.567 -0.106 1.00 87.12 699 GLN A C 1
ATOM 5567 O O . GLN A 1 699 ? 24.969 11.714 0.226 1.00 87.12 699 GLN A O 1
ATOM 5572 N N . ALA A 1 700 ? 25.565 9.658 -0.476 1.00 89.00 700 ALA A N 1
ATOM 5573 C CA . ALA A 1 700 ? 26.994 9.942 -0.547 1.00 89.00 700 ALA A CA 1
ATOM 5574 C C . ALA A 1 700 ? 27.294 10.919 -1.692 1.00 89.00 700 ALA A C 1
ATOM 5576 O O . ALA A 1 700 ? 28.018 11.899 -1.500 1.00 89.00 700 ALA A O 1
ATOM 5577 N N . VAL A 1 701 ? 26.669 10.696 -2.851 1.00 91.81 701 VAL A N 1
ATOM 5578 C CA . VAL A 1 701 ? 26.785 11.560 -4.029 1.00 91.81 701 VAL A CA 1
ATOM 5579 C C . VAL A 1 701 ? 26.207 12.949 -3.752 1.00 91.81 701 VAL A C 1
ATOM 5581 O O . VAL A 1 701 ? 26.920 13.932 -3.938 1.00 91.81 701 VAL A O 1
ATOM 5584 N N . ASP A 1 702 ? 24.989 13.065 -3.216 1.00 90.88 702 ASP A N 1
ATOM 5585 C CA . ASP A 1 702 ? 24.391 14.360 -2.856 1.00 90.88 702 ASP A CA 1
ATOM 5586 C C . ASP A 1 702 ? 25.250 15.106 -1.817 1.00 90.88 702 ASP A C 1
ATOM 5588 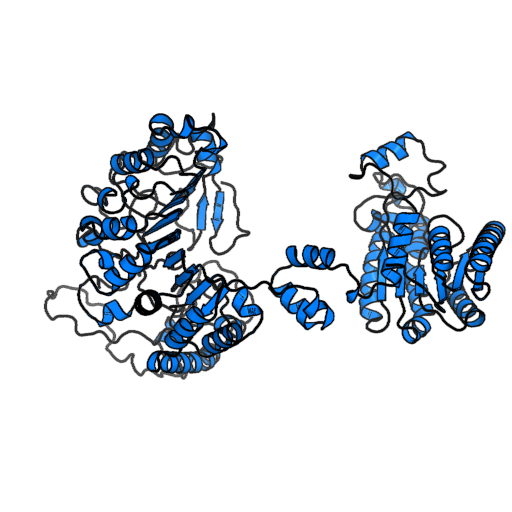O O . ASP A 1 702 ? 25.481 16.314 -1.936 1.00 90.88 702 ASP A O 1
ATOM 5592 N N . SER A 1 703 ? 25.779 14.402 -0.808 1.00 91.19 703 SER A N 1
ATOM 5593 C CA . SER A 1 703 ? 26.646 15.011 0.207 1.00 91.19 703 SER A CA 1
ATOM 5594 C C . SER A 1 703 ? 27.968 15.517 -0.376 1.00 91.19 703 SER A C 1
ATOM 5596 O O . SER A 1 703 ? 28.488 16.534 0.098 1.00 91.19 703 SER A O 1
ATOM 5598 N N . TYR A 1 704 ? 28.530 14.822 -1.366 1.00 94.00 704 TYR A N 1
ATOM 5599 C CA . TYR A 1 704 ? 29.736 15.249 -2.071 1.00 94.00 704 TYR A CA 1
ATOM 5600 C C . TYR A 1 704 ? 29.449 16.408 -3.026 1.00 94.00 704 TYR A C 1
ATOM 5602 O O . TYR A 1 704 ? 30.158 17.413 -3.010 1.00 94.00 704 TYR A O 1
ATOM 5610 N N . ILE A 1 705 ? 28.386 16.314 -3.826 1.00 94.44 705 ILE A N 1
ATOM 5611 C CA . ILE A 1 705 ? 28.022 17.321 -4.824 1.00 94.44 705 ILE A CA 1
ATOM 5612 C C . ILE A 1 705 ? 27.513 18.597 -4.167 1.00 94.44 705 ILE A C 1
ATOM 5614 O O . ILE A 1 705 ? 27.777 19.650 -4.711 1.00 94.44 705 ILE A O 1
ATOM 5618 N N . TYR A 1 706 ? 26.858 18.597 -3.008 1.00 93.69 706 TYR A N 1
ATOM 5619 C CA . TYR A 1 706 ? 26.312 19.843 -2.438 1.00 93.69 706 TYR A CA 1
ATOM 5620 C C . TYR A 1 706 ? 26.962 20.310 -1.141 1.00 93.69 706 TYR A C 1
ATOM 5622 O O . TYR A 1 706 ? 26.753 21.459 -0.742 1.00 93.69 706 TYR A O 1
ATOM 5630 N N . GLY A 1 707 ? 27.736 19.447 -0.487 1.00 87.94 707 GLY A N 1
ATOM 5631 C CA . GLY A 1 707 ? 28.301 19.706 0.829 1.00 87.94 707 GLY A CA 1
ATOM 5632 C C . GLY A 1 707 ? 29.797 19.428 0.910 1.00 87.94 707 GLY A C 1
ATOM 5633 O O . GLY A 1 707 ? 30.555 19.622 -0.040 1.00 87.94 707 GLY A O 1
ATOM 5634 N N . THR A 1 708 ? 30.211 18.998 2.099 1.00 86.50 708 THR A N 1
ATOM 5635 C CA . THR A 1 708 ? 31.593 18.637 2.442 1.00 86.50 708 THR A CA 1
ATOM 5636 C C . THR A 1 708 ? 31.771 17.122 2.562 1.00 86.50 708 THR A C 1
ATOM 5638 O O . THR A 1 708 ? 32.667 16.670 3.272 1.00 86.50 708 THR A O 1
ATOM 5641 N N . GLY A 1 709 ? 30.875 16.335 1.953 1.00 87.06 709 GLY A N 1
ATOM 5642 C CA . GLY A 1 709 ? 30.993 14.876 1.927 1.00 87.06 709 GLY A CA 1
ATOM 5643 C C . GLY A 1 709 ? 32.260 14.432 1.200 1.00 87.06 709 GLY A C 1
ATOM 5644 O O . GLY A 1 709 ? 32.829 15.192 0.417 1.00 87.06 709 GLY A O 1
ATOM 5645 N N . MET A 1 710 ? 32.708 13.205 1.462 1.00 89.62 710 MET A N 1
ATOM 5646 C CA . MET A 1 710 ? 33.821 12.599 0.724 1.00 89.62 710 MET A CA 1
ATOM 5647 C C . MET A 1 710 ? 33.345 12.075 -0.630 1.00 89.62 710 MET A C 1
ATOM 5649 O O . MET A 1 710 ? 32.177 11.717 -0.772 1.00 89.62 710 MET A O 1
ATOM 5653 N N . ASN A 1 711 ? 34.252 11.997 -1.606 1.00 91.31 711 ASN A N 1
ATOM 5654 C CA . ASN A 1 711 ? 33.946 11.338 -2.870 1.00 91.31 711 ASN A CA 1
ATOM 5655 C C . ASN A 1 711 ? 33.745 9.828 -2.608 1.00 91.31 711 ASN A C 1
ATOM 5657 O O . ASN A 1 711 ? 34.656 9.206 -2.050 1.00 91.31 711 ASN A O 1
ATOM 5661 N N . PRO A 1 712 ? 32.597 9.221 -2.974 1.00 88.81 712 PRO A N 1
ATOM 5662 C CA . PRO A 1 712 ? 32.390 7.781 -2.796 1.00 88.81 712 PRO A CA 1
ATOM 5663 C C . PRO A 1 712 ? 33.374 6.909 -3.600 1.00 88.81 712 PRO A C 1
ATOM 5665 O O . PRO A 1 712 ? 33.600 5.763 -3.216 1.00 88.81 712 PRO A O 1
ATOM 5668 N N . PHE A 1 713 ? 34.005 7.468 -4.639 1.00 88.81 713 PHE A N 1
ATOM 5669 C CA . PHE A 1 713 ? 34.909 6.791 -5.578 1.00 88.81 713 PHE A CA 1
ATOM 5670 C C . PHE A 1 713 ? 36.386 7.220 -5.445 1.00 88.81 713 PHE A C 1
ATOM 5672 O O . PHE A 1 713 ? 37.197 6.975 -6.327 1.00 88.81 713 PHE A O 1
ATOM 5679 N N . GLU A 1 714 ? 36.777 7.882 -4.349 1.00 82.00 714 GLU A N 1
ATOM 568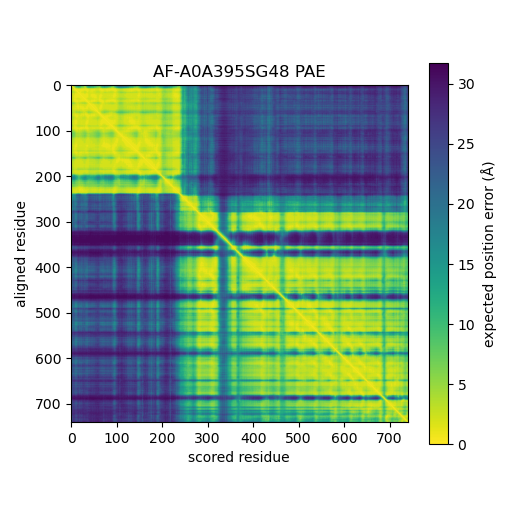0 C CA . GLU A 1 714 ? 38.113 8.501 -4.210 1.00 82.00 714 GLU A CA 1
ATOM 5681 C C . GLU A 1 714 ? 39.306 7.545 -4.420 1.00 82.00 714 GLU A C 1
ATOM 5683 O O . GLU A 1 714 ? 40.387 7.989 -4.800 1.00 82.00 714 GLU A O 1
ATOM 5688 N N . ASP A 1 715 ? 39.105 6.247 -4.175 1.00 79.81 715 ASP A N 1
ATOM 5689 C CA . ASP A 1 715 ? 40.141 5.214 -4.261 1.00 79.81 715 ASP A CA 1
ATOM 5690 C C . ASP A 1 715 ? 40.006 4.303 -5.498 1.00 79.81 715 ASP A C 1
ATOM 5692 O O . ASP A 1 715 ? 40.891 3.477 -5.730 1.00 79.81 715 ASP A O 1
ATOM 5696 N N . ASP A 1 716 ? 38.898 4.391 -6.241 1.00 82.50 716 ASP A N 1
ATOM 5697 C CA . ASP A 1 716 ? 38.578 3.496 -7.355 1.00 82.50 716 ASP A CA 1
ATOM 5698 C C . ASP A 1 716 ? 37.583 4.142 -8.331 1.00 82.50 716 ASP A C 1
ATOM 5700 O O . ASP A 1 716 ? 36.556 4.676 -7.920 1.00 82.50 716 ASP A O 1
ATOM 5704 N N . LYS A 1 717 ? 37.868 4.067 -9.636 1.00 79.81 717 LYS A N 1
ATOM 5705 C CA . LYS A 1 717 ? 37.079 4.741 -10.677 1.00 79.81 717 LYS A CA 1
ATOM 5706 C C . LYS A 1 717 ? 35.666 4.173 -10.848 1.00 79.81 717 LYS A C 1
ATOM 5708 O O . LYS A 1 717 ? 34.801 4.901 -11.333 1.00 79.81 717 LYS A O 1
ATOM 5713 N N . TYR A 1 718 ? 35.427 2.915 -10.479 1.00 78.31 718 TYR A N 1
ATOM 5714 C CA . TYR A 1 718 ? 34.170 2.209 -10.755 1.00 78.31 718 TYR A CA 1
ATOM 5715 C C . TYR A 1 718 ? 33.509 1.646 -9.496 1.00 78.31 718 TYR A C 1
ATOM 5717 O O . TYR A 1 718 ? 32.287 1.493 -9.463 1.00 78.31 718 TYR A O 1
ATOM 5725 N N . TRP A 1 719 ? 34.290 1.385 -8.445 1.00 75.94 719 TRP A N 1
ATOM 5726 C CA . TRP A 1 719 ? 33.813 0.698 -7.251 1.00 75.94 719 TRP A CA 1
ATOM 5727 C C . TRP A 1 719 ? 33.651 1.611 -6.041 1.00 75.94 719 TRP A C 1
ATOM 5729 O O . TRP A 1 719 ? 34.483 2.467 -5.745 1.00 75.94 719 TRP A O 1
ATOM 5739 N N . VAL A 1 720 ? 32.606 1.342 -5.258 1.00 76.69 720 VAL A N 1
ATOM 5740 C CA . VAL A 1 720 ? 32.420 1.964 -3.946 1.00 76.69 720 VAL A CA 1
ATOM 5741 C C . VAL A 1 720 ? 32.890 1.003 -2.862 1.00 76.69 720 VAL A C 1
ATOM 5743 O O . VAL A 1 720 ? 32.416 -0.127 -2.763 1.00 76.69 720 VAL A O 1
ATOM 5746 N N . ARG A 1 721 ? 33.846 1.450 -2.042 1.00 72.06 721 ARG A N 1
ATOM 5747 C CA . ARG A 1 721 ? 34.347 0.672 -0.899 1.00 72.06 721 ARG A CA 1
ATOM 5748 C C . ARG A 1 721 ? 33.334 0.653 0.248 1.00 72.06 721 ARG A C 1
ATOM 5750 O O . ARG A 1 721 ? 32.604 1.623 0.450 1.00 72.06 721 ARG A O 1
ATOM 5757 N N . SER A 1 722 ? 33.362 -0.416 1.044 1.00 69.62 722 SER A N 1
ATOM 5758 C CA . SER A 1 722 ? 32.565 -0.535 2.273 1.00 69.62 722 SER A CA 1
ATOM 5759 C C . SER A 1 722 ? 32.741 0.685 3.190 1.00 69.62 722 SER A C 1
ATOM 5761 O O . SER A 1 722 ? 33.847 1.219 3.333 1.00 69.62 722 SER A O 1
ATOM 5763 N N . GLY A 1 723 ? 31.643 1.160 3.784 1.00 72.00 723 GLY A N 1
ATOM 5764 C CA . GLY A 1 723 ? 31.625 2.327 4.667 1.00 72.00 723 GLY A CA 1
ATOM 5765 C C . GLY A 1 723 ? 31.593 3.685 3.955 1.00 72.00 723 GLY A C 1
ATOM 5766 O O . GLY A 1 723 ? 31.694 4.721 4.616 1.00 72.00 723 GLY A O 1
ATOM 5767 N N . ARG A 1 724 ? 31.429 3.720 2.625 1.00 74.50 724 ARG A N 1
ATOM 5768 C CA . ARG A 1 724 ? 31.298 4.960 1.828 1.00 74.50 724 ARG A CA 1
ATOM 5769 C C . ARG A 1 724 ? 29.838 5.380 1.579 1.00 74.50 724 ARG A C 1
ATOM 5771 O O . ARG A 1 724 ? 29.584 6.225 0.727 1.00 74.50 724 ARG A O 1
ATOM 5778 N N . GLY A 1 725 ? 28.886 4.843 2.350 1.00 74.50 725 GLY A N 1
ATOM 5779 C CA . GLY A 1 725 ? 27.474 5.253 2.310 1.00 74.50 725 GLY A CA 1
ATOM 5780 C C . GLY A 1 725 ? 26.655 4.611 1.186 1.00 74.50 725 GLY A C 1
ATOM 5781 O O . GLY A 1 725 ? 25.657 5.192 0.764 1.00 74.50 725 GLY A O 1
ATOM 5782 N N . ALA A 1 726 ? 27.083 3.441 0.708 1.00 82.62 726 ALA A N 1
ATOM 5783 C CA . ALA A 1 726 ? 26.352 2.635 -0.260 1.00 82.62 726 ALA A CA 1
ATOM 5784 C C . ALA A 1 726 ? 25.299 1.756 0.428 1.00 82.62 726 ALA A C 1
ATOM 5786 O O . ALA A 1 726 ? 25.502 1.271 1.543 1.00 82.62 726 ALA A O 1
ATOM 5787 N N . VAL A 1 727 ? 24.169 1.550 -0.243 1.00 83.81 727 VAL A N 1
ATOM 5788 C CA . VAL A 1 727 ? 23.066 0.722 0.248 1.00 83.81 727 VAL A CA 1
ATOM 5789 C C . VAL A 1 727 ? 22.673 -0.284 -0.821 1.00 83.81 727 VAL A C 1
ATOM 5791 O O . VAL A 1 727 ? 22.288 0.098 -1.923 1.00 83.81 727 VAL A O 1
ATOM 5794 N N . GLN A 1 728 ? 22.727 -1.568 -0.484 1.00 81.69 728 GLN A N 1
ATOM 5795 C CA . GLN A 1 728 ? 22.215 -2.635 -1.330 1.00 81.69 728 GLN A CA 1
ATOM 5796 C C . GLN A 1 728 ? 20.699 -2.781 -1.152 1.00 81.69 728 GLN A C 1
ATOM 5798 O O . GLN A 1 728 ? 20.183 -2.811 -0.030 1.00 81.69 728 GLN A O 1
ATOM 5803 N N . ARG A 1 729 ? 19.999 -2.891 -2.279 1.00 79.94 729 ARG A N 1
ATOM 5804 C CA . ARG A 1 729 ? 18.544 -3.017 -2.413 1.00 79.94 729 ARG A CA 1
ATOM 5805 C C . ARG A 1 729 ? 18.191 -4.230 -3.264 1.00 79.94 729 ARG A C 1
ATOM 5807 O O . ARG A 1 729 ? 19.025 -4.700 -4.038 1.00 79.94 729 ARG A O 1
ATOM 5814 N N . ASP A 1 730 ? 16.946 -4.682 -3.165 1.00 69.50 730 ASP A N 1
ATOM 5815 C CA . ASP A 1 730 ? 16.363 -5.691 -4.049 1.00 69.50 730 ASP A CA 1
ATOM 5816 C C . ASP A 1 730 ? 15.087 -5.137 -4.701 1.00 69.50 730 ASP A C 1
ATOM 5818 O O . ASP A 1 730 ? 14.229 -4.552 -4.040 1.00 69.50 730 ASP A O 1
ATOM 5822 N N . LEU A 1 731 ? 14.968 -5.291 -6.020 1.00 64.44 731 LEU A N 1
ATOM 5823 C CA . LEU A 1 731 ? 13.810 -4.837 -6.790 1.00 64.44 731 LEU A CA 1
ATOM 5824 C C . LEU A 1 731 ? 12.520 -5.596 -6.421 1.00 64.44 731 LEU A C 1
ATOM 5826 O O . LEU A 1 731 ? 11.424 -5.055 -6.576 1.00 64.44 731 LEU A O 1
ATOM 5830 N N . PHE A 1 732 ? 12.637 -6.841 -5.955 1.00 61.94 732 PHE A N 1
ATOM 5831 C CA . PHE A 1 732 ? 11.514 -7.738 -5.667 1.00 61.94 732 PHE A CA 1
ATOM 5832 C C . PHE A 1 732 ? 11.257 -7.920 -4.165 1.00 61.94 732 PHE A C 1
ATOM 5834 O O . PHE A 1 732 ? 10.195 -8.428 -3.800 1.00 61.94 732 PHE A O 1
ATOM 5841 N N . ASP A 1 733 ? 12.174 -7.459 -3.311 1.00 63.94 733 ASP A N 1
ATOM 5842 C CA . ASP A 1 733 ? 12.025 -7.405 -1.855 1.00 63.94 733 ASP A CA 1
ATOM 5843 C C . ASP A 1 733 ? 12.301 -5.982 -1.339 1.00 63.94 733 ASP A C 1
ATOM 5845 O O . ASP A 1 733 ? 13.439 -5.573 -1.117 1.00 63.94 733 ASP A O 1
ATOM 5849 N N . LEU A 1 734 ? 11.227 -5.214 -1.138 1.00 61.56 734 LEU A N 1
ATOM 5850 C CA . LEU A 1 734 ? 11.306 -3.822 -0.680 1.00 61.56 734 LEU A CA 1
ATOM 5851 C C . LEU A 1 734 ? 11.821 -3.682 0.762 1.00 61.56 734 LEU A C 1
ATOM 5853 O O . LEU A 1 734 ? 12.263 -2.592 1.138 1.00 61.56 734 LEU A O 1
ATOM 5857 N N . ASP A 1 735 ? 11.761 -4.753 1.557 1.00 65.38 735 ASP A N 1
ATOM 5858 C CA . ASP A 1 735 ? 12.268 -4.773 2.928 1.00 65.38 735 ASP A CA 1
ATOM 5859 C C . ASP A 1 735 ? 13.769 -5.116 2.971 1.00 65.38 735 ASP A C 1
ATOM 5861 O O . ASP A 1 735 ? 14.428 -4.908 3.997 1.00 65.38 735 ASP A O 1
ATOM 5865 N N . PHE A 1 736 ? 14.343 -5.563 1.847 1.00 68.94 736 PHE A N 1
ATOM 5866 C CA . PHE A 1 736 ? 15.770 -5.816 1.717 1.00 68.94 736 PHE A CA 1
ATOM 5867 C C . PHE A 1 736 ? 16.566 -4.503 1.675 1.00 68.94 736 PHE A C 1
ATOM 5869 O O . PHE A 1 736 ? 16.485 -3.702 0.737 1.00 68.94 736 PHE A O 1
ATOM 5876 N N . ASN A 1 737 ? 17.363 -4.278 2.720 1.00 78.12 737 ASN A N 1
ATOM 5877 C CA . ASN A 1 737 ? 18.175 -3.078 2.878 1.00 78.12 737 ASN A CA 1
ATOM 5878 C C . ASN A 1 737 ? 19.452 -3.402 3.666 1.00 78.12 737 ASN A C 1
ATOM 5880 O O . ASN A 1 737 ? 19.400 -3.603 4.882 1.00 78.12 737 ASN A O 1
ATOM 5884 N N . VAL A 1 738 ? 20.594 -3.453 2.974 1.00 75.19 738 VAL A N 1
ATOM 5885 C CA . VAL A 1 738 ? 21.905 -3.747 3.574 1.00 75.19 738 VAL A CA 1
ATOM 5886 C C . VAL A 1 738 ? 22.837 -2.561 3.353 1.00 75.19 738 VAL A C 1
ATOM 5888 O O . VAL A 1 738 ? 23.132 -2.197 2.218 1.00 75.19 738 VAL A O 1
ATOM 5891 N N . ALA A 1 739 ? 23.300 -1.942 4.439 1.00 77.81 739 ALA A N 1
ATOM 5892 C CA . ALA A 1 739 ? 24.319 -0.897 4.367 1.00 77.81 739 ALA A CA 1
ATOM 5893 C C . ALA A 1 739 ? 25.694 -1.533 4.114 1.00 77.81 739 ALA A C 1
ATOM 5895 O O . ALA A 1 739 ? 26.067 -2.464 4.833 1.00 77.81 739 ALA A O 1
ATOM 5896 N N . LEU A 1 740 ? 26.414 -1.028 3.109 1.00 66.81 740 LEU A N 1
ATOM 5897 C CA . LEU A 1 740 ? 27.722 -1.531 2.678 1.00 66.81 740 LEU A CA 1
ATOM 5898 C C . LEU A 1 740 ? 28.884 -0.726 3.254 1.00 66.81 740 LEU A C 1
ATOM 5900 O O . LEU A 1 740 ? 28.848 0.528 3.294 1.00 66.81 740 LEU A O 1
#

Radius of gyration: 35.64 Å; Cα contacts (8 Å, |Δi|>4): 1336; chains: 1; bounding box: 77×69×102 Å

InterPro domains:
  IPR002347 Short-chain dehydrogenase/reductase SDR [PF00106] (9-204)
  IPR002347 Short-chain dehydrogenase/reductase SDR [PR00081] (9-26)
  IPR002347 Short-chain dehydrogenase/reductase SDR [PR00081] (90-101)
  IPR002347 Short-chain dehydrogenase/reductase SDR [PR00081] (140-156)
  IPR002347 Short-chain dehydrogenase/reductase SDR [PR00081] (166-185)
  IPR002347 Short-chain dehydrogenase/reductase SDR [PR00081] (186-203)
  IPR002347 Short-chain dehydrogenase/reductase SDR [PR00081] (219-239)
  IPR036291 NAD(P)-binding domain superfamily [SSF51735] (8-237)
  IPR052178 Short-chain dehydrogenase/reductase SAT3-like [PTHR43618] (3-238)

Solvent-accessible surface area (backbone atoms only — not comparable to full-atom values): 40145 Å² total; per-residue (Å²): 134,90,72,74,30,76,89,33,28,36,41,26,32,47,18,47,48,56,53,27,26,47,35,50,48,50,40,32,76,30,44,21,24,37,38,31,24,37,64,79,61,59,71,51,38,54,53,39,42,52,54,46,41,57,51,18,56,73,70,44,71,85,49,50,67,50,72,48,78,32,47,53,68,38,68,72,36,36,44,48,48,47,52,53,46,32,72,75,65,75,49,40,31,34,38,39,47,47,46,67,55,81,63,82,36,56,69,92,39,69,83,60,55,71,53,64,70,58,40,54,49,19,39,33,31,38,33,50,25,53,55,49,43,50,61,59,41,40,70,45,21,45,76,55,53,14,24,40,38,34,52,51,27,42,25,30,77,44,98,44,70,48,17,57,46,43,14,52,24,22,29,51,32,55,52,49,30,56,54,49,27,65,71,41,49,91,42,28,49,47,44,70,47,56,52,66,69,55,75,33,83,88,48,72,84,54,59,66,67,60,55,48,52,57,17,66,73,32,93,82,62,50,64,40,51,44,64,61,54,25,51,51,52,54,47,60,62,68,60,50,81,83,70,61,55,65,68,57,38,54,55,50,54,72,76,43,53,74,65,54,52,53,54,50,28,71,76,34,75,56,41,43,69,55,43,81,85,86,59,41,68,45,49,39,29,55,35,66,62,20,41,51,53,42,49,52,41,44,68,32,88,70,56,15,59,49,24,30,31,43,37,41,35,42,42,35,75,67,85,61,81,78,79,80,73,78,77,77,95,79,74,82,93,76,88,80,92,78,88,81,83,75,94,59,86,90,73,53,58,77,87,65,84,54,57,59,60,58,63,57,47,24,78,86,61,81,71,91,77,93,77,88,78,96,76,66,75,47,52,74,62,56,25,44,64,60,45,52,61,53,50,57,41,22,53,53,28,59,74,67,42,50,44,58,54,50,49,56,51,37,54,79,40,29,79,46,28,29,34,43,36,39,26,41,34,36,57,54,42,90,99,50,47,71,44,80,38,66,56,63,66,65,55,62,82,42,66,62,61,42,71,45,64,32,54,71,56,89,52,101,88,62,75,99,72,93,69,82,89,50,72,75,64,63,54,43,52,46,52,60,52,52,50,39,46,51,54,62,75,46,79,89,53,68,64,26,33,43,36,35,40,18,61,90,61,48,17,27,47,60,43,65,56,23,50,55,96,43,74,65,44,52,29,49,33,57,55,33,49,38,86,66,20,25,37,41,36,42,22,24,25,52,84,76,38,71,84,67,70,38,51,31,47,67,56,33,43,44,21,60,33,58,48,42,18,60,50,22,31,32,45,34,44,32,42,51,51,56,48,54,69,49,37,58,69,93,60,67,95,76,38,75,89,64,41,44,51,59,78,26,50,50,55,48,86,42,23,70,52,25,26,35,42,33,43,25,19,46,50,26,42,62,68,62,50,52,50,51,64,60,54,47,38,86,49,31,42,34,38,37,41,34,33,60,22,43,36,50,91,88,52,39,57,36,52,48,56,48,44,56,45,75,70,33,66,53,68,78,41,57,81,94,49,35,54,47,48,42,40,33,51,49,52,93,77,58,91,74,66,62,89,58,58,48,32,41,32,28,67,25,50,42,32,32,46,71,56,89,43,62,65,47,25,78,89,33,47,55,40,59,57,78,76,43,54,36,33,40,37,34,77,87,39,87,83,48,74,45,82,59

Secondary structure (DSSP, 8-state):
-----TT-EEEETTTTSHHHHHHHHHHHHTT-EEEEEESS-HHHHHHHHHHHHHHHHHH-TT--EEEEE--TTSHHHHHHHHHHHHHHHS---EEEE---------TT-SGGG--HHHHHHHHIIIIIHHHHHHHHHHHHHHHHT-EEEEE--GGGTSS-SS-HHHHHHHHHHHHHHHHHHHHHTTT-EEEEE---SB-STTTTTS-HHHHHHHHHTSTTSSPBPHHHHHHHHHHHHH--GGGS-HHHHHHHHHHS-HHHHHHHHHH-HHHHHHS-----EEEE-SSHHHHHHHHHHHH-TTGGGT--EEEEE-------PPP-----S-S------S----S-TTS---SSSS-HHHHHSSGGGT--SS----SPPPPHHHHHHHHHHHHHHHHHHHHHTHHHHHHHHHHHH-TT--EEEEES-TT-BTTB-SS--HHHHTSPTT---PPP--S----TTS--------HHHHGGGHHHHHHHHHHHH-TT----EEEE--GGGT--EEGGGGTS--HHHHHHHHHHTSTT--EEEEEEE-TTTTTTT-HHHHSSHHHHHHTT-TT--EEEEEE---EETTEETTS-S--TT--B-GGGT--GGG-TT--EEEEES-EE-HHHHHHHHHTS-TT--EEEEES-EES-TT--HHHHHHHHHHTSGGGGS-GGGSPEEEEEE--TTTTS--TTEEEE-HHHHHHHHHSSPPPTTTT-SS-PPTTSS-EEEESS-TT-EEE-

Nearest PDB structures (foldseek):
  5zi0-assembly1_D  TM=9.178E-01  e=7.628E-17  Levilactobacillus brevis ATCC 367
  5xtg-assembly1_B  TM=8.972E-01  e=5.476E-14  Pseudomonas sp. MC1
  5xtf-assembly1_B  TM=9.145E-01  e=3.959E-13  Pseudomonas sp. MC1
  2p91-assembly1_B  TM=8.212E-01  e=3.931E-11  Aquifex aeolicus VF5
  2p91-assembly1_A  TM=8.355E-01  e=1.275E-10  Aquifex aeolicus VF5

=== Feature glossary ===
The record interleaves many kinds of information about one protein. Here is each kind framed as the question it answers.

Q: Are the domains correctly placed relative to each other?
A: Predicted aligned error is AlphaFold's pairwise confidence. Unlike pLDDT (per-residue), PAE is per-residue-pair and captures whether two parts of the structure are correctly placed relative to each other. Units are ångströms of expected positional error.

Q: Which residues are in helices, strands, or loops?
A: Eight-state secondary structure (DSSP): H is the canonical α-helix, G the tighter 3₁₀-helix, I the wider π-helix; E/B are β-structure, T and S are turns and bends, and '-' is everything else. DSSP derives these from the pattern of main-chain N–H···O=C hydrogen bonds, not from the sequence.

Q: What if only a Cα trace is available?
A: P-SEA three-state annotation labels each residue as helix, strand, or coil based purely on the geometry of the Cα trace. It serves as a fallback when the full backbone (and thus DSSP) is unavailable.

Q: What are the backbone torsion angles?
A: φ (phi) and ψ (psi) are the two rotatable backbone dihedrals per residue: φ is the C(i-1)–N–Cα–C torsion, ψ is the N–Cα–C–N(i+1) torsion, both in degrees on (−180°, 180°]. α-helical residues cluster near (−60°, −45°); β-strand residues near (−120°, +130°). A Ramachandran plot is simply a scatter of (φ, ψ) for every residue.

Q: What known structures does this most resemble?
A: Structural nearest neighbors (via Foldseek easy-search vs the PDB). Reported per hit: target PDB id, E-value, and alignment TM-score. A TM-score above ~0.5 is the conventional threshold for 'same fold'.

Q: What family and function is it annotated with?
A: Database cross-references. InterPro integrates a dozen domain/family signature databases into unified entries with residue-range hits. GO terms attach function/process/location labels with evidence codes. CATH codes position the fold in a four-level structural taxonomy. Organism is the NCBI-taxonomy species name.

Q: Which residues are buried vs exposed?
A: Solvent accessibility: the surface area of each residue that a 1.4 Å water probe can touch, in Å². When only backbone atoms are present the absolute values are lower than full-atom SASA (side chains contribute most of the area) and are flagged as backbone-only.

Q: What do the diagnostic plots show?
A: Three diagnostic plots accompany the record. The Cα contact map visualizes the tertiary structure as a 2D adjacency matrix (8 Å cutoff, sequence-local contacts suppressed). The Ramachandran plot shows the distribution of backbone (φ, ψ) torsions, with points in the α and β basins reflecting secondary structure content. The PAE plot shows AlphaFold's inter-residue confidence as a color matrix.

Q: What is the amino-acid chain?
A: The amino-acid sequence is the protein's primary structure: the linear order of residues from the N-terminus to the C-terminus, written in one-letter code. Everything else here — the 3D coordinates, the secondary structure, the domain annotations — is ultimately a consequence of this string.

Q: What do the rendered images show?
A: The six renders are orthographic views along the three Cartesian axes in both directions. Representation (cartoon, sticks, or surface) and color scheme (sequence-rainbow or by-chain) vary across proteins so the training set covers all the common visualization conventions.

Q: Where is each backbone atom in 3D?
A: The mmCIF table is the protein's shape written out atom by atom. For each backbone N, Cα, C, and carbonyl O, it records an (x, y, z) coordinate triple in Å plus the residue type, chain letter, and residue number.

Q: How mobile is each atom in the crystal?
A: For experimental (PDB) structures, the B-factor (temperature factor) quantifies the positional spread of each atom in the crystal — a combination of thermal vibration and static disorder — in units of Å². High B-factors mark flexible loops or poorly resolved regions; low B-factors mark the rigid, well-ordered core.

Q: How big and how compact is the whole molecule?
A: Three whole-structure scalars: the radius of gyration (RMS distance of Cα from centroid, in Å), the count of Cα–Cα contacts (pairs closer than 8 Å and separated by more than four residues in sequence — i.e. tertiary, not local, contacts), and the bounding-box dimensions. Together they distinguish compact globular folds from extended fibres or disordered chains.

Q: What does the local fold look like, residue by residue?
A: A 3Di character summarizes, for each residue, the relative orientation of the Cα frame of its nearest spatial neighbor. Because it encodes fold topology rather than chemistry, 3Di alignments detect remote structural similarity that sequence alignment misses.

Q: How confident is the AlphaFold model at each residue?
A: For AlphaFold models, the B-factor field carries pLDDT — the model's own estimate of local accuracy on a 0–100 scale. Regions with pLDDT<50 should be treated as essentially unmodeled; they often correspond to intrinsically disordered segments.